Protein AF-A0A7X4CNV4-F1 (afdb_monomer)

Radius of gyration: 40.28 Å; Cα contacts (8 Å, |Δi|>4): 1222; chains: 1; bounding box: 82×84×117 Å

Structure (mmCIF, N/CA/C/O backbone):
data_AF-A0A7X4CNV4-F1
#
_entry.id   AF-A0A7X4CNV4-F1
#
loop_
_atom_site.group_PDB
_atom_site.id
_atom_site.type_symbol
_atom_site.label_atom_id
_atom_site.label_alt_id
_atom_site.label_comp_id
_atom_site.label_asym_id
_atom_site.label_entity_id
_atom_site.label_seq_id
_atom_site.pdbx_PDB_ins_code
_atom_site.Cartn_x
_atom_site.Cartn_y
_atom_site.Cartn_z
_atom_site.occupancy
_atom_site.B_iso_or_equiv
_atom_site.auth_seq_id
_atom_site.auth_comp_id
_atom_site.auth_asym_id
_atom_site.auth_atom_id
_atom_site.pdbx_PDB_model_num
ATOM 1 N N . MET A 1 1 ? 8.641 8.874 68.891 1.00 46.97 1 MET A N 1
ATOM 2 C CA . MET A 1 1 ? 8.667 7.872 67.812 1.00 46.97 1 MET A CA 1
ATOM 3 C C . MET A 1 1 ? 9.990 8.031 67.110 1.00 46.97 1 MET A C 1
ATOM 5 O O . MET A 1 1 ? 10.432 9.168 66.981 1.00 46.97 1 MET A O 1
ATOM 9 N N . ASP A 1 2 ? 10.640 6.917 66.794 1.00 72.81 2 ASP A N 1
ATOM 10 C CA . ASP A 1 2 ? 11.884 6.928 66.032 1.00 72.81 2 ASP A CA 1
ATOM 11 C C . ASP A 1 2 ? 11.616 7.586 64.668 1.00 72.81 2 ASP A C 1
ATOM 13 O O . ASP A 1 2 ? 10.588 7.314 64.047 1.00 72.81 2 ASP A O 1
ATOM 17 N N . VAL A 1 3 ? 12.468 8.518 64.246 1.00 72.62 3 VAL A N 1
ATOM 18 C CA . VAL A 1 3 ? 12.246 9.316 63.027 1.00 72.62 3 VAL A CA 1
ATOM 19 C C . VAL A 1 3 ? 12.195 8.405 61.796 1.00 72.62 3 VAL A C 1
ATOM 21 O O . VAL A 1 3 ? 11.432 8.671 60.870 1.00 72.62 3 VAL A O 1
ATOM 24 N N . LEU A 1 4 ? 12.939 7.296 61.810 1.00 75.75 4 LEU A N 1
ATOM 25 C CA . LEU A 1 4 ? 12.917 6.299 60.738 1.00 75.75 4 LEU A CA 1
ATOM 26 C C . LEU A 1 4 ? 11.639 5.455 60.720 1.00 75.75 4 LEU A C 1
ATOM 28 O O . LEU A 1 4 ? 11.135 5.146 59.642 1.00 75.75 4 LEU A O 1
ATOM 32 N N . GLU A 1 5 ? 11.062 5.167 61.885 1.00 75.56 5 GLU A N 1
ATOM 33 C CA . GLU A 1 5 ? 9.794 4.436 61.997 1.00 75.56 5 GLU A CA 1
ATOM 34 C C . GLU A 1 5 ? 8.635 5.236 61.369 1.00 75.56 5 GLU A C 1
ATOM 36 O O . GLU A 1 5 ? 7.823 4.688 60.625 1.00 75.56 5 GLU A O 1
ATOM 41 N N . ASP A 1 6 ? 8.596 6.560 61.580 1.00 79.94 6 ASP A N 1
ATOM 42 C CA . ASP A 1 6 ? 7.628 7.451 60.912 1.00 79.94 6 ASP A CA 1
ATOM 43 C C . ASP A 1 6 ? 7.857 7.511 59.387 1.00 79.94 6 ASP A C 1
ATOM 45 O O . ASP A 1 6 ? 6.905 7.493 58.599 1.00 79.94 6 ASP A O 1
ATOM 49 N N . ILE A 1 7 ? 9.121 7.513 58.948 1.00 79.19 7 ILE A N 1
ATOM 50 C CA . ILE A 1 7 ? 9.487 7.510 57.525 1.00 79.19 7 ILE A CA 1
ATOM 51 C C . ILE A 1 7 ? 9.047 6.211 56.837 1.00 79.19 7 ILE A C 1
ATOM 53 O O . ILE A 1 7 ? 8.480 6.269 55.744 1.00 79.19 7 ILE A O 1
ATOM 57 N N . PHE A 1 8 ? 9.237 5.047 57.458 1.00 80.44 8 PHE A N 1
ATOM 58 C CA . PHE A 1 8 ? 8.810 3.764 56.886 1.00 80.44 8 PHE A CA 1
ATOM 59 C C . PHE A 1 8 ? 7.283 3.626 56.870 1.00 80.44 8 PHE A C 1
ATOM 61 O O . PHE A 1 8 ? 6.711 3.189 55.868 1.00 80.44 8 PHE A O 1
ATOM 68 N N . GLN A 1 9 ? 6.583 4.117 57.897 1.00 79.31 9 GLN A N 1
ATOM 69 C CA . GLN A 1 9 ? 5.118 4.199 57.871 1.00 79.31 9 GLN A CA 1
ATOM 70 C C . GLN A 1 9 ? 4.610 5.092 56.727 1.00 79.31 9 GLN A C 1
ATOM 72 O O . GLN A 1 9 ? 3.628 4.756 56.055 1.00 79.31 9 GLN A O 1
ATOM 77 N N . ARG A 1 10 ? 5.306 6.199 56.437 1.00 74.44 10 ARG A N 1
ATOM 78 C CA . ARG A 1 10 ? 5.037 7.048 55.264 1.00 74.44 10 ARG A CA 1
ATOM 79 C C . ARG A 1 10 ? 5.334 6.334 53.940 1.00 74.44 10 ARG A C 1
ATOM 81 O O . ARG A 1 10 ? 4.564 6.522 52.998 1.00 74.44 10 ARG A O 1
ATOM 88 N N . CYS A 1 11 ? 6.368 5.491 53.873 1.00 73.12 11 CYS A N 1
ATOM 89 C CA . CYS A 1 11 ? 6.662 4.639 52.712 1.00 73.12 11 CYS A CA 1
ATOM 90 C C . CYS A 1 11 ? 5.501 3.687 52.406 1.00 73.12 11 CYS A C 1
ATOM 92 O O . CYS A 1 11 ? 4.956 3.715 51.301 1.00 73.12 11 CYS A O 1
ATOM 94 N N . HIS A 1 12 ? 5.045 2.928 53.407 1.00 78.12 12 HIS A N 1
ATOM 95 C CA . HIS A 1 12 ? 3.908 2.013 53.272 1.00 78.12 12 HIS A CA 1
ATOM 96 C C . HIS A 1 12 ? 2.615 2.738 52.886 1.00 78.12 12 HIS A C 1
ATOM 98 O O . HIS A 1 12 ? 1.899 2.306 51.980 1.00 78.12 12 HIS A O 1
ATOM 104 N N . LYS A 1 13 ? 2.330 3.881 53.524 1.00 77.25 13 LYS A N 1
ATOM 105 C CA . LYS A 1 13 ? 1.162 4.708 53.196 1.00 77.25 13 LYS A CA 1
ATOM 106 C C . LYS A 1 13 ? 1.212 5.207 51.749 1.00 77.25 13 LYS A C 1
ATOM 108 O O . LYS A 1 13 ? 0.214 5.120 51.040 1.00 77.25 13 LYS A O 1
ATOM 113 N N . ARG A 1 14 ? 2.368 5.698 51.293 1.00 70.44 14 ARG A N 1
ATOM 114 C CA . ARG A 1 14 ? 2.550 6.203 49.925 1.00 70.44 14 ARG A CA 1
ATOM 115 C C . ARG A 1 14 ? 2.414 5.095 48.885 1.00 70.44 14 ARG A C 1
ATOM 117 O O . ARG A 1 14 ? 1.790 5.329 47.854 1.00 70.44 14 ARG A O 1
ATOM 124 N N . HIS A 1 15 ? 2.947 3.909 49.166 1.00 69.62 15 HIS A N 1
ATOM 125 C CA . HIS A 1 15 ? 2.783 2.739 48.308 1.00 69.62 15 HIS A CA 1
ATOM 126 C C . HIS A 1 15 ? 1.308 2.317 48.202 1.00 69.62 15 HIS A C 1
ATOM 128 O O . HIS A 1 15 ? 0.801 2.122 47.101 1.00 69.62 15 HIS A O 1
ATOM 134 N N . ALA A 1 16 ? 0.578 2.285 49.322 1.00 67.81 16 ALA A N 1
ATOM 135 C CA . ALA A 1 16 ? -0.860 2.001 49.328 1.00 67.81 16 ALA A CA 1
ATOM 136 C C . ALA A 1 16 ? -1.689 3.057 48.563 1.00 67.81 16 ALA A C 1
ATOM 138 O O . ALA A 1 16 ? -2.720 2.742 47.973 1.00 67.81 16 ALA A O 1
ATOM 139 N N . GLU A 1 17 ? -1.235 4.313 48.531 1.00 62.91 17 GLU A N 1
ATOM 140 C CA . GLU A 1 17 ? -1.856 5.407 47.770 1.00 62.91 17 GLU A CA 1
ATOM 141 C C . GLU A 1 17 ? -1.430 5.450 46.283 1.00 62.91 17 GLU A C 1
ATOM 143 O O . GLU A 1 17 ? -2.013 6.203 45.492 1.00 62.91 17 GLU A O 1
ATOM 148 N N . ALA A 1 18 ? -0.436 4.655 45.867 1.00 55.50 18 ALA A N 1
ATOM 149 C CA . ALA A 1 18 ? 0.134 4.696 44.518 1.00 55.50 18 ALA A CA 1
ATOM 150 C C . ALA A 1 18 ? -0.866 4.277 43.418 1.00 55.50 18 ALA A C 1
ATOM 152 O O . ALA A 1 18 ? -0.770 4.771 42.294 1.00 55.50 18 ALA A O 1
ATOM 153 N N . GLU A 1 19 ? -1.889 3.470 43.736 1.00 46.91 19 GLU A N 1
ATOM 154 C CA . GLU A 1 19 ? -2.999 3.167 42.810 1.00 46.91 19 GLU A CA 1
ATOM 155 C C . GLU A 1 19 ? -3.830 4.411 42.437 1.00 46.91 19 GLU A C 1
ATOM 157 O O . GLU A 1 19 ? -4.376 4.503 41.332 1.00 46.91 19 GLU A O 1
ATOM 162 N N . ILE A 1 20 ? -3.903 5.402 43.332 1.00 45.22 20 ILE A N 1
ATOM 163 C CA . ILE A 1 20 ? -4.640 6.659 43.126 1.00 45.22 20 ILE A CA 1
ATOM 164 C C . ILE A 1 20 ? -3.757 7.676 42.388 1.00 45.22 20 ILE A C 1
ATOM 166 O O . ILE A 1 20 ? -4.228 8.433 41.532 1.00 45.22 20 ILE A O 1
ATOM 170 N N . LEU A 1 21 ? -2.451 7.663 42.658 1.00 41.69 21 LEU A N 1
ATOM 171 C CA . LEU A 1 21 ? -1.452 8.487 41.983 1.00 41.69 21 LEU A CA 1
ATOM 172 C C . LEU A 1 21 ? -0.943 7.780 40.723 1.00 41.69 21 LEU A C 1
ATOM 174 O O . LEU A 1 21 ? 0.218 7.394 40.643 1.00 41.69 21 LEU A O 1
ATOM 178 N N . ARG A 1 22 ? -1.821 7.646 39.717 1.00 35.62 22 ARG A N 1
ATOM 179 C CA . ARG A 1 22 ? -1.502 7.020 38.423 1.00 35.62 22 ARG A CA 1
ATOM 180 C C . ARG A 1 22 ? -0.177 7.543 37.860 1.00 35.62 22 ARG A C 1
ATOM 182 O O . ARG A 1 22 ? -0.116 8.627 37.274 1.00 35.62 22 ARG A O 1
ATOM 189 N N . GLN A 1 23 ? 0.868 6.728 37.952 1.00 34.16 23 GLN A N 1
ATOM 190 C CA . GLN A 1 23 ? 1.936 6.742 36.966 1.00 34.16 23 GLN A CA 1
ATOM 191 C C . GLN A 1 23 ? 1.256 6.538 35.604 1.00 34.16 23 GLN A C 1
ATOM 193 O O . GLN A 1 23 ? 0.388 5.670 35.457 1.00 34.16 23 GLN A O 1
ATOM 198 N N . ARG A 1 24 ? 1.630 7.306 34.574 1.00 30.02 24 ARG A N 1
ATOM 199 C CA . ARG A 1 24 ? 1.507 6.737 33.229 1.00 30.02 24 ARG A CA 1
ATOM 200 C C . ARG A 1 24 ? 2.321 5.450 33.298 1.00 30.02 24 ARG A C 1
ATOM 202 O O . ARG A 1 24 ? 3.520 5.540 33.539 1.00 30.02 24 ARG A O 1
ATOM 209 N N . LYS A 1 25 ? 1.681 4.285 33.141 1.00 30.94 25 LYS A N 1
ATOM 210 C CA . LYS A 1 25 ? 2.404 3.069 32.762 1.00 30.94 25 LYS A CA 1
ATOM 211 C C . LYS A 1 25 ? 3.299 3.482 31.602 1.00 30.94 25 LYS A C 1
ATOM 213 O O . LYS A 1 25 ? 2.783 3.904 30.564 1.00 30.94 25 LYS A O 1
ATOM 218 N N . THR A 1 26 ? 4.609 3.460 31.807 1.00 31.44 26 THR A N 1
ATOM 219 C CA . THR A 1 26 ? 5.546 3.595 30.704 1.00 31.44 26 THR A CA 1
ATOM 220 C C . THR A 1 26 ? 5.279 2.384 29.830 1.00 31.44 26 THR A C 1
ATOM 222 O O . THR A 1 26 ? 5.539 1.253 30.229 1.00 31.44 26 THR A O 1
ATOM 225 N N . VAL A 1 27 ? 4.646 2.600 28.683 1.00 29.22 27 VAL A N 1
ATOM 226 C CA . VAL A 1 27 ? 4.625 1.586 27.637 1.00 29.22 27 VAL A CA 1
ATOM 227 C C . VAL A 1 27 ? 6.066 1.524 27.153 1.00 29.22 27 VAL A C 1
ATOM 229 O O . VAL A 1 27 ? 6.555 2.490 26.565 1.00 29.22 27 VAL A O 1
ATOM 232 N N . ILE A 1 28 ? 6.770 0.447 27.500 1.00 32.97 28 ILE A N 1
ATOM 233 C CA . ILE A 1 28 ? 8.129 0.205 27.022 1.00 32.97 28 ILE A CA 1
ATOM 234 C C . ILE 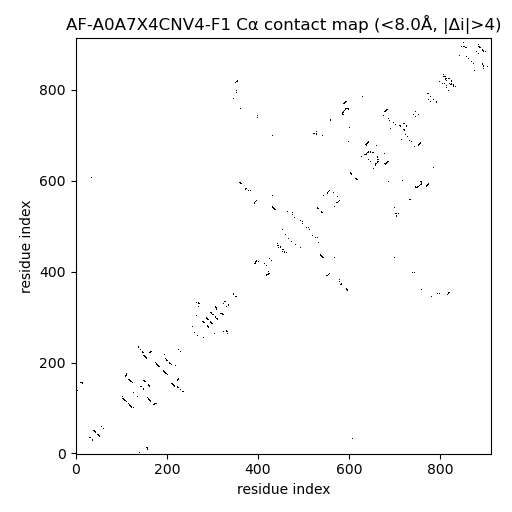A 1 28 ? 8.019 0.116 25.505 1.00 32.97 28 ILE A C 1
ATOM 236 O O . ILE A 1 28 ? 7.381 -0.781 24.962 1.00 32.97 28 ILE A O 1
ATOM 240 N N . THR A 1 29 ? 8.561 1.122 24.834 1.00 33.44 29 THR A N 1
ATOM 241 C CA . THR A 1 29 ? 8.685 1.142 23.381 1.00 33.44 29 THR A CA 1
ATOM 242 C C . THR A 1 29 ? 10.188 1.163 23.123 1.00 33.44 29 THR A C 1
ATOM 244 O O . THR A 1 29 ? 10.845 2.047 23.684 1.00 33.44 29 THR A O 1
ATOM 247 N N . PRO A 1 30 ? 10.757 0.209 22.364 1.00 37.19 30 PRO A N 1
ATOM 248 C CA . PRO A 1 30 ? 12.193 0.172 22.111 1.00 37.19 30 PRO A CA 1
ATOM 249 C C . PRO A 1 30 ? 12.681 1.524 21.582 1.00 37.19 30 PRO A C 1
ATOM 251 O O . PRO A 1 30 ? 11.978 2.189 20.819 1.00 37.19 30 PRO A O 1
ATOM 254 N N . ALA A 1 31 ? 13.873 1.959 21.997 1.00 37.12 31 ALA A N 1
ATOM 255 C CA . ALA A 1 31 ? 14.451 3.196 21.487 1.00 37.12 31 ALA A CA 1
ATOM 256 C C . ALA A 1 31 ? 14.744 3.027 19.989 1.00 37.12 31 ALA A C 1
ATOM 258 O O . ALA A 1 31 ? 15.625 2.266 19.593 1.00 37.12 31 ALA A O 1
ATOM 259 N N . LEU A 1 32 ? 13.971 3.724 19.158 1.00 37.56 32 LEU A N 1
ATOM 260 C CA . LEU A 1 32 ? 14.079 3.635 17.709 1.00 37.56 32 LEU A CA 1
ATOM 261 C C . LEU A 1 32 ? 15.132 4.624 17.190 1.00 37.56 32 LEU A C 1
ATOM 263 O O . LEU A 1 32 ? 14.979 5.835 17.365 1.00 37.56 32 LEU A O 1
ATOM 267 N N . TYR A 1 33 ? 16.162 4.147 16.486 1.00 35.44 33 TYR A N 1
ATOM 268 C CA . TYR A 1 33 ? 17.023 5.017 15.674 1.00 35.44 33 TYR A CA 1
ATOM 269 C C . TYR A 1 33 ? 16.541 4.959 14.226 1.00 35.44 33 TYR A C 1
ATOM 271 O O . TYR A 1 33 ? 16.538 3.899 13.614 1.00 35.44 33 TYR A O 1
ATOM 279 N N . LYS A 1 34 ? 16.063 6.096 13.700 1.00 33.31 34 LYS A N 1
ATOM 280 C CA . LYS A 1 34 ? 15.382 6.179 12.392 1.00 33.31 34 LYS A CA 1
ATOM 281 C C . LYS A 1 34 ? 14.270 5.126 12.199 1.00 33.31 34 LYS A C 1
ATOM 283 O O . LYS A 1 34 ? 14.081 4.649 11.096 1.00 33.31 34 LYS A O 1
ATOM 288 N N . ARG A 1 35 ? 13.499 4.846 13.261 1.00 33.66 35 ARG A N 1
ATOM 289 C CA . ARG A 1 35 ? 12.321 3.945 13.280 1.00 33.66 35 ARG A CA 1
ATOM 290 C C . ARG A 1 35 ? 12.594 2.430 13.312 1.00 33.66 35 ARG A C 1
ATOM 292 O O . ARG A 1 35 ? 11.638 1.678 13.418 1.00 33.66 35 ARG A O 1
ATOM 299 N N . VAL A 1 36 ? 13.852 2.001 13.427 1.00 32.69 36 VAL A N 1
ATOM 300 C CA . VAL A 1 36 ? 14.226 0.589 13.652 1.00 32.69 36 VAL A CA 1
ATOM 301 C C . VAL A 1 36 ? 14.385 0.279 15.154 1.00 32.69 36 VAL A C 1
ATOM 303 O O . VAL A 1 36 ? 15.037 1.074 15.844 1.00 32.69 36 VAL A O 1
ATOM 306 N N . PRO A 1 37 ? 13.873 -0.853 15.690 1.00 37.09 37 PRO A N 1
ATOM 307 C CA . PRO A 1 37 ? 14.219 -1.337 17.028 1.00 37.09 37 PRO A CA 1
ATOM 308 C C . PRO A 1 37 ? 15.701 -1.715 17.082 1.00 37.09 37 PRO A C 1
ATOM 310 O O . PRO A 1 37 ? 16.159 -2.617 16.385 1.00 37.09 37 PRO A O 1
ATOM 313 N N . TYR A 1 38 ? 16.474 -1.015 17.905 1.00 38.97 38 TYR A N 1
ATOM 314 C CA . TYR A 1 38 ? 17.892 -1.309 18.076 1.00 38.97 38 TYR A CA 1
ATOM 315 C C . TYR A 1 38 ? 18.081 -2.272 19.259 1.00 38.97 38 TYR A C 1
ATOM 317 O O . TYR A 1 38 ? 17.900 -1.877 20.410 1.00 38.97 38 TYR A O 1
ATOM 325 N N . HIS A 1 39 ? 18.445 -3.534 19.000 1.00 41.62 39 HIS A N 1
ATOM 326 C CA . HIS A 1 39 ? 18.741 -4.503 20.062 1.00 41.62 39 HIS A CA 1
ATOM 327 C C . HIS A 1 39 ? 20.196 -4.382 20.510 1.00 41.62 39 HIS A C 1
ATOM 329 O O . HIS A 1 39 ? 21.124 -4.810 19.825 1.00 41.62 39 HIS A O 1
ATOM 335 N N . ILE A 1 40 ? 20.395 -3.825 21.701 1.00 40.84 40 ILE A N 1
ATOM 336 C CA . ILE A 1 40 ? 21.716 -3.748 22.318 1.00 40.84 40 ILE A CA 1
ATOM 337 C C . ILE A 1 40 ? 22.048 -5.130 22.894 1.00 40.84 40 ILE A C 1
ATOM 339 O O . ILE A 1 40 ? 21.422 -5.585 23.855 1.00 40.84 40 ILE A O 1
ATOM 343 N N . LYS A 1 41 ? 23.044 -5.806 22.309 1.00 40.09 41 LYS A N 1
ATOM 344 C CA . LYS A 1 41 ? 23.679 -6.972 22.933 1.00 40.09 41 LYS A CA 1
ATOM 345 C C . LYS A 1 41 ? 24.716 -6.475 23.925 1.00 40.09 41 LYS A C 1
ATOM 347 O O . LYS A 1 41 ? 25.719 -5.867 23.559 1.00 40.09 41 LYS A O 1
ATOM 352 N N . VAL A 1 42 ? 24.462 -6.731 25.199 1.00 40.66 42 VAL A N 1
ATOM 353 C CA . VAL A 1 42 ? 25.370 -6.351 26.273 1.00 40.66 42 VAL A CA 1
ATOM 354 C C . VAL A 1 42 ? 26.304 -7.532 26.518 1.00 40.66 42 VAL A C 1
ATOM 356 O O . VAL A 1 42 ? 25.903 -8.597 26.993 1.00 40.66 42 VAL A O 1
ATOM 359 N N . HIS A 1 43 ? 27.574 -7.365 26.150 1.00 38.75 43 HIS A N 1
ATOM 360 C CA . HIS A 1 43 ? 28.599 -8.385 26.355 1.00 38.75 43 HIS A CA 1
ATOM 361 C C . HIS A 1 43 ? 29.148 -8.305 27.783 1.00 38.75 43 HIS A C 1
ATOM 363 O O . HIS A 1 43 ? 30.210 -7.737 28.046 1.00 38.75 43 HIS A O 1
ATOM 369 N N . CYS A 1 44 ? 28.427 -8.907 28.724 1.00 36.34 44 CYS A N 1
ATOM 370 C CA . CYS A 1 44 ? 28.908 -9.114 30.084 1.00 36.34 44 CYS A CA 1
ATOM 371 C C . CYS A 1 44 ? 29.860 -10.326 30.113 1.00 36.34 44 CYS A C 1
ATOM 373 O O . CYS A 1 44 ? 29.469 -11.430 30.471 1.00 36.34 44 CYS A O 1
ATOM 375 N N . VAL A 1 45 ? 31.131 -10.104 29.750 1.00 33.38 45 VAL A N 1
ATOM 376 C CA . VAL A 1 45 ? 32.220 -11.108 29.674 1.00 33.38 45 VAL A CA 1
ATOM 377 C C . VAL A 1 45 ? 32.150 -12.029 28.440 1.00 33.38 45 VAL A C 1
ATOM 379 O O . VAL A 1 45 ? 31.098 -12.337 27.891 1.00 33.38 45 VAL A O 1
ATOM 382 N N . ARG A 1 46 ? 33.339 -12.440 27.981 1.00 32.72 46 ARG A N 1
ATOM 383 C CA . ARG A 1 46 ? 33.699 -12.988 26.659 1.00 32.72 46 ARG A CA 1
ATOM 384 C C . ARG A 1 46 ? 33.013 -14.297 26.211 1.00 32.72 46 ARG A C 1
ATOM 386 O O . ARG A 1 46 ? 33.487 -14.878 25.243 1.00 32.72 46 ARG A O 1
ATOM 393 N N . ALA A 1 47 ? 31.961 -14.782 26.875 1.00 33.06 47 ALA A N 1
ATOM 394 C CA . ALA A 1 47 ? 31.378 -16.091 26.555 1.00 33.06 47 ALA A CA 1
ATOM 395 C C . ALA A 1 47 ? 29.848 -16.163 26.416 1.00 33.06 47 ALA A C 1
ATOM 397 O O . ALA A 1 47 ? 29.401 -17.152 25.855 1.00 33.06 47 ALA A O 1
ATOM 398 N N . ASN A 1 48 ? 29.046 -15.174 26.841 1.00 34.66 48 ASN A N 1
ATOM 399 C CA . ASN A 1 48 ? 27.584 -15.212 26.642 1.00 34.66 48 ASN A CA 1
ATOM 400 C C . ASN A 1 48 ? 26.987 -13.793 26.530 1.00 34.66 48 ASN A C 1
ATOM 402 O O . ASN A 1 48 ? 26.856 -13.119 27.551 1.00 34.66 48 ASN A O 1
ATOM 406 N N . PRO A 1 49 ? 26.632 -13.305 25.326 1.00 42.84 49 PRO A N 1
ATOM 407 C CA . PRO A 1 49 ? 25.910 -12.041 25.188 1.00 42.84 49 PRO A CA 1
ATOM 408 C C . PRO A 1 49 ? 24.477 -12.165 25.719 1.00 42.84 49 PRO A C 1
ATOM 410 O O . PRO A 1 49 ? 23.774 -13.116 25.380 1.00 42.84 49 PRO A O 1
ATOM 413 N N . LEU A 1 50 ? 24.037 -11.179 26.505 1.00 41.22 50 LEU A N 1
ATOM 414 C CA . LEU A 1 50 ? 22.643 -11.034 26.932 1.00 41.22 50 LEU A CA 1
ATOM 415 C C . LEU A 1 50 ? 22.001 -9.857 26.193 1.00 41.22 50 LEU A C 1
ATOM 417 O O . LEU A 1 50 ? 22.652 -8.850 25.907 1.00 41.22 50 LEU A O 1
ATOM 421 N N . THR A 1 51 ? 20.725 -9.991 25.853 1.00 45.81 51 THR A N 1
ATOM 422 C CA . THR A 1 51 ? 19.947 -8.915 25.232 1.00 45.81 51 THR A CA 1
ATOM 423 C C . THR A 1 51 ? 19.459 -7.943 26.304 1.00 45.81 51 THR A C 1
ATOM 425 O O . THR A 1 51 ? 19.088 -8.365 27.399 1.00 45.81 51 THR A O 1
ATOM 428 N N . LEU A 1 52 ? 19.456 -6.639 26.002 1.00 44.88 52 LEU A N 1
ATOM 429 C CA . LEU A 1 52 ? 18.962 -5.601 26.918 1.00 44.88 52 LEU A CA 1
ATOM 430 C C . LEU A 1 52 ? 17.538 -5.901 27.427 1.00 44.88 52 LEU A C 1
ATOM 432 O O . LEU A 1 52 ? 17.285 -5.787 28.622 1.00 44.88 52 LEU A O 1
ATOM 436 N N . ASP A 1 53 ? 16.663 -6.423 26.564 1.00 45.94 53 ASP A N 1
ATOM 437 C CA . ASP A 1 53 ? 15.294 -6.817 26.928 1.00 45.94 53 ASP A CA 1
ATOM 438 C C . ASP A 1 53 ? 15.245 -7.929 27.997 1.00 45.94 53 ASP A C 1
ATOM 440 O O . ASP A 1 53 ? 14.352 -7.951 28.841 1.00 45.94 53 ASP A O 1
ATOM 444 N N . ALA A 1 54 ? 16.215 -8.852 28.017 1.00 44.56 54 ALA A N 1
ATOM 445 C CA . ALA A 1 54 ? 16.290 -9.892 29.049 1.00 44.56 54 ALA A CA 1
ATOM 446 C C . ALA A 1 54 ? 16.703 -9.326 30.421 1.00 44.56 54 ALA A C 1
ATOM 448 O O . ALA A 1 54 ? 16.316 -9.874 31.451 1.00 44.56 54 ALA A O 1
ATOM 449 N N . LEU A 1 55 ? 17.458 -8.223 30.438 1.00 41.62 55 LEU A N 1
ATOM 450 C CA . LEU A 1 55 ? 17.847 -7.516 31.661 1.00 41.62 55 LEU A CA 1
ATOM 451 C C . LEU A 1 55 ? 16.679 -6.683 32.208 1.00 41.62 55 LEU A C 1
ATOM 453 O O . LEU A 1 55 ? 16.414 -6.702 33.409 1.00 41.62 55 LEU A O 1
ATOM 457 N N . GLU A 1 56 ? 15.925 -6.029 31.326 1.00 43.22 56 GLU A N 1
ATOM 458 C CA . GLU A 1 56 ? 14.746 -5.242 31.701 1.00 43.22 56 GLU A CA 1
ATOM 459 C C . GLU A 1 56 ? 13.595 -6.127 32.213 1.00 43.22 56 GLU A C 1
ATOM 461 O O . GLU A 1 56 ? 12.950 -5.784 33.205 1.00 43.22 56 GLU A O 1
ATOM 466 N N . ASN A 1 57 ? 13.404 -7.317 31.629 1.00 42.28 57 ASN A N 1
ATOM 467 C CA . ASN A 1 57 ? 12.443 -8.318 32.116 1.00 42.28 57 ASN A CA 1
ATOM 468 C C . ASN A 1 57 ? 12.822 -8.921 33.480 1.00 42.28 57 ASN A C 1
ATOM 470 O O . ASN A 1 57 ? 11.954 -9.419 34.193 1.00 42.28 57 ASN A O 1
ATOM 474 N N . ALA A 1 58 ? 14.098 -8.846 33.865 1.00 36.44 58 ALA A N 1
ATOM 475 C CA . ALA A 1 58 ? 14.575 -9.188 35.204 1.00 36.44 58 ALA A CA 1
ATOM 476 C C . ALA A 1 58 ? 14.525 -7.990 36.178 1.00 36.44 58 ALA A C 1
ATOM 478 O O . ALA A 1 58 ? 15.083 -8.063 37.269 1.00 36.44 58 ALA A O 1
ATOM 479 N N . SER A 1 59 ? 13.882 -6.882 35.781 1.00 34.25 59 SER A N 1
ATOM 480 C CA . SER A 1 59 ? 13.789 -5.623 36.536 1.00 34.25 59 SER A CA 1
ATOM 481 C C . SER A 1 59 ? 15.137 -4.941 36.814 1.00 34.25 59 SER A C 1
ATOM 483 O O . SER A 1 59 ? 15.267 -4.154 37.751 1.00 34.25 59 SER A O 1
ATOM 485 N N . ILE A 1 60 ? 16.140 -5.179 35.963 1.00 33.88 60 ILE A N 1
ATOM 486 C CA . ILE A 1 60 ? 17.460 -4.548 36.043 1.00 33.88 60 ILE A CA 1
ATOM 487 C C . ILE A 1 60 ? 17.494 -3.360 35.069 1.00 33.88 60 ILE A C 1
ATOM 489 O O . ILE A 1 60 ? 17.483 -3.541 33.855 1.00 33.88 60 ILE A O 1
ATOM 493 N N . SER A 1 61 ? 17.542 -2.126 35.587 1.00 34.19 61 SER A N 1
ATOM 494 C CA . SER A 1 61 ? 17.651 -0.914 34.754 1.00 34.19 61 SER A CA 1
ATOM 495 C C . SER A 1 61 ? 19.094 -0.645 34.314 1.00 34.19 61 SER A C 1
ATOM 497 O O . SER A 1 61 ? 20.006 -0.615 35.138 1.00 34.19 61 SER A O 1
ATOM 499 N N . PHE A 1 62 ? 19.295 -0.377 33.020 1.00 34.78 62 PHE A N 1
ATOM 500 C CA . PHE A 1 62 ? 20.586 -0.014 32.423 1.00 34.78 62 PHE A CA 1
ATOM 501 C C . PHE A 1 62 ? 20.496 1.358 31.726 1.00 34.78 62 PHE A C 1
ATOM 503 O O . PHE A 1 62 ? 19.462 1.712 31.157 1.00 34.78 62 PHE A O 1
ATOM 510 N N . MET A 1 63 ? 21.572 2.152 31.749 1.00 28.98 63 MET A N 1
ATOM 511 C CA . MET A 1 63 ? 21.665 3.419 31.008 1.00 28.98 63 MET A CA 1
ATOM 512 C C . MET A 1 63 ? 22.846 3.339 30.031 1.00 28.98 63 MET A C 1
ATOM 514 O O . MET A 1 63 ? 23.983 3.238 30.489 1.00 28.98 63 MET A O 1
ATOM 518 N N . PRO A 1 64 ? 22.640 3.378 28.700 1.00 30.72 64 PRO A N 1
ATOM 519 C CA . PRO A 1 64 ? 23.757 3.451 27.775 1.00 30.72 64 PRO A CA 1
ATOM 520 C C . PRO A 1 64 ? 24.199 4.916 27.650 1.00 30.72 64 PRO A C 1
ATOM 522 O O . PRO A 1 64 ? 23.513 5.725 27.030 1.00 30.72 64 PRO A O 1
ATOM 525 N N . ILE A 1 65 ? 25.357 5.263 28.216 1.00 28.47 65 ILE A N 1
ATOM 526 C CA . ILE A 1 65 ? 26.169 6.374 27.698 1.00 28.47 65 ILE A CA 1
ATOM 527 C C . ILE A 1 65 ? 27.190 5.725 26.757 1.00 28.47 65 ILE A C 1
ATOM 529 O O . ILE A 1 65 ? 27.922 4.819 27.149 1.00 28.47 65 ILE A O 1
ATOM 533 N N . GLY A 1 66 ? 27.132 6.091 25.478 1.00 27.95 66 GLY A N 1
ATOM 534 C CA . GLY A 1 66 ? 27.689 5.305 24.379 1.00 27.95 66 GLY A CA 1
ATOM 535 C C . GLY A 1 66 ? 29.218 5.261 24.291 1.00 27.95 66 GLY A C 1
ATOM 536 O O . GLY A 1 66 ? 29.876 6.292 24.285 1.00 27.95 66 GLY A O 1
ATOM 537 N N . HIS A 1 67 ? 29.746 4.048 24.119 1.00 29.50 67 HIS A N 1
ATOM 538 C CA . HIS A 1 67 ? 30.513 3.596 22.947 1.00 29.50 67 HIS A CA 1
ATOM 539 C C . HIS A 1 67 ? 30.412 2.056 22.892 1.00 29.50 67 HIS A C 1
ATOM 541 O O . HIS A 1 67 ? 30.565 1.394 23.917 1.00 29.50 67 HIS A O 1
ATOM 547 N N . ALA A 1 68 ? 30.121 1.481 21.721 1.00 35.12 68 ALA A N 1
ATOM 548 C CA . ALA A 1 68 ? 30.112 0.029 21.514 1.00 35.12 68 ALA A CA 1
ATOM 549 C C . ALA A 1 68 ? 31.549 -0.512 21.292 1.00 35.12 68 ALA A C 1
ATOM 551 O O . ALA A 1 68 ? 32.408 0.243 20.825 1.00 35.12 68 ALA A O 1
ATOM 552 N N . PRO A 1 69 ? 31.835 -1.788 21.625 1.00 33.34 69 PRO A N 1
ATOM 553 C CA . PRO A 1 69 ? 33.125 -2.431 21.373 1.00 33.34 69 PRO A CA 1
ATOM 554 C C . PRO A 1 69 ? 33.406 -2.635 19.874 1.00 33.34 69 PRO A C 1
ATOM 556 O O . PRO A 1 69 ? 32.492 -2.753 19.066 1.00 33.34 69 PRO A O 1
ATOM 559 N N . GLU A 1 70 ? 34.689 -2.739 19.520 1.00 35.56 70 GLU A N 1
ATOM 560 C CA . GLU A 1 70 ? 35.246 -2.832 18.155 1.00 35.56 70 GLU A CA 1
ATOM 561 C C . GLU A 1 70 ? 34.851 -4.086 17.332 1.00 35.56 70 GLU A C 1
ATOM 563 O O . GLU A 1 70 ? 35.444 -4.325 16.284 1.00 35.56 70 GLU A O 1
ATOM 568 N N . ASP A 1 71 ? 33.843 -4.862 17.743 1.00 36.56 71 ASP A N 1
ATOM 569 C CA . ASP A 1 71 ? 33.423 -6.092 17.049 1.00 36.56 71 ASP A CA 1
ATOM 570 C C . ASP A 1 71 ? 32.029 -6.010 16.389 1.00 36.56 71 ASP A C 1
ATOM 572 O O . ASP A 1 71 ? 31.628 -6.951 15.698 1.00 36.56 71 ASP A O 1
ATOM 576 N N . ASP A 1 72 ? 31.317 -4.881 16.500 1.00 35.19 72 ASP A N 1
ATOM 577 C CA . ASP A 1 72 ? 30.105 -4.646 15.703 1.00 35.19 72 ASP A CA 1
ATOM 578 C C . ASP A 1 72 ? 30.492 -4.234 14.274 1.00 35.19 72 ASP A C 1
ATOM 580 O O . ASP A 1 72 ? 30.653 -3.059 13.934 1.00 35.19 72 ASP A O 1
ATOM 584 N N . LYS A 1 73 ? 30.660 -5.237 13.408 1.00 35.94 73 LYS A N 1
ATOM 585 C CA . LYS A 1 73 ? 30.763 -5.041 11.958 1.00 35.94 73 LYS A CA 1
ATOM 586 C C . LYS A 1 73 ? 29.427 -4.528 11.418 1.00 35.94 73 LYS A C 1
ATOM 588 O O . LYS A 1 73 ? 28.533 -5.315 11.118 1.00 35.94 73 LYS A O 1
ATOM 593 N N . GLY A 1 74 ? 29.303 -3.214 11.264 1.00 35.97 74 GLY A N 1
ATOM 594 C CA . GLY A 1 74 ? 28.307 -2.637 10.361 1.00 35.97 74 GLY A CA 1
ATOM 595 C C . GLY A 1 74 ? 28.603 -3.003 8.891 1.00 35.97 74 GLY A C 1
ATOM 596 O O . GLY A 1 74 ? 29.753 -3.321 8.568 1.00 35.97 74 GLY A O 1
ATOM 597 N N . PRO A 1 75 ? 27.600 -2.964 7.990 1.00 33.84 75 PRO A N 1
ATOM 598 C CA . PRO A 1 75 ? 27.803 -3.128 6.548 1.00 33.84 75 PRO A CA 1
ATOM 599 C C . PRO A 1 75 ? 28.802 -2.096 6.000 1.00 33.84 75 PRO A C 1
ATOM 601 O O . PRO A 1 75 ? 28.841 -0.959 6.468 1.00 33.84 75 PRO A O 1
ATOM 604 N N . GLN A 1 76 ? 29.600 -2.490 5.005 1.00 34.62 76 GLN A N 1
ATOM 605 C CA . GLN A 1 76 ? 30.793 -1.770 4.529 1.00 34.62 76 GLN A CA 1
ATOM 606 C C . GLN A 1 76 ? 30.558 -0.378 3.895 1.00 34.62 76 GLN A C 1
ATOM 608 O O . GLN A 1 76 ? 31.538 0.329 3.677 1.00 34.62 76 GLN A O 1
ATOM 613 N N . ASP A 1 77 ? 29.317 0.070 3.677 1.00 39.09 77 ASP A N 1
ATOM 614 C CA . ASP A 1 77 ? 29.018 1.225 2.806 1.00 39.09 77 ASP A CA 1
ATOM 615 C C . ASP A 1 77 ? 28.598 2.532 3.501 1.00 39.09 77 ASP A C 1
ATOM 617 O O . ASP A 1 77 ? 28.069 3.442 2.862 1.00 39.09 77 ASP A O 1
ATOM 621 N N . LEU A 1 78 ? 28.842 2.704 4.802 1.00 38.16 78 LEU A N 1
ATOM 622 C CA . LEU A 1 78 ? 28.447 3.937 5.499 1.00 38.16 78 LEU A CA 1
ATOM 623 C C . LEU A 1 78 ? 29.664 4.740 5.969 1.00 38.16 78 LEU A C 1
ATOM 625 O O . LEU A 1 78 ? 30.221 4.516 7.043 1.00 38.16 78 LEU A O 1
ATOM 629 N N . GLY A 1 79 ? 30.053 5.695 5.116 1.00 33.38 79 GLY A N 1
ATOM 630 C CA . GLY A 1 79 ? 31.191 6.606 5.252 1.00 33.38 79 GLY A CA 1
ATOM 631 C C . GLY A 1 79 ? 31.404 7.165 6.663 1.00 33.38 79 GLY A C 1
ATOM 632 O O . GLY A 1 79 ? 30.542 7.813 7.262 1.00 33.38 79 GLY A O 1
ATOM 633 N N . GLY A 1 80 ? 32.606 6.922 7.182 1.00 36.81 80 GLY A N 1
ATOM 634 C CA . GLY A 1 80 ? 33.038 7.335 8.507 1.00 36.81 80 GLY A CA 1
ATOM 635 C C . GLY A 1 80 ? 33.305 8.834 8.611 1.00 36.81 80 GLY A C 1
ATOM 636 O O . GLY A 1 80 ? 34.378 9.293 8.248 1.00 36.81 80 GLY A O 1
ATOM 637 N N . HIS A 1 81 ? 32.381 9.584 9.215 1.00 34.12 81 HIS A N 1
ATOM 638 C CA . HIS A 1 81 ? 32.651 10.930 9.737 1.00 34.12 81 HIS A CA 1
ATOM 639 C C . HIS A 1 81 ? 31.868 11.223 11.019 1.00 34.12 81 HIS A C 1
ATOM 641 O O . HIS A 1 81 ? 31.157 12.223 11.106 1.00 34.12 81 HIS A O 1
ATOM 647 N N . ARG A 1 82 ? 31.991 10.374 12.049 1.00 35.28 82 ARG A N 1
ATOM 648 C CA . ARG A 1 82 ? 31.424 10.752 13.353 1.00 35.28 82 ARG A CA 1
ATOM 649 C C . ARG A 1 82 ? 32.298 10.607 14.590 1.00 35.28 82 ARG A C 1
ATOM 651 O O . ARG A 1 82 ? 31.989 11.289 15.554 1.00 35.28 82 ARG A O 1
ATOM 658 N N . PHE A 1 83 ? 33.407 9.865 14.600 1.00 35.72 83 PHE A N 1
ATOM 659 C CA . PHE A 1 83 ? 34.172 9.717 15.851 1.00 35.72 83 PHE A CA 1
ATOM 660 C C . PHE A 1 83 ? 35.680 9.578 15.607 1.00 35.72 83 PHE A C 1
ATOM 662 O O . PHE A 1 83 ? 36.148 8.539 15.153 1.00 35.72 83 PHE A O 1
ATOM 669 N N . LEU A 1 84 ? 36.454 10.622 15.925 1.00 27.77 84 LEU A N 1
ATOM 670 C CA . LEU A 1 84 ? 37.919 10.580 15.941 1.00 27.77 84 LEU A CA 1
ATOM 671 C C . LEU A 1 84 ? 38.452 10.851 17.363 1.00 27.77 84 LEU A C 1
ATOM 673 O O . LEU A 1 84 ? 38.503 11.994 17.804 1.00 27.77 84 LEU A O 1
ATOM 677 N N . ARG A 1 85 ? 38.961 9.768 17.977 1.00 33.25 85 ARG A N 1
ATOM 678 C CA . ARG A 1 85 ? 40.000 9.650 19.035 1.00 33.25 85 ARG A CA 1
ATOM 679 C C . ARG A 1 85 ? 39.579 9.366 20.501 1.00 33.25 85 ARG A C 1
ATOM 681 O O . ARG A 1 85 ? 38.574 9.842 21.000 1.00 33.25 85 ARG A O 1
ATOM 688 N N . ARG A 1 86 ? 40.424 8.524 21.126 1.00 28.16 86 ARG A N 1
ATOM 689 C CA . ARG A 1 86 ? 40.250 7.529 22.215 1.00 28.16 86 ARG A CA 1
ATOM 690 C C . ARG A 1 86 ? 40.572 8.033 23.635 1.00 28.16 86 ARG A C 1
ATOM 692 O O . ARG A 1 86 ? 41.550 8.756 23.803 1.00 28.16 86 ARG A O 1
ATOM 699 N N . GLN A 1 87 ? 39.899 7.452 24.632 1.00 30.97 87 GLN A N 1
ATOM 700 C CA . GLN A 1 87 ? 40.477 7.115 25.949 1.00 30.97 87 GLN A CA 1
ATOM 701 C C . GLN A 1 87 ? 40.753 5.596 26.011 1.00 30.97 87 GLN A C 1
ATOM 703 O O . GLN A 1 87 ? 40.138 4.834 25.260 1.00 30.97 87 GLN A O 1
ATOM 708 N N . THR A 1 88 ? 41.753 5.151 26.779 1.00 26.88 88 THR A N 1
ATOM 709 C CA . THR A 1 88 ? 42.369 3.812 26.653 1.00 26.88 88 THR A CA 1
ATOM 710 C C . THR A 1 88 ? 41.937 2.843 27.758 1.00 26.88 88 THR A C 1
ATOM 712 O O . THR A 1 88 ? 41.364 3.202 28.778 1.00 26.88 88 THR A O 1
ATOM 715 N N . THR A 1 89 ? 42.255 1.560 27.558 1.00 28.92 89 THR A N 1
ATOM 716 C CA . THR A 1 89 ? 42.003 0.412 28.455 1.00 28.92 89 THR A CA 1
ATOM 717 C C . THR A 1 89 ? 42.558 0.518 29.885 1.00 28.92 89 THR A C 1
ATOM 719 O O . THR A 1 89 ? 42.395 -0.427 30.661 1.00 28.92 89 THR A O 1
ATOM 722 N N . GLU A 1 90 ? 43.236 1.607 30.235 1.00 32.75 90 GLU A N 1
ATOM 723 C CA . GLU A 1 90 ? 43.729 1.888 31.588 1.00 32.75 90 GLU A CA 1
ATOM 724 C C . GLU A 1 90 ? 42.685 2.639 32.432 1.00 32.75 90 GLU A C 1
ATOM 726 O O . GLU A 1 90 ? 42.678 2.477 33.650 1.00 32.75 90 GLU A O 1
ATOM 731 N N . ASP A 1 91 ? 41.721 3.319 31.802 1.00 35.75 91 ASP A N 1
ATOM 732 C CA . ASP A 1 91 ? 40.769 4.204 32.487 1.00 35.75 91 ASP A CA 1
ATOM 733 C C . ASP A 1 91 ? 39.610 3.464 33.196 1.00 35.75 91 ASP A C 1
ATOM 735 O O . ASP A 1 91 ? 38.862 4.067 33.960 1.00 35.75 91 ASP A O 1
ATOM 739 N N . TRP A 1 92 ? 39.465 2.143 32.996 1.00 35.09 92 TRP A N 1
ATOM 740 C CA . TRP A 1 92 ? 38.307 1.364 33.488 1.00 35.09 92 TRP A CA 1
ATOM 741 C C . TRP A 1 92 ? 38.645 -0.005 34.087 1.00 35.09 92 TRP A C 1
ATOM 743 O O . TRP A 1 92 ? 37.796 -0.898 34.172 1.00 35.09 92 TRP A O 1
ATOM 753 N N . ARG A 1 93 ? 39.886 -0.228 34.528 1.00 29.52 93 ARG A N 1
ATOM 754 C CA . ARG A 1 93 ? 40.224 -1.480 35.220 1.00 29.52 93 ARG A CA 1
ATOM 755 C C . ARG A 1 93 ? 39.811 -1.439 36.692 1.00 29.52 93 ARG A C 1
ATOM 757 O O . ARG A 1 93 ? 40.654 -1.249 37.557 1.00 29.52 93 ARG A O 1
ATOM 764 N N . LEU A 1 94 ? 38.536 -1.728 36.964 1.00 29.06 94 LEU A N 1
ATOM 765 C CA . LEU A 1 94 ? 38.068 -2.407 38.183 1.00 29.06 94 LEU A CA 1
ATOM 766 C C . LEU A 1 94 ? 36.692 -3.043 37.921 1.00 29.06 94 LEU A C 1
ATOM 768 O O . LEU A 1 94 ? 35.710 -2.376 37.616 1.00 29.06 94 LEU A O 1
ATOM 772 N N . ARG A 1 95 ? 36.669 -4.376 37.971 1.00 32.66 95 ARG A N 1
ATOM 773 C CA . ARG A 1 95 ? 35.525 -5.250 37.693 1.00 32.66 95 ARG A CA 1
ATOM 774 C C . ARG A 1 95 ? 34.461 -5.157 38.802 1.00 32.66 95 ARG A C 1
ATOM 776 O O . ARG A 1 95 ? 34.819 -5.231 39.969 1.00 32.66 95 ARG A O 1
ATOM 783 N N . GLN A 1 96 ? 33.190 -5.124 38.382 1.00 49.22 96 GLN A N 1
ATOM 784 C CA . GLN A 1 96 ? 32.005 -5.723 39.032 1.00 49.22 96 GLN A CA 1
ATOM 785 C C . GLN A 1 96 ? 31.730 -5.365 40.512 1.00 49.22 96 GLN A C 1
ATOM 787 O O . GLN A 1 96 ? 32.029 -6.163 41.392 1.00 49.22 96 GLN A O 1
ATOM 792 N N . TRP A 1 97 ? 31.059 -4.235 40.772 1.00 36.75 97 TRP A N 1
ATOM 793 C CA . TRP A 1 97 ? 30.430 -3.930 42.071 1.00 36.75 97 TRP A CA 1
ATOM 794 C C . TRP A 1 97 ? 28.914 -4.223 42.006 1.00 36.75 97 TRP A C 1
ATOM 796 O O . TRP A 1 97 ? 28.092 -3.331 41.834 1.00 36.75 97 TRP A O 1
ATOM 806 N N . ASP A 1 98 ? 28.616 -5.523 42.077 1.00 35.53 98 ASP A N 1
ATOM 807 C CA . ASP A 1 98 ? 27.479 -6.139 42.781 1.00 35.53 98 ASP A CA 1
ATOM 808 C C . ASP A 1 98 ? 26.041 -5.942 42.260 1.00 35.53 98 ASP A C 1
ATOM 810 O O . ASP A 1 98 ? 25.395 -4.930 42.499 1.00 35.53 98 ASP A O 1
ATOM 814 N N . THR A 1 99 ? 25.506 -6.990 41.623 1.00 45.12 99 THR A N 1
ATOM 815 C CA . THR A 1 99 ? 24.224 -7.650 41.979 1.00 45.12 99 THR A CA 1
ATOM 816 C C . THR A 1 99 ? 23.315 -6.908 42.984 1.00 45.12 99 THR A C 1
ATOM 818 O O . THR A 1 99 ? 23.167 -7.355 44.122 1.00 45.12 99 THR A O 1
ATOM 821 N N . SER A 1 100 ? 22.731 -5.767 42.602 1.00 45.53 100 SER A N 1
ATOM 822 C CA . SER A 1 100 ? 22.038 -4.885 43.550 1.00 45.53 100 SER A CA 1
ATOM 823 C C . SER A 1 100 ? 20.678 -5.453 43.981 1.00 45.53 100 SER A C 1
ATOM 825 O O . SER A 1 100 ? 19.867 -5.876 43.161 1.00 45.53 100 SER A O 1
ATOM 827 N N . TRP A 1 101 ? 20.434 -5.460 45.291 1.00 48.78 101 TRP A N 1
ATOM 828 C CA . TRP A 1 101 ? 19.252 -6.026 45.957 1.00 48.78 101 TRP A CA 1
ATOM 829 C C . TRP A 1 101 ? 18.092 -5.007 46.044 1.00 48.78 101 TRP A C 1
ATOM 831 O O . TRP A 1 101 ? 17.371 -4.954 47.031 1.00 48.78 101 TRP A O 1
ATOM 841 N N . GLY A 1 102 ? 17.973 -4.115 45.048 1.00 51.22 102 GLY A N 1
ATOM 842 C CA . GLY A 1 102 ? 17.028 -2.985 45.060 1.00 51.22 102 GLY A CA 1
ATOM 843 C C . GLY A 1 102 ? 17.623 -1.626 45.468 1.00 51.22 102 GLY A C 1
ATOM 844 O O . GLY A 1 102 ? 16.871 -0.713 45.803 1.00 51.22 102 GLY A O 1
ATOM 845 N N . ILE A 1 103 ? 18.954 -1.458 45.420 1.00 56.12 103 ILE A N 1
ATOM 846 C CA . ILE A 1 103 ? 19.627 -0.154 45.604 1.00 56.12 103 ILE A CA 1
ATOM 847 C C . ILE A 1 103 ? 20.145 0.352 44.257 1.00 56.12 103 ILE A C 1
ATOM 849 O O . ILE A 1 103 ? 20.864 -0.364 43.554 1.00 56.12 103 ILE A O 1
ATOM 853 N N . GLN A 1 104 ? 19.795 1.583 43.898 1.00 56.06 104 GLN A N 1
ATOM 854 C CA . GLN A 1 104 ? 20.166 2.226 42.639 1.00 56.06 104 GLN A CA 1
ATOM 855 C C . GLN A 1 104 ? 20.965 3.500 42.919 1.00 56.06 104 GLN A C 1
ATOM 857 O O . GLN A 1 104 ? 20.581 4.310 43.757 1.00 56.06 104 GLN A O 1
ATOM 862 N N . ILE A 1 105 ? 22.085 3.686 42.221 1.00 53.44 105 ILE A N 1
ATOM 863 C CA . ILE A 1 105 ? 22.927 4.880 42.357 1.00 53.44 105 ILE A CA 1
ATOM 864 C C . ILE A 1 105 ? 22.816 5.686 41.070 1.00 53.44 105 ILE A C 1
ATOM 866 O O . ILE A 1 105 ? 23.233 5.217 40.011 1.00 53.44 105 ILE A O 1
ATOM 870 N N . TYR A 1 106 ? 22.281 6.899 41.165 1.00 53.56 106 TYR A N 1
ATOM 871 C CA . TYR A 1 106 ? 22.205 7.832 40.048 1.00 53.56 106 TYR A CA 1
ATOM 872 C C . TYR A 1 106 ? 23.227 8.950 40.223 1.00 53.56 106 TYR A C 1
ATOM 874 O O . TYR A 1 106 ? 23.351 9.561 41.284 1.00 53.56 106 TYR A O 1
ATOM 882 N N . THR A 1 107 ? 23.948 9.252 39.153 1.00 48.09 107 THR A N 1
ATOM 883 C CA . THR A 1 107 ? 24.909 10.353 39.085 1.00 48.09 107 THR A CA 1
ATOM 884 C C . THR A 1 107 ? 24.370 11.352 38.063 1.00 48.09 107 THR A C 1
ATOM 886 O O . THR A 1 107 ? 24.180 11.026 36.895 1.00 48.09 107 THR A O 1
ATOM 889 N N . GLY A 1 108 ? 23.977 12.544 38.518 1.00 42.88 108 GLY A N 1
ATOM 890 C CA . GLY A 1 108 ? 23.298 13.531 37.670 1.00 42.88 108 GLY A CA 1
ATOM 891 C C . GLY A 1 108 ? 24.260 14.473 36.937 1.00 42.88 108 GLY A C 1
ATOM 892 O O . GLY A 1 108 ? 25.357 14.750 37.419 1.00 42.88 108 GLY A O 1
ATOM 893 N N . ILE A 1 109 ? 23.810 15.039 35.808 1.00 40.91 109 ILE A N 1
ATOM 894 C CA . ILE A 1 109 ? 24.462 16.170 35.117 1.00 40.91 109 ILE A CA 1
ATOM 895 C C . ILE A 1 109 ? 24.251 17.477 35.926 1.00 40.91 109 ILE A C 1
ATOM 897 O O . ILE A 1 109 ? 23.103 17.745 36.323 1.00 40.91 109 ILE A O 1
ATOM 901 N N . PRO A 1 110 ? 25.308 18.286 36.176 1.00 40.88 110 PRO A N 1
ATOM 902 C CA . PRO A 1 110 ? 25.283 19.481 37.039 1.00 40.88 110 PRO A CA 1
ATOM 903 C C . PRO A 1 110 ? 24.276 20.568 36.611 1.00 40.88 110 PRO A C 1
ATOM 905 O O . PRO A 1 110 ? 23.777 20.576 35.490 1.00 40.88 110 PRO A O 1
ATOM 908 N N . SER A 1 111 ? 23.951 21.496 37.522 1.00 36.38 111 SER A N 1
ATOM 909 C CA . SER A 1 111 ? 23.332 22.789 37.181 1.00 36.38 111 SER A CA 1
ATOM 910 C C . SER A 1 111 ? 24.416 23.857 37.010 1.00 36.38 111 SER A C 1
ATOM 912 O O . SER A 1 111 ? 25.305 23.948 37.856 1.00 36.38 111 SER A O 1
ATOM 914 N N . GLU A 1 112 ? 24.313 24.718 35.995 1.00 36.12 112 GLU A N 1
ATOM 915 C CA . GLU A 1 112 ? 25.277 25.811 35.755 1.00 36.12 112 GLU A CA 1
ATOM 916 C C . GLU A 1 112 ? 25.307 26.892 36.849 1.00 36.12 112 GLU A C 1
ATOM 918 O O . GLU A 1 112 ? 26.272 27.650 36.951 1.00 36.12 112 GLU A O 1
ATOM 923 N N . ARG A 1 113 ? 24.307 26.955 37.738 1.00 35.38 113 ARG A N 1
ATOM 924 C CA . ARG A 1 113 ? 24.428 27.759 38.959 1.00 35.38 113 ARG A CA 1
ATOM 925 C C . ARG A 1 113 ? 25.186 26.976 40.036 1.00 35.38 113 ARG A C 1
ATOM 927 O O . ARG A 1 113 ? 24.687 25.993 40.569 1.00 35.38 113 ARG A O 1
ATOM 934 N N . GLU A 1 114 ? 26.392 27.459 40.337 1.00 39.12 114 GLU A N 1
ATOM 935 C CA . GLU A 1 114 ? 27.267 27.093 41.471 1.00 39.12 114 GLU A CA 1
ATOM 936 C C . GLU A 1 114 ? 28.083 25.785 41.380 1.00 39.12 114 GLU A C 1
ATOM 938 O O . GLU A 1 114 ? 28.748 25.415 42.345 1.00 39.12 114 GLU A O 1
ATOM 943 N N . GLY A 1 115 ? 28.127 25.102 40.229 1.00 46.34 115 GLY A N 1
ATOM 944 C CA . GLY A 1 115 ? 29.137 24.059 39.960 1.00 46.34 115 GLY A CA 1
ATOM 945 C C . GLY A 1 115 ? 29.036 22.770 40.797 1.00 46.34 115 GLY A C 1
ATOM 946 O O . GLY A 1 115 ? 29.990 21.995 40.859 1.00 46.34 115 GLY A O 1
ATOM 947 N N . ALA A 1 116 ? 27.900 22.510 41.446 1.00 42.94 116 ALA A N 1
ATOM 948 C CA . ALA A 1 116 ? 27.721 21.343 42.307 1.00 42.94 116 ALA A CA 1
ATOM 949 C C . ALA A 1 116 ? 27.417 20.048 41.521 1.00 42.94 116 ALA A C 1
ATOM 951 O O . ALA A 1 116 ? 26.501 20.018 40.699 1.00 42.94 116 ALA A O 1
ATOM 952 N N . ARG A 1 117 ? 28.132 18.952 41.828 1.00 54.66 117 ARG A N 1
ATOM 953 C CA . ARG A 1 117 ? 27.898 17.590 41.297 1.00 54.66 117 ARG A CA 1
ATOM 954 C C . ARG A 1 117 ? 27.040 16.774 42.271 1.00 54.66 117 ARG A C 1
ATOM 956 O O . ARG A 1 117 ? 27.441 16.580 43.417 1.00 54.66 117 ARG A O 1
ATOM 963 N N . TRP A 1 118 ? 25.869 16.315 41.836 1.00 60.28 118 TRP A N 1
ATOM 964 C CA . TRP A 1 118 ? 24.865 15.653 42.683 1.00 60.28 118 TRP A CA 1
ATOM 965 C C . TRP A 1 118 ? 24.863 14.134 42.479 1.00 60.28 118 TRP A C 1
ATOM 967 O O . TRP A 1 118 ? 25.112 13.654 41.373 1.00 60.28 118 TRP A O 1
ATOM 977 N N . HIS A 1 119 ? 24.564 13.399 43.547 1.00 65.19 119 HIS A N 1
ATOM 978 C CA . HIS A 1 119 ? 24.554 11.941 43.611 1.00 65.19 119 HIS A CA 1
ATOM 979 C C . HIS A 1 119 ? 23.319 11.494 44.389 1.00 65.19 119 HIS A C 1
ATOM 981 O O . HIS A 1 119 ? 23.114 11.953 45.511 1.00 65.19 119 HIS A O 1
ATOM 987 N N . ASP A 1 120 ? 22.531 10.594 43.811 1.00 67.00 120 ASP A N 1
ATOM 988 C CA . ASP A 1 120 ? 21.344 10.024 44.442 1.00 67.00 120 ASP A CA 1
ATOM 989 C C . ASP A 1 120 ? 21.565 8.532 44.712 1.00 67.00 120 ASP A C 1
ATOM 991 O O . ASP A 1 120 ? 22.007 7.785 43.839 1.00 67.00 120 ASP A O 1
ATOM 995 N N . LEU A 1 121 ? 21.222 8.096 45.920 1.00 73.88 121 LEU A N 1
ATOM 996 C CA . LEU A 1 121 ? 21.172 6.704 46.356 1.00 73.88 121 LEU A CA 1
ATOM 997 C C . LEU A 1 121 ? 19.706 6.358 46.617 1.00 73.88 121 LEU A C 1
ATOM 999 O O . LEU A 1 121 ? 19.120 6.843 47.584 1.00 73.88 121 LEU A O 1
ATOM 1003 N N . GLU A 1 122 ? 19.097 5.563 45.749 1.00 75.56 122 GLU A N 1
ATOM 1004 C CA . GLU A 1 122 ? 17.703 5.139 45.855 1.00 75.56 122 GLU A CA 1
ATOM 1005 C C . GLU A 1 122 ? 17.604 3.714 46.407 1.00 75.56 122 GLU A C 1
ATOM 1007 O O . GLU A 1 122 ? 18.199 2.785 45.872 1.00 75.56 122 GLU A O 1
ATOM 1012 N N . PHE A 1 123 ? 16.826 3.558 47.472 1.00 77.44 123 PHE A N 1
ATOM 1013 C CA . PHE A 1 123 ? 16.408 2.309 48.091 1.00 77.44 123 PHE A CA 1
ATOM 1014 C C . PHE A 1 123 ? 14.972 2.023 47.639 1.00 77.44 123 PHE A C 1
ATOM 1016 O O . PHE A 1 123 ? 14.050 2.777 47.968 1.00 77.44 123 PHE A O 1
ATOM 1023 N N . CYS A 1 124 ? 14.779 0.965 46.852 1.00 74.44 124 CYS A N 1
ATOM 1024 C CA . CYS A 1 124 ? 13.463 0.584 46.342 1.00 74.44 124 CYS A CA 1
ATOM 1025 C C . CYS A 1 124 ? 12.537 0.142 47.485 1.00 74.44 124 CYS A C 1
ATOM 1027 O O . CYS A 1 124 ? 12.995 -0.291 48.543 1.00 74.44 124 CYS A O 1
ATOM 1029 N N . TYR A 1 125 ? 11.226 0.237 47.270 1.00 71.50 125 TYR A N 1
ATOM 1030 C CA . TYR A 1 125 ? 10.247 -0.140 48.291 1.00 71.50 125 TYR A CA 1
ATOM 1031 C C . TYR A 1 125 ? 10.317 -1.635 48.632 1.00 71.50 125 TYR A C 1
ATOM 1033 O O . TYR A 1 125 ? 10.163 -2.013 49.789 1.00 71.50 125 TYR A O 1
ATOM 1041 N N . GLU A 1 126 ? 10.615 -2.470 47.640 1.00 66.50 126 GLU A N 1
ATOM 1042 C CA . GLU A 1 126 ? 10.832 -3.907 47.783 1.00 66.50 126 GLU A CA 1
ATOM 1043 C C . GLU A 1 126 ? 11.984 -4.187 48.758 1.00 66.50 126 GLU A C 1
ATOM 1045 O O . GLU A 1 126 ? 11.798 -4.917 49.722 1.00 66.50 126 GLU A O 1
ATOM 1050 N N . ALA A 1 127 ? 13.121 -3.498 48.607 1.00 69.06 127 ALA A N 1
ATOM 1051 C CA . ALA A 1 127 ? 14.260 -3.638 49.517 1.00 69.06 127 ALA A CA 1
ATOM 1052 C C . ALA A 1 127 ? 13.922 -3.204 50.955 1.00 69.06 127 ALA A C 1
ATOM 1054 O O . ALA A 1 127 ? 14.379 -3.823 51.913 1.00 69.06 127 ALA A O 1
ATOM 1055 N N . ILE A 1 128 ? 13.103 -2.155 51.110 1.00 73.62 128 ILE A N 1
ATOM 1056 C CA . ILE A 1 128 ? 12.607 -1.701 52.419 1.00 73.62 128 ILE A CA 1
ATOM 1057 C C . ILE A 1 128 ? 11.685 -2.757 53.048 1.00 73.62 128 ILE A C 1
ATOM 1059 O O . ILE A 1 128 ? 11.703 -2.925 54.262 1.00 73.62 128 ILE A O 1
ATOM 1063 N N . CYS A 1 129 ? 10.880 -3.466 52.252 1.00 71.19 129 CYS A N 1
ATOM 1064 C CA . CYS A 1 129 ? 9.975 -4.504 52.752 1.00 71.19 129 CYS A CA 1
ATOM 1065 C C . CYS A 1 129 ? 10.698 -5.808 53.093 1.00 71.19 129 CYS A C 1
ATOM 1067 O O . CYS A 1 129 ? 10.343 -6.453 54.078 1.00 71.19 129 CYS A O 1
ATOM 1069 N N . ASP A 1 130 ? 11.674 -6.190 52.274 1.00 67.62 130 ASP A N 1
ATOM 1070 C CA . ASP A 1 130 ? 12.348 -7.476 52.390 1.00 67.62 130 ASP A CA 1
ATOM 1071 C C . ASP A 1 130 ? 13.353 -7.477 53.554 1.00 67.62 130 ASP A C 1
ATOM 1073 O O . ASP A 1 130 ? 13.408 -8.450 54.302 1.00 67.62 130 ASP A O 1
ATOM 1077 N N . GLU A 1 131 ? 14.098 -6.380 53.762 1.00 76.69 131 GLU A N 1
ATOM 1078 C CA . GLU A 1 131 ? 15.117 -6.260 54.825 1.00 76.69 131 GLU A CA 1
ATOM 1079 C C . GLU A 1 131 ? 15.064 -4.889 55.542 1.00 76.69 131 GLU A C 1
ATOM 1081 O O . GLU A 1 131 ? 16.027 -4.110 55.505 1.00 76.69 131 GLU A O 1
ATOM 1086 N N . PRO A 1 132 ? 13.944 -4.557 56.217 1.00 79.50 132 PRO A N 1
ATOM 1087 C CA . PRO A 1 132 ? 13.692 -3.229 56.784 1.00 79.50 132 PRO A CA 1
ATOM 1088 C C . PRO A 1 132 ? 14.740 -2.801 57.812 1.00 79.50 132 PRO A C 1
ATOM 1090 O O . PRO A 1 132 ? 15.158 -1.645 57.813 1.00 79.50 132 PRO A O 1
ATOM 1093 N N . GLU A 1 133 ? 15.193 -3.711 58.678 1.00 83.19 133 GLU A N 1
ATOM 1094 C CA . GLU A 1 133 ? 16.154 -3.393 59.742 1.00 83.19 133 GLU A CA 1
ATOM 1095 C C . GLU A 1 133 ? 17.529 -3.028 59.162 1.00 83.19 133 GLU A C 1
ATOM 1097 O O . GLU A 1 133 ? 18.101 -1.997 59.513 1.00 83.19 133 GLU A O 1
ATOM 1102 N N . LEU A 1 134 ? 18.022 -3.807 58.194 1.00 80.00 134 LEU A N 1
ATOM 1103 C CA . LEU A 1 134 ? 19.315 -3.560 57.554 1.00 80.00 134 LEU A CA 1
ATOM 1104 C C . LEU A 1 134 ? 19.297 -2.284 56.700 1.00 80.00 134 LEU A C 1
ATOM 1106 O O . LEU A 1 134 ? 20.250 -1.497 56.720 1.00 80.00 134 LEU A O 1
ATOM 1110 N N . VAL A 1 135 ? 18.206 -2.050 55.963 1.00 80.25 135 VAL A N 1
ATOM 1111 C CA . VAL A 1 135 ? 18.023 -0.816 55.187 1.00 80.25 135 VAL A CA 1
ATOM 1112 C C . VAL A 1 135 ? 17.902 0.395 56.115 1.00 80.25 135 VAL A C 1
ATOM 1114 O O . VAL A 1 135 ? 18.523 1.424 55.843 1.00 80.25 135 VAL A O 1
ATOM 1117 N N . SER A 1 136 ? 17.178 0.271 57.231 1.00 84.44 136 SER A N 1
ATOM 1118 C CA . SER A 1 136 ? 17.071 1.304 58.270 1.00 84.44 136 SER A CA 1
ATOM 1119 C C . SER A 1 136 ? 18.442 1.673 58.837 1.00 84.44 136 SER A C 1
ATOM 1121 O O . SER A 1 136 ? 18.810 2.848 58.818 1.00 84.44 136 SER A O 1
ATOM 1123 N N . ASP A 1 137 ? 19.252 0.686 59.230 1.00 86.06 137 ASP A N 1
ATOM 1124 C CA . ASP A 1 137 ? 20.605 0.905 59.754 1.00 86.06 137 ASP A CA 1
ATOM 1125 C C . ASP A 1 137 ? 21.508 1.619 58.737 1.00 86.06 137 ASP A C 1
ATOM 1127 O O . ASP A 1 137 ? 22.260 2.539 59.081 1.00 86.06 137 ASP A O 1
ATOM 1131 N N . CYS A 1 138 ? 21.411 1.241 57.459 1.00 84.00 138 CYS A N 1
ATOM 1132 C CA . CYS A 1 138 ? 22.164 1.882 56.386 1.00 84.00 138 CYS A CA 1
ATOM 1133 C C . CYS A 1 138 ? 21.735 3.336 56.162 1.00 84.00 138 CYS A C 1
ATOM 1135 O O . CYS A 1 138 ? 22.588 4.218 56.032 1.00 84.00 138 CYS A O 1
ATOM 1137 N N . ILE A 1 139 ? 20.427 3.605 56.116 1.00 85.19 139 ILE A N 1
ATOM 1138 C CA . ILE A 1 139 ? 19.895 4.962 55.967 1.00 85.19 139 ILE A CA 1
ATOM 1139 C C . ILE A 1 139 ? 20.277 5.797 57.187 1.00 85.19 139 ILE A C 1
ATOM 1141 O O . ILE A 1 139 ? 20.779 6.903 57.018 1.00 85.19 139 ILE A O 1
ATOM 1145 N N . GLN A 1 140 ? 20.142 5.269 58.404 1.00 89.25 140 GLN A N 1
ATOM 1146 C CA . GLN A 1 140 ? 20.543 5.959 59.629 1.00 89.25 140 GLN A CA 1
ATOM 1147 C C . GLN A 1 140 ? 22.028 6.327 59.607 1.00 89.25 140 GLN A C 1
ATOM 1149 O O . GLN A 1 140 ? 22.397 7.451 59.953 1.00 89.25 140 GLN A O 1
ATOM 1154 N N . ALA A 1 141 ? 22.884 5.403 59.167 1.00 85.50 141 ALA A N 1
ATOM 1155 C CA . ALA A 1 141 ? 24.307 5.658 59.020 1.00 85.50 141 ALA A CA 1
ATOM 1156 C C . ALA A 1 141 ? 24.581 6.758 57.982 1.00 85.50 141 ALA A C 1
ATOM 1158 O O . ALA A 1 141 ? 25.352 7.669 58.277 1.00 85.50 141 ALA A O 1
ATOM 1159 N N . LEU A 1 142 ? 23.906 6.739 56.823 1.00 83.50 142 LEU A N 1
ATOM 1160 C CA . LEU A 1 142 ? 23.996 7.796 55.803 1.00 83.50 142 LEU A CA 1
ATOM 1161 C C . LEU A 1 142 ? 23.517 9.154 56.330 1.00 83.50 142 LEU A C 1
ATOM 1163 O O . LEU A 1 142 ? 24.213 10.154 56.154 1.00 83.50 142 LEU A O 1
ATOM 1167 N N . LEU A 1 143 ? 22.382 9.201 57.030 1.00 84.94 143 LEU A N 1
ATOM 1168 C CA . LEU A 1 143 ? 21.865 10.421 57.655 1.00 84.94 143 LEU A CA 1
ATOM 1169 C C . LEU A 1 143 ? 22.871 11.001 58.660 1.00 84.94 143 LEU A C 1
ATOM 1171 O O . LEU A 1 143 ? 23.071 12.211 58.697 1.00 84.94 143 LEU A O 1
ATOM 1175 N N . ASN A 1 144 ? 23.562 10.142 59.413 1.00 88.62 144 ASN A N 1
ATOM 1176 C CA . ASN A 1 144 ? 24.562 10.544 60.404 1.00 88.62 144 ASN A CA 1
ATOM 1177 C C . ASN A 1 144 ? 25.899 10.997 59.792 1.00 88.62 144 ASN A C 1
ATOM 1179 O O . ASN A 1 144 ? 26.713 11.602 60.489 1.00 88.62 144 ASN A O 1
ATOM 1183 N N . THR A 1 145 ? 26.147 10.728 58.505 1.00 82.25 145 THR A N 1
ATOM 1184 C CA . THR A 1 145 ? 27.394 11.137 57.832 1.00 82.25 145 THR A CA 1
ATOM 1185 C C . THR A 1 145 ? 27.450 12.626 57.476 1.00 82.25 145 THR A C 1
ATOM 1187 O O . THR A 1 145 ? 28.489 13.114 57.031 1.00 82.25 145 THR A O 1
ATOM 1190 N N . SER A 1 146 ? 26.357 13.366 57.681 1.00 79.00 146 SER A N 1
ATOM 1191 C CA . SER A 1 146 ? 26.247 14.780 57.335 1.00 79.00 146 SER A CA 1
ATOM 1192 C C . SER A 1 146 ? 25.408 15.569 58.341 1.00 79.00 146 SER A C 1
ATOM 1194 O O . SER A 1 146 ? 24.426 15.072 58.877 1.00 79.00 146 SER A O 1
ATOM 1196 N N . ALA A 1 147 ? 25.747 16.848 58.532 1.00 70.50 147 ALA A N 1
ATOM 1197 C CA . ALA A 1 147 ? 24.957 17.785 59.333 1.00 70.50 147 ALA A CA 1
ATOM 1198 C C . ALA A 1 147 ? 23.650 18.255 58.653 1.00 70.50 147 ALA A C 1
ATOM 1200 O O . ALA A 1 147 ? 22.788 18.813 59.326 1.00 70.50 147 ALA A O 1
ATOM 1201 N N . ASN A 1 148 ? 23.496 18.057 57.338 1.00 75.56 148 ASN A N 1
ATOM 1202 C CA . ASN A 1 148 ? 22.289 18.416 56.578 1.00 75.56 148 ASN A CA 1
ATOM 1203 C C . ASN A 1 148 ? 21.908 17.295 55.594 1.00 75.56 148 ASN A C 1
ATOM 1205 O O . ASN A 1 148 ? 22.094 17.453 54.385 1.00 75.56 148 ASN A O 1
ATOM 1209 N N . PRO A 1 149 ? 21.476 16.122 56.081 1.00 81.06 149 PRO A N 1
ATOM 1210 C CA . PRO A 1 149 ? 21.158 15.001 55.212 1.00 81.06 149 PRO A CA 1
ATOM 1211 C C . PRO A 1 149 ? 19.916 15.300 54.367 1.00 81.06 149 PRO A C 1
ATOM 1213 O O . PRO A 1 149 ? 18.949 15.864 54.873 1.00 81.06 149 PRO A O 1
ATOM 1216 N N . LEU A 1 150 ? 19.935 14.916 53.089 1.00 78.56 150 LEU A N 1
ATOM 1217 C CA . LEU A 1 150 ? 18.806 15.106 52.180 1.00 78.56 150 LEU A CA 1
ATOM 1218 C C . LEU A 1 150 ? 18.179 13.752 51.854 1.00 78.56 150 LEU A C 1
ATOM 1220 O O . LEU A 1 150 ? 18.786 12.942 51.155 1.00 78.56 150 LEU A O 1
ATOM 1224 N N . LEU A 1 151 ? 16.971 13.520 52.367 1.00 80.06 151 LEU A N 1
ATOM 1225 C CA . LEU A 1 151 ? 16.206 12.293 52.157 1.00 80.06 151 LEU A CA 1
ATOM 1226 C C . LEU A 1 151 ? 14.836 12.626 51.564 1.00 80.06 151 LEU A C 1
ATOM 1228 O O . LEU A 1 151 ? 14.119 13.496 52.063 1.00 80.06 151 LEU A O 1
ATOM 1232 N N . THR A 1 152 ? 14.463 11.919 50.504 1.00 77.12 152 THR A N 1
ATOM 1233 C CA . THR A 1 152 ? 13.222 12.136 49.755 1.00 77.12 152 THR A CA 1
ATOM 1234 C C . THR A 1 152 ? 12.436 10.837 49.607 1.00 77.12 152 THR A C 1
ATOM 1236 O O . THR A 1 152 ? 13.019 9.762 49.461 1.00 77.12 152 THR A O 1
ATOM 1239 N N . LEU A 1 153 ? 11.106 10.935 49.655 1.00 70.12 153 LEU A N 1
ATOM 1240 C CA . LEU A 1 153 ? 10.199 9.812 49.417 1.00 70.12 153 LEU A CA 1
ATOM 1241 C C . LEU A 1 153 ? 9.856 9.726 47.929 1.00 70.12 153 LEU A C 1
ATOM 1243 O O . LEU A 1 153 ? 9.387 10.704 47.332 1.00 70.12 153 LEU A O 1
ATOM 1247 N N . THR A 1 154 ? 10.064 8.557 47.326 1.00 69.88 154 THR A N 1
ATOM 1248 C CA . THR A 1 154 ? 9.740 8.323 45.917 1.00 69.88 154 THR A CA 1
ATOM 1249 C C . THR A 1 154 ? 8.262 7.955 45.746 1.00 69.88 154 THR A C 1
ATOM 1251 O O . THR A 1 154 ? 7.559 7.588 46.689 1.00 69.88 154 THR A O 1
ATOM 1254 N N . LYS A 1 155 ? 7.743 8.060 44.515 1.00 62.19 155 LYS A N 1
ATOM 1255 C CA . LYS A 1 155 ? 6.327 7.765 44.222 1.00 62.19 155 LYS A CA 1
ATOM 1256 C C . LYS A 1 155 ? 5.953 6.295 44.442 1.00 62.19 155 LYS A C 1
ATOM 1258 O O . LYS A 1 155 ? 4.795 6.028 44.738 1.00 62.19 155 LYS A O 1
ATOM 1263 N N . SER A 1 156 ? 6.900 5.371 44.283 1.00 60.00 156 SER A N 1
ATOM 1264 C CA . SER A 1 156 ? 6.698 3.931 44.499 1.00 60.00 156 SER A CA 1
ATOM 1265 C C . SER A 1 156 ? 6.712 3.536 45.980 1.00 60.00 156 SER A C 1
ATOM 1267 O O . SER A 1 156 ? 6.434 2.382 46.293 1.00 60.00 156 SER A O 1
ATOM 1269 N N . GLY A 1 157 ? 7.006 4.481 46.881 1.00 70.00 157 GLY A N 1
ATOM 1270 C CA . GLY A 1 157 ? 7.197 4.221 48.307 1.00 70.00 157 GLY A CA 1
ATOM 1271 C C . GLY A 1 157 ? 8.649 3.929 48.695 1.00 70.00 157 GLY A C 1
ATOM 1272 O O . GLY A 1 157 ? 8.890 3.592 49.844 1.00 70.00 157 GLY A O 1
ATOM 1273 N N . GLY A 1 158 ? 9.614 4.057 47.777 1.00 77.31 158 GLY A N 1
ATOM 1274 C CA . GLY A 1 158 ? 11.045 3.938 48.080 1.00 77.31 158 GLY A CA 1
ATOM 1275 C C . GLY A 1 158 ? 11.634 5.205 48.712 1.00 77.31 158 GLY A C 1
ATOM 1276 O O . GLY A 1 158 ? 10.988 6.255 48.764 1.00 77.31 158 GLY A O 1
ATOM 1277 N N . LEU A 1 159 ? 12.890 5.132 49.150 1.00 77.25 159 LEU A N 1
ATOM 1278 C CA . LEU A 1 159 ? 13.618 6.244 49.768 1.00 77.25 159 LEU A CA 1
ATOM 1279 C C . LEU A 1 159 ? 14.834 6.630 48.943 1.00 77.25 159 LEU A C 1
ATOM 1281 O O . LEU A 1 159 ? 15.567 5.772 48.472 1.00 77.25 159 LEU A O 1
ATOM 1285 N N . ARG A 1 160 ? 15.091 7.928 48.800 1.00 81.00 160 ARG A N 1
ATOM 1286 C CA . ARG A 1 160 ? 16.258 8.436 48.079 1.00 81.00 160 ARG A CA 1
ATOM 1287 C C . ARG A 1 160 ? 17.063 9.388 48.944 1.00 81.00 160 ARG A C 1
ATOM 1289 O O . ARG A 1 160 ? 16.543 10.414 49.378 1.00 81.00 160 ARG A O 1
ATOM 1296 N N . PHE A 1 161 ? 18.335 9.061 49.139 1.00 82.38 161 PHE A N 1
ATOM 1297 C CA . PHE A 1 161 ? 19.323 9.912 49.790 1.00 82.38 161 PHE A CA 1
ATOM 1298 C C . PHE A 1 161 ? 20.155 10.650 48.741 1.00 82.38 161 PHE A C 1
ATOM 1300 O O . PHE A 1 161 ? 20.759 10.020 47.877 1.00 82.38 161 PHE A O 1
ATOM 1307 N N . THR A 1 162 ? 20.214 11.975 48.828 1.00 79.50 162 THR A N 1
ATOM 1308 C CA . THR A 1 162 ? 20.903 12.825 47.850 1.00 79.50 162 THR A CA 1
ATOM 1309 C C . THR A 1 162 ? 22.089 13.531 48.500 1.00 79.50 162 THR A C 1
ATOM 1311 O O . THR A 1 162 ? 21.967 14.114 49.576 1.00 79.50 162 THR A O 1
ATOM 1314 N N . CYS A 1 163 ? 23.249 13.523 47.848 1.00 77.06 163 CYS A N 1
ATOM 1315 C CA . CYS A 1 163 ? 24.463 14.174 48.336 1.00 77.06 163 CYS A CA 1
ATOM 1316 C C . CYS A 1 163 ? 25.357 14.699 47.200 1.00 77.06 163 CYS A C 1
ATOM 1318 O O . CYS A 1 163 ? 25.088 14.525 46.013 1.00 77.06 163 CYS A O 1
ATOM 1320 N N . ARG A 1 164 ? 26.441 15.380 47.566 1.00 69.44 164 ARG A N 1
ATOM 1321 C CA . ARG A 1 164 ? 27.535 15.791 46.684 1.00 69.44 164 ARG A CA 1
ATOM 1322 C C . ARG A 1 164 ? 28.775 14.996 47.073 1.00 69.44 164 ARG A C 1
ATOM 1324 O O . ARG A 1 164 ? 29.241 15.121 48.203 1.00 69.44 164 ARG A O 1
ATOM 1331 N N . ILE A 1 165 ? 29.307 14.204 46.147 1.00 64.12 165 ILE A N 1
ATOM 1332 C CA . ILE A 1 165 ? 30.543 13.447 46.350 1.00 64.12 165 ILE A CA 1
ATOM 1333 C C . ILE A 1 165 ? 31.696 14.210 45.702 1.00 64.12 165 ILE A C 1
ATOM 1335 O O . ILE A 1 165 ? 31.663 14.510 44.507 1.00 64.12 165 ILE A O 1
ATOM 1339 N N . GLN A 1 166 ? 32.704 14.541 46.507 1.00 57.31 166 GLN A N 1
ATOM 1340 C CA . GLN A 1 166 ? 33.908 15.232 46.051 1.00 57.31 166 GLN A CA 1
ATOM 1341 C C . GLN A 1 166 ? 34.640 14.433 44.964 1.00 57.31 166 GLN A C 1
ATOM 1343 O O . GLN A 1 166 ? 34.815 13.225 45.100 1.00 57.31 166 GLN A O 1
ATOM 1348 N N . ASP A 1 167 ? 35.078 15.116 43.900 1.00 47.00 167 ASP A N 1
ATOM 1349 C CA . ASP A 1 167 ? 35.945 14.583 42.835 1.00 47.00 167 ASP A CA 1
ATOM 1350 C C . ASP A 1 167 ? 35.403 13.368 42.055 1.00 47.00 167 ASP A C 1
ATOM 1352 O O . ASP A 1 167 ? 36.112 12.756 41.257 1.00 47.00 167 ASP A O 1
ATOM 1356 N N . TYR A 1 168 ? 34.111 13.063 42.192 1.00 46.28 168 TYR A N 1
ATOM 1357 C CA . TYR A 1 168 ? 33.422 12.072 41.369 1.00 46.28 168 TYR A CA 1
ATOM 1358 C C . TYR A 1 168 ? 33.000 12.729 40.033 1.00 46.28 168 TYR A C 1
ATOM 1360 O O . TYR A 1 168 ? 32.354 13.780 40.029 1.00 46.28 168 TYR A O 1
ATOM 1368 N N . LEU A 1 169 ? 33.462 12.209 38.887 1.00 35.94 169 LEU A N 1
ATOM 1369 C CA . LEU A 1 169 ? 33.283 12.801 37.543 1.00 35.94 169 LEU A CA 1
ATOM 1370 C C . LEU A 1 169 ? 32.096 12.164 36.794 1.00 35.94 169 LEU A C 1
ATOM 1372 O O . LEU A 1 169 ? 32.049 10.947 36.650 1.00 35.94 169 LEU A O 1
ATOM 1376 N N . HIS A 1 170 ? 31.192 12.993 36.259 1.00 35.03 170 HIS A N 1
ATOM 1377 C CA . HIS A 1 170 ? 30.175 12.622 35.260 1.00 35.03 170 HIS A CA 1
ATOM 1378 C C . HIS A 1 170 ? 30.354 13.506 34.003 1.00 35.03 170 HIS A C 1
ATOM 1380 O O . HIS A 1 170 ? 30.682 14.685 34.174 1.00 35.03 170 HIS A O 1
ATOM 1386 N N . PRO A 1 171 ? 30.178 12.991 32.767 1.00 33.66 171 PRO A N 1
ATOM 1387 C CA . PRO A 1 171 ? 30.319 13.773 31.534 1.00 33.66 171 PRO A CA 1
ATOM 1388 C C . PRO A 1 171 ? 29.056 14.593 31.185 1.00 33.66 171 PRO A C 1
ATOM 1390 O O . PRO A 1 171 ? 27.941 14.173 31.491 1.00 33.66 171 PRO A O 1
ATOM 1393 N N . ASP A 1 172 ? 29.286 15.717 30.497 1.00 35.88 172 ASP A N 1
ATOM 1394 C CA . ASP A 1 172 ? 28.356 16.701 29.899 1.00 35.88 172 ASP A CA 1
ATOM 1395 C C . ASP A 1 172 ? 27.568 17.642 30.827 1.00 35.88 172 ASP A C 1
ATOM 1397 O O . ASP A 1 172 ? 26.967 17.208 31.802 1.00 35.88 172 ASP A O 1
ATOM 1401 N N . SER A 1 173 ? 27.577 18.948 30.508 1.00 43.03 173 SER A N 1
ATOM 1402 C CA . SER A 1 173 ? 27.100 20.069 31.345 1.00 43.03 173 SER A CA 1
ATOM 1403 C C . SER A 1 173 ? 26.029 20.981 30.723 1.00 43.03 173 SER A C 1
ATOM 1405 O O . SER A 1 173 ? 25.579 21.897 31.403 1.00 43.03 173 SER A O 1
ATOM 1407 N N . ASP A 1 174 ? 25.560 20.749 29.496 1.00 41.72 174 ASP A N 1
ATOM 1408 C CA . ASP A 1 174 ? 24.965 21.850 28.710 1.00 41.72 174 ASP A CA 1
ATOM 1409 C C . ASP A 1 174 ? 23.430 21.774 28.549 1.00 41.72 174 ASP A C 1
ATOM 1411 O O . ASP A 1 174 ? 22.896 21.946 27.454 1.00 41.72 174 ASP A O 1
ATOM 1415 N N . ALA A 1 175 ? 22.683 21.514 29.630 1.00 43.59 175 ALA A N 1
ATOM 1416 C CA . ALA A 1 175 ? 21.214 21.577 29.606 1.00 43.59 175 ALA A CA 1
ATOM 1417 C C . ALA A 1 175 ? 20.667 22.616 30.599 1.00 43.59 175 ALA A C 1
ATOM 1419 O O . ALA A 1 175 ? 20.867 22.492 31.811 1.00 43.59 175 ALA A O 1
ATOM 1420 N N . GLU A 1 176 ? 19.925 23.608 30.096 1.00 36.03 176 GLU A N 1
ATOM 1421 C CA . GLU A 1 176 ? 19.220 24.589 30.929 1.00 36.03 176 GLU A CA 1
ATOM 1422 C C . GLU A 1 176 ? 18.092 23.921 31.742 1.00 36.03 176 GLU A C 1
ATOM 1424 O O . GLU A 1 176 ? 17.329 23.093 31.239 1.00 36.03 176 GLU A O 1
ATOM 1429 N N . LYS A 1 177 ? 17.976 24.283 33.027 1.00 43.03 177 LYS A N 1
ATOM 1430 C CA . LYS A 1 177 ? 16.938 23.788 33.952 1.00 43.03 177 LYS A CA 1
ATOM 1431 C C . LYS A 1 177 ? 16.196 24.961 34.593 1.00 43.03 177 LYS A C 1
ATOM 1433 O O . LYS A 1 177 ? 16.823 25.963 34.940 1.00 43.03 177 LYS A O 1
ATOM 1438 N N . TYR A 1 178 ? 14.891 24.802 34.829 1.00 36.53 178 TYR A N 1
ATOM 1439 C CA . TYR A 1 178 ? 14.051 25.799 35.498 1.00 36.53 178 TYR A CA 1
ATOM 1440 C C . TYR A 1 178 ? 13.479 25.251 36.816 1.00 36.53 178 TYR A C 1
ATOM 1442 O O . TYR A 1 178 ? 13.123 24.078 36.931 1.00 36.53 178 TYR A O 1
ATOM 1450 N N . TYR A 1 179 ? 13.396 26.113 37.830 1.00 40.78 179 TYR A N 1
ATOM 1451 C CA . TYR A 1 179 ? 12.804 25.795 39.132 1.00 40.78 179 TYR A CA 1
ATOM 1452 C C . TYR A 1 179 ? 11.414 26.421 39.229 1.00 40.78 179 TYR A C 1
ATOM 1454 O O . TYR A 1 179 ? 11.245 27.602 38.917 1.00 40.78 179 TYR A O 1
ATOM 1462 N N . VAL A 1 180 ? 10.431 25.649 39.693 1.00 35.97 180 VAL A N 1
ATOM 1463 C CA . VAL A 1 180 ? 9.062 26.128 39.916 1.00 35.97 180 VAL A CA 1
ATOM 1464 C C . VAL A 1 180 ? 8.795 26.178 41.419 1.00 35.97 180 VAL A C 1
ATOM 1466 O O . VAL A 1 180 ? 8.904 25.170 42.119 1.00 35.97 180 VAL A O 1
ATOM 1469 N N . TYR A 1 181 ? 8.433 27.363 41.912 1.00 42.47 181 TYR A N 1
ATOM 1470 C CA . TYR A 1 181 ? 8.122 27.614 43.321 1.00 42.47 181 TYR A CA 1
ATOM 1471 C C . TYR A 1 181 ? 6.610 27.675 43.505 1.00 42.47 181 TYR A C 1
ATOM 1473 O O . TYR A 1 181 ? 5.926 28.427 42.810 1.00 42.47 181 TYR A O 1
ATOM 1481 N N . LYS A 1 182 ? 6.068 26.891 44.439 1.00 36.84 182 LYS A N 1
ATOM 1482 C CA . LYS A 1 182 ? 4.614 26.843 44.666 1.00 36.84 182 LYS A CA 1
ATOM 1483 C C . LYS A 1 182 ? 4.125 27.868 45.695 1.00 36.84 182 LYS A C 1
ATOM 1485 O O . LYS A 1 182 ? 2.971 28.288 45.622 1.00 36.84 182 LYS A O 1
ATOM 1490 N N . HIS A 1 183 ? 5.000 28.314 46.597 1.00 46.22 183 HIS A N 1
ATOM 1491 C CA . HIS A 1 183 ? 4.711 29.338 47.602 1.00 46.22 183 HIS A CA 1
ATOM 1492 C C . HIS A 1 183 ? 5.879 30.330 47.696 1.00 46.22 183 HIS A C 1
ATOM 1494 O O . HIS A 1 183 ? 7.037 29.920 47.655 1.00 46.22 183 HIS A O 1
ATOM 1500 N N . ALA A 1 184 ? 5.575 31.629 47.775 1.00 42.09 184 ALA A N 1
ATOM 1501 C CA . ALA A 1 184 ? 6.573 32.654 48.079 1.00 42.09 184 ALA A CA 1
ATOM 1502 C C . ALA A 1 184 ? 6.839 32.658 49.597 1.00 42.09 184 ALA A C 1
ATOM 1504 O O . ALA A 1 184 ? 5.871 32.491 50.347 1.00 42.09 184 ALA A O 1
ATOM 1505 N N . PRO A 1 185 ? 8.092 32.851 50.054 1.00 49.41 185 PRO A N 1
ATOM 1506 C CA . PRO A 1 185 ? 8.399 32.888 51.479 1.00 49.41 185 PRO A CA 1
ATOM 1507 C C . PRO A 1 185 ? 7.554 33.951 52.185 1.00 49.41 185 PRO A C 1
ATOM 1509 O O . PRO A 1 185 ? 7.418 35.075 51.694 1.00 49.41 185 PRO A O 1
ATOM 1512 N N . THR A 1 186 ? 6.988 33.601 53.335 1.00 48.31 186 THR A N 1
ATOM 1513 C CA . THR A 1 186 ? 6.299 34.546 54.221 1.00 48.31 186 THR A CA 1
ATOM 1514 C C . THR A 1 186 ? 7.283 35.115 55.241 1.00 48.31 186 THR A C 1
ATOM 1516 O O . THR A 1 186 ? 8.247 34.442 55.597 1.00 48.31 186 THR A O 1
ATOM 1519 N N . GLU A 1 187 ? 7.038 36.321 55.767 1.00 54.16 187 GLU A N 1
ATOM 1520 C CA . GLU A 1 187 ? 7.904 36.940 56.797 1.00 54.16 187 GLU A CA 1
ATOM 1521 C C . GLU A 1 187 ? 8.078 36.061 58.051 1.00 54.16 187 GLU A C 1
ATOM 1523 O O . GLU A 1 187 ? 9.099 36.144 58.730 1.00 54.16 187 GLU A O 1
ATOM 1528 N N . GLU A 1 188 ? 7.106 35.189 58.330 1.00 41.97 188 GLU A N 1
ATOM 1529 C CA . GLU A 1 188 ? 7.090 34.274 59.478 1.00 41.97 188 GLU A CA 1
ATOM 1530 C C . GLU A 1 188 ? 7.888 32.977 59.248 1.00 41.97 188 GLU A C 1
ATOM 1532 O O . GLU A 1 188 ? 8.267 32.319 60.214 1.00 41.97 188 GLU A O 1
ATOM 1537 N N . ASP A 1 189 ? 8.185 32.625 57.992 1.00 47.38 189 ASP A N 1
ATOM 1538 C CA . ASP A 1 189 ? 9.004 31.459 57.637 1.00 47.38 189 ASP A CA 1
ATOM 1539 C C . ASP A 1 189 ? 9.782 31.731 56.334 1.00 47.38 189 ASP A C 1
ATOM 1541 O O . ASP A 1 189 ? 9.431 31.242 55.253 1.00 47.38 189 ASP A O 1
ATOM 1545 N N . PRO A 1 190 ? 10.837 32.565 56.409 1.00 51.34 190 PRO A N 1
ATOM 1546 C CA . PRO A 1 190 ? 11.560 33.039 55.231 1.00 51.34 190 PRO A CA 1
ATOM 1547 C C . PRO A 1 190 ? 12.334 31.931 54.499 1.00 51.34 190 PRO A C 1
ATOM 1549 O O . PRO A 1 190 ? 12.860 32.176 53.415 1.00 51.34 190 PRO A O 1
ATOM 1552 N N . ASN A 1 191 ? 12.406 30.722 55.069 1.00 44.78 191 ASN A N 1
ATOM 1553 C CA . ASN A 1 191 ? 13.196 29.611 54.545 1.00 44.78 191 ASN A CA 1
ATOM 1554 C C . ASN A 1 191 ? 12.344 28.461 53.981 1.00 44.78 191 ASN A C 1
ATOM 1556 O O . ASN A 1 191 ? 12.907 27.528 53.404 1.00 44.78 191 ASN A O 1
ATOM 1560 N N . HIS A 1 192 ? 11.014 28.501 54.113 1.00 45.00 192 HIS A N 1
ATOM 1561 C CA . HIS A 1 192 ? 10.144 27.445 53.602 1.00 45.00 192 HIS A CA 1
ATOM 1562 C C . HIS A 1 192 ? 9.784 27.682 52.132 1.00 45.00 192 HIS A C 1
ATOM 1564 O O . HIS A 1 192 ? 8.975 28.543 51.791 1.00 45.00 192 HIS A O 1
ATOM 1570 N N . CYS A 1 193 ? 10.403 26.906 51.242 1.00 45.06 193 CYS A N 1
ATOM 1571 C CA . CYS A 1 193 ? 10.060 26.852 49.824 1.00 45.06 193 CYS A CA 1
ATOM 1572 C C . CYS A 1 193 ? 9.796 25.397 49.426 1.00 45.06 193 CYS A C 1
ATOM 1574 O O . CYS A 1 193 ? 10.708 24.572 49.463 1.00 45.06 193 CYS A O 1
ATOM 1576 N N . ASP A 1 194 ? 8.581 25.094 48.969 1.00 43.44 194 ASP A N 1
ATOM 1577 C CA . ASP A 1 194 ? 8.329 23.880 48.190 1.00 43.44 194 ASP A CA 1
ATOM 1578 C C . ASP A 1 194 ? 8.952 24.072 46.799 1.00 43.44 194 ASP A C 1
ATOM 1580 O O . ASP A 1 194 ? 8.405 24.795 45.955 1.00 43.44 194 ASP A O 1
ATOM 1584 N N . ILE A 1 195 ? 10.117 23.462 46.577 1.00 41.84 195 ILE A N 1
ATOM 1585 C CA . ILE A 1 195 ? 10.877 23.575 45.327 1.00 41.84 195 ILE A CA 1
ATOM 1586 C C . ILE A 1 195 ? 10.585 22.361 44.451 1.00 41.84 195 ILE A C 1
ATOM 1588 O O . ILE A 1 195 ? 10.857 21.224 44.836 1.00 41.84 195 ILE A O 1
ATOM 1592 N N . TYR A 1 196 ? 10.086 22.613 43.243 1.00 46.81 196 TYR A N 1
ATOM 1593 C CA . TYR A 1 196 ? 9.914 21.601 42.207 1.00 46.81 196 TYR A CA 1
ATOM 1594 C C . TYR A 1 196 ? 10.958 21.833 41.109 1.00 46.81 196 TYR A C 1
ATOM 1596 O O . TYR A 1 196 ? 11.159 22.965 40.662 1.00 46.81 196 TYR A O 1
ATOM 1604 N N . LEU A 1 197 ? 11.636 20.765 40.686 1.00 36.59 197 LEU A N 1
ATOM 1605 C CA . LEU A 1 197 ? 12.564 20.791 39.557 1.00 36.59 197 LEU A CA 1
ATOM 1606 C C . LEU A 1 197 ? 11.825 20.304 38.305 1.00 36.59 197 LEU A C 1
ATOM 1608 O O . LEU A 1 197 ? 11.367 19.164 38.284 1.00 36.59 197 LEU A O 1
ATOM 1612 N N . GLU A 1 198 ? 11.734 21.144 37.274 1.00 38.34 198 GLU A N 1
ATOM 1613 C CA . GLU A 1 198 ? 11.191 20.767 35.964 1.00 38.34 198 GLU A CA 1
ATOM 1614 C C . GLU A 1 198 ? 12.311 20.879 34.915 1.00 38.34 198 GLU A C 1
ATOM 1616 O O . GLU A 1 198 ? 12.938 21.928 34.749 1.00 38.34 198 GLU A O 1
ATOM 1621 N N . VAL A 1 199 ? 12.621 19.768 34.237 1.00 37.47 199 VAL A N 1
ATOM 1622 C CA . VAL A 1 199 ? 13.690 19.701 33.225 1.00 37.47 199 VAL A CA 1
ATOM 1623 C C . VAL A 1 199 ? 13.058 19.581 31.843 1.00 37.47 199 VAL A C 1
ATOM 1625 O O . VAL A 1 199 ? 12.584 18.504 31.464 1.00 37.47 199 VAL A O 1
ATOM 1628 N N . HIS A 1 200 ? 13.079 20.668 31.072 1.00 34.41 200 HIS A N 1
ATOM 1629 C CA . HIS A 1 200 ? 12.648 20.657 29.676 1.00 34.41 200 HIS A CA 1
ATOM 1630 C C . HIS A 1 200 ? 13.784 20.161 28.775 1.00 34.41 200 HIS A C 1
ATOM 1632 O O . HIS A 1 200 ? 14.878 20.710 28.777 1.00 34.41 200 HIS A O 1
ATOM 1638 N N . GLY A 1 201 ? 13.516 19.123 27.983 1.00 37.41 201 GLY A N 1
ATOM 1639 C CA . GLY A 1 201 ? 14.298 18.826 26.784 1.00 37.41 201 GLY A CA 1
ATOM 1640 C C . GLY A 1 201 ? 13.477 19.200 25.553 1.00 37.41 201 GLY A C 1
ATOM 1641 O O . GLY A 1 201 ? 12.271 18.940 25.538 1.00 37.41 201 GLY A O 1
ATOM 1642 N N . ASP A 1 202 ? 14.117 19.733 24.508 1.00 32.12 202 ASP A N 1
ATOM 1643 C CA . ASP A 1 202 ? 13.477 20.190 23.254 1.00 32.12 202 ASP A CA 1
ATOM 1644 C C . ASP A 1 202 ? 12.624 19.125 22.541 1.00 32.12 202 ASP A C 1
ATOM 1646 O O . ASP A 1 202 ? 11.847 19.416 21.631 1.00 32.12 202 ASP A O 1
ATOM 1650 N N . LYS A 1 203 ? 12.728 17.864 22.970 1.00 34.81 203 LYS A N 1
ATOM 1651 C CA . LYS A 1 203 ? 11.880 16.750 22.543 1.00 34.81 203 LYS A CA 1
ATOM 1652 C C . LYS A 1 203 ? 11.459 15.917 23.751 1.00 34.81 203 LYS A C 1
ATOM 1654 O O . LYS A 1 203 ? 11.953 14.817 23.940 1.00 34.81 203 LYS A O 1
ATOM 1659 N N . SER A 1 204 ? 10.599 16.494 24.591 1.00 33.47 204 SER A N 1
ATOM 1660 C CA . SER A 1 204 ? 9.765 15.867 25.639 1.00 33.47 204 SER A CA 1
ATOM 1661 C C . SER A 1 204 ? 9.917 14.347 25.887 1.00 33.47 204 SER A C 1
ATOM 1663 O O . SER A 1 204 ? 8.973 13.599 25.683 1.00 33.47 204 SER A O 1
ATOM 1665 N N . TYR A 1 205 ? 11.070 13.910 26.409 1.00 35.28 205 TYR A N 1
ATOM 1666 C CA . TYR A 1 205 ? 11.269 12.669 27.172 1.00 35.28 205 TYR A CA 1
ATOM 1667 C C . TYR A 1 205 ? 12.522 12.817 28.048 1.00 35.28 205 TYR A C 1
ATOM 1669 O O . TYR A 1 205 ? 13.588 12.295 27.734 1.00 35.28 205 TYR A O 1
ATOM 1677 N N . SER A 1 206 ? 12.408 13.530 29.169 1.00 34.09 206 SER A N 1
ATOM 1678 C CA . SER A 1 206 ? 13.339 13.348 30.286 1.00 34.09 206 SER A CA 1
ATOM 1679 C C . SER A 1 206 ? 12.580 12.657 31.420 1.00 34.09 206 SER A C 1
ATOM 1681 O O . SER A 1 206 ? 11.413 12.951 31.677 1.00 34.09 206 SER A O 1
ATOM 1683 N N . ARG A 1 207 ? 13.219 11.684 32.074 1.00 34.41 207 ARG A N 1
ATOM 1684 C CA . ARG A 1 207 ? 12.631 10.869 33.156 1.00 34.41 207 ARG A CA 1
ATOM 1685 C C . ARG A 1 207 ? 12.453 11.665 34.461 1.00 34.41 207 ARG A C 1
ATOM 1687 O O . ARG A 1 207 ? 12.024 11.109 35.464 1.00 34.41 207 ARG A O 1
ATOM 1694 N N . TRP A 1 208 ? 12.809 12.949 34.456 1.00 37.31 208 TRP A N 1
ATOM 1695 C CA . TRP A 1 208 ? 12.986 13.781 35.647 1.00 37.31 208 TRP A CA 1
ATOM 1696 C C . TRP A 1 208 ? 11.730 14.538 36.072 1.00 37.31 208 TRP A C 1
ATOM 1698 O O . TRP A 1 208 ? 11.799 15.436 36.904 1.00 37.31 208 TRP A O 1
ATOM 1708 N N . ASP A 1 209 ? 10.571 14.140 35.558 1.00 35.97 209 ASP A N 1
ATOM 1709 C CA . ASP A 1 209 ? 9.288 14.727 35.923 1.00 35.97 209 ASP A CA 1
ATOM 1710 C C . ASP A 1 209 ? 8.722 14.040 37.185 1.00 35.97 209 ASP A C 1
ATOM 1712 O O . ASP A 1 209 ? 7.808 13.200 37.160 1.00 35.97 209 ASP A O 1
ATOM 1716 N N . MET A 1 210 ? 9.333 14.323 38.338 1.00 43.34 210 MET A N 1
ATOM 1717 C CA . MET A 1 210 ? 8.935 13.717 39.608 1.00 43.34 210 MET A CA 1
ATOM 1718 C C . MET A 1 210 ? 8.694 14.758 40.697 1.00 43.34 210 MET A C 1
ATOM 1720 O O . MET A 1 210 ? 9.573 15.479 41.147 1.00 43.34 210 MET A O 1
ATOM 1724 N N . ARG A 1 211 ? 7.442 14.771 41.159 1.00 44.66 211 ARG A N 1
ATOM 1725 C CA . ARG A 1 211 ? 7.026 15.352 42.434 1.00 44.66 211 ARG A CA 1
ATOM 1726 C C . ARG A 1 211 ? 7.575 14.443 43.537 1.00 44.66 211 ARG A C 1
ATOM 1728 O O . ARG A 1 211 ? 7.065 13.330 43.679 1.00 44.66 211 ARG A O 1
ATOM 1735 N N . TYR A 1 212 ? 8.604 14.888 44.246 1.00 54.19 212 TYR A N 1
ATOM 1736 C CA . TYR A 1 212 ? 9.138 14.219 45.434 1.00 54.19 212 TYR A CA 1
ATOM 1737 C C . TYR A 1 212 ? 8.610 14.917 46.687 1.00 54.19 212 TYR A C 1
ATOM 1739 O O . TYR A 1 212 ? 8.390 16.128 46.672 1.00 54.19 212 TYR A O 1
ATOM 1747 N N . GLU A 1 213 ? 8.404 14.165 47.765 1.00 58.31 213 GLU A N 1
ATOM 1748 C CA . GLU A 1 213 ? 8.219 14.751 49.094 1.00 58.31 213 GLU A CA 1
ATOM 1749 C C . GLU A 1 213 ? 9.581 14.760 49.792 1.00 58.31 213 GLU A C 1
ATOM 1751 O O . GLU A 1 213 ? 10.205 13.707 49.951 1.00 58.31 213 GLU A O 1
ATOM 1756 N N . ILE A 1 214 ? 10.065 15.945 50.165 1.00 63.44 214 ILE A N 1
ATOM 1757 C CA . ILE A 1 214 ? 11.294 16.081 50.948 1.00 63.44 214 ILE A CA 1
ATOM 1758 C C . ILE A 1 214 ? 10.956 15.702 52.386 1.00 63.44 214 ILE A C 1
ATOM 1760 O O . ILE A 1 214 ? 10.103 16.328 53.010 1.00 63.44 214 ILE A O 1
ATOM 1764 N N . LEU A 1 215 ? 11.607 14.658 52.892 1.00 70.81 215 LEU A N 1
ATOM 1765 C CA . LEU A 1 215 ? 11.403 14.182 54.256 1.00 70.81 215 LEU A CA 1
ATOM 1766 C C . LEU A 1 215 ? 12.360 14.883 55.224 1.00 70.81 215 LEU A C 1
ATOM 1768 O O . LEU A 1 215 ? 11.957 15.259 56.320 1.00 70.81 215 LEU A O 1
ATOM 1772 N N . ILE A 1 216 ? 13.622 15.061 54.815 1.00 74.31 216 ILE A N 1
ATOM 1773 C CA . ILE A 1 216 ? 14.684 15.698 55.607 1.00 74.31 216 ILE A CA 1
ATOM 1774 C C . ILE A 1 216 ? 15.617 16.466 54.659 1.00 74.31 216 ILE A C 1
ATOM 1776 O O . ILE A 1 216 ? 15.910 15.972 53.572 1.00 74.31 216 ILE A O 1
ATOM 1780 N N . GLY A 1 217 ? 16.105 17.640 55.078 1.00 71.88 217 GLY A N 1
ATOM 1781 C CA . GLY A 1 217 ? 17.160 18.402 54.395 1.00 71.88 217 GLY A CA 1
ATOM 1782 C C . GLY A 1 217 ? 16.674 19.515 53.464 1.00 71.88 217 GLY A C 1
ATOM 1783 O O . GLY A 1 217 ? 15.479 19.737 53.286 1.00 71.88 217 GLY A O 1
ATOM 1784 N N . ASN A 1 218 ? 17.627 20.236 52.864 1.00 65.00 218 ASN A N 1
ATOM 1785 C CA . ASN A 1 218 ? 17.365 21.310 51.901 1.00 65.00 218 ASN A CA 1
ATOM 1786 C C . ASN A 1 218 ? 17.937 20.944 50.529 1.00 65.00 218 ASN A C 1
ATOM 1788 O O . ASN A 1 218 ? 19.150 20.792 50.377 1.00 65.00 218 ASN A O 1
ATOM 1792 N N . LEU A 1 219 ? 17.063 20.873 49.524 1.00 59.03 219 LEU A N 1
ATOM 1793 C CA . LEU A 1 219 ? 17.440 20.523 48.160 1.00 59.03 219 LEU A CA 1
ATOM 1794 C C . LEU A 1 219 ? 18.409 21.538 47.535 1.00 59.03 219 LEU A C 1
ATOM 1796 O O . LEU A 1 219 ? 19.232 21.153 46.728 1.00 59.03 219 LEU A O 1
ATOM 1800 N N . LEU A 1 220 ? 18.395 22.814 47.926 1.00 57.34 220 LEU A N 1
ATOM 1801 C CA . LEU A 1 220 ? 19.358 23.804 47.419 1.00 57.34 220 LEU A CA 1
ATOM 1802 C C . LEU A 1 220 ? 20.759 23.660 48.033 1.00 57.34 220 LEU A C 1
ATOM 1804 O O . LEU A 1 220 ? 21.729 24.176 47.481 1.00 57.34 220 LEU A O 1
ATOM 1808 N N . ASN A 1 221 ? 20.885 22.942 49.152 1.00 64.50 221 ASN A N 1
ATOM 1809 C CA . ASN A 1 221 ? 22.147 22.760 49.864 1.00 64.50 221 ASN A CA 1
ATOM 1810 C C . ASN A 1 221 ? 22.361 21.291 50.283 1.00 64.50 221 ASN A C 1
ATOM 1812 O O . ASN A 1 221 ? 22.430 21.002 51.483 1.00 64.50 221 ASN A O 1
ATOM 1816 N N . PRO A 1 222 ? 22.430 20.347 49.323 1.00 68.88 222 PRO A N 1
ATOM 1817 C CA . PRO A 1 222 ? 22.631 18.942 49.628 1.00 68.88 222 PRO A CA 1
ATOM 1818 C C . PRO A 1 222 ? 24.004 18.717 50.277 1.00 68.88 222 PRO A C 1
ATOM 1820 O O . PRO A 1 222 ? 24.961 19.456 50.018 1.00 68.88 222 PRO A O 1
ATOM 1823 N N . PRO A 1 223 ? 24.115 17.676 51.109 1.00 78.19 223 PRO A N 1
ATOM 1824 C CA . PRO A 1 223 ? 25.290 17.436 51.926 1.00 78.19 223 PRO A CA 1
ATOM 1825 C C . PRO A 1 223 ? 26.515 17.070 51.099 1.00 78.19 223 PRO A C 1
ATOM 1827 O O . PRO A 1 223 ? 26.415 16.303 50.147 1.00 78.19 223 PRO A O 1
ATOM 1830 N N . TYR A 1 224 ? 27.679 17.580 51.491 1.00 79.00 224 TYR A N 1
ATOM 1831 C CA . TYR A 1 224 ? 28.953 17.248 50.863 1.00 79.00 224 TYR A CA 1
ATOM 1832 C C . TYR A 1 224 ? 29.637 16.127 51.644 1.00 79.00 224 TYR A C 1
ATOM 1834 O O . TYR A 1 224 ? 29.937 16.298 52.825 1.00 79.00 224 TYR A O 1
ATOM 1842 N N . ILE A 1 225 ? 29.841 14.974 51.010 1.00 77.81 225 ILE A N 1
ATOM 1843 C CA . ILE A 1 225 ? 30.318 13.757 51.674 1.00 77.81 225 ILE A CA 1
ATOM 1844 C C . ILE A 1 225 ? 31.432 13.145 50.823 1.00 77.81 225 ILE A C 1
ATOM 1846 O O . ILE A 1 225 ? 31.328 13.087 49.599 1.00 77.81 225 ILE A O 1
ATOM 1850 N N . THR A 1 226 ? 32.525 12.695 51.441 1.00 75.56 226 THR A N 1
ATOM 1851 C CA . THR A 1 226 ? 33.583 12.015 50.683 1.00 75.56 226 THR A CA 1
ATOM 1852 C C . THR A 1 226 ? 33.122 10.626 50.253 1.00 75.56 226 THR A C 1
ATOM 1854 O O . THR A 1 226 ? 32.259 10.008 50.884 1.00 75.56 226 THR A O 1
ATOM 1857 N N . LYS A 1 227 ? 33.719 10.109 49.177 1.00 66.25 227 LYS A N 1
ATOM 1858 C CA . LYS A 1 227 ? 33.405 8.782 48.640 1.00 66.25 227 LYS A CA 1
ATOM 1859 C C . LYS A 1 227 ? 33.499 7.708 49.731 1.00 66.25 227 LYS A C 1
ATOM 1861 O O . LYS A 1 227 ? 32.595 6.899 49.894 1.00 66.25 227 LYS A O 1
ATOM 1866 N N . GLU A 1 228 ? 34.569 7.729 50.513 1.00 74.44 228 GLU A N 1
ATOM 1867 C CA . GLU A 1 228 ? 34.866 6.726 51.539 1.00 74.44 228 GLU A CA 1
ATOM 1868 C C . GLU A 1 228 ? 33.773 6.676 52.610 1.00 74.44 228 GLU A C 1
ATOM 1870 O O . GLU A 1 228 ? 33.381 5.599 53.053 1.00 74.44 228 GLU A O 1
ATOM 1875 N N . VAL A 1 229 ? 33.250 7.844 52.985 1.00 77.00 229 VAL A N 1
ATOM 1876 C CA . VAL A 1 229 ? 32.219 7.988 54.013 1.00 77.00 229 VAL A CA 1
ATOM 1877 C C . VAL A 1 229 ? 30.852 7.527 53.500 1.00 77.00 229 VAL A C 1
ATOM 1879 O O . VAL A 1 229 ? 30.133 6.860 54.237 1.00 77.00 229 VAL A O 1
ATOM 1882 N N . VAL A 1 230 ? 30.510 7.811 52.236 1.00 75.25 230 VAL A N 1
ATOM 1883 C CA . VAL A 1 230 ? 29.251 7.347 51.619 1.00 75.25 230 VAL A CA 1
ATOM 1884 C C . VAL A 1 230 ? 29.242 5.832 51.414 1.00 75.25 230 VAL A C 1
ATOM 1886 O O . VAL A 1 230 ? 28.237 5.173 51.674 1.00 75.25 230 VAL A O 1
ATOM 1889 N N . PHE A 1 231 ? 30.348 5.258 50.937 1.00 74.12 231 PHE A N 1
ATOM 1890 C CA . PHE A 1 231 ? 30.389 3.839 50.579 1.00 74.12 231 PHE A CA 1
ATOM 1891 C C . PHE A 1 231 ? 30.562 2.904 51.786 1.00 74.12 231 PHE A C 1
ATOM 1893 O O . PHE A 1 231 ? 30.159 1.746 51.701 1.00 74.12 231 PHE A O 1
ATOM 1900 N N . ALA A 1 232 ? 31.079 3.386 52.922 1.00 78.19 232 ALA A N 1
ATOM 1901 C CA . ALA A 1 232 ? 31.205 2.592 54.147 1.00 78.19 232 ALA A CA 1
ATOM 1902 C C . ALA A 1 232 ? 29.879 1.943 54.622 1.00 78.19 232 ALA A C 1
ATOM 1904 O O . ALA A 1 232 ? 29.849 0.717 54.745 1.00 78.19 232 ALA A O 1
ATOM 1905 N N . PRO A 1 233 ? 28.771 2.683 54.845 1.00 78.69 233 PRO A N 1
ATOM 1906 C CA . PRO A 1 233 ? 27.494 2.079 55.241 1.00 78.69 233 PRO A CA 1
ATOM 1907 C C . PRO A 1 233 ? 26.901 1.166 54.159 1.00 78.69 233 PRO A C 1
ATOM 1909 O O . PRO A 1 233 ? 26.372 0.105 54.485 1.00 78.69 233 PRO A O 1
ATOM 1912 N N . LEU A 1 234 ? 27.070 1.504 52.875 1.00 73.38 234 LEU A N 1
ATOM 1913 C CA . LEU A 1 234 ? 26.621 0.663 51.757 1.00 73.38 234 LEU A CA 1
ATOM 1914 C C . LEU A 1 234 ? 27.354 -0.688 51.725 1.00 73.38 234 LEU A C 1
ATOM 1916 O O . LEU A 1 234 ? 26.762 -1.722 51.418 1.00 73.38 234 LEU A O 1
ATOM 1920 N N . HIS A 1 235 ? 28.646 -0.704 52.057 1.00 74.25 235 HIS A N 1
ATOM 1921 C CA . HIS A 1 235 ? 29.428 -1.936 52.149 1.00 74.25 235 HIS A CA 1
ATOM 1922 C C . HIS A 1 235 ? 29.019 -2.801 53.343 1.00 74.25 235 HIS A C 1
ATOM 1924 O O . HIS A 1 235 ? 28.995 -4.025 53.205 1.00 74.25 235 HIS A O 1
ATOM 1930 N N . THR A 1 236 ? 28.672 -2.187 54.478 1.00 77.19 236 THR A N 1
ATOM 1931 C CA . THR A 1 236 ? 28.135 -2.889 55.654 1.00 77.19 236 THR A CA 1
ATOM 1932 C C . THR A 1 236 ? 26.790 -3.537 55.344 1.00 77.19 236 THR A C 1
ATOM 1934 O O . THR A 1 236 ? 26.633 -4.733 55.586 1.00 77.19 236 THR A O 1
ATOM 1937 N N . LEU A 1 237 ? 25.861 -2.789 54.737 1.00 75.44 237 LEU A N 1
ATOM 1938 C CA . LEU A 1 237 ? 24.569 -3.314 54.289 1.00 75.44 237 LEU A CA 1
ATOM 1939 C C . LEU A 1 237 ? 24.758 -4.511 53.352 1.00 75.44 237 LEU A C 1
ATOM 1941 O O . LEU A 1 237 ? 24.194 -5.578 53.572 1.00 75.44 237 LEU A O 1
ATOM 1945 N N . ARG A 1 238 ? 25.636 -4.371 52.352 1.00 66.56 238 ARG A N 1
ATOM 1946 C CA . ARG A 1 238 ? 25.972 -5.455 51.423 1.00 66.56 238 ARG A CA 1
ATOM 1947 C C . ARG A 1 238 ? 26.498 -6.696 52.148 1.00 66.56 238 ARG A C 1
ATOM 1949 O O . ARG A 1 238 ? 26.091 -7.809 51.837 1.00 66.56 238 ARG A O 1
ATOM 1956 N N . ALA A 1 239 ? 27.424 -6.523 53.090 1.00 72.12 239 ALA A N 1
ATOM 1957 C CA . ALA A 1 239 ? 27.997 -7.643 53.830 1.00 72.12 239 ALA A CA 1
ATOM 1958 C C . ALA A 1 239 ? 26.943 -8.388 54.665 1.00 72.12 239 ALA A C 1
ATOM 1960 O O . ALA A 1 239 ? 27.021 -9.610 54.772 1.00 72.12 239 ALA A O 1
ATOM 1961 N N . ALA A 1 240 ? 25.958 -7.668 55.210 1.00 73.31 240 ALA A N 1
ATOM 1962 C CA . ALA A 1 240 ? 24.844 -8.255 55.945 1.00 73.31 240 ALA A CA 1
ATOM 1963 C C . ALA A 1 240 ? 23.884 -9.025 55.022 1.00 73.31 240 ALA A C 1
ATOM 1965 O O . ALA A 1 240 ? 23.592 -10.185 55.297 1.00 73.31 240 ALA A O 1
ATOM 1966 N N . LEU A 1 241 ? 23.485 -8.434 53.889 1.00 63.97 241 LEU A N 1
ATOM 1967 C CA . LEU A 1 241 ? 22.579 -9.061 52.911 1.00 63.97 241 LEU A CA 1
ATOM 1968 C C . LEU A 1 241 ? 23.161 -10.323 52.257 1.00 63.97 241 LEU A C 1
ATOM 1970 O O . LEU A 1 241 ? 22.429 -11.220 51.853 1.00 63.97 241 LEU A O 1
ATOM 1974 N N . HIS A 1 242 ? 24.487 -10.404 52.136 1.00 61.75 242 HIS A N 1
ATOM 1975 C CA . HIS A 1 242 ? 25.176 -11.558 51.554 1.00 61.75 242 HIS A CA 1
ATOM 1976 C C . HIS A 1 242 ? 25.746 -12.531 52.595 1.00 61.75 242 HIS A C 1
ATOM 1978 O O . HIS A 1 242 ? 26.496 -13.444 52.233 1.00 61.75 242 HIS A O 1
ATOM 1984 N N . ALA A 1 243 ? 25.410 -12.370 53.879 1.00 67.19 243 ALA A N 1
ATOM 1985 C CA . ALA A 1 243 ? 25.744 -13.369 54.882 1.00 67.19 243 ALA A CA 1
ATOM 1986 C C . ALA A 1 243 ? 24.940 -14.656 54.592 1.00 67.19 243 ALA A C 1
ATOM 1988 O O . ALA A 1 243 ? 23.720 -14.593 54.460 1.00 67.19 243 ALA A O 1
ATOM 1989 N N . PRO A 1 244 ? 25.580 -15.834 54.461 1.00 47.00 244 PRO A N 1
ATOM 1990 C CA . PRO A 1 244 ? 24.865 -17.073 54.176 1.00 47.00 244 PRO A CA 1
ATOM 1991 C C . PRO A 1 244 ? 23.871 -17.372 55.302 1.00 47.00 244 PRO A C 1
ATOM 1993 O O . PRO A 1 244 ? 24.273 -17.490 56.463 1.00 47.00 244 PRO A O 1
ATOM 1996 N N . GLU A 1 245 ? 22.586 -17.498 54.957 1.00 45.38 245 GLU A N 1
ATOM 1997 C CA . GLU A 1 245 ? 21.526 -17.811 55.915 1.00 45.38 245 GLU A CA 1
ATOM 1998 C C . GLU A 1 245 ? 21.911 -19.034 56.756 1.00 45.38 245 GLU A C 1
ATOM 2000 O O . GLU A 1 245 ? 22.265 -20.103 56.241 1.00 45.38 245 GLU A O 1
ATOM 2005 N N . SER A 1 246 ? 21.826 -18.888 58.080 1.00 41.34 246 SER A N 1
ATOM 2006 C CA . SER A 1 246 ? 21.944 -20.028 58.981 1.00 41.34 246 SER A CA 1
ATOM 2007 C C . SER A 1 246 ? 20.776 -20.981 58.712 1.00 41.34 246 SER A C 1
ATOM 2009 O O . SER A 1 246 ? 19.619 -20.737 59.043 1.00 41.34 246 SER A O 1
ATOM 2011 N N . SER A 1 247 ? 21.106 -22.058 58.010 1.00 42.72 247 SER A N 1
ATOM 2012 C CA . SER A 1 247 ? 20.217 -23.120 57.554 1.00 42.72 247 SER A CA 1
ATOM 2013 C C . SER A 1 247 ? 19.464 -23.794 58.704 1.00 42.72 247 SER A C 1
ATOM 2015 O O . SER A 1 247 ? 19.866 -24.846 59.191 1.00 42.72 247 SER A O 1
ATOM 2017 N N . GLN A 1 248 ? 18.336 -23.217 59.132 1.00 39.78 248 GLN A N 1
ATOM 2018 C CA . GLN A 1 248 ? 17.336 -23.914 59.945 1.00 39.78 248 GLN A CA 1
ATOM 2019 C C . GLN A 1 248 ? 15.965 -23.212 59.966 1.00 39.78 248 GLN A C 1
ATOM 2021 O O . GLN A 1 248 ? 15.448 -22.830 61.011 1.00 39.78 248 GLN A O 1
ATOM 2026 N N . LYS A 1 249 ? 15.289 -23.149 58.814 1.00 32.88 249 LYS A N 1
ATOM 2027 C CA . LYS A 1 249 ? 13.815 -23.155 58.781 1.00 32.88 249 LYS A CA 1
ATOM 2028 C C . LYS A 1 249 ? 13.324 -24.199 57.785 1.00 32.88 249 LYS A C 1
ATOM 2030 O O . LYS A 1 249 ? 13.213 -23.961 56.589 1.00 32.88 249 LYS A O 1
ATOM 2035 N N . LYS A 1 250 ? 13.028 -25.394 58.309 1.00 32.75 250 LYS A N 1
ATOM 2036 C CA . LYS A 1 250 ? 12.179 -26.380 57.632 1.00 32.75 250 LYS A CA 1
ATOM 2037 C C . LYS A 1 250 ? 10.788 -25.764 57.482 1.00 32.75 250 LYS A C 1
ATOM 2039 O O . LYS A 1 250 ? 10.035 -25.734 58.452 1.00 32.75 250 LYS A O 1
ATOM 2044 N N . PHE A 1 251 ? 10.450 -25.301 56.285 1.00 31.12 251 PHE A N 1
ATOM 2045 C CA . PHE A 1 251 ? 9.056 -25.094 55.922 1.00 31.12 251 PHE A CA 1
ATOM 2046 C C . PHE A 1 251 ? 8.458 -26.436 55.518 1.00 31.12 251 PHE A C 1
ATOM 2048 O O . PHE A 1 251 ? 8.835 -27.045 54.518 1.00 31.12 251 PHE A O 1
ATOM 2055 N N . THR A 1 252 ? 7.525 -26.911 56.332 1.00 33.97 252 THR A N 1
ATOM 2056 C CA . THR A 1 252 ? 6.552 -27.915 55.920 1.00 33.97 252 THR A CA 1
ATOM 2057 C C . THR A 1 252 ? 5.720 -27.278 54.809 1.00 33.97 252 THR A C 1
ATOM 2059 O O . THR A 1 252 ? 5.004 -26.310 55.058 1.00 33.97 252 THR A O 1
ATOM 2062 N N . GLN A 1 253 ? 5.873 -27.765 53.577 1.00 36.31 253 GLN A N 1
ATOM 2063 C CA . GLN A 1 253 ? 5.146 -27.279 52.407 1.00 36.31 253 GLN A CA 1
ATOM 2064 C C . GLN A 1 253 ? 3.659 -27.632 52.571 1.00 36.31 253 GLN A C 1
ATOM 2066 O O . GLN A 1 253 ? 3.213 -28.729 52.248 1.00 36.31 253 GLN A O 1
ATOM 2071 N N . VAL A 1 254 ? 2.889 -26.706 53.133 1.00 39.53 254 VAL A N 1
ATOM 2072 C CA . VAL A 1 254 ? 1.458 -26.615 52.849 1.00 39.53 254 VAL A CA 1
ATOM 2073 C C . VAL A 1 254 ? 1.385 -26.013 51.451 1.00 39.53 254 VAL A C 1
ATOM 2075 O O . VAL A 1 254 ? 2.012 -24.980 51.226 1.00 39.53 254 VAL A O 1
ATOM 2078 N N . ALA A 1 255 ? 0.707 -26.669 50.506 1.00 46.09 255 ALA A N 1
ATOM 2079 C CA . ALA A 1 255 ? 0.508 -26.128 49.165 1.00 46.09 255 ALA A CA 1
ATOM 2080 C C . ALA A 1 255 ? -0.193 -24.768 49.287 1.00 46.09 255 ALA A C 1
ATOM 2082 O O . ALA A 1 255 ? -1.397 -24.682 49.531 1.00 46.09 255 ALA A O 1
ATOM 2083 N N . THR A 1 256 ? 0.581 -23.690 49.212 1.00 67.12 256 THR A N 1
ATOM 2084 C CA . THR A 1 256 ? 0.054 -22.336 49.187 1.00 67.12 256 THR A CA 1
ATOM 2085 C C . THR A 1 256 ? -0.633 -22.150 47.847 1.00 67.12 256 THR A C 1
ATOM 2087 O O . THR A 1 256 ? -0.035 -22.337 46.789 1.00 67.12 256 THR A O 1
ATOM 2090 N N . VAL A 1 257 ? -1.920 -21.811 47.899 1.00 80.75 257 VAL A N 1
ATOM 2091 C CA . VAL A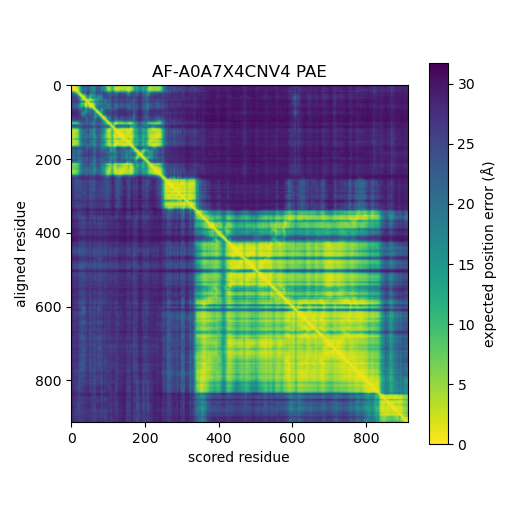 1 257 ? -2.701 -21.441 46.718 1.00 80.75 257 VAL A CA 1
ATOM 2092 C C . VAL A 1 257 ? -1.934 -20.329 45.984 1.00 80.75 257 VAL A C 1
ATOM 2094 O O . VAL A 1 257 ? -1.635 -19.314 46.623 1.00 80.75 257 VAL A O 1
ATOM 2097 N N . PRO A 1 258 ? -1.609 -20.477 44.683 1.00 80.94 258 PRO A N 1
ATOM 2098 C CA . PRO A 1 258 ? -0.900 -19.451 43.924 1.00 80.94 258 PRO A CA 1
ATOM 2099 C C . PRO A 1 258 ? -1.605 -18.106 44.066 1.00 80.94 258 PRO A C 1
ATOM 2101 O O . PRO A 1 258 ? -2.835 -18.056 44.009 1.00 80.94 258 PRO A O 1
ATOM 2104 N N . SER A 1 259 ? -0.870 -17.009 44.254 1.00 80.00 259 SER A N 1
ATOM 2105 C CA . SER A 1 259 ? -1.457 -15.668 44.412 1.00 80.00 259 SER A CA 1
ATOM 2106 C C . SER A 1 259 ? -2.289 -15.251 43.190 1.00 80.00 259 SER A C 1
ATOM 2108 O O . SER A 1 259 ? -3.332 -14.619 43.360 1.00 80.00 259 SER A O 1
ATOM 2110 N N . SER A 1 260 ? -1.923 -15.725 41.997 1.00 84.81 260 SER A N 1
ATOM 2111 C CA . SER A 1 260 ? -2.647 -15.555 40.733 1.00 84.81 260 SER A CA 1
ATOM 2112 C C . SER A 1 260 ? -2.580 -16.834 39.887 1.00 84.81 260 SER A C 1
ATOM 2114 O O . SER A 1 260 ? -1.587 -17.553 39.954 1.00 84.81 260 SER A O 1
ATOM 2116 N N . LEU A 1 261 ? -3.614 -17.098 39.081 1.00 85.06 261 LEU A N 1
ATOM 2117 C CA . LEU A 1 261 ? -3.655 -18.158 38.058 1.00 85.06 261 LEU A CA 1
ATOM 2118 C C . LEU A 1 261 ? -3.399 -17.618 36.637 1.00 85.06 261 LEU A C 1
ATOM 2120 O O . LEU A 1 261 ? -3.906 -18.158 35.662 1.00 85.06 261 LEU A O 1
ATOM 2124 N N . ASN A 1 262 ? -2.674 -16.501 36.513 1.00 84.44 262 ASN A N 1
ATOM 2125 C CA . ASN A 1 262 ? -2.318 -15.855 35.238 1.00 84.44 262 ASN A CA 1
ATOM 2126 C C . ASN A 1 262 ? -3.498 -15.412 34.344 1.00 84.44 262 ASN A C 1
ATOM 2128 O O . ASN A 1 262 ? -3.280 -14.984 33.216 1.00 84.44 262 ASN A O 1
ATOM 2132 N N . SER A 1 263 ? -4.730 -15.424 34.862 1.00 86.00 263 SER A N 1
ATOM 2133 C CA . SER A 1 263 ? -5.924 -14.902 34.193 1.00 86.00 263 SER A CA 1
ATOM 2134 C C . SER A 1 263 ? -6.897 -14.283 35.187 1.00 86.00 263 SER A C 1
ATOM 2136 O O . SER A 1 263 ? -7.092 -14.786 36.295 1.00 86.00 263 SER A O 1
ATOM 2138 N N . THR A 1 264 ? -7.544 -13.191 34.782 1.00 81.19 264 THR A N 1
ATOM 2139 C CA . THR A 1 264 ? -8.598 -12.539 35.564 1.00 81.19 264 THR A CA 1
ATOM 2140 C C . THR A 1 264 ? -9.795 -13.470 35.780 1.00 81.19 264 THR A C 1
ATOM 2142 O O . THR A 1 264 ? -10.279 -13.566 36.907 1.00 81.19 264 THR A O 1
ATOM 2145 N N . ASN A 1 265 ? -10.218 -14.220 34.757 1.00 85.44 265 ASN A N 1
ATOM 2146 C CA . ASN A 1 265 ? -11.336 -15.157 34.875 1.00 85.44 265 ASN A CA 1
ATOM 2147 C C . ASN A 1 265 ? -10.963 -16.369 35.736 1.00 85.44 265 ASN A C 1
ATOM 2149 O O . ASN A 1 265 ? -11.745 -16.773 36.598 1.00 85.44 265 ASN A O 1
ATOM 2153 N N . LEU A 1 266 ? -9.748 -16.910 35.579 1.00 91.75 266 LEU A N 1
ATOM 2154 C CA . LEU A 1 266 ? -9.260 -17.976 36.460 1.00 91.75 266 LEU A CA 1
ATOM 2155 C C . LEU A 1 266 ? -9.119 -17.493 37.906 1.00 91.75 266 LEU A C 1
ATOM 2157 O O . LEU A 1 266 ? -9.403 -18.251 38.827 1.00 91.75 266 LEU A O 1
ATOM 2161 N N . ASN A 1 267 ? -8.754 -16.230 38.133 1.00 88.88 267 ASN A N 1
ATOM 2162 C CA . ASN A 1 267 ? -8.701 -15.643 39.473 1.00 88.88 267 ASN A CA 1
ATOM 2163 C C . ASN A 1 267 ? -10.094 -15.459 40.099 1.00 88.88 267 ASN A C 1
ATOM 2165 O O . ASN A 1 267 ? -10.253 -15.680 41.302 1.00 88.88 267 ASN A O 1
ATOM 2169 N N . PHE A 1 268 ? -11.114 -15.128 39.303 1.00 87.31 268 PHE A N 1
ATOM 2170 C CA . PHE A 1 268 ? -12.507 -15.129 39.759 1.00 87.31 268 PHE A CA 1
ATOM 2171 C C . PHE A 1 268 ? -12.993 -16.540 40.102 1.00 87.31 268 PHE A C 1
ATOM 2173 O O . PHE A 1 268 ? -13.525 -16.767 41.191 1.00 87.31 268 PHE A O 1
ATOM 2180 N N . ALA A 1 269 ? -12.719 -17.517 39.236 1.00 89.94 269 ALA A N 1
ATOM 2181 C CA . ALA A 1 269 ? -13.019 -18.917 39.512 1.00 89.94 269 ALA A CA 1
ATOM 2182 C C . ALA A 1 269 ? -12.275 -19.427 40.755 1.00 89.94 269 ALA A C 1
ATOM 2184 O O . ALA A 1 269 ? -12.884 -20.067 41.607 1.00 89.94 269 ALA A O 1
ATOM 2185 N N . LYS A 1 270 ? -10.997 -19.076 40.929 1.00 93.00 270 LYS A N 1
ATOM 2186 C CA . LYS A 1 270 ? -10.212 -19.345 42.141 1.00 93.00 270 LYS A CA 1
ATOM 2187 C C . LYS A 1 270 ? -10.926 -18.824 43.388 1.00 93.00 270 LYS A C 1
ATOM 2189 O O . LYS A 1 270 ? -11.072 -19.567 44.354 1.00 93.00 270 LYS A O 1
ATOM 2194 N N . ALA A 1 271 ? -11.374 -17.567 43.385 1.00 87.00 271 ALA A N 1
ATOM 2195 C CA . ALA A 1 271 ? -12.099 -16.995 44.519 1.00 87.00 271 ALA A CA 1
ATOM 2196 C C . ALA A 1 271 ? -13.400 -17.768 44.800 1.00 87.00 271 ALA A C 1
ATOM 2198 O O . ALA A 1 271 ? -13.691 -18.092 45.952 1.00 87.00 271 ALA A O 1
ATOM 2199 N N . ALA A 1 272 ? -14.140 -18.142 43.752 1.00 88.25 272 ALA A N 1
ATOM 2200 C CA . ALA A 1 272 ? -15.354 -18.943 43.873 1.00 88.25 272 ALA A CA 1
ATOM 2201 C C . ALA A 1 272 ? -15.095 -20.352 44.444 1.00 88.25 272 ALA A C 1
ATOM 2203 O O . ALA A 1 272 ? -15.872 -20.811 45.283 1.00 88.25 272 ALA A O 1
ATOM 2204 N N . PHE A 1 273 ? -14.004 -21.008 44.034 1.00 92.00 273 PHE A N 1
ATOM 2205 C CA . PHE A 1 273 ? -13.557 -22.310 44.544 1.00 92.00 273 PHE A CA 1
ATOM 2206 C C . PHE A 1 273 ? -13.178 -22.237 46.027 1.00 92.00 273 PHE A C 1
ATOM 2208 O O . PHE A 1 273 ? -13.668 -23.035 46.830 1.00 92.00 273 PHE A O 1
ATOM 2215 N N . LEU A 1 274 ? -12.371 -21.243 46.408 1.00 90.50 274 LEU A N 1
ATOM 2216 C CA . LEU A 1 274 ? -11.965 -21.023 47.799 1.00 90.50 274 LEU A CA 1
ATOM 2217 C C . LEU A 1 274 ? -13.177 -20.772 48.704 1.00 90.50 274 LEU A C 1
ATOM 2219 O O . LEU A 1 274 ? -13.312 -21.409 49.747 1.00 90.50 274 LEU A O 1
ATOM 2223 N N . ASN A 1 275 ? -14.113 -19.924 48.264 1.00 88.44 275 ASN A N 1
ATOM 2224 C CA . ASN A 1 275 ? -15.349 -19.634 48.999 1.00 88.44 275 ASN A CA 1
ATOM 2225 C C . ASN A 1 275 ? -16.233 -20.875 49.214 1.00 88.44 275 ASN A C 1
ATOM 2227 O O . ASN A 1 275 ? -17.056 -20.901 50.126 1.00 88.44 275 ASN A O 1
ATOM 2231 N N . ARG A 1 276 ? -16.064 -21.912 48.387 1.00 89.50 276 ARG A N 1
ATOM 2232 C CA . ARG A 1 276 ? -16.820 -23.172 48.445 1.00 89.50 276 ARG A CA 1
ATOM 2233 C C . ARG A 1 276 ? -16.070 -24.305 49.140 1.00 89.50 276 ARG A C 1
ATOM 2235 O O . ARG A 1 276 ? -16.557 -25.438 49.129 1.00 89.50 276 ARG A O 1
ATOM 2242 N N . GLY A 1 277 ? -14.921 -24.001 49.744 1.00 91.38 277 GLY A N 1
ATOM 2243 C CA . GLY A 1 277 ? -14.121 -24.938 50.528 1.00 91.38 277 GLY A CA 1
ATOM 2244 C C . GLY A 1 277 ? -13.208 -25.844 49.703 1.00 91.38 277 GLY A C 1
ATOM 2245 O O . GLY A 1 277 ? -12.792 -26.882 50.210 1.00 91.38 277 GLY A O 1
ATOM 2246 N N . PHE A 1 278 ? -12.912 -25.496 48.447 1.00 92.38 278 PHE A N 1
ATOM 2247 C CA . PHE A 1 278 ? -11.890 -26.202 47.678 1.00 92.38 278 PHE A CA 1
ATOM 2248 C C . PHE A 1 278 ? -10.486 -25.741 48.074 1.00 92.38 278 PHE A C 1
ATOM 2250 O O . PHE A 1 278 ? -10.211 -24.546 48.173 1.00 92.38 278 PHE A O 1
ATOM 2257 N N . SER A 1 279 ? -9.585 -26.705 48.227 1.00 92.19 279 SER A N 1
ATOM 2258 C CA . SER A 1 279 ? -8.151 -26.505 48.413 1.00 92.19 279 SER A CA 1
ATOM 2259 C C . SER A 1 279 ? -7.429 -26.722 47.089 1.00 92.19 279 SER A C 1
ATOM 2261 O O . SER A 1 279 ? -7.735 -27.663 46.357 1.00 92.19 279 SER A O 1
ATOM 2263 N N . TYR A 1 280 ? -6.472 -25.855 46.771 1.00 93.56 280 TYR A N 1
ATOM 2264 C CA . TYR A 1 280 ? -5.641 -26.011 45.580 1.00 93.56 280 TYR A CA 1
ATOM 2265 C C . TYR A 1 280 ? -4.678 -27.190 45.748 1.00 93.56 280 TYR A C 1
ATOM 2267 O O . TYR A 1 280 ? -4.014 -27.294 46.778 1.00 93.56 280 TYR A O 1
ATOM 2275 N N . GLU A 1 281 ? -4.584 -28.054 44.740 1.00 92.12 281 GLU A N 1
ATOM 2276 C CA . GLU A 1 281 ? -3.698 -29.219 44.762 1.00 92.12 281 GLU A CA 1
ATOM 2277 C C . GLU A 1 281 ? -2.423 -28.955 43.953 1.00 92.12 281 GLU A C 1
ATOM 2279 O O . GLU A 1 281 ? -1.317 -29.035 44.488 1.00 92.12 281 GLU A O 1
ATOM 2284 N N . ARG A 1 282 ? -2.567 -28.649 42.655 1.00 92.88 282 ARG A N 1
ATOM 2285 C CA . ARG A 1 282 ? -1.443 -28.504 41.712 1.00 92.88 282 ARG A CA 1
ATOM 2286 C C . ARG A 1 282 ? -1.871 -27.924 40.364 1.00 92.88 282 ARG A C 1
ATOM 2288 O O . ARG A 1 282 ? -3.052 -27.927 40.029 1.00 92.88 282 ARG A O 1
ATOM 2295 N N . GLU A 1 283 ? -0.892 -27.532 39.555 1.00 92.31 283 GLU A N 1
ATOM 2296 C CA . GLU A 1 283 ? -1.058 -27.231 38.128 1.00 92.31 283 GLU A CA 1
ATOM 2297 C C . GLU A 1 283 ? -0.395 -28.320 37.280 1.00 92.31 283 GLU A C 1
ATOM 2299 O O . GLU A 1 283 ? 0.691 -28.792 37.616 1.00 92.31 283 GLU A O 1
ATOM 2304 N N . MET A 1 284 ? -1.024 -28.715 36.173 1.00 90.50 284 MET A N 1
ATOM 2305 C CA . MET A 1 284 ? -0.408 -29.591 35.176 1.00 90.50 284 MET A CA 1
ATOM 2306 C C . MET A 1 284 ? -0.941 -29.254 33.780 1.00 90.50 284 MET A C 1
ATOM 2308 O O . MET A 1 284 ? -2.137 -29.382 33.534 1.00 90.50 284 MET A O 1
ATOM 2312 N N . ASN A 1 285 ? -0.055 -28.862 32.859 1.00 87.19 285 ASN A N 1
ATOM 2313 C CA . ASN A 1 285 ? -0.374 -28.533 31.460 1.00 87.19 285 ASN A CA 1
ATOM 2314 C C . ASN A 1 285 ? -1.448 -27.436 31.293 1.00 87.19 285 ASN A C 1
ATOM 2316 O O . ASN A 1 285 ? -2.320 -27.563 30.438 1.00 87.19 285 ASN A O 1
ATOM 2320 N N . GLY A 1 286 ? -1.423 -26.394 32.132 1.00 86.88 286 GLY A N 1
ATOM 2321 C CA . GLY A 1 286 ? -2.432 -25.324 32.120 1.00 86.88 286 GLY A CA 1
ATOM 2322 C C . GLY A 1 286 ? -3.769 -25.693 32.778 1.00 86.88 286 GLY A C 1
ATOM 2323 O O . GLY A 1 286 ? -4.699 -24.893 32.765 1.00 86.88 286 GLY A O 1
ATOM 2324 N N . PHE A 1 287 ? -3.877 -26.886 33.376 1.00 93.00 287 PHE A N 1
ATOM 2325 C CA . PHE A 1 287 ? -5.016 -27.288 34.202 1.00 93.00 287 PHE A CA 1
ATOM 2326 C C . PHE A 1 287 ? -4.679 -27.118 35.683 1.00 93.00 287 PHE A C 1
ATOM 2328 O O . PHE A 1 287 ? -3.686 -27.662 36.170 1.00 93.00 287 PHE A O 1
ATOM 2335 N N . HIS A 1 288 ? -5.544 -26.423 36.409 1.00 94.44 288 HIS A N 1
ATOM 2336 C CA . HIS A 1 288 ? -5.466 -26.199 37.847 1.00 94.44 288 HIS A CA 1
ATOM 2337 C C . HIS A 1 288 ? -6.376 -27.186 38.577 1.00 94.44 288 HIS A C 1
ATOM 2339 O O . HIS A 1 288 ? -7.591 -27.173 38.391 1.00 94.44 288 HIS A O 1
ATOM 2345 N N . TYR A 1 289 ? -5.796 -28.046 39.408 1.00 93.12 289 TYR A N 1
ATOM 2346 C CA . TYR A 1 289 ? -6.510 -29.089 40.137 1.00 93.12 289 TYR A CA 1
ATOM 2347 C C . TYR A 1 289 ? -6.849 -28.621 41.550 1.00 93.12 289 TYR A C 1
ATOM 2349 O O . TYR A 1 289 ? -6.013 -28.055 42.258 1.00 93.12 289 TYR A O 1
ATOM 2357 N N . TRP A 1 290 ? -8.087 -28.881 41.947 1.00 94.31 290 TRP A N 1
ATOM 2358 C CA . TRP A 1 290 ? -8.690 -28.450 43.199 1.00 94.31 290 TRP A CA 1
ATOM 2359 C C . TRP A 1 290 ? -9.381 -29.628 43.877 1.00 94.31 290 TRP A C 1
ATOM 2361 O O . TRP A 1 290 ? -9.978 -30.461 43.197 1.00 94.31 290 TRP A O 1
ATOM 2371 N N . GLN A 1 291 ? -9.363 -29.667 45.208 1.00 91.88 291 GLN A N 1
ATOM 2372 C CA . GLN A 1 291 ? -9.951 -30.752 45.991 1.00 91.88 291 GLN A CA 1
ATOM 2373 C C . GLN A 1 291 ? -10.842 -30.230 47.122 1.00 91.88 291 GLN A C 1
ATOM 2375 O O . GLN A 1 291 ? -10.456 -29.334 47.871 1.00 91.88 291 GLN A O 1
ATOM 2380 N N . ARG A 1 292 ? -12.025 -30.828 47.287 1.00 91.38 292 ARG A N 1
ATOM 2381 C CA . ARG A 1 292 ? -12.919 -30.627 48.435 1.00 91.38 292 ARG A CA 1
ATOM 2382 C C . ARG A 1 292 ? -13.457 -31.983 48.881 1.00 91.38 292 ARG A C 1
ATOM 2384 O O . ARG A 1 292 ? -14.269 -32.581 48.179 1.00 91.38 292 ARG A O 1
ATOM 2391 N N . ASN A 1 293 ? -13.045 -32.450 50.060 1.00 87.38 293 ASN A N 1
ATOM 2392 C CA . ASN A 1 293 ? -13.314 -33.819 50.523 1.00 87.38 293 ASN A CA 1
ATOM 2393 C C . ASN A 1 293 ? -12.827 -34.851 49.475 1.00 87.38 293 ASN A C 1
ATOM 2395 O O . ASN A 1 293 ? -11.680 -34.771 49.032 1.00 87.38 293 ASN A O 1
ATOM 2399 N N . ASP A 1 294 ? -13.695 -35.771 49.043 1.00 84.31 294 ASP A N 1
ATOM 2400 C CA . ASP A 1 294 ? -13.398 -36.803 48.036 1.00 84.31 294 ASP A CA 1
ATOM 2401 C C . ASP A 1 294 ? -13.626 -36.335 46.579 1.00 84.31 294 ASP A C 1
ATOM 2403 O O . ASP A 1 294 ? -13.517 -37.128 45.643 1.00 84.31 294 ASP A O 1
ATOM 2407 N N . VAL A 1 295 ? -13.959 -35.055 46.366 1.00 85.50 295 VAL A N 1
ATOM 2408 C CA . VAL A 1 295 ? -14.213 -34.480 45.035 1.00 85.50 295 VAL A CA 1
ATOM 2409 C C . VAL A 1 295 ? -12.980 -33.726 44.549 1.00 85.50 295 VAL A C 1
ATOM 2411 O O . VAL A 1 295 ? -12.549 -32.763 45.190 1.00 85.50 295 VAL A O 1
ATOM 2414 N N . SER A 1 296 ? -12.457 -34.125 43.389 1.00 89.50 296 SER A N 1
ATOM 2415 C CA . SER A 1 296 ? -11.390 -33.415 42.681 1.00 89.50 296 SER A CA 1
ATOM 2416 C C . SER A 1 296 ? -11.938 -32.804 41.393 1.00 89.50 296 SER A C 1
ATOM 2418 O O . SER A 1 296 ? -12.629 -33.474 40.628 1.00 89.50 296 SER A O 1
ATOM 2420 N N . ALA A 1 297 ? -11.608 -31.544 41.121 1.00 92.12 297 ALA A N 1
ATOM 2421 C CA . ALA A 1 297 ? -12.020 -30.826 39.919 1.00 92.12 297 ALA A CA 1
ATOM 2422 C C . ALA A 1 297 ? -10.814 -30.162 39.248 1.00 92.12 297 ALA A C 1
ATOM 2424 O O . ALA A 1 297 ? -9.907 -29.670 39.918 1.00 92.12 297 ALA A O 1
ATOM 2425 N N . ALA A 1 298 ? -10.810 -30.150 37.919 1.00 93.88 298 ALA A N 1
ATOM 2426 C CA . ALA A 1 298 ? -9.833 -29.436 37.113 1.00 93.88 298 ALA A CA 1
ATOM 2427 C C . ALA A 1 298 ? -10.473 -28.174 36.532 1.00 93.88 298 ALA A C 1
ATOM 2429 O O . ALA A 1 298 ? -11.581 -28.226 35.997 1.00 93.88 298 ALA A O 1
ATOM 2430 N N . LEU A 1 299 ? -9.747 -27.066 36.627 1.00 94.62 299 LEU A N 1
ATOM 2431 C CA . LEU A 1 299 ? -10.110 -25.745 36.141 1.00 94.62 299 LEU A CA 1
ATOM 2432 C C . LEU A 1 299 ? -9.076 -25.294 35.107 1.00 94.62 299 LEU A C 1
ATOM 2434 O O . LEU A 1 299 ? -7.880 -25.356 35.378 1.00 94.62 299 LEU A O 1
ATOM 2438 N N . TRP A 1 300 ? -9.507 -24.825 33.946 1.00 95.75 300 TRP A N 1
ATOM 2439 C CA . TRP A 1 300 ? -8.617 -24.230 32.945 1.00 95.75 300 TRP A CA 1
ATOM 2440 C C . TRP A 1 300 ? -9.375 -23.180 32.145 1.00 95.75 300 TRP A C 1
ATOM 2442 O O . TRP A 1 300 ? -10.603 -23.120 32.196 1.00 95.75 300 TRP A O 1
ATOM 2452 N N . GLU A 1 301 ? -8.653 -22.339 31.419 1.00 93.12 301 GLU A N 1
ATOM 2453 C CA . GLU A 1 301 ? -9.256 -21.360 30.522 1.00 93.12 301 GLU A CA 1
ATOM 2454 C C . GLU A 1 301 ? -8.914 -21.692 29.076 1.00 93.12 301 GLU A C 1
ATOM 2456 O O . GLU A 1 301 ? -7.769 -21.998 28.750 1.00 93.12 301 GLU A O 1
ATOM 2461 N N . ASP A 1 302 ? -9.927 -21.638 28.216 1.00 86.31 302 ASP A N 1
ATOM 2462 C CA . ASP A 1 302 ? -9.779 -21.731 26.768 1.00 86.31 302 ASP A CA 1
ATOM 2463 C C . ASP A 1 302 ? -10.723 -20.716 26.118 1.00 86.31 302 ASP A C 1
ATOM 2465 O O . ASP A 1 302 ? -11.911 -20.676 26.448 1.00 86.31 302 ASP A O 1
ATOM 2469 N N . ARG A 1 303 ? -10.187 -19.880 25.218 1.00 79.75 303 ARG A N 1
ATOM 2470 C CA . ARG A 1 303 ? -10.917 -18.799 24.521 1.00 79.75 303 ARG A CA 1
ATOM 2471 C C . ARG A 1 303 ? -11.752 -17.922 25.470 1.00 79.75 303 ARG A C 1
ATOM 2473 O O . ARG A 1 303 ? -12.958 -17.771 25.280 1.00 79.75 303 ARG A O 1
ATOM 2480 N N . ASP A 1 304 ? -11.117 -17.398 26.521 1.00 79.69 304 ASP A N 1
ATOM 2481 C CA . ASP A 1 304 ? -11.733 -16.554 27.564 1.00 79.69 304 ASP A CA 1
ATOM 2482 C C . ASP A 1 304 ? -12.893 -17.215 28.339 1.00 79.69 304 ASP A C 1
ATOM 2484 O O . ASP A 1 304 ? -13.639 -16.552 29.062 1.00 79.69 304 ASP A O 1
ATOM 2488 N N . THR A 1 305 ? -13.069 -18.532 28.197 1.00 81.81 305 THR A N 1
ATOM 2489 C CA . THR A 1 305 ? -14.071 -19.312 28.924 1.00 81.81 305 THR A CA 1
ATOM 2490 C C . THR A 1 305 ? -13.370 -20.181 29.951 1.00 81.81 305 THR A C 1
ATOM 2492 O O . THR A 1 305 ? -12.494 -20.978 29.613 1.00 81.81 305 THR A O 1
ATOM 2495 N N . VAL A 1 306 ? -13.772 -20.056 31.216 1.00 91.62 306 VAL A N 1
ATOM 2496 C CA . VAL A 1 306 ? -13.261 -20.924 32.278 1.00 91.62 306 VAL A CA 1
ATOM 2497 C C . VAL A 1 306 ? -14.066 -22.210 32.298 1.00 91.62 306 VAL A C 1
ATOM 2499 O O . VAL A 1 306 ? -15.257 -22.224 32.620 1.00 91.62 306 VAL A O 1
ATOM 2502 N N . TRP A 1 307 ? -13.389 -23.292 31.956 1.00 93.25 307 TRP A N 1
ATOM 2503 C CA . TRP A 1 307 ? -13.929 -24.633 31.938 1.00 93.25 307 TRP A CA 1
ATOM 2504 C C . TRP A 1 307 ? -13.635 -25.335 33.252 1.00 93.25 307 TRP A C 1
ATOM 2506 O O . TRP A 1 307 ? -12.577 -25.168 33.864 1.00 93.25 307 TRP A O 1
ATOM 2516 N N . ILE A 1 308 ? -14.588 -26.155 33.665 1.00 93.56 308 ILE A N 1
ATOM 2517 C CA . ILE A 1 308 ? -14.473 -27.039 34.809 1.00 93.56 308 ILE A CA 1
ATOM 2518 C C . ILE A 1 308 ? -14.862 -28.449 34.376 1.00 93.56 308 ILE A C 1
ATOM 2520 O O . ILE A 1 308 ? -15.837 -28.650 33.648 1.00 93.56 308 ILE A O 1
ATOM 2524 N N . ARG A 1 309 ? -14.095 -29.439 34.827 1.00 91.19 309 ARG A N 1
ATOM 2525 C CA . ARG A 1 309 ? -14.503 -30.845 34.768 1.00 91.19 309 ARG A CA 1
ATOM 2526 C C . ARG A 1 309 ? -14.122 -31.555 36.050 1.00 91.19 309 ARG A C 1
ATOM 2528 O O . ARG A 1 309 ? -13.124 -31.214 36.686 1.00 91.19 309 ARG A O 1
ATOM 2535 N N . GLU A 1 310 ? -14.865 -32.593 36.377 1.00 86.19 310 GLU A N 1
ATOM 2536 C CA . GLU A 1 310 ? -14.516 -33.476 37.478 1.00 86.19 310 GLU A CA 1
ATOM 2537 C C . GLU A 1 310 ? -13.311 -34.369 37.124 1.00 86.19 310 GLU A C 1
ATOM 2539 O O . GLU A 1 310 ? -13.197 -34.903 36.017 1.00 86.19 310 GLU A O 1
ATOM 2544 N N . ALA A 1 311 ? -12.375 -34.517 38.060 1.00 74.31 311 ALA A N 1
ATOM 2545 C CA . ALA A 1 311 ? -11.231 -35.419 37.936 1.00 74.31 311 ALA A CA 1
ATOM 2546 C C . ALA A 1 311 ? -11.529 -36.823 38.504 1.00 74.31 311 ALA A C 1
ATOM 2548 O O . ALA A 1 311 ? -10.887 -37.786 38.084 1.00 74.31 311 ALA A O 1
ATOM 2549 N N . THR A 1 312 ? -12.515 -36.954 39.401 1.00 73.75 312 THR A N 1
ATOM 2550 C CA . THR A 1 312 ? -12.978 -38.217 40.007 1.00 73.75 312 THR A CA 1
ATOM 2551 C C . THR A 1 312 ? -14.510 -38.297 39.997 1.00 73.75 312 THR A C 1
ATOM 2553 O O . THR A 1 312 ? -15.120 -37.410 40.566 1.00 73.75 312 THR A O 1
ATOM 2556 N N . PRO A 1 313 ? -15.155 -39.332 39.420 1.00 60.97 313 PRO A N 1
ATOM 2557 C CA . PRO A 1 313 ? -16.611 -39.348 39.228 1.00 60.97 313 PRO A CA 1
ATOM 2558 C C . PRO A 1 313 ? -17.413 -39.262 40.541 1.00 60.97 313 PRO A C 1
ATOM 2560 O O . PRO A 1 313 ? -17.314 -40.165 41.376 1.00 60.97 313 PRO A O 1
ATOM 2563 N N . ASN A 1 314 ? -18.253 -38.237 40.696 1.00 61.47 314 ASN A N 1
ATOM 2564 C CA . ASN A 1 314 ? -19.252 -38.097 41.760 1.00 61.47 314 ASN A CA 1
ATOM 2565 C C . ASN A 1 314 ? -20.498 -37.325 41.255 1.00 61.47 314 ASN A C 1
ATOM 2567 O O . ASN A 1 314 ? -20.561 -36.876 40.116 1.00 61.47 314 ASN A O 1
ATOM 2571 N N . THR A 1 315 ? -21.555 -37.213 42.068 1.00 59.59 315 THR A N 1
ATOM 2572 C CA . THR A 1 315 ? -22.876 -36.718 41.626 1.00 59.59 315 THR A CA 1
ATOM 2573 C C . THR A 1 315 ? -23.031 -35.192 41.569 1.00 59.59 315 THR A C 1
ATOM 2575 O O . THR A 1 315 ? -24.078 -34.725 41.128 1.00 59.59 315 THR A O 1
ATOM 2578 N N . GLU A 1 316 ? -22.048 -34.404 42.023 1.00 65.19 316 GLU A N 1
ATOM 2579 C CA . GLU A 1 316 ? -22.175 -32.935 42.120 1.00 65.19 316 GLU A CA 1
ATOM 2580 C C . GLU A 1 316 ? -21.501 -32.150 40.980 1.00 65.19 316 GLU A C 1
ATOM 2582 O O . GLU A 1 316 ? -21.865 -30.990 40.779 1.00 65.19 316 GLU A O 1
ATOM 2587 N N . PHE A 1 317 ? -20.564 -32.739 40.221 1.00 76.81 317 PHE A N 1
ATOM 2588 C CA . PHE A 1 317 ? -19.862 -32.048 39.131 1.00 76.81 317 PHE A CA 1
ATOM 2589 C C . PHE A 1 317 ? -19.991 -32.758 37.775 1.00 76.81 317 PHE A C 1
ATOM 2591 O O . PHE A 1 317 ? -20.183 -33.969 37.706 1.00 76.81 317 PHE A O 1
ATOM 2598 N N . PRO A 1 318 ? -19.880 -32.019 36.659 1.00 78.50 318 PRO A N 1
ATOM 2599 C CA . PRO A 1 318 ? -19.930 -32.604 35.326 1.00 78.50 318 PRO A CA 1
ATOM 2600 C C . PRO A 1 318 ? -18.674 -33.416 35.006 1.00 78.50 318 PRO A C 1
ATOM 2602 O O . PRO A 1 318 ? -17.544 -32.933 35.108 1.00 78.50 318 PRO A O 1
ATOM 2605 N N . ILE A 1 319 ? -18.892 -34.647 34.541 1.00 82.06 319 ILE A N 1
ATOM 2606 C CA . ILE A 1 319 ? -17.839 -35.545 34.038 1.00 82.06 319 ILE A CA 1
ATOM 2607 C C . ILE A 1 319 ? -17.234 -34.994 32.730 1.00 82.06 319 ILE A C 1
ATOM 2609 O O . ILE A 1 319 ? -16.058 -35.204 32.429 1.00 82.06 319 ILE A O 1
ATOM 2613 N N . HIS A 1 320 ? -18.031 -34.263 31.947 1.00 84.75 320 HIS A N 1
ATOM 2614 C CA . HIS A 1 320 ? -17.581 -33.547 30.755 1.00 84.75 320 HIS A CA 1
ATOM 2615 C C . HIS A 1 320 ? -17.217 -32.103 31.098 1.00 84.75 320 HIS A C 1
ATOM 2617 O O . HIS A 1 320 ? -17.797 -31.516 32.005 1.00 84.75 320 HIS A O 1
ATOM 2623 N N . ALA A 1 321 ? -16.274 -31.530 30.350 1.00 89.12 321 ALA A N 1
ATOM 2624 C CA . ALA A 1 321 ? -15.939 -30.118 30.468 1.00 89.12 321 ALA A CA 1
ATOM 2625 C C . ALA A 1 321 ? -17.190 -29.258 30.247 1.00 89.12 321 ALA A C 1
ATOM 2627 O O . ALA A 1 321 ? -17.825 -29.354 29.196 1.00 89.12 321 ALA A O 1
ATOM 2628 N N . VAL A 1 322 ? -17.525 -28.411 31.216 1.00 89.12 322 VAL A N 1
ATOM 2629 C CA . VAL A 1 322 ? -18.564 -27.387 31.066 1.00 89.12 322 VAL A CA 1
ATOM 2630 C C . VAL A 1 322 ? -18.016 -26.019 31.465 1.00 89.12 322 VAL A C 1
ATOM 2632 O O . VAL A 1 322 ? -17.078 -25.956 32.263 1.00 89.12 322 VAL A O 1
ATOM 2635 N N . PRO A 1 323 ? -18.584 -24.912 30.964 1.00 89.62 323 PRO A N 1
ATOM 2636 C CA . PRO A 1 323 ? -18.262 -23.591 31.484 1.00 89.62 323 PRO A CA 1
ATOM 2637 C C . PRO A 1 323 ? -18.647 -23.493 32.963 1.00 89.62 323 PRO A C 1
ATOM 2639 O O . PRO A 1 323 ? -19.743 -23.896 33.357 1.00 89.62 323 PRO A O 1
ATOM 2642 N N . ILE A 1 324 ? -17.769 -22.929 33.792 1.00 88.94 324 ILE A N 1
ATOM 2643 C CA . ILE A 1 324 ? -18.003 -22.796 35.238 1.00 88.94 324 ILE A CA 1
ATOM 2644 C C . ILE A 1 324 ? -19.261 -21.974 35.557 1.00 88.94 324 ILE A C 1
ATOM 2646 O O . ILE A 1 324 ? -19.931 -22.235 36.552 1.00 88.94 324 ILE A O 1
ATOM 2650 N N . THR A 1 325 ? -19.623 -21.037 34.679 1.00 82.94 325 THR A N 1
ATOM 2651 C CA . THR A 1 325 ? -20.826 -20.198 34.776 1.00 82.94 325 THR A CA 1
ATOM 2652 C C . THR A 1 325 ? -22.131 -20.983 34.640 1.00 82.94 325 THR A C 1
ATOM 2654 O O . THR A 1 325 ? -23.150 -20.543 35.153 1.00 82.94 325 THR A O 1
ATOM 2657 N N . VAL A 1 326 ? -22.106 -22.171 34.025 1.00 83.88 326 VAL A N 1
ATOM 2658 C CA . VAL A 1 326 ? -23.264 -23.084 33.958 1.00 83.88 326 VAL A CA 1
ATOM 2659 C C . VAL A 1 326 ? -23.508 -23.776 35.303 1.00 83.88 326 VAL A C 1
ATOM 2661 O O . VAL A 1 326 ? -24.628 -24.185 35.597 1.00 83.88 326 VAL A O 1
ATOM 2664 N N . ILE A 1 327 ? -22.461 -23.919 36.122 1.00 83.00 327 ILE A N 1
ATOM 2665 C CA . ILE A 1 327 ? -22.552 -24.518 37.458 1.00 83.00 327 ILE A CA 1
ATOM 2666 C C . ILE A 1 327 ? -22.819 -23.438 38.511 1.00 83.00 327 ILE A C 1
ATOM 2668 O O . ILE A 1 327 ? -23.633 -23.641 39.412 1.00 83.00 327 ILE A O 1
ATOM 2672 N N . TRP A 1 328 ? -22.118 -22.304 38.415 1.00 85.31 328 TRP A N 1
ATOM 2673 C CA . TRP A 1 328 ? -22.142 -21.228 39.402 1.00 85.31 328 TRP A CA 1
ATOM 2674 C C . TRP A 1 328 ? -22.261 -19.848 38.751 1.00 85.31 328 TRP A C 1
ATOM 2676 O O . TRP A 1 328 ? -21.307 -19.305 38.186 1.00 85.31 328 TRP A O 1
ATOM 2686 N N . ASN A 1 329 ? -23.425 -19.239 38.938 1.00 74.56 329 ASN A N 1
ATOM 2687 C CA . ASN A 1 329 ? -23.769 -17.936 38.374 1.00 74.56 329 ASN A CA 1
ATOM 2688 C C . ASN A 1 329 ? -23.185 -16.763 39.199 1.00 74.56 329 ASN A C 1
ATOM 2690 O O . ASN A 1 329 ? -23.178 -15.620 38.759 1.00 74.56 329 ASN A O 1
ATOM 2694 N N . ASP A 1 330 ? -22.671 -17.027 40.403 1.00 72.62 330 ASP A N 1
ATOM 2695 C CA . ASP A 1 330 ? -22.083 -16.063 41.349 1.00 72.62 330 ASP A CA 1
ATOM 2696 C C . ASP A 1 330 ? -20.544 -16.020 41.298 1.00 72.62 330 ASP A C 1
ATOM 2698 O O . ASP A 1 330 ? -19.898 -15.478 42.194 1.00 72.62 330 ASP A O 1
ATOM 2702 N N . THR A 1 331 ? -19.930 -16.586 40.257 1.00 76.19 331 THR A N 1
ATOM 2703 C CA . THR A 1 331 ? -18.463 -16.605 40.094 1.00 76.19 331 THR A CA 1
ATOM 2704 C C . THR A 1 331 ? -17.863 -15.228 39.816 1.00 76.19 331 THR A C 1
ATOM 2706 O O . THR A 1 331 ? -16.651 -15.069 39.916 1.00 76.19 331 THR A O 1
ATOM 2709 N N . GLY A 1 332 ? -18.680 -14.234 39.451 1.00 68.62 332 GLY A N 1
ATOM 2710 C CA . GLY A 1 332 ? -18.205 -12.951 38.924 1.00 68.62 332 GLY A CA 1
ATOM 2711 C C . GLY A 1 332 ? -17.669 -13.048 37.490 1.00 68.62 332 GLY A C 1
ATOM 2712 O O . GLY A 1 332 ? -17.229 -12.042 36.939 1.00 68.62 332 GLY A O 1
ATOM 2713 N N . ILE A 1 333 ? -17.732 -14.239 36.883 1.00 70.94 333 ILE A N 1
ATOM 2714 C CA . ILE A 1 333 ? -17.410 -14.493 35.479 1.00 70.94 333 ILE A CA 1
ATOM 2715 C C . ILE A 1 333 ? -18.702 -14.276 34.680 1.00 70.94 333 ILE A C 1
ATOM 2717 O O . ILE A 1 333 ? -19.717 -14.893 35.007 1.00 70.94 333 ILE A O 1
ATOM 2721 N N . PRO A 1 334 ? -18.717 -13.387 33.676 1.00 62.22 334 PRO A N 1
ATOM 2722 C CA . PRO A 1 334 ? -19.934 -13.092 32.923 1.00 62.22 334 PRO A CA 1
ATOM 2723 C C . PRO A 1 334 ? -20.459 -14.338 32.177 1.00 62.22 334 PRO A C 1
ATOM 2725 O O . PRO A 1 334 ? -19.701 -15.015 31.483 1.00 62.22 334 PRO A O 1
ATOM 2728 N N . GLU A 1 335 ? -21.757 -14.645 32.314 1.00 47.75 335 GLU A N 1
ATOM 2729 C CA . GLU A 1 335 ? -22.453 -15.684 31.531 1.00 47.75 335 GLU A CA 1
ATOM 2730 C C . GLU A 1 335 ? -22.442 -15.325 30.029 1.00 47.75 335 GLU A C 1
ATOM 2732 O O . GLU A 1 335 ? -22.675 -14.173 29.665 1.00 47.75 335 GLU A O 1
ATOM 2737 N N . GLN A 1 336 ? -22.206 -16.298 29.138 1.00 51.28 336 GLN A N 1
ATOM 2738 C CA . GLN A 1 336 ? -22.319 -16.106 27.683 1.00 51.28 336 GLN A CA 1
ATOM 2739 C C . GLN A 1 336 ? -23.433 -16.975 27.076 1.00 51.28 336 GLN A C 1
ATOM 2741 O O . GLN A 1 336 ? -23.430 -18.189 27.259 1.00 51.28 336 GLN A O 1
ATOM 2746 N N . THR A 1 337 ? -24.355 -16.354 26.324 1.00 43.00 337 THR A N 1
ATOM 2747 C CA . THR A 1 337 ? -25.135 -16.842 25.140 1.00 43.00 337 THR A CA 1
ATOM 2748 C C . THR A 1 337 ? -26.100 -15.708 24.686 1.00 43.00 337 THR A C 1
ATOM 2750 O O . THR A 1 337 ? -26.435 -14.908 25.557 1.00 43.00 337 THR A O 1
ATOM 2753 N N . PRO A 1 338 ? -26.668 -15.583 23.447 1.00 47.66 338 PRO A N 1
ATOM 2754 C CA . PRO A 1 338 ? -26.337 -15.953 22.053 1.00 47.66 338 PRO A CA 1
ATOM 2755 C C . PRO A 1 338 ? -26.227 -14.703 21.091 1.00 47.66 338 PRO A C 1
ATOM 2757 O O . PRO A 1 338 ? -26.026 -13.578 21.527 1.00 47.66 338 PRO A O 1
ATOM 2760 N N . PHE A 1 339 ? -26.293 -14.889 19.760 1.00 54.44 339 PHE A N 1
ATOM 2761 C CA . PHE A 1 339 ? -25.945 -13.943 18.665 1.00 54.44 339 PHE A CA 1
ATOM 2762 C C . PHE A 1 339 ? -26.877 -12.698 18.449 1.00 54.44 339 PHE A C 1
ATOM 2764 O O . PHE A 1 339 ? -28.066 -12.864 18.205 1.00 54.44 339 PHE A O 1
ATOM 2771 N N . ASN A 1 340 ? -26.249 -11.499 18.366 1.00 52.66 340 ASN A N 1
ATOM 2772 C CA . ASN A 1 340 ? -26.626 -10.149 17.835 1.00 52.66 340 ASN A CA 1
ATOM 2773 C C . ASN A 1 340 ? -27.810 -9.320 18.422 1.00 52.66 340 ASN A C 1
ATOM 2775 O O . ASN A 1 340 ? -28.921 -9.400 17.911 1.00 52.66 340 ASN A O 1
ATOM 2779 N N . GLU A 1 341 ? -27.511 -8.335 19.290 1.00 53.19 341 GLU A N 1
ATOM 2780 C CA . GLU A 1 341 ? -28.400 -7.206 19.662 1.00 53.19 341 GLU A CA 1
ATOM 2781 C C . GLU A 1 341 ? -27.749 -5.820 19.327 1.00 53.19 341 GLU A C 1
ATOM 2783 O O . GLU A 1 341 ? -27.496 -4.955 20.162 1.00 53.19 341 GLU A O 1
ATOM 2788 N N . THR A 1 342 ? -27.510 -5.576 18.027 1.00 48.84 342 THR A N 1
ATOM 2789 C CA . THR A 1 342 ? -26.920 -4.382 17.337 1.00 48.84 342 THR A CA 1
ATOM 2790 C C . THR A 1 342 ? -25.397 -4.438 17.047 1.00 48.84 342 THR A C 1
ATOM 2792 O O . THR A 1 342 ? -24.687 -3.446 17.133 1.00 48.84 342 THR A O 1
ATOM 2795 N N . VAL A 1 343 ? -24.857 -5.625 16.762 1.00 53.09 343 VAL A N 1
ATOM 2796 C CA . VAL A 1 343 ? -23.438 -6.014 16.560 1.00 53.09 343 VAL A CA 1
ATOM 2797 C C . VAL A 1 343 ? -22.435 -5.462 17.599 1.00 53.09 343 VAL A C 1
ATOM 2799 O O . VAL A 1 343 ? -21.388 -4.923 17.278 1.00 53.09 343 VAL A O 1
ATOM 2802 N N . HIS A 1 344 ? -22.606 -5.551 18.912 1.00 48.00 344 HIS A N 1
ATOM 2803 C CA . HIS A 1 344 ? -23.772 -5.780 19.747 1.00 48.00 344 HIS A CA 1
ATOM 2804 C C . HIS A 1 344 ? -23.827 -4.554 20.664 1.00 48.00 344 HIS A C 1
ATOM 2806 O O . HIS A 1 344 ? -23.165 -4.523 21.687 1.00 48.00 344 HIS A O 1
ATOM 2812 N N . ALA A 1 345 ? -24.503 -3.498 20.202 1.00 49.44 345 ALA A N 1
ATOM 2813 C CA . ALA A 1 345 ? -24.228 -2.092 20.515 1.00 49.44 345 ALA A CA 1
ATOM 2814 C C . ALA A 1 345 ? -22.846 -1.618 20.003 1.00 49.44 345 ALA A C 1
ATOM 2816 O O . ALA A 1 345 ? -22.120 -0.908 20.696 1.00 49.44 345 ALA A O 1
ATOM 2817 N N . ILE A 1 346 ? -22.482 -2.054 18.783 1.00 57.25 346 ILE A N 1
ATOM 2818 C CA . ILE A 1 346 ? -21.205 -1.802 18.079 1.00 57.25 346 ILE A CA 1
ATOM 2819 C C . ILE A 1 346 ? -20.010 -1.983 19.033 1.00 57.25 346 ILE A C 1
ATOM 2821 O O . ILE A 1 346 ? -19.310 -1.048 19.425 1.00 57.25 346 ILE A O 1
ATOM 2825 N N . ARG A 1 347 ? -19.930 -3.233 19.502 1.00 50.00 347 ARG A N 1
ATOM 2826 C CA . ARG A 1 347 ? -19.014 -3.865 20.472 1.00 50.00 347 ARG A CA 1
ATOM 2827 C C . ARG A 1 347 ? -18.067 -2.942 21.278 1.00 50.00 347 ARG A C 1
ATOM 2829 O O . ARG A 1 347 ? -16.880 -2.877 20.990 1.00 50.00 347 ARG A O 1
ATOM 2836 N N . GLU A 1 348 ? -18.417 -2.273 22.373 1.00 59.72 348 GLU A N 1
ATOM 2837 C CA . GLU A 1 348 ? -19.642 -1.590 22.779 1.00 59.72 348 GLU A CA 1
ATOM 2838 C C . GLU A 1 348 ? -19.292 -0.095 22.973 1.00 59.72 348 GLU A C 1
ATOM 2840 O O . GLU A 1 348 ? -19.097 0.376 24.096 1.00 59.72 348 GLU A O 1
ATOM 2845 N N . ARG A 1 349 ? -19.201 0.692 21.892 1.00 54.94 349 ARG A N 1
ATOM 2846 C CA . ARG A 1 349 ? -19.279 2.170 21.995 1.00 54.94 349 ARG A CA 1
ATOM 2847 C C . ARG A 1 349 ? -20.677 2.685 21.632 1.00 54.94 349 ARG A C 1
ATOM 2849 O O . ARG A 1 349 ? -20.795 3.715 20.976 1.00 54.94 349 ARG A O 1
ATOM 2856 N N . ARG A 1 350 ? -21.699 1.938 22.092 1.00 59.09 350 ARG A N 1
ATOM 2857 C CA . ARG A 1 350 ? -23.167 2.154 22.081 1.00 59.09 350 ARG A CA 1
ATOM 2858 C C . ARG A 1 350 ? -23.594 3.573 21.644 1.00 59.09 350 ARG A C 1
ATOM 2860 O O . ARG A 1 350 ? -23.995 4.387 22.463 1.00 59.09 350 ARG A O 1
ATOM 2867 N N . LEU A 1 351 ? -23.516 3.981 20.388 1.00 60.03 351 LEU A N 1
ATOM 2868 C CA . LEU A 1 351 ? -24.333 3.473 19.295 1.00 60.03 351 LEU A CA 1
ATOM 2869 C C . LEU A 1 351 ? -23.713 3.801 17.926 1.00 60.03 351 LEU A C 1
ATOM 2871 O O . LEU A 1 351 ? -24.376 3.564 16.928 1.00 60.03 351 LEU A O 1
ATOM 2875 N N . SER A 1 352 ? -22.472 4.307 17.860 1.00 78.69 352 SER A N 1
ATOM 2876 C CA . SER A 1 352 ? -21.842 4.703 16.590 1.00 78.69 352 SER A CA 1
ATOM 2877 C C . SER A 1 352 ? -20.581 3.899 16.251 1.00 78.69 352 SER A C 1
ATOM 2879 O O . SER A 1 352 ? -19.648 3.849 17.060 1.00 78.69 352 SER A O 1
ATOM 2881 N N . PRO A 1 353 ? -20.470 3.364 15.019 1.00 80.00 353 PRO A N 1
ATOM 2882 C CA . PRO A 1 353 ? -19.244 2.752 14.506 1.00 80.00 353 PRO A CA 1
ATOM 2883 C C . PRO A 1 353 ? -18.139 3.780 14.224 1.00 80.00 353 PRO A C 1
ATOM 2885 O O . PRO A 1 353 ? -16.982 3.393 14.042 1.00 80.00 353 PRO A O 1
ATOM 2888 N N . LEU A 1 354 ? -18.464 5.078 14.226 1.00 82.75 354 LEU A N 1
ATOM 2889 C CA . LEU A 1 354 ? -17.515 6.182 14.049 1.00 82.75 354 LEU A CA 1
ATOM 2890 C C . LEU A 1 354 ? -16.746 6.518 15.330 1.00 82.75 354 LEU A C 1
ATOM 2892 O O . LEU A 1 354 ? -15.737 7.218 15.283 1.00 82.75 354 LEU A O 1
ATOM 2896 N N . ALA A 1 355 ? -17.177 5.989 16.478 1.00 81.12 355 ALA A N 1
ATOM 2897 C CA . ALA A 1 355 ? -16.477 6.160 17.748 1.00 81.12 355 ALA A CA 1
ATOM 2898 C C . ALA A 1 355 ? -15.125 5.430 17.793 1.00 81.12 355 ALA A C 1
ATOM 2900 O O . ALA A 1 355 ? -14.316 5.656 18.701 1.00 81.12 355 ALA A O 1
ATOM 2901 N N . ILE A 1 356 ? -14.895 4.507 16.859 1.00 82.69 356 ILE A N 1
ATOM 2902 C CA . ILE A 1 356 ? -13.664 3.734 16.739 1.00 82.69 356 ILE A CA 1
ATOM 2903 C C . ILE A 1 356 ? -12.636 4.577 15.990 1.00 82.69 356 ILE A C 1
ATOM 2905 O O . ILE A 1 356 ? -12.943 5.223 14.990 1.00 82.69 356 ILE A O 1
ATOM 2909 N N . LYS A 1 357 ? -11.398 4.588 16.491 1.00 82.31 357 LYS A N 1
ATOM 2910 C CA . LYS A 1 357 ? -10.307 5.297 15.826 1.00 82.31 357 LYS A CA 1
ATOM 2911 C C . LYS A 1 357 ? -9.970 4.552 14.535 1.00 82.31 357 LYS A C 1
ATOM 2913 O O . LYS A 1 357 ? -9.350 3.498 14.593 1.00 82.31 357 LYS A O 1
ATOM 2918 N N . ARG A 1 358 ? -10.378 5.126 13.409 1.00 85.62 358 ARG A N 1
ATOM 2919 C CA . ARG A 1 358 ? -10.129 4.612 12.061 1.00 85.62 358 ARG A CA 1
ATOM 2920 C C . ARG A 1 358 ? -8.988 5.380 11.411 1.00 85.62 358 ARG A C 1
ATOM 2922 O O . ARG A 1 358 ? -8.713 6.530 11.773 1.00 85.62 358 ARG A O 1
ATOM 2929 N N . MET A 1 359 ? -8.323 4.737 10.462 1.00 84.62 359 MET A N 1
ATOM 2930 C CA . MET A 1 359 ? -7.438 5.451 9.551 1.00 84.62 359 MET A CA 1
ATOM 2931 C C . MET A 1 359 ? -8.281 6.349 8.632 1.00 84.62 359 MET A C 1
ATOM 2933 O O . MET A 1 359 ? -9.427 6.004 8.338 1.00 84.62 359 MET A O 1
ATOM 2937 N N . PRO A 1 360 ? -7.768 7.519 8.215 1.00 84.62 360 PRO A N 1
ATOM 2938 C CA . PRO A 1 360 ? -8.466 8.347 7.243 1.00 84.62 360 PRO A CA 1
ATOM 2939 C C . PRO A 1 360 ? -8.750 7.534 5.971 1.00 84.62 360 PRO A C 1
ATOM 2941 O O . PRO A 1 360 ? -7.824 6.900 5.458 1.00 84.62 360 PRO A O 1
ATOM 2944 N N . PRO A 1 361 ? -9.994 7.532 5.462 1.00 89.00 361 PRO A N 1
ATOM 2945 C CA . PRO A 1 361 ? -10.298 6.841 4.220 1.00 89.00 361 PRO A CA 1
ATOM 2946 C C . PRO A 1 361 ? -9.551 7.523 3.073 1.00 89.00 361 PRO A C 1
ATOM 2948 O O . PRO A 1 361 ? -9.594 8.749 2.941 1.00 89.00 361 PRO A O 1
ATOM 2951 N N . LYS A 1 362 ? -8.876 6.724 2.250 1.00 89.12 362 LYS A N 1
ATOM 2952 C CA . LYS A 1 362 ? -8.253 7.173 0.999 1.00 89.12 362 LYS A CA 1
ATOM 2953 C C . LYS A 1 362 ? -9.147 6.884 -0.195 1.00 89.12 362 LYS A C 1
ATOM 2955 O O . LYS A 1 362 ? -9.231 7.702 -1.104 1.00 89.12 362 LYS A O 1
ATOM 2960 N N . LEU A 1 363 ? -9.857 5.757 -0.155 1.00 90.06 363 LEU A N 1
ATOM 2961 C CA . LEU A 1 363 ? -10.854 5.425 -1.159 1.00 90.06 363 LEU A CA 1
ATOM 2962 C C . LEU A 1 363 ? -12.216 5.978 -0.777 1.00 90.06 363 LEU A C 1
ATOM 2964 O O . LEU A 1 363 ? -12.706 5.806 0.343 1.00 90.06 363 LEU A O 1
ATOM 2968 N N . GLN A 1 364 ? -12.856 6.592 -1.761 1.00 88.00 364 GLN A N 1
ATOM 2969 C CA . GLN A 1 364 ? -14.258 6.964 -1.717 1.00 88.00 364 GLN A CA 1
ATOM 2970 C C . GLN A 1 364 ? -14.910 6.438 -2.986 1.00 88.00 364 GLN A C 1
ATOM 2972 O O . GLN A 1 364 ? -14.328 6.524 -4.067 1.00 88.00 364 GLN A O 1
ATOM 2977 N N . LYS A 1 365 ? -16.129 5.903 -2.873 1.00 84.88 365 LYS A N 1
ATOM 2978 C CA . LYS A 1 365 ? -16.900 5.593 -4.074 1.00 84.88 365 LYS A CA 1
ATOM 2979 C C . LYS A 1 365 ? -17.179 6.895 -4.807 1.00 84.88 365 LYS A C 1
ATOM 2981 O O . LYS A 1 365 ? -17.804 7.798 -4.248 1.00 84.88 365 LYS A O 1
ATOM 2986 N N . GLN A 1 366 ? -16.734 6.982 -6.055 1.00 75.81 366 GLN A N 1
ATOM 2987 C CA . GLN A 1 366 ? -17.114 8.093 -6.910 1.00 75.81 366 GLN A CA 1
ATOM 2988 C C . GLN A 1 366 ? -18.640 8.088 -7.072 1.00 75.81 366 GLN A C 1
ATOM 2990 O O . GLN A 1 366 ? -19.248 7.043 -7.308 1.00 75.81 366 GLN A O 1
ATOM 2995 N N . GLN A 1 367 ? -19.272 9.256 -6.940 1.00 65.69 367 GLN A N 1
ATOM 2996 C CA . GLN A 1 367 ? -20.684 9.437 -7.286 1.00 65.69 367 GLN A CA 1
ATOM 2997 C C . GLN A 1 367 ? -20.824 9.506 -8.812 1.00 65.69 367 GLN A C 1
ATOM 2999 O O . GLN A 1 367 ? -21.199 10.527 -9.383 1.00 65.69 367 GLN A O 1
ATOM 3004 N N . THR A 1 368 ? -20.445 8.438 -9.503 1.00 63.38 368 THR A N 1
ATOM 3005 C CA . THR A 1 368 ? -20.615 8.322 -10.948 1.00 63.38 368 THR A CA 1
ATOM 3006 C C . THR A 1 368 ? -22.060 7.915 -11.244 1.00 63.38 368 THR A C 1
ATOM 3008 O O . THR A 1 368 ? -22.630 7.096 -10.515 1.00 63.38 368 THR A O 1
ATOM 3011 N N . PRO A 1 369 ? -22.699 8.467 -12.298 1.00 65.69 369 PRO A N 1
ATOM 3012 C CA . PRO A 1 369 ? -23.986 7.961 -12.758 1.00 65.69 369 PRO A CA 1
ATOM 3013 C C . PRO A 1 369 ? -23.860 6.457 -12.982 1.00 65.69 369 PRO A C 1
ATOM 3015 O O . PRO A 1 369 ? -22.869 6.003 -13.554 1.00 65.69 369 PRO A O 1
ATOM 3018 N N . GLN A 1 370 ? -24.841 5.708 -12.477 1.00 66.69 370 GLN A N 1
ATOM 3019 C CA . GLN A 1 370 ? -24.837 4.249 -12.438 1.00 66.69 370 GLN A CA 1
ATOM 3020 C C . GLN A 1 370 ? -24.434 3.695 -13.812 1.00 66.69 370 GLN A C 1
ATOM 3022 O O . GLN A 1 370 ? -25.214 3.752 -14.766 1.00 66.69 370 GLN A O 1
ATOM 3027 N N . LYS A 1 371 ? -23.184 3.222 -13.928 1.00 74.19 371 LYS A N 1
ATOM 3028 C CA . LYS A 1 371 ? -22.681 2.626 -15.166 1.00 74.19 371 LYS A CA 1
ATOM 3029 C C . LYS A 1 371 ? -23.558 1.421 -15.483 1.00 74.19 371 LYS A C 1
ATOM 3031 O O . LYS A 1 371 ? -23.801 0.572 -14.624 1.00 74.19 371 LYS A O 1
ATOM 3036 N N . VAL A 1 372 ? -24.062 1.361 -16.710 1.00 76.81 372 VAL A N 1
ATOM 3037 C CA . VAL A 1 372 ? -24.840 0.215 -17.177 1.00 76.81 372 VAL A CA 1
ATOM 3038 C C . VAL A 1 372 ? -23.849 -0.865 -17.587 1.00 76.81 372 VAL A C 1
ATOM 3040 O O . VAL A 1 372 ? -23.129 -0.707 -18.566 1.00 76.81 372 VAL A O 1
ATOM 3043 N N . TYR A 1 373 ? -23.792 -1.948 -16.817 1.00 82.56 373 TYR A N 1
ATOM 3044 C CA . TYR A 1 373 ? -22.949 -3.097 -17.132 1.00 82.56 373 TYR A CA 1
ATOM 3045 C C . TYR A 1 373 ? -23.670 -4.015 -18.117 1.00 82.56 373 TYR A C 1
ATOM 3047 O O . TYR A 1 373 ? -24.793 -4.454 -17.861 1.00 82.56 373 TYR A O 1
ATOM 3055 N N . LYS A 1 374 ? -23.018 -4.332 -19.237 1.00 81.44 374 LYS A N 1
ATOM 3056 C CA . LYS A 1 374 ? -23.564 -5.246 -20.248 1.00 81.44 374 LYS A CA 1
ATOM 3057 C C . LYS A 1 374 ? -23.442 -6.698 -19.803 1.00 81.44 374 LYS A C 1
ATOM 3059 O O . LYS A 1 374 ? -22.478 -7.101 -19.146 1.00 81.44 374 LYS A O 1
ATOM 3064 N N . THR A 1 375 ? -24.398 -7.521 -20.213 1.00 82.25 375 THR A N 1
ATOM 3065 C CA . THR A 1 375 ? -24.280 -8.980 -20.114 1.00 82.25 375 THR A CA 1
ATOM 3066 C C . THR A 1 375 ? -23.156 -9.493 -21.019 1.00 82.25 375 THR A C 1
ATOM 3068 O O . THR A 1 375 ? -22.778 -8.846 -22.000 1.00 82.25 375 THR A O 1
ATOM 3071 N N . LEU A 1 376 ? -22.634 -10.695 -20.742 1.00 75.06 376 LEU A N 1
ATOM 3072 C CA . LEU A 1 376 ? -21.597 -11.318 -21.578 1.00 75.06 376 LEU A CA 1
ATOM 3073 C C . LEU A 1 376 ? -22.038 -11.431 -23.051 1.00 75.06 376 LEU A C 1
ATOM 3075 O O . LEU A 1 376 ? -21.246 -11.197 -23.964 1.00 75.06 376 LEU A O 1
ATOM 3079 N N . LYS A 1 377 ? -23.325 -11.717 -23.287 1.00 78.44 377 LYS A N 1
ATOM 3080 C CA . LYS A 1 377 ? -23.924 -11.817 -24.624 1.00 78.44 377 LYS A CA 1
ATOM 3081 C C . LYS A 1 377 ? -23.966 -10.470 -25.352 1.00 78.44 377 LYS A C 1
ATOM 3083 O O . LYS A 1 377 ? -23.641 -10.411 -26.535 1.00 78.44 377 LYS A O 1
ATOM 3088 N N . GLU A 1 378 ? -24.344 -9.396 -24.663 1.00 81.88 378 GLU A N 1
ATOM 3089 C CA . GLU A 1 378 ? -24.355 -8.039 -25.230 1.00 81.88 378 GLU A CA 1
ATOM 3090 C C . GLU A 1 378 ? -22.940 -7.542 -25.524 1.00 81.88 378 GLU A C 1
ATOM 3092 O O . GLU A 1 378 ? -22.699 -6.985 -26.594 1.00 81.88 378 GLU A O 1
ATOM 3097 N N . ARG A 1 379 ? -21.989 -7.809 -24.621 1.00 76.50 379 ARG A N 1
ATOM 3098 C CA . ARG A 1 379 ? -20.565 -7.520 -24.838 1.00 76.50 379 ARG A CA 1
ATOM 3099 C C . ARG A 1 379 ? -20.027 -8.270 -26.058 1.00 76.50 379 ARG A C 1
ATOM 3101 O O . ARG A 1 379 ? -19.388 -7.670 -26.917 1.00 76.50 379 ARG A O 1
ATOM 3108 N N . SER A 1 380 ? -20.355 -9.555 -26.178 1.00 74.31 380 SER A N 1
ATOM 3109 C CA . SER A 1 380 ? -19.985 -10.382 -27.332 1.00 74.31 380 SER A CA 1
ATOM 3110 C C . SER A 1 380 ? -20.570 -9.844 -28.643 1.00 74.31 380 SER A C 1
ATOM 3112 O O . SER A 1 380 ? -19.889 -9.801 -29.667 1.00 74.31 380 SER A O 1
ATOM 3114 N N . ALA A 1 381 ? -21.826 -9.388 -28.626 1.00 80.56 381 ALA A N 1
ATOM 3115 C CA . ALA A 1 381 ? -22.466 -8.768 -29.785 1.00 80.56 381 ALA A CA 1
ATOM 3116 C C . ALA A 1 381 ? -21.814 -7.425 -30.164 1.00 80.56 381 ALA A C 1
ATOM 3118 O O . ALA A 1 381 ? -21.595 -7.166 -31.348 1.00 80.56 381 ALA A O 1
ATOM 3119 N N . GLN A 1 382 ? -21.454 -6.603 -29.172 1.00 78.31 382 GLN A N 1
ATOM 3120 C CA . GLN A 1 382 ? -20.724 -5.352 -29.379 1.00 78.31 382 GLN A CA 1
ATOM 3121 C C . GLN A 1 382 ? -19.357 -5.608 -30.027 1.00 78.31 382 GLN A C 1
ATOM 3123 O O . GLN A 1 382 ? -19.028 -4.957 -31.017 1.00 78.31 382 GLN A O 1
ATOM 3128 N N . LEU A 1 383 ? -18.594 -6.584 -29.522 1.00 74.00 383 LEU A N 1
ATOM 3129 C CA . LEU A 1 383 ? -17.309 -6.988 -30.098 1.00 74.00 383 LEU A CA 1
ATOM 3130 C C . LEU A 1 383 ? -17.463 -7.443 -31.553 1.00 74.00 383 LEU A C 1
ATOM 3132 O O . LEU A 1 383 ? -16.768 -6.927 -32.422 1.00 74.00 383 LEU A O 1
ATOM 3136 N N . LYS A 1 384 ? -18.437 -8.312 -31.860 1.00 76.44 384 LYS A N 1
ATOM 3137 C CA . LYS A 1 384 ? -18.726 -8.734 -33.245 1.00 76.44 384 LYS A CA 1
ATOM 3138 C C . LYS A 1 384 ? -19.036 -7.555 -34.171 1.00 76.44 384 LYS A C 1
ATOM 3140 O O . LYS A 1 384 ? -18.553 -7.514 -35.298 1.00 76.44 384 LYS A O 1
ATOM 3145 N N . GLN A 1 385 ? -19.819 -6.581 -33.706 1.00 78.19 385 GLN A N 1
ATOM 3146 C CA . GLN A 1 385 ? -20.147 -5.388 -34.492 1.00 78.19 385 GLN A CA 1
ATOM 3147 C C . GLN A 1 385 ? -18.924 -4.492 -34.734 1.00 78.19 385 GLN A C 1
ATOM 3149 O O . GLN A 1 385 ? -18.827 -3.854 -35.782 1.00 78.19 385 GLN A O 1
ATOM 3154 N N . ILE A 1 386 ? -18.012 -4.419 -33.764 1.00 73.38 386 ILE A N 1
ATOM 3155 C CA . ILE A 1 386 ? -16.755 -3.683 -33.892 1.00 73.38 386 ILE A CA 1
ATOM 3156 C C . ILE A 1 386 ? -15.840 -4.387 -34.903 1.00 73.38 386 ILE A C 1
ATOM 3158 O O . ILE A 1 386 ? -15.356 -3.726 -35.817 1.00 73.38 386 ILE A O 1
ATOM 3162 N N . LEU A 1 387 ? -15.671 -5.709 -34.792 1.00 69.81 387 LEU A N 1
ATOM 3163 C CA . LEU A 1 387 ? -14.833 -6.522 -35.686 1.00 69.81 387 LEU A CA 1
ATOM 3164 C C . LEU A 1 387 ? -15.325 -6.536 -37.139 1.00 69.81 387 LEU A C 1
ATOM 3166 O O . LEU A 1 387 ? -14.529 -6.691 -38.053 1.00 69.81 387 LEU A O 1
ATOM 3170 N N . ALA A 1 388 ? -16.625 -6.339 -37.368 1.00 70.94 388 ALA A N 1
ATOM 3171 C CA . ALA A 1 388 ? -17.197 -6.240 -38.711 1.00 70.94 388 ALA A CA 1
ATOM 3172 C C . ALA A 1 388 ? -16.880 -4.911 -39.437 1.00 70.94 388 ALA A C 1
ATOM 3174 O O . ALA A 1 388 ? -17.320 -4.710 -40.569 1.00 70.94 388 ALA A O 1
ATOM 3175 N N . ARG A 1 389 ? -16.177 -3.969 -38.793 1.00 68.75 389 ARG A N 1
ATOM 3176 C CA . ARG A 1 389 ? -15.744 -2.701 -39.402 1.00 68.75 389 ARG A CA 1
ATOM 3177 C C . ARG A 1 389 ? -14.370 -2.875 -40.059 1.00 68.75 389 ARG A C 1
ATOM 3179 O O . ARG A 1 389 ? -13.584 -3.706 -39.628 1.00 68.75 389 ARG A O 1
ATOM 3186 N N . ASP A 1 390 ? -14.064 -2.043 -41.056 1.00 65.12 390 ASP A N 1
ATOM 3187 C CA . ASP A 1 390 ? -12.752 -1.984 -41.730 1.00 65.12 390 ASP A CA 1
ATOM 3188 C C . ASP A 1 390 ? -11.674 -1.423 -40.773 1.00 65.12 390 ASP A C 1
ATOM 3190 O O . ASP A 1 390 ? -11.353 -0.232 -40.779 1.00 65.12 390 ASP A O 1
ATOM 3194 N N . ILE A 1 391 ? -11.218 -2.267 -39.846 1.00 64.06 391 ILE A N 1
ATOM 3195 C CA . ILE A 1 391 ? -10.299 -1.957 -38.747 1.00 64.06 391 ILE A CA 1
ATOM 3196 C C . ILE A 1 391 ? -9.044 -2.805 -38.929 1.00 64.06 391 ILE A C 1
ATOM 3198 O O . ILE A 1 391 ? -9.132 -4.015 -39.129 1.00 64.06 391 ILE A O 1
ATOM 3202 N N . ARG A 1 392 ? -7.869 -2.170 -38.870 1.00 63.59 392 ARG A N 1
ATOM 3203 C CA . ARG A 1 392 ? -6.629 -2.793 -39.355 1.00 63.59 392 ARG A CA 1
ATOM 3204 C C . ARG A 1 392 ? -5.671 -3.278 -38.276 1.00 63.59 392 ARG A C 1
ATOM 3206 O O . ARG A 1 392 ? -4.782 -4.059 -38.590 1.00 63.59 392 ARG A O 1
ATOM 3213 N N . ILE A 1 393 ? -5.883 -2.918 -37.013 1.00 58.59 393 ILE A N 1
ATOM 3214 C CA . ILE A 1 393 ? -5.135 -3.493 -35.889 1.00 58.59 393 ILE A CA 1
ATOM 3215 C C . ILE A 1 393 ? -6.072 -3.609 -34.694 1.00 58.59 393 ILE A C 1
ATOM 3217 O O . ILE A 1 393 ? -6.716 -2.624 -34.332 1.00 58.59 393 ILE A O 1
ATOM 3221 N N . LEU A 1 394 ? -6.137 -4.812 -34.120 1.00 61.62 394 LEU A N 1
ATOM 3222 C CA . LEU A 1 394 ? -6.869 -5.128 -32.900 1.00 61.62 394 LEU A CA 1
ATOM 3223 C C . LEU A 1 394 ? -5.869 -5.625 -31.853 1.00 61.62 394 LEU A C 1
ATOM 3225 O O . LEU A 1 394 ? -5.225 -6.656 -32.052 1.00 61.62 394 LEU A O 1
ATOM 3229 N N . ALA A 1 395 ? -5.773 -4.899 -30.744 1.00 62.38 395 ALA A N 1
ATOM 3230 C CA . ALA A 1 395 ? -5.148 -5.392 -29.523 1.00 62.38 395 ALA A CA 1
ATOM 3231 C C . ALA A 1 395 ? -6.224 -5.855 -28.553 1.00 62.38 395 ALA A C 1
ATOM 3233 O O . ALA A 1 395 ? -7.205 -5.136 -28.347 1.00 62.38 395 ALA A O 1
ATOM 3234 N N . LEU A 1 396 ? -6.012 -7.022 -27.956 1.00 61.59 396 LEU A N 1
ATOM 3235 C CA . LEU A 1 396 ? -6.871 -7.581 -26.922 1.00 61.59 396 LEU A CA 1
ATOM 3236 C C . LEU A 1 396 ? -6.037 -7.865 -25.683 1.00 61.59 396 LEU A C 1
ATOM 3238 O O . LEU A 1 396 ? -4.894 -8.331 -25.769 1.00 61.59 396 LEU A O 1
ATOM 3242 N N . THR A 1 397 ? -6.632 -7.621 -24.522 1.00 60.50 397 THR A N 1
ATOM 3243 C CA . THR A 1 397 ? -6.068 -8.130 -23.271 1.00 60.50 397 THR A CA 1
ATOM 3244 C C . THR A 1 397 ? -6.427 -9.604 -23.071 1.00 60.50 397 THR A C 1
ATOM 3246 O O . THR A 1 397 ? -7.459 -10.052 -23.574 1.00 60.50 397 THR A O 1
ATOM 3249 N N . PRO A 1 398 ? -5.620 -10.388 -22.325 1.00 58.31 398 PRO A N 1
ATOM 3250 C CA . PRO A 1 398 ? -5.885 -11.814 -22.115 1.00 58.31 398 PRO A CA 1
ATOM 3251 C C . PRO A 1 398 ? -7.303 -12.131 -21.614 1.00 58.31 398 PRO A C 1
ATOM 3253 O O . PRO A 1 398 ? -7.939 -13.052 -22.114 1.00 58.31 398 PRO A O 1
ATOM 3256 N N . SER A 1 399 ? -7.845 -11.311 -20.709 1.00 56.44 399 SER A N 1
ATOM 3257 C CA . SER A 1 399 ? -9.206 -11.472 -20.174 1.00 56.44 399 SER A CA 1
ATOM 3258 C C . SER A 1 399 ? -10.316 -11.243 -21.209 1.00 56.44 399 SER A C 1
ATOM 3260 O O . SER A 1 399 ? -11.458 -11.654 -21.005 1.00 56.44 399 SER A O 1
ATOM 3262 N N . GLU A 1 400 ? -10.008 -10.581 -22.322 1.00 61.22 400 GLU A N 1
ATOM 3263 C CA . GLU A 1 400 ? -10.937 -10.325 -23.423 1.00 61.22 400 GLU A CA 1
ATOM 3264 C C . GLU A 1 400 ? -10.848 -11.394 -24.504 1.00 61.22 400 GLU A C 1
ATOM 3266 O O . GLU A 1 400 ? -11.859 -11.691 -25.142 1.00 61.22 400 GLU A O 1
ATOM 3271 N N . ILE A 1 401 ? -9.683 -12.031 -24.648 1.00 60.03 401 ILE A N 1
ATOM 3272 C CA . ILE A 1 401 ? -9.530 -13.240 -25.462 1.00 60.03 401 ILE A CA 1
ATOM 3273 C C . ILE A 1 401 ? -10.451 -14.333 -24.928 1.00 60.03 401 ILE A C 1
ATOM 3275 O O . ILE A 1 401 ? -11.132 -14.969 -25.719 1.00 60.03 401 ILE A O 1
ATOM 3279 N N . ASP A 1 402 ? -10.566 -14.490 -23.608 1.00 58.47 402 ASP A N 1
ATOM 3280 C CA . ASP A 1 402 ? -11.465 -15.486 -23.012 1.00 58.47 402 ASP A CA 1
ATOM 3281 C C . ASP A 1 402 ? -12.947 -15.226 -23.306 1.00 58.47 402 ASP A C 1
ATOM 3283 O O . ASP A 1 402 ? -13.766 -16.134 -23.206 1.00 58.47 402 ASP A O 1
ATOM 3287 N N . VAL A 1 403 ? -13.330 -13.984 -23.617 1.00 60.22 403 VAL A N 1
ATOM 3288 C CA . VAL A 1 403 ? -14.687 -13.652 -24.089 1.00 60.22 403 VAL A CA 1
ATOM 3289 C C . VAL A 1 403 ? -14.823 -13.963 -25.582 1.00 60.22 403 VAL A C 1
ATOM 3291 O O . VAL A 1 403 ? -15.911 -14.280 -26.059 1.00 60.22 403 VAL A O 1
ATOM 3294 N N . LEU A 1 404 ? -13.722 -13.865 -26.325 1.00 58.28 404 LEU A N 1
ATOM 3295 C CA . LEU A 1 404 ? -13.658 -14.143 -27.753 1.00 58.28 404 LEU A CA 1
ATOM 3296 C C . LEU A 1 404 ? -13.489 -15.627 -28.076 1.00 58.28 404 LEU A C 1
ATOM 3298 O O . LEU A 1 404 ? -13.901 -16.018 -29.155 1.00 58.28 404 LEU A O 1
ATOM 3302 N N . THR A 1 405 ? -12.962 -16.468 -27.187 1.00 59.25 405 THR A N 1
ATOM 3303 C CA . THR A 1 405 ? -12.907 -17.927 -27.395 1.00 59.25 405 THR A CA 1
ATOM 3304 C C . THR A 1 405 ? -14.304 -18.550 -27.484 1.00 59.25 405 THR A C 1
ATOM 3306 O O . THR A 1 405 ? -14.484 -19.531 -28.203 1.00 59.25 405 THR A O 1
ATOM 3309 N N . ASP A 1 406 ? -15.307 -17.931 -26.850 1.00 52.53 406 ASP A N 1
ATOM 3310 C CA . ASP A 1 406 ? -16.733 -18.276 -26.985 1.00 52.53 406 ASP A CA 1
ATOM 3311 C C . ASP A 1 406 ? -17.374 -17.717 -28.273 1.00 52.53 406 ASP A C 1
ATOM 3313 O O . ASP A 1 406 ? -18.493 -18.076 -28.657 1.00 52.53 406 ASP A O 1
ATOM 3317 N N . ILE A 1 407 ? -16.686 -16.802 -28.954 1.00 53.91 407 ILE A N 1
ATOM 3318 C CA . ILE A 1 407 ? -17.079 -16.274 -30.252 1.00 53.91 407 ILE A CA 1
ATOM 3319 C C . ILE A 1 407 ? -16.330 -17.093 -31.300 1.00 53.91 407 ILE A C 1
ATOM 3321 O O . ILE A 1 407 ? -15.124 -16.966 -31.440 1.00 53.91 407 ILE A O 1
ATOM 3325 N N . GLU A 1 408 ? -17.033 -17.915 -32.083 1.00 46.16 408 GLU A N 1
ATOM 3326 C CA . GLU A 1 408 ? -16.451 -18.503 -33.296 1.00 46.16 408 GLU A CA 1
ATOM 3327 C C . GLU A 1 408 ? -16.000 -17.369 -34.235 1.00 46.16 408 GLU A C 1
ATOM 3329 O O . GLU A 1 408 ? -16.779 -16.857 -35.043 1.00 46.16 408 GLU A O 1
ATOM 3334 N N . ILE A 1 409 ? -14.755 -16.915 -34.088 1.00 50.38 409 ILE A N 1
ATOM 3335 C CA . ILE A 1 409 ? -14.097 -16.065 -35.069 1.00 50.38 409 ILE A CA 1
ATOM 3336 C C . ILE A 1 409 ? -13.840 -16.987 -36.267 1.00 50.38 409 ILE A C 1
ATOM 3338 O O . ILE A 1 409 ? -13.230 -18.048 -36.089 1.00 50.38 409 ILE A O 1
ATOM 3342 N N . PRO A 1 410 ? -14.337 -16.655 -37.472 1.00 41.38 410 PRO A N 1
ATOM 3343 C CA . PRO A 1 410 ? -14.126 -17.486 -38.647 1.00 41.38 410 PRO A CA 1
ATOM 3344 C C . PRO A 1 410 ? -12.626 -17.724 -38.846 1.00 41.38 410 PRO A C 1
ATOM 3346 O O . PRO A 1 410 ? -11.869 -16.774 -39.012 1.00 41.38 410 PRO A O 1
ATOM 3349 N N . LYS A 1 411 ? -12.195 -18.990 -38.852 1.00 41.50 411 LYS A N 1
ATOM 3350 C CA . LYS A 1 411 ? -10.806 -19.397 -39.143 1.00 41.50 411 LYS A CA 1
ATOM 3351 C C . LYS A 1 411 ? -10.442 -19.272 -40.632 1.00 41.50 411 LYS A C 1
ATOM 3353 O O . LYS A 1 411 ? -9.524 -19.951 -41.088 1.00 41.50 411 LYS A O 1
ATOM 3358 N N . GLU A 1 412 ? -11.194 -18.499 -41.417 1.00 38.72 412 GLU A N 1
ATOM 3359 C CA . GLU A 1 412 ? -10.805 -18.253 -42.807 1.00 38.72 412 GLU A CA 1
ATOM 3360 C C . GLU A 1 412 ? -9.435 -17.558 -42.824 1.00 38.72 412 GLU A C 1
ATOM 3362 O O . GLU A 1 412 ? -9.146 -16.775 -41.914 1.00 38.72 412 GLU A O 1
ATOM 3367 N N . PRO A 1 413 ? -8.565 -17.864 -43.804 1.00 36.66 413 PRO A N 1
ATOM 3368 C CA . PRO A 1 413 ? -7.238 -17.282 -43.841 1.00 36.66 413 PRO A CA 1
ATOM 3369 C C . PRO A 1 413 ? -7.382 -15.765 -43.922 1.00 36.66 413 PRO A C 1
ATOM 3371 O O . PRO A 1 413 ? -7.917 -15.235 -44.896 1.00 36.66 413 PRO A O 1
ATOM 3374 N N . LEU A 1 414 ? -6.859 -15.068 -42.915 1.00 43.47 414 LEU A N 1
ATOM 3375 C CA . LEU A 1 414 ? -6.685 -13.613 -42.881 1.00 43.47 414 LEU A CA 1
ATOM 3376 C C . LEU A 1 414 ? -5.726 -13.094 -43.982 1.00 43.47 414 LEU A C 1
ATOM 3378 O O . LEU A 1 414 ? -5.239 -11.973 -43.917 1.00 43.47 414 LEU A O 1
ATOM 3382 N N . ASP A 1 415 ? -5.466 -13.880 -45.025 1.00 37.09 415 ASP A N 1
ATOM 3383 C CA . ASP A 1 415 ? -4.515 -13.586 -46.093 1.00 37.09 415 ASP A CA 1
ATOM 3384 C C . ASP A 1 415 ? -5.060 -12.580 -47.120 1.00 37.09 415 ASP A C 1
ATOM 3386 O O . ASP A 1 415 ? -4.298 -12.055 -47.931 1.00 37.09 415 ASP A O 1
ATOM 3390 N N . SER A 1 416 ? -6.367 -12.278 -47.120 1.00 38.72 416 SER A N 1
ATOM 3391 C CA . SER A 1 416 ? -6.942 -11.325 -48.081 1.00 38.72 416 SER A CA 1
ATOM 3392 C C . SER A 1 416 ? -6.989 -9.874 -47.594 1.00 38.72 416 SER A C 1
ATOM 3394 O O . SER A 1 416 ? -7.086 -8.981 -48.437 1.00 38.72 416 SER A O 1
ATOM 3396 N N . HIS A 1 417 ? -6.898 -9.606 -46.283 1.00 42.06 417 HIS A N 1
ATOM 3397 C CA . HIS A 1 417 ? -6.882 -8.254 -45.700 1.00 42.06 417 HIS A CA 1
ATOM 3398 C C . HIS A 1 417 ? -5.859 -8.176 -44.551 1.00 42.06 417 HIS A C 1
ATOM 3400 O O . HIS A 1 417 ? -5.928 -9.008 -43.650 1.00 42.06 417 HIS A O 1
ATOM 3406 N N . PRO A 1 418 ? -4.934 -7.192 -44.537 1.00 40.56 418 PRO A N 1
ATOM 3407 C CA . PRO A 1 418 ? -3.879 -7.098 -43.533 1.00 40.56 418 PRO A CA 1
ATOM 3408 C C . PRO A 1 418 ? -4.460 -6.549 -42.223 1.00 40.56 418 PRO A C 1
ATOM 3410 O O . PRO A 1 418 ? -4.308 -5.374 -41.891 1.00 40.56 418 PRO A O 1
ATOM 3413 N N . THR A 1 419 ? -5.188 -7.387 -41.494 1.00 45.62 419 THR A N 1
ATOM 3414 C CA . THR A 1 419 ? -5.565 -7.119 -40.108 1.00 45.62 419 THR A CA 1
ATOM 3415 C C . THR A 1 419 ? -4.473 -7.722 -39.235 1.00 45.62 419 THR A C 1
ATOM 3417 O O . THR A 1 419 ? -4.401 -8.938 -39.074 1.00 45.62 419 THR A O 1
ATOM 3420 N N . CYS A 1 420 ? -3.584 -6.886 -38.698 1.00 48.06 420 CYS A N 1
ATOM 3421 C CA . CYS A 1 420 ? -2.564 -7.359 -37.766 1.00 48.06 420 CYS A CA 1
ATOM 3422 C C . CYS A 1 420 ? -3.235 -7.550 -36.398 1.00 48.06 420 CYS A C 1
ATOM 3424 O O . CYS A 1 420 ? -3.518 -6.584 -35.684 1.00 48.06 420 CYS A O 1
ATOM 3426 N N . LEU A 1 421 ? -3.590 -8.791 -36.074 1.00 48.62 421 LEU A N 1
ATOM 3427 C CA . LEU A 1 421 ? -4.156 -9.160 -34.782 1.00 48.62 421 LEU A CA 1
ATOM 3428 C C . LEU A 1 421 ? -3.001 -9.366 -33.794 1.00 48.62 421 LEU A C 1
ATOM 3430 O O . LEU A 1 421 ? -2.329 -10.394 -33.826 1.00 48.62 421 LEU A O 1
ATOM 3434 N N . HIS A 1 422 ? -2.762 -8.400 -32.905 1.00 53.31 422 HIS A N 1
ATOM 3435 C CA . HIS A 1 422 ? -1.889 -8.636 -31.756 1.00 53.31 422 HIS A CA 1
ATOM 3436 C C . HIS A 1 422 ? -2.728 -9.313 -30.676 1.00 53.31 422 HIS A C 1
ATOM 3438 O O . HIS A 1 422 ? -3.344 -8.659 -29.835 1.00 53.31 422 HIS A O 1
ATOM 3444 N N . GLU A 1 423 ? -2.782 -10.646 -30.739 1.00 52.00 423 GLU A N 1
ATOM 3445 C CA . GLU A 1 423 ? -3.685 -11.448 -29.909 1.00 52.00 423 GLU A CA 1
ATOM 3446 C C . GLU A 1 423 ? -3.444 -11.279 -28.407 1.00 52.00 423 GLU A C 1
ATOM 3448 O O . GLU A 1 423 ? -4.366 -11.524 -27.646 1.00 52.00 423 GLU A O 1
ATOM 3453 N N . ARG A 1 424 ? -2.266 -10.833 -27.944 1.00 57.31 424 ARG A N 1
ATOM 3454 C CA . ARG A 1 424 ? -1.958 -10.695 -26.509 1.00 57.31 424 ARG A CA 1
ATOM 3455 C C . ARG A 1 424 ? -1.125 -9.454 -26.205 1.00 57.31 424 ARG A C 1
ATOM 3457 O O . ARG A 1 424 ? 0.104 -9.514 -26.178 1.00 57.31 424 ARG A O 1
ATOM 3464 N N . ILE A 1 425 ? -1.784 -8.337 -25.901 1.00 63.25 425 ILE A N 1
ATOM 3465 C CA . ILE A 1 425 ? -1.092 -7.167 -25.343 1.00 63.25 425 ILE A CA 1
ATOM 3466 C C . ILE A 1 425 ? -1.254 -7.187 -23.826 1.00 63.25 425 ILE A C 1
ATOM 3468 O O . ILE A 1 425 ? -2.266 -6.754 -23.284 1.00 63.25 425 ILE A O 1
ATOM 3472 N N . ALA A 1 426 ? -0.252 -7.742 -23.144 1.00 62.44 426 ALA A N 1
ATOM 3473 C CA . ALA A 1 426 ? -0.186 -7.754 -21.682 1.00 62.44 426 ALA A CA 1
ATOM 3474 C C . ALA A 1 426 ? 0.490 -6.493 -21.105 1.00 62.44 426 ALA A C 1
ATOM 3476 O O . ALA A 1 426 ? 0.299 -6.183 -19.932 1.00 62.44 426 ALA A O 1
ATOM 3477 N N . SER A 1 427 ? 1.273 -5.777 -21.921 1.00 73.00 427 SER A N 1
ATOM 3478 C CA . SER A 1 427 ? 2.099 -4.618 -21.550 1.00 73.00 427 SER A CA 1
ATOM 3479 C C . SER A 1 427 ? 2.152 -3.630 -22.717 1.00 73.00 427 SER A C 1
ATOM 3481 O O . SER A 1 427 ? 2.093 -4.062 -23.872 1.00 73.00 427 SER A O 1
ATOM 3483 N N . ILE A 1 428 ? 2.280 -2.326 -22.441 1.00 77.44 428 ILE A N 1
ATOM 3484 C CA . ILE A 1 428 ? 2.459 -1.314 -23.495 1.00 77.44 428 ILE A CA 1
ATOM 3485 C C . ILE A 1 428 ? 3.775 -1.535 -24.243 1.00 77.44 428 ILE A C 1
ATOM 3487 O O . ILE A 1 428 ? 3.882 -1.168 -25.407 1.00 77.44 428 ILE A O 1
ATOM 3491 N N . GLU A 1 429 ? 4.752 -2.183 -23.599 1.00 81.06 429 GLU A N 1
ATOM 3492 C CA . GLU A 1 429 ? 6.036 -2.528 -24.204 1.00 81.06 429 GLU A CA 1
ATOM 3493 C C . GLU A 1 429 ? 5.845 -3.357 -25.480 1.00 81.06 429 GLU A C 1
ATOM 3495 O O . GLU A 1 429 ? 6.543 -3.133 -26.463 1.00 81.06 429 GLU A O 1
ATOM 3500 N N . ASN A 1 430 ? 4.822 -4.222 -25.512 1.00 79.81 430 ASN A N 1
ATOM 3501 C CA . ASN A 1 430 ? 4.496 -5.060 -26.668 1.00 79.81 430 ASN A CA 1
ATOM 3502 C C . ASN A 1 430 ? 3.945 -4.261 -27.864 1.00 79.81 430 ASN A C 1
ATOM 3504 O O . ASN A 1 430 ? 3.782 -4.830 -28.942 1.00 79.81 430 ASN A O 1
ATOM 3508 N N . LEU A 1 431 ? 3.603 -2.978 -27.682 1.00 80.25 431 LEU A N 1
ATOM 3509 C CA . LEU A 1 431 ? 3.242 -2.081 -28.784 1.00 80.25 431 LEU A CA 1
ATOM 3510 C C . LEU A 1 431 ? 4.469 -1.448 -29.446 1.00 80.25 431 LEU A C 1
ATOM 3512 O O . LEU A 1 431 ? 4.350 -0.950 -30.562 1.00 80.25 431 LEU A O 1
ATOM 3516 N N . PHE A 1 432 ? 5.622 -1.433 -28.780 1.00 86.38 432 PHE A N 1
ATOM 3517 C CA . PHE A 1 432 ? 6.855 -0.894 -29.340 1.00 86.38 432 PHE A CA 1
ATOM 3518 C C . PHE A 1 432 ? 7.611 -1.984 -30.095 1.00 86.38 432 PHE A C 1
ATOM 3520 O O . PHE A 1 432 ? 7.576 -3.161 -29.740 1.00 86.38 432 PHE A O 1
ATOM 3527 N N . LEU A 1 433 ? 8.324 -1.579 -31.145 1.00 86.62 433 LEU A N 1
ATOM 3528 C CA . LEU A 1 433 ? 9.240 -2.468 -31.841 1.00 86.62 433 LEU A CA 1
ATOM 3529 C C . LEU A 1 433 ? 10.477 -2.665 -30.965 1.00 86.62 433 LEU A C 1
ATOM 3531 O O . LEU A 1 433 ? 11.265 -1.740 -30.765 1.00 86.62 433 LEU A O 1
ATOM 3535 N N . GLU A 1 434 ? 10.625 -3.875 -30.447 1.00 90.69 434 GLU A N 1
ATOM 3536 C CA . GLU A 1 434 ? 11.813 -4.314 -29.734 1.00 90.69 434 GLU A CA 1
ATOM 3537 C C . GLU A 1 434 ? 12.908 -4.699 -30.736 1.00 90.69 434 GLU A C 1
ATOM 3539 O O . GLU A 1 434 ? 12.735 -5.614 -31.541 1.00 90.69 434 GLU A O 1
ATOM 3544 N N . CYS A 1 435 ? 14.029 -3.981 -30.698 1.00 91.50 435 CYS A N 1
ATOM 3545 C CA . CYS A 1 435 ? 15.193 -4.240 -31.534 1.00 91.50 435 CYS A CA 1
ATOM 3546 C C . CYS A 1 435 ? 16.311 -4.836 -30.673 1.00 91.50 435 CYS A C 1
ATOM 3548 O O . CYS A 1 435 ? 16.705 -4.246 -29.664 1.00 91.50 435 CYS A O 1
ATOM 3550 N N . GLU A 1 436 ? 16.851 -5.978 -31.096 1.00 93.38 436 GLU A N 1
ATOM 3551 C CA . GLU A 1 436 ? 17.963 -6.656 -30.430 1.00 93.38 436 GLU A CA 1
ATOM 3552 C C . GLU A 1 436 ? 19.135 -6.799 -31.402 1.00 93.38 436 GLU A C 1
ATOM 3554 O O . GLU A 1 436 ? 19.045 -7.508 -32.400 1.00 93.38 436 GLU A O 1
ATOM 3559 N N . LEU A 1 437 ? 20.245 -6.119 -31.118 1.00 93.25 437 LEU A N 1
ATOM 3560 C CA . LEU A 1 437 ? 21.494 -6.271 -31.859 1.00 93.25 437 LEU A CA 1
ATOM 3561 C C . LEU A 1 437 ? 22.448 -7.131 -31.030 1.00 93.25 437 LEU A C 1
ATOM 3563 O O . LEU A 1 437 ? 23.005 -6.664 -30.034 1.00 93.25 437 LEU A O 1
ATOM 3567 N N . SER A 1 438 ? 22.613 -8.394 -31.426 1.00 93.38 438 SER A N 1
ATOM 3568 C CA . SER A 1 438 ? 23.465 -9.335 -30.698 1.00 93.38 438 SER A CA 1
ATOM 3569 C C . SER A 1 438 ? 24.946 -8.973 -30.830 1.00 93.38 438 SER A C 1
ATOM 3571 O O . SER A 1 438 ? 25.402 -8.452 -31.851 1.00 93.38 438 SER A O 1
ATOM 3573 N N . LYS A 1 439 ? 25.719 -9.268 -29.787 1.00 93.38 439 LYS A N 1
ATOM 3574 C CA . LYS A 1 439 ? 27.164 -9.054 -29.760 1.00 93.38 439 LYS A CA 1
ATOM 3575 C C . LYS A 1 439 ? 27.863 -9.874 -30.841 1.00 93.38 439 LYS A C 1
ATOM 3577 O O . LYS A 1 439 ? 28.770 -9.362 -31.486 1.00 93.38 439 LYS A O 1
ATOM 3582 N N . GLU A 1 440 ? 27.405 -11.099 -31.084 1.00 93.38 440 GLU A N 1
ATOM 3583 C CA . GLU A 1 440 ? 27.927 -11.978 -32.133 1.00 93.38 440 GLU A CA 1
ATOM 3584 C C . GLU A 1 440 ? 27.763 -11.348 -33.519 1.00 93.38 440 GLU A C 1
ATOM 3586 O O . GLU A 1 440 ? 28.688 -11.400 -34.326 1.00 93.38 440 GLU A O 1
ATOM 3591 N N . VAL A 1 441 ? 26.625 -10.694 -33.788 1.00 92.69 441 VAL A N 1
ATOM 3592 C CA . VAL A 1 441 ? 26.407 -9.963 -35.047 1.00 92.69 441 VAL A CA 1
ATOM 3593 C C . VAL A 1 441 ? 27.418 -8.823 -35.191 1.00 92.69 441 VAL A C 1
ATOM 3595 O O . VAL A 1 441 ? 28.005 -8.650 -36.260 1.00 92.69 441 VAL A O 1
ATOM 3598 N N . VAL A 1 442 ? 27.674 -8.070 -34.118 1.00 94.38 442 VAL A N 1
ATOM 3599 C CA . VAL A 1 442 ? 28.654 -6.973 -34.143 1.00 94.38 442 VAL A CA 1
ATOM 3600 C C . VAL A 1 442 ? 30.086 -7.502 -34.307 1.00 94.38 442 VAL A C 1
ATOM 3602 O O . VAL A 1 442 ? 30.858 -6.948 -35.086 1.00 94.38 442 VAL A O 1
ATOM 3605 N N . GLU A 1 443 ? 30.454 -8.596 -33.638 1.00 94.69 443 GLU A N 1
ATOM 3606 C CA . GLU A 1 443 ? 31.758 -9.256 -33.798 1.00 94.69 443 GLU A CA 1
ATOM 3607 C C . GLU A 1 443 ? 31.951 -9.803 -35.218 1.00 94.69 443 GLU A C 1
ATOM 3609 O O . GLU A 1 443 ? 33.021 -9.629 -35.810 1.00 94.69 443 GLU A O 1
ATOM 3614 N N . GLN A 1 444 ? 30.901 -10.383 -35.803 1.00 94.06 444 GLN A N 1
ATOM 3615 C CA . GLN A 1 444 ? 30.903 -10.831 -37.190 1.00 94.06 444 GLN A CA 1
ATOM 3616 C C . GLN A 1 444 ? 31.115 -9.653 -38.148 1.00 94.06 444 GLN A C 1
ATOM 3618 O O . GLN A 1 444 ? 31.916 -9.753 -39.076 1.00 94.06 444 GLN A O 1
ATOM 3623 N N . TRP A 1 445 ? 30.485 -8.498 -37.897 1.00 95.38 445 TRP A N 1
ATOM 3624 C CA . TRP A 1 445 ? 30.735 -7.287 -38.683 1.00 95.38 445 TRP A CA 1
ATOM 3625 C C . TRP A 1 445 ? 32.186 -6.808 -38.590 1.00 95.38 445 TRP A C 1
ATOM 3627 O O . TRP A 1 445 ? 32.747 -6.380 -39.598 1.00 95.38 445 TRP A O 1
ATOM 3637 N N . ILE A 1 446 ? 32.820 -6.903 -37.419 1.00 96.25 446 ILE A N 1
ATOM 3638 C CA . ILE A 1 446 ? 34.245 -6.572 -37.259 1.00 96.25 446 ILE A CA 1
ATOM 3639 C C . ILE A 1 446 ? 35.120 -7.515 -38.092 1.00 96.25 446 ILE A C 1
ATOM 3641 O O . ILE A 1 446 ? 36.056 -7.051 -38.747 1.00 96.25 446 ILE A O 1
ATOM 3645 N N . ALA A 1 447 ? 34.823 -8.817 -38.066 1.00 95.75 447 ALA A N 1
ATOM 3646 C CA . ALA A 1 447 ? 35.595 -9.836 -38.772 1.00 95.75 447 ALA A CA 1
ATOM 3647 C C . ALA A 1 447 ? 35.446 -9.729 -40.299 1.00 95.75 447 ALA A C 1
ATOM 3649 O O . ALA A 1 447 ? 36.448 -9.699 -41.015 1.00 95.75 447 ALA A O 1
ATOM 3650 N N . ASP A 1 448 ? 34.212 -9.622 -40.792 1.00 94.94 448 ASP A N 1
ATOM 3651 C CA . ASP A 1 448 ? 33.913 -9.639 -42.228 1.00 94.94 448 ASP A CA 1
ATOM 3652 C C . ASP A 1 448 ? 34.236 -8.315 -42.927 1.00 94.94 448 ASP A C 1
ATOM 3654 O O . ASP A 1 448 ? 34.542 -8.296 -44.122 1.00 94.94 448 ASP A O 1
ATOM 3658 N N . TRP A 1 449 ? 34.187 -7.200 -42.191 1.00 94.88 449 TRP A N 1
ATOM 3659 C CA . TRP A 1 449 ? 34.309 -5.849 -42.744 1.00 94.88 449 TRP A CA 1
ATOM 3660 C C . TRP A 1 449 ? 35.493 -5.070 -42.167 1.00 94.88 449 TRP A C 1
ATOM 3662 O O . TRP A 1 449 ? 35.463 -3.838 -42.109 1.00 94.88 449 TRP A O 1
ATOM 3672 N N . GLN A 1 450 ? 36.556 -5.766 -41.754 1.00 95.50 450 GLN A N 1
ATOM 3673 C CA . GLN A 1 450 ? 37.741 -5.147 -41.161 1.00 95.50 450 GLN A CA 1
ATOM 3674 C C . GLN A 1 450 ? 38.304 -4.015 -42.046 1.00 95.50 450 GLN A C 1
ATOM 3676 O O . GLN A 1 450 ? 38.650 -4.213 -43.211 1.00 95.50 450 GLN A O 1
ATOM 3681 N N . GLY A 1 451 ? 38.410 -2.811 -41.475 1.00 93.38 451 GLY A N 1
ATOM 3682 C CA . GLY A 1 451 ? 38.913 -1.614 -42.159 1.00 93.38 451 GLY A CA 1
ATOM 3683 C C . GLY A 1 451 ? 37.902 -0.905 -43.070 1.00 93.38 451 GLY A C 1
ATOM 3684 O O . GLY A 1 451 ? 38.218 0.172 -43.576 1.00 93.38 451 GLY A O 1
ATOM 3685 N N . GLN A 1 452 ? 36.699 -1.455 -43.255 1.00 97.00 452 GLN A N 1
ATOM 3686 C CA . GLN A 1 452 ? 35.595 -0.806 -43.970 1.00 97.00 452 GLN A CA 1
ATOM 3687 C C . GLN A 1 452 ? 34.666 -0.044 -43.010 1.00 97.00 452 GLN A C 1
ATOM 3689 O O . GLN A 1 452 ? 34.791 -0.151 -41.789 1.00 97.00 452 GLN A O 1
ATOM 3694 N N . ALA A 1 453 ? 33.729 0.737 -43.560 1.00 97.00 453 ALA A N 1
ATOM 3695 C CA . ALA A 1 453 ? 32.800 1.565 -42.790 1.00 97.00 453 ALA A CA 1
ATOM 3696 C C . ALA A 1 453 ? 32.007 0.768 -41.734 1.00 97.00 453 ALA A C 1
ATOM 3698 O O . ALA A 1 453 ? 32.018 1.156 -40.566 1.00 97.00 453 ALA A O 1
ATOM 3699 N N . LEU A 1 454 ? 31.396 -0.366 -42.105 1.00 96.00 454 LEU A N 1
ATOM 3700 C CA . LEU A 1 454 ? 30.633 -1.223 -41.189 1.00 96.00 454 LEU A CA 1
ATOM 3701 C C . LEU A 1 454 ? 31.517 -1.848 -40.105 1.00 96.00 454 LEU A C 1
ATOM 3703 O O . LEU A 1 454 ? 31.135 -1.832 -38.940 1.00 96.00 454 LEU A O 1
ATOM 3707 N N . GLY A 1 455 ? 32.713 -2.338 -40.446 1.00 97.00 455 GLY A N 1
ATOM 3708 C CA . GLY A 1 455 ? 33.634 -2.902 -39.453 1.00 97.00 455 GLY A CA 1
ATOM 3709 C C . GLY A 1 455 ? 34.141 -1.849 -38.467 1.00 97.00 455 GLY A C 1
ATOM 3710 O O . GLY A 1 455 ? 34.179 -2.093 -37.265 1.00 97.00 455 GLY A O 1
ATOM 3711 N N . ASN A 1 456 ? 34.459 -0.640 -38.942 1.00 97.62 456 ASN A N 1
ATOM 3712 C CA . ASN A 1 456 ? 34.859 0.475 -38.079 1.00 97.62 456 ASN A CA 1
ATOM 3713 C C . ASN A 1 456 ? 33.704 0.944 -37.177 1.00 97.62 456 ASN A C 1
ATOM 3715 O O . ASN A 1 456 ? 33.926 1.239 -36.002 1.00 97.62 456 ASN A O 1
ATOM 3719 N N . PHE A 1 457 ? 32.475 0.980 -37.705 1.00 97.31 457 PHE A N 1
ATOM 3720 C CA . PHE A 1 457 ? 31.272 1.262 -36.923 1.00 97.31 457 PHE A CA 1
ATOM 3721 C C . PHE A 1 457 ? 31.038 0.185 -35.856 1.00 97.31 457 PHE A C 1
ATOM 3723 O O . PHE A 1 457 ? 30.807 0.513 -34.696 1.00 97.31 457 PHE A O 1
ATOM 3730 N N . ALA A 1 458 ? 31.187 -1.092 -36.213 1.00 96.50 458 ALA A N 1
ATOM 3731 C CA . ALA A 1 458 ? 31.057 -2.216 -35.295 1.00 96.50 458 ALA A CA 1
ATOM 3732 C C . ALA A 1 458 ? 32.117 -2.186 -34.180 1.00 96.50 458 ALA A C 1
ATOM 3734 O O . ALA A 1 458 ? 31.783 -2.414 -33.021 1.00 96.50 458 ALA A O 1
ATOM 3735 N N . VAL A 1 459 ? 33.368 -1.809 -34.481 1.00 96.75 459 VAL A N 1
ATOM 3736 C CA . VAL A 1 459 ? 34.402 -1.558 -33.455 1.00 96.75 459 VAL A CA 1
ATOM 3737 C C . VAL A 1 459 ? 33.990 -0.414 -32.526 1.00 96.75 459 VAL A C 1
ATOM 3739 O O . VAL A 1 459 ? 34.144 -0.528 -31.311 1.00 96.75 459 VAL A O 1
ATOM 3742 N N . ALA A 1 460 ? 33.461 0.689 -33.067 1.00 95.88 460 ALA A N 1
ATOM 3743 C CA . ALA A 1 460 ? 33.004 1.818 -32.259 1.00 95.88 460 ALA A CA 1
ATOM 3744 C C . ALA A 1 460 ? 31.832 1.431 -31.343 1.00 95.88 460 ALA A C 1
ATOM 3746 O O . ALA A 1 460 ? 31.842 1.801 -30.169 1.00 95.88 460 ALA A O 1
ATOM 3747 N N . LEU A 1 461 ? 30.881 0.637 -31.849 1.00 94.25 461 LEU A N 1
ATOM 3748 C CA . LEU A 1 461 ? 29.827 0.034 -31.039 1.00 94.25 461 LEU A CA 1
ATOM 3749 C C . LEU A 1 461 ? 30.430 -0.878 -29.967 1.00 94.25 461 LEU A C 1
ATOM 3751 O O . LEU A 1 461 ? 30.218 -0.608 -28.798 1.00 94.25 461 LEU A O 1
ATOM 3755 N N . MET A 1 462 ? 31.265 -1.867 -30.302 1.00 93.62 462 MET A N 1
ATOM 3756 C CA . MET A 1 462 ? 31.898 -2.756 -29.308 1.00 93.62 462 MET A CA 1
ATOM 3757 C C . MET A 1 462 ? 32.654 -2.003 -28.214 1.00 93.62 462 MET A C 1
ATOM 3759 O O . MET A 1 462 ? 32.594 -2.391 -27.050 1.00 93.62 462 MET A O 1
ATOM 3763 N N . ASN A 1 463 ? 33.322 -0.905 -28.559 1.00 91.88 463 ASN A N 1
ATOM 3764 C CA . ASN A 1 463 ? 33.976 -0.053 -27.574 1.00 91.88 46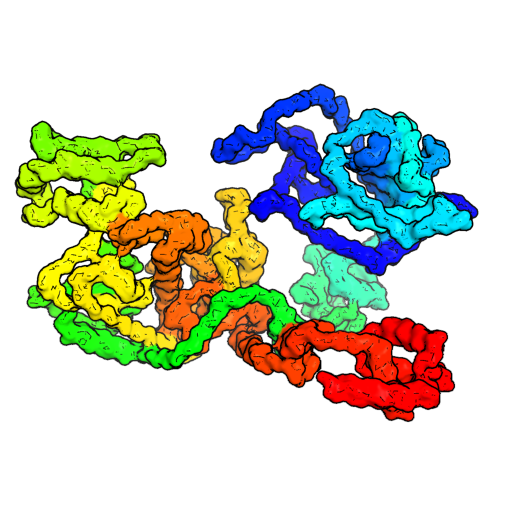3 ASN A CA 1
ATOM 3765 C C . ASN A 1 463 ? 32.960 0.668 -26.680 1.00 91.88 463 ASN A C 1
ATOM 3767 O O . ASN A 1 463 ? 33.130 0.657 -25.466 1.00 91.88 463 ASN A O 1
ATOM 3771 N N . ALA A 1 464 ? 31.894 1.241 -27.251 1.00 89.56 464 ALA A N 1
ATOM 3772 C CA . ALA A 1 464 ? 30.804 1.843 -26.474 1.00 89.56 464 ALA A CA 1
ATOM 3773 C C . ALA A 1 464 ? 30.138 0.829 -25.523 1.00 89.56 464 ALA A C 1
ATOM 3775 O O . ALA A 1 464 ? 29.706 1.161 -24.424 1.00 89.56 464 ALA A O 1
ATOM 3776 N N . MET A 1 465 ? 30.107 -0.426 -25.956 1.00 83.00 465 MET A N 1
ATOM 3777 C CA . MET A 1 465 ? 29.503 -1.571 -25.292 1.00 83.00 465 MET A CA 1
ATOM 3778 C C . MET A 1 465 ? 30.407 -2.185 -24.199 1.00 83.00 465 MET A C 1
ATOM 3780 O O . MET A 1 465 ? 29.917 -2.758 -23.230 1.00 83.00 465 MET A O 1
ATOM 3784 N N . GLY A 1 466 ? 31.732 -2.045 -24.320 1.00 77.56 466 GLY A N 1
ATOM 3785 C CA . GLY A 1 466 ? 32.729 -2.680 -23.448 1.00 77.56 466 GLY A CA 1
ATOM 3786 C C . GLY A 1 466 ? 33.221 -1.861 -22.245 1.00 77.56 466 GLY A C 1
ATOM 3787 O O . GLY A 1 466 ? 33.980 -2.393 -21.440 1.00 77.56 466 GLY A O 1
ATOM 3788 N N . THR A 1 467 ? 32.827 -0.591 -22.082 1.00 63.91 467 THR A N 1
ATOM 3789 C CA . THR A 1 467 ? 33.346 0.303 -21.014 1.00 63.91 467 THR A CA 1
ATOM 3790 C C . THR A 1 467 ? 32.645 0.176 -19.650 1.00 63.91 467 THR A C 1
ATOM 3792 O O . THR A 1 467 ? 32.849 1.008 -18.767 1.00 63.91 467 THR A O 1
ATOM 3795 N N . GLN A 1 468 ? 31.864 -0.886 -19.423 1.00 57.44 468 GLN A N 1
ATOM 3796 C CA . GLN A 1 468 ? 31.021 -1.057 -18.226 1.00 57.44 468 GLN A CA 1
ATOM 3797 C C . GLN A 1 468 ? 31.757 -1.199 -16.882 1.00 57.44 468 GLN A C 1
ATOM 3799 O O . GLN A 1 468 ? 31.105 -1.278 -15.842 1.00 57.44 468 GLN A O 1
ATOM 3804 N N . THR A 1 469 ? 33.091 -1.233 -16.852 1.00 56.12 469 THR A N 1
ATOM 3805 C CA . THR A 1 469 ? 33.830 -1.330 -15.583 1.00 56.12 469 THR A CA 1
ATOM 3806 C C . THR A 1 469 ? 33.692 -0.081 -14.715 1.00 56.12 469 THR A C 1
ATOM 3808 O O . THR A 1 469 ? 33.871 -0.174 -13.502 1.00 56.12 469 THR A O 1
ATOM 3811 N N . ASP A 1 470 ? 33.329 1.060 -15.308 1.00 60.66 470 ASP A N 1
ATOM 3812 C CA . ASP A 1 470 ? 33.132 2.307 -14.579 1.00 60.66 470 ASP A CA 1
ATOM 3813 C C . ASP A 1 470 ? 31.635 2.574 -14.386 1.00 60.66 470 ASP A C 1
ATOM 3815 O O . ASP A 1 470 ? 30.909 2.887 -15.334 1.00 60.66 470 ASP A O 1
ATOM 3819 N N . SER A 1 471 ? 31.187 2.528 -13.129 1.00 54.28 471 SER A N 1
ATOM 3820 C CA . SER A 1 471 ? 29.812 2.821 -12.687 1.00 54.28 471 SER A CA 1
ATOM 3821 C C . SER A 1 471 ? 29.315 4.243 -13.013 1.00 54.28 471 SER A C 1
ATOM 3823 O O . SER A 1 471 ? 28.163 4.564 -12.739 1.00 54.28 471 SER A O 1
ATOM 3825 N N . TYR A 1 472 ? 30.167 5.085 -13.609 1.00 59.38 472 TYR A N 1
ATOM 3826 C CA . TYR A 1 472 ? 29.879 6.458 -14.039 1.00 59.38 472 TYR A CA 1
ATOM 3827 C C . TYR A 1 472 ? 29.853 6.637 -15.566 1.00 59.38 472 TYR A C 1
ATOM 3829 O O . TYR A 1 472 ? 29.747 7.765 -16.052 1.00 59.38 472 TYR A O 1
ATOM 3837 N N . SER A 1 473 ? 29.998 5.564 -16.345 1.00 69.81 473 SER A N 1
ATOM 3838 C CA . SER A 1 473 ? 29.906 5.651 -17.804 1.00 69.81 473 SER A CA 1
ATOM 3839 C C . SER A 1 473 ? 28.454 5.918 -18.244 1.00 69.81 473 SER A C 1
ATOM 3841 O O . SER A 1 473 ? 27.520 5.344 -17.693 1.00 69.81 473 SER A O 1
ATOM 3843 N N . ASN A 1 474 ? 28.254 6.810 -19.228 1.00 86.38 474 ASN A N 1
ATOM 3844 C CA . ASN A 1 474 ? 26.982 6.994 -19.950 1.00 86.38 474 ASN A CA 1
ATOM 3845 C C . ASN A 1 474 ? 27.033 6.143 -21.239 1.00 86.38 474 ASN A C 1
ATOM 3847 O O . ASN A 1 474 ? 27.461 6.651 -22.282 1.00 86.38 474 ASN A O 1
ATOM 3851 N N . PRO A 1 475 ? 26.673 4.845 -21.188 1.00 87.31 475 PRO A N 1
ATOM 3852 C CA . PRO A 1 475 ? 26.806 3.940 -22.330 1.00 87.31 475 PRO A CA 1
ATOM 3853 C C . PRO A 1 475 ? 25.924 4.362 -23.511 1.00 87.31 475 PRO A C 1
ATOM 3855 O O . PRO A 1 475 ? 26.356 4.291 -24.659 1.00 87.31 475 PRO A O 1
ATOM 3858 N N . ILE A 1 476 ? 24.722 4.882 -23.246 1.00 92.94 476 ILE A N 1
ATOM 3859 C CA . ILE A 1 476 ? 23.793 5.343 -24.287 1.00 92.94 476 ILE A CA 1
ATOM 3860 C C . ILE A 1 476 ? 24.405 6.517 -25.057 1.00 92.94 476 ILE A C 1
ATOM 3862 O O . ILE A 1 476 ? 24.406 6.516 -26.289 1.00 92.94 476 ILE A O 1
ATOM 3866 N N . GLY A 1 477 ? 25.008 7.473 -24.348 1.00 94.38 477 GLY A N 1
ATOM 3867 C CA . GLY A 1 477 ? 25.723 8.590 -24.960 1.00 94.38 477 GLY A CA 1
ATOM 3868 C C . GLY A 1 477 ? 26.916 8.151 -25.808 1.00 94.38 477 GLY A C 1
ATOM 3869 O O . GLY A 1 477 ? 27.171 8.741 -26.858 1.00 94.38 477 GLY A O 1
ATOM 3870 N N . GLN A 1 478 ? 27.615 7.077 -25.423 1.00 93.19 478 GLN A N 1
ATOM 3871 C CA . GLN A 1 478 ? 28.695 6.506 -26.235 1.00 93.19 478 GLN A CA 1
ATOM 3872 C C . GLN A 1 478 ? 28.167 5.848 -27.515 1.00 93.19 478 GLN A C 1
ATOM 3874 O O . GLN A 1 478 ? 28.730 6.071 -28.587 1.00 93.19 478 GLN A O 1
ATOM 3879 N N . VAL A 1 479 ? 27.063 5.098 -27.441 1.00 94.81 479 VAL A N 1
ATOM 3880 C CA . VAL A 1 479 ? 26.409 4.527 -28.631 1.00 94.81 479 VAL A CA 1
ATOM 3881 C C . VAL A 1 479 ? 25.891 5.645 -29.541 1.00 94.81 479 VAL A C 1
ATOM 3883 O O . VAL A 1 479 ? 26.110 5.600 -30.752 1.00 94.81 479 VAL A O 1
ATOM 3886 N N . ARG A 1 480 ? 25.286 6.703 -28.983 1.00 96.31 480 ARG A N 1
ATOM 3887 C CA . ARG A 1 480 ? 24.865 7.886 -29.750 1.00 96.31 480 ARG A CA 1
ATOM 3888 C C . ARG A 1 480 ? 26.051 8.562 -30.430 1.00 96.31 480 ARG A C 1
ATOM 3890 O O . ARG A 1 480 ? 25.947 8.946 -31.598 1.00 96.31 480 ARG A O 1
ATOM 3897 N N . ALA A 1 481 ? 27.170 8.711 -29.724 1.00 96.00 481 ALA A N 1
ATOM 3898 C CA . ALA A 1 481 ? 28.395 9.276 -30.279 1.00 96.00 481 ALA A CA 1
ATOM 3899 C C . ALA A 1 481 ? 28.952 8.406 -31.415 1.00 96.00 481 ALA A C 1
ATOM 3901 O O . ALA A 1 481 ? 29.318 8.948 -32.457 1.00 96.00 481 ALA A O 1
ATOM 3902 N N . ALA A 1 482 ? 28.942 7.078 -31.259 1.00 95.81 482 ALA A N 1
ATOM 3903 C CA . ALA A 1 482 ? 29.324 6.139 -32.309 1.00 95.81 482 ALA A CA 1
ATOM 3904 C C . ALA A 1 482 ? 28.411 6.277 -33.537 1.00 95.81 482 ALA A C 1
ATOM 3906 O O . ALA A 1 482 ? 28.899 6.462 -34.643 1.00 95.81 482 ALA A O 1
ATOM 3907 N N . VAL A 1 483 ? 27.089 6.293 -33.362 1.00 96.56 483 VAL A N 1
ATOM 3908 C CA . VAL A 1 483 ? 26.142 6.489 -34.473 1.00 96.56 483 VAL A CA 1
ATOM 3909 C C . VAL A 1 483 ? 26.360 7.842 -35.165 1.00 96.56 483 VAL A C 1
ATOM 3911 O O . VAL A 1 483 ? 26.445 7.908 -36.390 1.00 96.56 483 VAL A O 1
ATOM 3914 N N . SER A 1 484 ? 26.547 8.916 -34.395 1.00 96.56 484 SER A N 1
ATOM 3915 C CA . SER A 1 484 ? 26.748 10.270 -34.931 1.00 96.56 484 SER A CA 1
ATOM 3916 C C . SER A 1 484 ? 28.065 10.418 -35.699 1.00 96.56 484 SER A C 1
ATOM 3918 O O . SER A 1 484 ? 28.102 11.082 -36.735 1.00 96.56 484 SER A O 1
ATOM 3920 N N . ALA A 1 485 ? 29.144 9.785 -35.227 1.00 97.19 485 ALA A N 1
ATOM 3921 C CA . ALA A 1 485 ? 30.459 9.830 -35.869 1.00 97.19 485 ALA A CA 1
ATOM 3922 C C . ALA A 1 485 ? 30.468 9.184 -37.266 1.00 97.19 485 ALA A C 1
ATOM 3924 O O . ALA A 1 485 ? 31.325 9.509 -38.089 1.00 97.19 485 ALA A O 1
ATOM 3925 N N . PHE A 1 486 ? 29.506 8.301 -37.546 1.00 97.69 486 PHE A N 1
ATOM 3926 C CA . PHE A 1 486 ? 29.422 7.554 -38.797 1.00 97.69 486 PHE A CA 1
ATOM 3927 C C . PHE A 1 486 ? 28.320 8.045 -39.750 1.00 97.69 486 PHE A C 1
ATOM 3929 O O . PHE A 1 486 ? 28.144 7.457 -40.812 1.00 97.69 486 PHE A O 1
ATOM 3936 N N . TYR A 1 487 ? 27.623 9.151 -39.451 1.00 96.06 487 TYR A N 1
ATOM 3937 C CA . TYR A 1 487 ? 26.553 9.689 -40.314 1.00 96.06 487 TYR A CA 1
ATOM 3938 C C . TYR A 1 487 ? 26.977 9.960 -41.762 1.00 96.06 487 TYR A C 1
ATOM 3940 O O . TYR A 1 487 ? 26.182 9.769 -42.675 1.00 96.06 487 TYR A O 1
ATOM 3948 N N . GLN A 1 488 ? 28.225 10.369 -41.993 1.00 96.38 488 GLN A N 1
ATOM 3949 C CA . GLN A 1 488 ? 28.734 10.604 -43.350 1.00 96.38 488 GLN A CA 1
ATOM 3950 C C . GLN A 1 488 ? 28.986 9.316 -44.158 1.00 96.38 488 GLN A C 1
ATOM 3952 O O . GLN A 1 488 ? 29.210 9.404 -45.359 1.00 96.38 488 GLN A O 1
ATOM 3957 N N . TYR A 1 489 ? 28.960 8.145 -43.512 1.00 97.12 489 TYR A N 1
ATOM 3958 C CA . TYR A 1 489 ? 29.183 6.829 -44.125 1.00 97.12 489 TYR A CA 1
ATOM 3959 C C . TYR A 1 489 ? 27.893 5.996 -44.211 1.00 97.12 489 TYR A C 1
ATOM 3961 O O . TYR A 1 489 ? 27.958 4.783 -44.392 1.00 97.12 489 TYR A O 1
ATOM 3969 N N . GLU A 1 490 ? 26.723 6.626 -44.060 1.00 94.88 490 GLU A N 1
ATOM 3970 C CA . GLU A 1 490 ? 25.418 5.954 -44.038 1.00 94.88 490 GLU A CA 1
ATOM 3971 C C . GLU A 1 490 ? 25.204 5.030 -45.248 1.00 94.88 490 GLU A C 1
ATOM 3973 O O . GLU A 1 490 ? 24.940 3.844 -45.057 1.00 94.88 490 GLU A O 1
ATOM 3978 N N . ASP A 1 491 ? 25.387 5.536 -46.471 1.00 94.75 491 ASP A N 1
ATOM 3979 C CA . ASP A 1 491 ? 25.158 4.756 -47.696 1.00 94.75 491 ASP A CA 1
ATOM 3980 C C . ASP A 1 491 ? 26.061 3.510 -47.764 1.00 94.75 491 ASP A C 1
ATOM 3982 O O . ASP A 1 491 ? 25.606 2.421 -48.117 1.00 94.75 491 ASP A O 1
ATOM 3986 N N . GLU A 1 492 ? 27.332 3.646 -47.367 1.00 95.94 492 GLU A N 1
ATOM 3987 C CA . GLU A 1 492 ? 28.298 2.542 -47.340 1.00 95.94 492 GLU A CA 1
ATOM 3988 C C . GLU A 1 492 ? 27.940 1.503 -46.269 1.00 95.94 492 GLU A C 1
ATOM 3990 O O . GLU A 1 492 ? 27.954 0.305 -46.548 1.00 95.94 492 GLU A O 1
ATOM 3995 N N . ILE A 1 493 ? 27.577 1.941 -45.057 1.00 95.00 493 ILE A N 1
ATOM 3996 C CA . ILE A 1 493 ? 27.173 1.051 -43.957 1.00 95.00 493 ILE A CA 1
ATOM 3997 C C . ILE A 1 493 ? 25.915 0.269 -44.337 1.00 95.00 493 ILE A C 1
ATOM 3999 O O . ILE A 1 493 ? 25.875 -0.950 -44.164 1.00 95.00 493 ILE A O 1
ATOM 4003 N N . VAL A 1 494 ? 24.899 0.945 -44.881 1.00 93.56 494 VAL A N 1
ATOM 4004 C CA . VAL A 1 494 ? 23.646 0.314 -45.317 1.00 93.56 494 VAL A CA 1
ATOM 4005 C C . VAL A 1 494 ? 23.917 -0.701 -46.422 1.00 93.56 494 VAL A C 1
ATOM 4007 O O . VAL A 1 494 ? 23.451 -1.838 -46.328 1.00 93.56 494 VAL A O 1
ATOM 4010 N N . GLN A 1 495 ? 24.716 -0.339 -47.430 1.00 91.50 495 GLN A N 1
ATOM 4011 C CA . GLN A 1 495 ? 25.086 -1.254 -48.509 1.00 91.50 495 GLN A CA 1
ATOM 4012 C C . GLN A 1 495 ? 25.801 -2.508 -47.977 1.00 91.50 495 GLN A C 1
ATOM 4014 O O . GLN A 1 495 ? 25.513 -3.615 -48.433 1.00 91.50 495 GLN A O 1
ATOM 4019 N N . GLN A 1 496 ? 26.705 -2.353 -47.004 1.00 93.25 496 GLN A N 1
ATOM 4020 C CA . GLN A 1 496 ? 27.453 -3.462 -46.399 1.00 93.25 496 GLN A CA 1
ATOM 4021 C C . GLN A 1 496 ? 26.559 -4.359 -45.528 1.00 93.25 496 GLN A C 1
ATOM 4023 O O . GLN A 1 496 ? 26.664 -5.582 -45.620 1.00 93.25 496 GLN A O 1
ATOM 4028 N N . MET A 1 497 ? 25.622 -3.784 -44.762 1.00 91.19 497 MET A N 1
ATOM 4029 C CA . MET A 1 497 ? 24.626 -4.542 -43.985 1.00 91.19 497 MET A CA 1
ATOM 4030 C C . MET A 1 497 ? 23.668 -5.355 -44.870 1.00 91.19 497 MET A C 1
ATOM 4032 O O . MET A 1 497 ? 23.175 -6.387 -44.432 1.00 91.19 497 MET A O 1
ATOM 4036 N N . CYS A 1 498 ? 23.416 -4.918 -46.109 1.00 86.88 498 CYS A N 1
ATOM 4037 C CA . CYS A 1 498 ? 22.548 -5.619 -47.068 1.00 86.88 498 CYS A CA 1
ATOM 4038 C C . CYS A 1 498 ? 23.287 -6.660 -47.926 1.00 86.88 498 CYS A C 1
ATOM 4040 O O . CYS A 1 498 ? 22.695 -7.268 -48.820 1.00 86.88 498 CYS A O 1
ATOM 4042 N N . SER A 1 499 ? 24.594 -6.832 -47.717 1.00 84.44 499 SER A N 1
ATOM 4043 C CA . SER A 1 499 ? 25.392 -7.817 -48.442 1.00 84.44 499 SER A CA 1
ATOM 4044 C C . SER A 1 499 ? 24.949 -9.240 -48.071 1.00 84.44 499 SER A C 1
ATOM 4046 O O . SER A 1 499 ? 24.676 -9.493 -46.899 1.00 84.44 499 SER A O 1
ATOM 4048 N N . PRO A 1 500 ? 24.939 -10.207 -49.011 1.00 73.81 500 PRO A N 1
ATOM 4049 C CA . PRO A 1 500 ? 24.474 -11.580 -48.766 1.00 73.81 500 PRO A CA 1
ATOM 4050 C C . PRO A 1 500 ? 25.218 -12.339 -47.651 1.00 73.81 500 PRO A C 1
ATOM 4052 O O . PRO A 1 500 ? 24.763 -13.403 -47.240 1.00 73.81 500 PRO A O 1
ATOM 4055 N N . ASN A 1 501 ? 26.341 -11.806 -47.160 1.00 67.06 501 ASN A N 1
ATOM 4056 C CA . ASN A 1 501 ? 27.084 -12.356 -46.025 1.00 67.06 501 ASN A CA 1
ATOM 4057 C C . ASN A 1 501 ? 26.477 -11.992 -44.652 1.00 67.06 501 ASN A C 1
ATOM 4059 O O . ASN A 1 501 ? 26.890 -12.566 -43.652 1.00 67.06 501 ASN A O 1
ATOM 4063 N N . VAL A 1 502 ? 25.507 -11.072 -44.581 1.00 67.56 502 VAL A N 1
ATOM 4064 C CA . VAL A 1 502 ? 24.808 -10.680 -43.345 1.00 67.56 502 VAL A CA 1
ATOM 4065 C C . VAL A 1 502 ? 23.388 -11.254 -43.404 1.00 67.56 502 VAL A C 1
ATOM 4067 O O . VAL A 1 502 ? 22.546 -10.781 -44.160 1.00 67.56 502 VAL A O 1
ATOM 4070 N N . GLN A 1 503 ? 23.134 -12.332 -42.661 1.00 54.44 503 GLN A N 1
ATOM 4071 C CA . GLN A 1 503 ? 21.993 -13.232 -42.897 1.00 54.44 503 GLN A CA 1
ATOM 4072 C C . GLN A 1 503 ? 20.601 -12.708 -42.478 1.00 54.44 503 GLN A C 1
ATOM 4074 O O . GLN A 1 503 ? 19.612 -13.337 -42.848 1.00 54.44 503 GLN A O 1
ATOM 4079 N N . ASP A 1 504 ? 20.487 -11.557 -41.800 1.00 54.56 504 ASP A N 1
ATOM 4080 C CA . ASP A 1 504 ? 19.266 -11.235 -41.034 1.00 54.56 504 ASP A CA 1
ATOM 4081 C C . ASP A 1 504 ? 18.448 -10.002 -41.476 1.00 54.56 504 ASP A C 1
ATOM 4083 O O . ASP A 1 504 ? 17.349 -9.804 -40.959 1.00 54.56 504 ASP A O 1
ATOM 4087 N N . SER A 1 505 ? 18.875 -9.183 -42.453 1.00 51.88 505 SER A N 1
ATOM 4088 C CA . SER A 1 505 ? 18.039 -8.058 -42.934 1.00 51.88 505 SER A CA 1
ATOM 4089 C C . SER A 1 505 ? 17.823 -8.069 -44.448 1.00 51.88 505 SER A C 1
ATOM 4091 O O . SER A 1 505 ? 18.623 -7.542 -45.215 1.00 51.88 505 SER A O 1
ATOM 4093 N N . VAL A 1 506 ? 16.696 -8.640 -44.883 1.00 56.94 506 VAL A N 1
ATOM 4094 C CA . VAL A 1 506 ? 16.297 -8.712 -46.305 1.00 56.94 506 VAL A CA 1
ATOM 4095 C C . VAL A 1 506 ? 15.802 -7.354 -46.842 1.00 56.94 506 VAL A C 1
ATOM 4097 O O . VAL A 1 506 ? 15.736 -7.161 -48.054 1.00 56.94 506 VAL A O 1
ATOM 4100 N N . ASN A 1 507 ? 15.476 -6.391 -45.967 1.00 73.06 507 ASN A N 1
ATOM 4101 C CA . ASN A 1 507 ? 14.978 -5.076 -46.373 1.00 73.06 507 ASN A CA 1
ATOM 4102 C C . ASN A 1 507 ? 16.069 -3.983 -46.286 1.00 73.06 507 ASN A C 1
ATOM 4104 O O . ASN A 1 507 ? 16.400 -3.556 -45.175 1.00 73.06 507 ASN A O 1
ATOM 4108 N N . PRO A 1 508 ? 16.575 -3.465 -47.424 1.00 72.94 508 PRO A N 1
ATOM 4109 C CA . PRO A 1 508 ? 17.582 -2.405 -47.434 1.00 72.94 508 PRO A CA 1
ATOM 4110 C C . PRO A 1 508 ? 17.088 -1.070 -46.866 1.00 72.94 508 PRO A C 1
ATOM 4112 O O . PRO A 1 508 ? 17.897 -0.252 -46.436 1.00 72.94 508 PRO A O 1
ATOM 4115 N N . GLU A 1 509 ? 15.773 -0.861 -46.800 1.00 76.94 509 GLU A N 1
ATOM 4116 C CA . GLU A 1 509 ? 15.172 0.340 -46.213 1.00 76.94 509 GLU A CA 1
ATOM 4117 C C . GLU A 1 509 ? 15.034 0.248 -44.681 1.00 76.94 509 GLU A C 1
ATOM 4119 O O . GLU A 1 509 ? 14.590 1.205 -44.043 1.00 76.94 509 GLU A O 1
ATOM 4124 N N . TRP A 1 510 ? 15.392 -0.891 -44.067 1.00 84.12 510 TRP A N 1
ATOM 4125 C CA . TRP A 1 510 ? 15.174 -1.135 -42.636 1.00 84.12 510 TRP A CA 1
ATOM 4126 C C . TRP A 1 510 ? 16.262 -1.988 -41.962 1.00 84.12 510 TRP A C 1
ATOM 4128 O O . TRP A 1 510 ? 15.989 -2.997 -41.314 1.00 84.12 510 TRP A O 1
ATOM 4138 N N . THR A 1 511 ? 17.518 -1.563 -42.100 1.00 90.06 511 THR A N 1
ATOM 4139 C CA . THR A 1 511 ? 18.681 -2.171 -41.419 1.00 90.06 511 THR A CA 1
ATOM 4140 C C . THR A 1 511 ? 18.827 -1.707 -39.956 1.00 90.06 511 THR A C 1
ATOM 4142 O O . THR A 1 511 ? 18.216 -0.717 -39.546 1.00 90.06 511 THR A O 1
ATOM 4145 N N . TYR A 1 512 ? 19.702 -2.350 -39.167 1.00 91.19 512 TYR A N 1
ATOM 4146 C CA . TYR A 1 512 ? 20.033 -1.907 -37.796 1.00 91.19 512 TYR A CA 1
ATOM 4147 C C . TYR A 1 512 ? 20.548 -0.461 -37.730 1.00 91.19 512 TYR A C 1
ATOM 4149 O O . TYR A 1 512 ? 20.282 0.246 -36.758 1.00 91.19 512 TYR A O 1
ATOM 4157 N N . TRP A 1 513 ? 21.231 0.014 -38.777 1.00 93.88 513 TRP A N 1
ATOM 4158 C CA . TRP A 1 513 ? 21.619 1.420 -38.899 1.00 93.88 513 TRP A CA 1
ATOM 4159 C C . TRP A 1 513 ? 20.396 2.350 -38.906 1.00 93.88 513 TRP A C 1
ATOM 4161 O O . TRP A 1 513 ? 20.323 3.299 -38.123 1.00 93.88 513 TRP A O 1
ATOM 4171 N N . HIS A 1 514 ? 19.398 2.045 -39.743 1.00 91.50 514 HIS A N 1
ATOM 4172 C CA . HIS A 1 514 ? 18.159 2.820 -39.822 1.00 91.50 514 HIS A CA 1
ATOM 4173 C C . HIS A 1 514 ? 17.379 2.788 -38.505 1.00 91.50 514 HIS A C 1
ATOM 4175 O O . HIS A 1 514 ? 16.829 3.812 -38.092 1.00 91.50 514 HIS A O 1
ATOM 4181 N N . GLN A 1 515 ? 17.364 1.637 -37.829 1.00 91.62 515 GLN A N 1
ATOM 4182 C CA . GLN A 1 515 ? 16.732 1.473 -36.522 1.00 91.62 515 GLN A CA 1
ATOM 4183 C C . GLN A 1 515 ? 17.407 2.359 -35.465 1.00 91.62 515 GLN A C 1
ATOM 4185 O O . GLN A 1 515 ? 16.738 3.205 -34.875 1.00 91.62 515 GLN A O 1
ATOM 4190 N N . LEU A 1 516 ? 18.732 2.268 -35.293 1.00 94.56 516 LEU A N 1
ATOM 4191 C CA . LEU A 1 516 ? 19.488 3.090 -34.335 1.00 94.56 516 LEU A CA 1
ATOM 4192 C C . LEU A 1 516 ? 19.367 4.591 -34.626 1.00 94.56 516 LEU A C 1
ATOM 4194 O O . LEU A 1 516 ? 19.175 5.400 -33.715 1.00 94.56 516 LEU A O 1
ATOM 4198 N N . ARG A 1 517 ? 19.427 4.985 -35.902 1.00 94.75 517 ARG A N 1
ATOM 4199 C CA . ARG A 1 517 ? 19.251 6.384 -36.307 1.00 94.75 517 ARG A CA 1
ATOM 4200 C C . ARG A 1 517 ? 17.848 6.888 -35.976 1.00 94.75 517 ARG A C 1
ATOM 4202 O O . ARG A 1 517 ? 17.692 7.981 -35.432 1.00 94.75 517 ARG A O 1
ATOM 4209 N N . SER A 1 518 ? 16.823 6.103 -36.302 1.00 92.44 518 SER A N 1
ATOM 4210 C CA . SER A 1 518 ? 15.433 6.447 -36.002 1.00 92.44 518 SER A CA 1
ATOM 4211 C C . SER A 1 518 ? 15.181 6.489 -34.492 1.00 92.44 518 SER A C 1
ATOM 4213 O O . SER A 1 518 ? 14.465 7.378 -34.036 1.00 92.44 518 SER A O 1
ATOM 4215 N N . PHE A 1 519 ? 15.802 5.591 -33.723 1.00 95.19 519 PHE A N 1
ATOM 4216 C CA . PHE A 1 519 ? 15.765 5.571 -32.263 1.00 95.19 519 PHE A CA 1
ATOM 4217 C C . PHE A 1 519 ? 16.338 6.863 -31.666 1.00 95.19 519 PHE A C 1
ATOM 4219 O O . PHE A 1 519 ? 15.626 7.580 -30.970 1.00 95.19 519 PHE A O 1
ATOM 4226 N N . PHE A 1 520 ? 17.579 7.235 -31.999 1.00 95.94 520 PHE A N 1
ATOM 4227 C CA . PHE A 1 520 ? 18.208 8.440 -31.441 1.00 95.94 520 PHE A CA 1
ATOM 4228 C C . PHE A 1 520 ? 17.603 9.750 -31.945 1.00 95.94 520 PHE A C 1
ATOM 4230 O O . PHE A 1 520 ? 17.694 10.771 -31.261 1.00 95.94 520 PHE A O 1
ATOM 4237 N N . LYS A 1 521 ? 16.974 9.734 -33.125 1.00 94.44 521 LYS A N 1
ATOM 4238 C CA . LYS A 1 521 ? 16.157 10.854 -33.597 1.00 94.44 521 LYS A CA 1
ATOM 4239 C C . LYS A 1 521 ? 14.901 11.027 -32.742 1.00 94.44 521 LYS A C 1
ATOM 4241 O O . LYS A 1 521 ? 14.496 12.161 -32.507 1.00 94.44 521 LYS A O 1
ATOM 4246 N N . HIS A 1 522 ? 14.280 9.926 -32.321 1.00 93.19 522 HIS A N 1
ATOM 4247 C CA . HIS A 1 522 ? 13.072 9.956 -31.505 1.00 93.19 522 HIS A CA 1
ATOM 4248 C C . HIS A 1 522 ? 13.372 10.271 -30.033 1.00 93.19 522 HIS A C 1
ATOM 4250 O O . HIS A 1 522 ? 12.675 11.092 -29.449 1.00 93.19 522 HIS A O 1
ATOM 4256 N N . TYR A 1 523 ? 14.426 9.683 -29.459 1.00 95.69 523 TYR A N 1
ATOM 4257 C CA . TYR A 1 523 ? 14.867 9.904 -28.078 1.00 95.69 523 TYR A CA 1
ATOM 4258 C C . TYR A 1 523 ? 16.113 10.810 -28.050 1.00 95.69 523 TYR A C 1
ATOM 4260 O O . TYR A 1 523 ? 17.243 10.323 -28.190 1.00 95.69 523 TYR A O 1
ATOM 4268 N N . PRO A 1 524 ? 15.955 12.141 -27.906 1.00 94.31 524 PRO A N 1
ATOM 4269 C CA . PRO A 1 524 ? 17.064 13.088 -28.027 1.00 94.31 524 PRO A CA 1
ATOM 4270 C C . PRO A 1 524 ? 18.005 13.100 -26.814 1.00 94.31 524 PRO A C 1
ATOM 4272 O O . PRO A 1 524 ? 19.132 13.574 -26.939 1.00 94.31 524 PRO A O 1
ATOM 4275 N N . ARG A 1 525 ? 17.560 12.601 -25.654 1.00 95.00 525 ARG A N 1
ATOM 4276 C CA . ARG A 1 525 ? 18.337 12.544 -24.405 1.00 95.00 525 ARG A CA 1
ATOM 4277 C C . ARG A 1 525 ? 18.802 11.122 -24.123 1.00 95.00 525 ARG A C 1
ATOM 4279 O O . ARG A 1 525 ? 18.097 10.180 -24.459 1.00 95.00 525 ARG A O 1
ATOM 4286 N N . ASP A 1 526 ? 19.977 10.982 -23.517 1.00 94.25 526 ASP A N 1
ATOM 4287 C CA . ASP A 1 526 ? 20.558 9.671 -23.201 1.00 94.25 526 ASP A CA 1
ATOM 4288 C C . ASP A 1 526 ? 19.882 9.020 -21.994 1.00 94.25 526 ASP A C 1
ATOM 4290 O O . ASP A 1 526 ? 19.457 7.876 -22.091 1.00 94.25 526 ASP A O 1
ATOM 4294 N N . ASP A 1 527 ? 19.700 9.776 -20.907 1.00 91.56 527 ASP A N 1
ATOM 4295 C CA . ASP A 1 527 ? 19.129 9.282 -19.641 1.00 91.56 527 ASP A CA 1
ATOM 4296 C C . ASP A 1 527 ? 17.671 8.796 -19.773 1.00 91.56 527 ASP A C 1
ATOM 4298 O O . ASP A 1 527 ? 17.180 8.006 -18.965 1.00 91.56 527 ASP A O 1
ATOM 4302 N N . ASP A 1 528 ? 16.981 9.255 -20.819 1.00 94.81 528 ASP A N 1
ATOM 4303 C CA . ASP A 1 528 ? 15.575 8.952 -21.084 1.00 94.81 528 ASP A CA 1
ATOM 4304 C C . ASP A 1 528 ? 15.373 7.997 -22.269 1.00 94.81 528 ASP A C 1
ATOM 4306 O O . ASP A 1 528 ? 14.236 7.717 -22.650 1.00 94.81 528 ASP A O 1
ATOM 4310 N N . ALA A 1 529 ? 16.450 7.517 -22.893 1.00 95.25 529 ALA A N 1
ATOM 4311 C CA . ALA A 1 529 ? 16.337 6.613 -24.026 1.00 95.25 529 ALA A CA 1
ATOM 4312 C C . ALA A 1 529 ? 16.115 5.174 -23.522 1.00 95.25 529 ALA A C 1
ATOM 4314 O O . ALA A 1 529 ? 16.944 4.671 -22.759 1.00 95.25 529 ALA A O 1
ATOM 4315 N N . PRO A 1 530 ? 15.051 4.471 -23.959 1.00 95.56 530 PRO A N 1
ATOM 4316 C CA . PRO A 1 530 ? 14.802 3.092 -23.561 1.00 95.56 530 PRO A CA 1
ATOM 4317 C C . PRO A 1 530 ? 15.783 2.178 -24.302 1.00 95.56 530 PRO A C 1
ATOM 4319 O O . PRO A 1 530 ? 15.500 1.656 -25.382 1.00 95.56 530 PRO A O 1
ATOM 4322 N N . MET A 1 531 ? 16.979 2.038 -23.740 1.00 94.56 531 MET A N 1
ATOM 4323 C CA . MET A 1 531 ? 18.063 1.213 -24.255 1.00 94.56 531 MET A CA 1
ATOM 4324 C C . MET A 1 531 ? 18.679 0.442 -23.092 1.00 94.56 531 MET A C 1
ATOM 4326 O O . MET A 1 531 ? 19.119 1.022 -22.102 1.00 94.56 531 MET A O 1
ATOM 4330 N N . GLN A 1 532 ? 18.698 -0.880 -23.212 1.00 91.19 532 GLN A N 1
ATOM 4331 C CA . GLN A 1 532 ? 19.273 -1.783 -22.234 1.00 91.19 532 GLN A CA 1
ATOM 4332 C C . GLN A 1 532 ? 20.473 -2.511 -22.826 1.00 91.19 532 GLN A C 1
ATOM 4334 O O . GLN A 1 532 ? 20.456 -2.996 -23.956 1.00 91.19 532 GLN A O 1
ATOM 4339 N N . TRP A 1 533 ? 21.502 -2.627 -21.999 1.00 84.62 533 TRP A N 1
ATOM 4340 C CA . TRP A 1 533 ? 22.689 -3.406 -22.283 1.00 84.62 533 TRP A CA 1
ATOM 4341 C C . TRP A 1 533 ? 22.629 -4.764 -21.578 1.00 84.62 533 TRP A C 1
ATOM 4343 O O . TRP A 1 533 ? 22.290 -4.824 -20.393 1.00 84.62 533 TRP A O 1
ATOM 4353 N N . SER A 1 534 ? 22.986 -5.839 -22.277 1.00 85.06 534 SER A N 1
ATOM 4354 C CA . SER A 1 534 ? 23.299 -7.140 -21.678 1.00 85.06 534 SER A CA 1
ATOM 4355 C C . SER A 1 534 ? 24.695 -7.595 -22.115 1.00 85.06 534 SER A C 1
ATOM 4357 O O . SER A 1 534 ? 25.304 -7.005 -23.003 1.00 85.06 534 SER A O 1
ATOM 4359 N N . GLU A 1 535 ? 25.220 -8.669 -21.524 1.00 84.19 535 GLU A N 1
ATOM 4360 C CA . GLU A 1 535 ? 26.504 -9.242 -21.960 1.00 84.19 535 GLU A CA 1
ATOM 4361 C C . GLU A 1 535 ? 26.486 -9.732 -23.421 1.00 84.19 535 GLU A C 1
ATOM 4363 O O . GLU A 1 535 ? 27.549 -9.886 -24.030 1.00 84.19 535 GLU A O 1
ATOM 4368 N N . THR A 1 536 ? 25.295 -9.972 -23.978 1.00 90.88 536 THR A N 1
ATOM 4369 C CA . THR A 1 536 ? 25.089 -10.641 -25.268 1.00 90.88 536 THR A CA 1
ATOM 4370 C C . THR A 1 536 ? 24.348 -9.798 -26.302 1.00 90.88 536 THR A C 1
ATOM 4372 O O . THR A 1 536 ? 24.406 -10.129 -27.482 1.00 90.88 536 THR A O 1
ATOM 4375 N N . TYR A 1 537 ? 23.673 -8.711 -25.928 1.00 91.62 537 TYR A N 1
ATOM 4376 C CA . TYR A 1 537 ? 22.910 -7.892 -26.872 1.00 91.62 537 TYR A CA 1
ATOM 4377 C C . TYR A 1 537 ? 22.762 -6.429 -26.437 1.00 91.62 537 TYR A C 1
ATOM 4379 O O . TYR A 1 537 ? 22.672 -6.100 -25.251 1.00 91.62 537 TYR A O 1
ATOM 4387 N N . LEU A 1 538 ? 22.649 -5.554 -27.438 1.00 93.50 538 LEU A N 1
ATOM 4388 C CA . LEU A 1 538 ? 22.096 -4.210 -27.314 1.00 93.50 538 LEU A CA 1
ATOM 4389 C C . LEU A 1 538 ? 20.591 -4.274 -27.573 1.00 93.50 538 LEU A C 1
ATOM 4391 O O . LEU A 1 538 ? 20.174 -4.568 -28.693 1.00 93.50 538 LEU A O 1
ATOM 4395 N N . LYS A 1 539 ? 19.778 -3.960 -26.566 1.00 94.75 539 LYS A N 1
ATOM 4396 C CA . LYS A 1 539 ? 18.319 -3.934 -26.683 1.00 94.75 539 LYS A CA 1
ATOM 4397 C C . LYS A 1 539 ? 17.806 -2.506 -26.651 1.00 94.75 539 LYS A C 1
ATOM 4399 O O . LYS A 1 539 ? 18.220 -1.728 -25.797 1.00 94.75 539 LYS A O 1
ATOM 4404 N N . PHE A 1 540 ? 16.910 -2.143 -27.556 1.00 95.12 540 PHE A N 1
ATOM 4405 C CA . PHE A 1 540 ? 16.287 -0.822 -27.560 1.00 95.12 540 PHE A CA 1
ATOM 4406 C C . PHE A 1 540 ? 14.873 -0.887 -28.128 1.00 95.12 540 PHE A C 1
ATOM 4408 O O . PHE A 1 540 ? 14.570 -1.732 -28.969 1.00 95.12 540 PHE A O 1
ATOM 4415 N N . TRP A 1 541 ? 14.003 0.006 -27.661 1.00 93.75 541 TRP A N 1
ATOM 4416 C CA . TRP A 1 541 ? 12.590 0.013 -28.039 1.00 93.75 541 TRP A CA 1
ATOM 4417 C C . TRP A 1 541 ? 12.273 1.238 -28.882 1.00 93.75 541 TRP A C 1
ATOM 4419 O O . TRP A 1 541 ? 12.611 2.364 -28.521 1.00 93.75 541 TRP A O 1
ATOM 4429 N N . MET A 1 542 ? 11.628 1.020 -30.022 1.00 90.31 542 MET A N 1
ATOM 4430 C CA . MET A 1 542 ? 11.231 2.075 -30.946 1.00 90.31 542 MET A CA 1
ATOM 4431 C C . MET A 1 542 ? 9.710 2.190 -31.017 1.00 90.31 542 MET A C 1
ATOM 4433 O O . MET A 1 542 ? 9.026 1.166 -30.977 1.00 90.31 542 MET A O 1
ATOM 4437 N N . PRO A 1 543 ? 9.158 3.406 -31.174 1.00 85.50 543 PRO A N 1
ATOM 4438 C CA . PRO A 1 543 ? 7.732 3.554 -31.424 1.00 85.50 543 PRO A CA 1
ATOM 4439 C C . PRO A 1 543 ? 7.338 2.767 -32.685 1.00 85.50 543 PRO A C 1
ATOM 4441 O O . PRO A 1 543 ? 8.110 2.725 -33.655 1.00 85.50 543 PRO A O 1
ATOM 4444 N N . PRO A 1 544 ? 6.159 2.128 -32.686 1.00 80.56 544 PRO A N 1
ATOM 4445 C CA . PRO A 1 544 ? 5.700 1.353 -33.826 1.00 80.56 544 PRO A CA 1
ATOM 4446 C C . PRO A 1 544 ? 5.528 2.249 -35.053 1.00 80.56 544 PRO A C 1
ATOM 4448 O O . PRO A 1 544 ? 4.971 3.343 -34.979 1.00 80.56 544 PRO A O 1
ATOM 4451 N N . LYS A 1 545 ? 5.967 1.757 -36.214 1.00 74.38 545 LYS A N 1
ATOM 4452 C CA . LYS A 1 545 ? 5.605 2.348 -37.504 1.00 74.38 545 LYS A CA 1
ATOM 4453 C C . LYS A 1 545 ? 4.425 1.588 -38.069 1.00 74.38 545 LYS A C 1
ATOM 4455 O O . LYS A 1 545 ? 4.559 0.413 -38.410 1.00 74.38 545 LYS A O 1
ATOM 4460 N N . LEU A 1 546 ? 3.284 2.257 -38.182 1.00 69.62 546 LEU A N 1
ATOM 4461 C CA . LEU A 1 546 ? 2.148 1.667 -38.865 1.00 69.62 546 LEU A CA 1
ATOM 4462 C C . LEU A 1 546 ? 2.407 1.628 -40.375 1.00 69.62 546 LEU A C 1
ATOM 4464 O O . LEU A 1 546 ? 2.912 2.601 -40.945 1.00 69.62 546 LEU A O 1
ATOM 4468 N N . PRO A 1 547 ? 2.064 0.521 -41.049 1.00 66.88 547 PRO A N 1
ATOM 4469 C CA . PRO A 1 547 ? 1.979 0.507 -42.499 1.00 66.88 547 PRO A CA 1
ATOM 4470 C C . PRO A 1 547 ? 1.037 1.614 -42.992 1.00 66.88 547 PRO A C 1
ATOM 4472 O O . PRO A 1 547 ? -0.038 1.818 -42.432 1.00 66.88 547 PRO A O 1
ATOM 4475 N N . SER A 1 548 ? 1.419 2.314 -44.065 1.00 66.19 548 SER A N 1
ATOM 4476 C CA . SER A 1 548 ? 0.672 3.473 -44.600 1.00 66.19 548 SER A CA 1
ATOM 4477 C C . SER A 1 548 ? -0.781 3.183 -45.022 1.00 66.19 548 SER A C 1
ATOM 4479 O O . SER A 1 548 ? -1.562 4.101 -45.268 1.00 66.19 548 SER A O 1
ATOM 4481 N N . ASP A 1 549 ? -1.155 1.910 -45.142 1.00 64.81 549 ASP A N 1
ATOM 4482 C CA . ASP A 1 549 ? -2.501 1.451 -45.462 1.00 64.81 549 ASP A CA 1
ATOM 4483 C C . ASP A 1 549 ? -3.383 1.217 -44.215 1.00 64.81 549 ASP A C 1
ATOM 4485 O O . ASP A 1 549 ? -4.598 1.043 -44.352 1.00 64.81 549 ASP A O 1
ATOM 4489 N N . VAL A 1 550 ? -2.823 1.275 -43.000 1.00 62.75 550 VAL A N 1
ATOM 4490 C CA . VAL A 1 550 ? -3.556 1.257 -41.724 1.00 62.75 550 VAL A CA 1
ATOM 4491 C C . VAL A 1 550 ? -4.168 2.634 -41.463 1.00 62.75 550 VAL A C 1
ATOM 4493 O O . VAL A 1 550 ? -3.478 3.577 -41.116 1.00 62.75 550 VAL A O 1
ATOM 4496 N N . LYS A 1 551 ? -5.493 2.762 -41.628 1.00 59.34 551 LYS A N 1
ATOM 4497 C CA . LYS A 1 551 ? -6.208 4.046 -41.446 1.00 59.34 551 LYS A CA 1
ATOM 4498 C C . LYS A 1 551 ? -6.877 4.225 -40.082 1.00 59.34 551 LYS A C 1
ATOM 4500 O O . LYS A 1 551 ? -7.327 5.325 -39.785 1.00 59.34 551 LYS A O 1
ATOM 4505 N N . ARG A 1 552 ? -7.058 3.140 -39.314 1.00 62.66 552 ARG A N 1
ATOM 4506 C CA . ARG A 1 552 ? -7.735 3.133 -38.005 1.00 62.66 552 ARG A CA 1
ATOM 4507 C C . ARG A 1 552 ? -7.185 2.029 -37.107 1.00 62.66 552 ARG A C 1
ATOM 4509 O O . ARG A 1 552 ? -7.224 0.852 -37.477 1.00 62.66 552 ARG A O 1
ATOM 4516 N N . LEU A 1 553 ? -6.752 2.428 -35.916 1.00 65.25 553 LEU A N 1
ATOM 4517 C CA . LEU A 1 553 ? -6.360 1.559 -34.806 1.00 65.25 553 LEU A CA 1
ATOM 4518 C C . LEU A 1 553 ? -7.559 1.281 -33.900 1.00 65.25 553 LEU A C 1
ATOM 4520 O O . LEU A 1 553 ? -8.268 2.216 -33.527 1.00 65.25 553 LEU A O 1
ATOM 4524 N N . LEU A 1 554 ? -7.750 0.019 -33.516 1.00 65.56 554 LEU A N 1
ATOM 4525 C CA . LEU A 1 554 ? -8.688 -0.391 -32.480 1.00 65.56 554 LEU A CA 1
ATOM 4526 C C . LEU A 1 554 ? -7.914 -1.078 -31.364 1.00 65.56 554 LEU A C 1
ATOM 4528 O O . LEU A 1 554 ? -7.352 -2.157 -31.523 1.00 65.56 554 LEU A O 1
ATOM 4532 N N . LEU A 1 555 ? -7.924 -0.457 -30.200 1.00 65.31 555 LEU A N 1
ATOM 4533 C CA . LEU A 1 555 ? -7.270 -0.995 -29.023 1.00 65.31 555 LEU A CA 1
ATOM 4534 C C . LEU A 1 555 ? -8.358 -1.290 -28.010 1.00 65.31 555 LEU A C 1
ATOM 4536 O O . LEU A 1 555 ? -9.090 -0.386 -27.604 1.00 65.31 555 LEU A O 1
ATOM 4540 N N . ILE A 1 556 ? -8.481 -2.564 -27.656 1.00 63.94 556 ILE A N 1
ATOM 4541 C CA . ILE A 1 556 ? -9.369 -3.013 -26.604 1.00 63.94 556 ILE A CA 1
ATOM 4542 C C . ILE A 1 556 ? -8.473 -3.404 -25.438 1.00 63.94 556 ILE A C 1
ATOM 4544 O O . ILE A 1 556 ? -7.791 -4.426 -25.445 1.00 63.94 556 ILE A O 1
ATOM 4548 N N . SER A 1 557 ? -8.381 -2.496 -24.476 1.00 65.06 557 SER A N 1
ATOM 4549 C CA . SER A 1 557 ? -7.665 -2.747 -23.240 1.00 65.06 557 SER A CA 1
ATOM 4550 C C . SER A 1 557 ? -8.295 -1.932 -22.121 1.00 65.06 557 SER A C 1
ATOM 4552 O O . SER A 1 557 ? -8.444 -0.717 -22.273 1.00 65.06 557 SER A O 1
ATOM 4554 N N . PRO A 1 558 ? -8.647 -2.559 -20.988 1.00 58.84 558 PRO A N 1
ATOM 4555 C CA . PRO A 1 558 ? -9.002 -1.826 -19.780 1.00 58.84 558 PRO A CA 1
ATOM 4556 C C . PRO A 1 558 ? -7.791 -1.126 -19.141 1.00 58.84 558 PRO A C 1
ATOM 4558 O O . PRO A 1 558 ? -7.976 -0.258 -18.295 1.00 58.84 558 PRO A O 1
ATOM 4561 N N . SER A 1 559 ? -6.561 -1.496 -19.516 1.00 64.56 559 SER A N 1
ATOM 4562 C CA . SER A 1 559 ? -5.340 -1.108 -18.797 1.00 64.56 559 SER A CA 1
ATOM 4563 C C . SER A 1 559 ? -4.622 0.118 -19.364 1.00 64.56 559 SER A C 1
ATOM 4565 O O . SER A 1 559 ? -3.776 0.672 -18.670 1.00 64.56 559 SER A O 1
ATOM 4567 N N . PHE A 1 560 ? -4.936 0.554 -20.589 1.00 71.12 560 PHE A N 1
ATOM 4568 C CA . PHE A 1 560 ? -4.265 1.700 -21.219 1.00 71.12 560 PHE A CA 1
ATOM 4569 C C . PHE A 1 560 ? -5.166 2.930 -21.266 1.00 71.12 560 PHE A C 1
ATOM 4571 O O . PHE A 1 560 ? -6.343 2.848 -21.630 1.00 71.12 560 PHE A O 1
ATOM 4578 N N . SER A 1 561 ? -4.606 4.094 -20.933 1.00 74.81 561 SER A N 1
ATOM 4579 C CA . SER A 1 561 ? -5.319 5.361 -21.065 1.00 74.81 561 SER A CA 1
ATOM 4580 C C . SER A 1 561 ? -5.260 5.878 -22.512 1.00 74.81 561 SER A C 1
ATOM 4582 O O . SER A 1 561 ? -4.283 5.665 -23.232 1.00 74.81 561 SER A O 1
ATOM 4584 N N . ASP A 1 562 ? -6.302 6.587 -22.967 1.00 77.69 562 ASP A N 1
ATOM 4585 C CA . ASP A 1 562 ? -6.309 7.199 -24.308 1.00 77.69 562 ASP A CA 1
ATOM 4586 C C . ASP A 1 562 ? -5.104 8.147 -24.515 1.00 77.69 562 ASP A C 1
ATOM 4588 O O . ASP A 1 562 ? -4.524 8.125 -25.604 1.00 77.69 562 ASP A O 1
ATOM 4592 N N . PRO A 1 563 ? -4.680 8.956 -23.514 1.00 82.50 563 PRO A N 1
ATOM 4593 C CA . PRO A 1 563 ? -3.453 9.747 -23.604 1.00 82.50 563 PRO A CA 1
ATOM 4594 C C . PRO A 1 563 ? -2.190 8.926 -23.885 1.00 82.50 563 PRO A C 1
ATOM 4596 O O . PRO A 1 563 ? -1.382 9.342 -24.711 1.00 82.50 563 PRO A O 1
ATOM 4599 N N . GLN A 1 564 ? -2.020 7.760 -23.257 1.00 80.62 564 GLN A N 1
ATOM 4600 C CA . GLN A 1 564 ? -0.849 6.911 -23.498 1.00 80.62 564 GLN A CA 1
ATOM 4601 C C . GLN A 1 564 ? -0.852 6.310 -24.891 1.00 80.62 564 GLN A C 1
ATOM 4603 O O . GLN A 1 564 ? 0.168 6.326 -25.570 1.00 80.62 564 GLN A O 1
ATOM 4608 N N . LEU A 1 565 ? -2.004 5.834 -25.361 1.00 80.75 565 LEU A N 1
ATOM 4609 C CA . LEU A 1 565 ? -2.110 5.309 -26.721 1.00 80.75 565 LEU A CA 1
ATOM 4610 C C . LEU A 1 565 ? -1.763 6.392 -27.752 1.00 80.75 565 LEU A C 1
ATOM 4612 O O . LEU A 1 565 ? -1.081 6.116 -28.735 1.00 80.75 565 LEU A O 1
ATOM 4616 N N . ARG A 1 566 ? -2.135 7.650 -27.476 1.00 82.38 566 ARG A N 1
ATOM 4617 C CA . ARG A 1 566 ? -1.719 8.822 -28.269 1.00 82.38 566 ARG A CA 1
ATOM 4618 C C . ARG A 1 566 ? -0.228 9.123 -28.192 1.00 82.38 566 ARG A C 1
ATOM 4620 O O . ARG A 1 566 ? 0.289 9.737 -29.114 1.00 82.38 566 ARG A O 1
ATOM 4627 N N . LYS A 1 567 ? 0.469 8.700 -27.141 1.00 84.88 567 LYS A N 1
ATOM 4628 C CA . LYS A 1 567 ? 1.934 8.780 -27.062 1.00 84.88 567 LYS A CA 1
ATOM 4629 C C . LYS A 1 567 ? 2.617 7.674 -27.859 1.00 84.88 567 LYS A C 1
ATOM 4631 O O . LYS A 1 567 ? 3.633 7.944 -28.487 1.00 84.88 567 LYS A O 1
ATOM 4636 N N . VAL A 1 568 ? 2.045 6.470 -27.877 1.00 83.12 568 VAL A N 1
ATOM 4637 C CA . VAL A 1 568 ? 2.554 5.350 -28.687 1.00 83.12 568 VAL A CA 1
ATOM 4638 C C . VAL A 1 568 ? 2.405 5.636 -30.184 1.00 83.12 568 VAL A C 1
ATOM 4640 O O . VAL A 1 568 ? 3.328 5.381 -30.953 1.00 83.12 568 VAL A O 1
ATOM 4643 N N . PHE A 1 569 ? 1.266 6.206 -30.591 1.00 81.62 569 PHE A N 1
ATOM 4644 C CA . PHE A 1 569 ? 0.957 6.533 -31.986 1.00 81.62 569 PHE A CA 1
ATOM 4645 C C . PHE A 1 569 ? 0.665 8.038 -32.149 1.00 81.62 569 PHE A C 1
ATOM 4647 O O . PHE A 1 569 ? -0.492 8.430 -32.327 1.00 81.62 569 PHE A O 1
ATOM 4654 N N . PRO A 1 570 ? 1.686 8.910 -32.059 1.00 74.94 570 PRO A N 1
ATOM 4655 C CA . PRO A 1 570 ? 1.486 10.362 -32.046 1.00 74.94 570 PRO A CA 1
ATOM 4656 C C . PRO A 1 570 ? 0.976 10.925 -33.378 1.00 74.94 570 PRO A C 1
ATOM 4658 O O . PRO A 1 570 ? 0.296 11.951 -33.382 1.00 74.94 570 PRO A O 1
ATOM 4661 N N . ASP A 1 571 ? 1.274 10.248 -34.487 1.00 75.25 571 ASP A N 1
ATOM 4662 C CA . ASP A 1 571 ? 1.007 10.724 -35.848 1.00 75.25 571 ASP 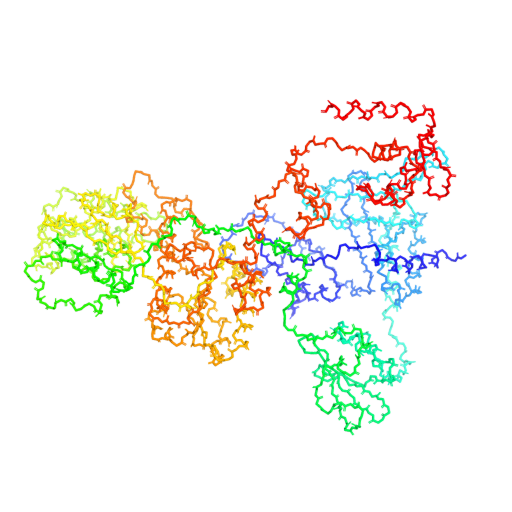A CA 1
ATOM 4663 C C . ASP A 1 571 ? -0.256 10.104 -36.481 1.00 75.25 571 ASP A C 1
ATOM 4665 O O . ASP A 1 571 ? -0.558 10.364 -37.645 1.00 75.25 571 ASP A O 1
ATOM 4669 N N . GLU A 1 572 ? -1.010 9.297 -35.727 1.00 74.12 572 GLU A N 1
ATOM 4670 C CA . GLU A 1 572 ? -2.079 8.446 -36.263 1.00 74.12 572 GLU A CA 1
ATOM 4671 C C . GLU A 1 572 ? -3.477 8.887 -35.804 1.00 74.12 572 GLU A C 1
ATOM 4673 O O . GLU A 1 572 ? -3.705 9.227 -34.638 1.00 74.12 572 GLU A O 1
ATOM 4678 N N . ASP A 1 573 ? -4.457 8.831 -36.713 1.00 70.12 573 ASP A N 1
ATOM 4679 C CA . ASP A 1 573 ? -5.868 9.061 -36.377 1.00 70.12 573 ASP A CA 1
ATOM 4680 C C . ASP A 1 573 ? -6.459 7.810 -35.705 1.00 70.12 573 ASP A C 1
ATOM 4682 O O . ASP A 1 573 ? -6.817 6.817 -36.348 1.00 70.12 573 ASP A O 1
ATOM 4686 N N . MET A 1 574 ? -6.517 7.835 -34.373 1.00 67.56 574 MET A N 1
ATOM 4687 C CA . MET A 1 574 ? -6.945 6.694 -33.567 1.00 67.56 574 MET A CA 1
ATOM 4688 C C . MET A 1 574 ? -8.385 6.804 -33.076 1.00 67.56 574 MET A C 1
ATOM 4690 O O . MET A 1 574 ? -8.794 7.804 -32.483 1.00 67.56 574 MET A O 1
ATOM 4694 N N . ALA A 1 575 ? -9.117 5.695 -33.196 1.00 68.25 575 ALA A N 1
ATOM 4695 C CA . ALA A 1 575 ? -10.406 5.497 -32.550 1.00 68.25 575 ALA A CA 1
ATOM 4696 C C . ALA A 1 575 ? -10.280 4.410 -31.473 1.00 68.25 575 ALA A C 1
ATOM 4698 O O . ALA A 1 575 ? -10.418 3.220 -31.748 1.00 68.25 575 ALA A O 1
ATOM 4699 N N . VAL A 1 576 ? -10.044 4.817 -30.225 1.00 70.06 576 VAL A N 1
ATOM 4700 C CA . VAL A 1 576 ? -10.026 3.887 -29.089 1.00 70.06 576 VAL A CA 1
ATOM 4701 C C . VAL A 1 576 ? -11.466 3.503 -28.749 1.00 70.06 576 VAL A C 1
ATOM 4703 O O . VAL A 1 576 ? -12.297 4.368 -28.470 1.00 70.06 576 VAL A O 1
ATOM 4706 N N . VAL A 1 577 ? -11.782 2.208 -28.782 1.00 68.88 577 VAL A N 1
ATOM 4707 C CA . VAL A 1 577 ? -13.098 1.705 -28.369 1.00 68.88 577 VAL A CA 1
ATOM 4708 C C . VAL A 1 577 ? -12.919 0.897 -27.100 1.00 68.88 577 VAL A C 1
ATOM 4710 O O . VAL A 1 577 ? -12.442 -0.233 -27.125 1.00 68.88 577 VAL A O 1
ATOM 4713 N N . ARG A 1 578 ? -13.345 1.481 -25.983 1.00 69.94 578 ARG A N 1
ATOM 4714 C CA . ARG A 1 578 ? -13.362 0.791 -24.697 1.00 69.94 578 ARG A CA 1
ATOM 4715 C C . ARG A 1 578 ? -14.566 -0.133 -24.642 1.00 69.94 578 ARG A C 1
ATOM 4717 O O . ARG A 1 578 ? -15.694 0.281 -24.921 1.00 69.94 578 ARG A O 1
ATOM 4724 N N . VAL A 1 579 ? -14.322 -1.391 -24.306 1.00 68.69 579 VAL A N 1
ATOM 4725 C CA . VAL A 1 579 ? -15.402 -2.346 -24.100 1.00 68.69 579 VAL A CA 1
ATOM 4726 C C . VAL A 1 579 ? -15.933 -2.170 -22.691 1.00 68.69 579 VAL A C 1
ATOM 4728 O O . VAL A 1 579 ? -15.176 -2.128 -21.726 1.00 68.69 579 VAL A O 1
ATOM 4731 N N . GLU A 1 580 ? -17.253 -2.047 -22.585 1.00 73.31 580 GLU A N 1
ATOM 4732 C CA . GLU A 1 580 ? -17.890 -1.894 -21.288 1.00 73.31 580 GLU A CA 1
ATOM 4733 C C . GLU A 1 580 ? -17.681 -3.157 -20.435 1.00 73.31 580 GLU A C 1
ATOM 4735 O O . GLU A 1 580 ? -17.801 -4.286 -20.939 1.00 73.31 580 GLU A O 1
ATOM 4740 N N . PRO A 1 581 ? -17.391 -2.985 -19.139 1.00 75.50 581 PRO A N 1
ATOM 4741 C CA . PRO A 1 581 ? -17.216 -4.092 -18.215 1.00 75.50 581 PRO A CA 1
ATOM 4742 C C . PRO A 1 581 ? -18.482 -4.958 -18.113 1.00 75.50 581 PRO A C 1
ATOM 4744 O O . PRO A 1 581 ? -19.617 -4.481 -18.181 1.00 75.50 581 PRO A O 1
ATOM 4747 N N . THR A 1 582 ? -18.291 -6.267 -17.930 1.00 82.12 582 THR A N 1
ATOM 4748 C CA . THR A 1 582 ? -19.397 -7.233 -17.839 1.00 82.12 582 THR A CA 1
ATOM 4749 C C . THR A 1 582 ? -20.056 -7.200 -16.461 1.00 82.12 582 THR A C 1
ATOM 4751 O O . THR A 1 582 ? -19.371 -7.056 -15.443 1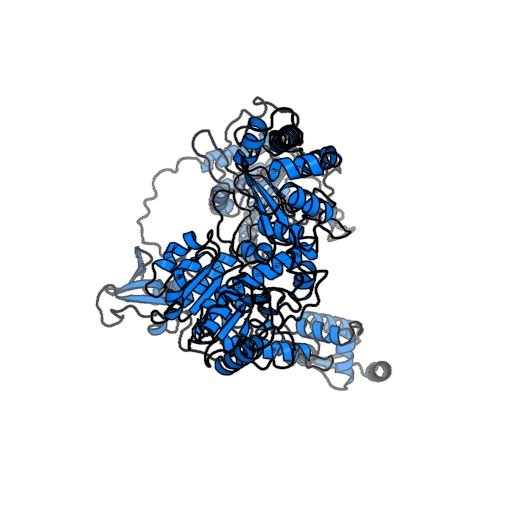.00 82.12 582 THR A O 1
ATOM 4754 N N . ALA A 1 583 ? -21.378 -7.362 -16.409 1.00 87.88 583 ALA A N 1
ATOM 4755 C CA . ALA A 1 583 ? -22.103 -7.539 -15.152 1.00 87.88 583 ALA A CA 1
ATOM 4756 C C . ALA A 1 583 ? -21.602 -8.782 -14.390 1.00 87.88 583 ALA A C 1
ATOM 4758 O O . ALA A 1 583 ? -21.228 -9.787 -15.001 1.00 87.88 583 ALA A O 1
ATOM 4759 N N . TRP A 1 584 ? -21.575 -8.711 -13.059 1.00 92.56 584 TRP A N 1
ATOM 4760 C CA . TRP A 1 584 ? -21.257 -9.871 -12.224 1.00 92.56 584 TRP A CA 1
ATOM 4761 C C . TRP A 1 584 ? -22.483 -10.763 -12.036 1.00 92.56 584 TRP A C 1
ATOM 4763 O O . TRP A 1 584 ? -23.622 -10.302 -12.119 1.00 92.56 584 TRP A O 1
ATOM 4773 N N . VAL A 1 585 ? -22.249 -12.051 -11.785 1.00 92.38 585 VAL A N 1
ATOM 4774 C CA . VAL A 1 585 ? -23.328 -12.985 -11.457 1.00 92.38 585 VAL A CA 1
ATOM 4775 C C . VAL A 1 585 ? -23.949 -12.576 -10.113 1.00 92.38 585 VAL A C 1
ATOM 4777 O O . VAL A 1 585 ? -23.206 -12.313 -9.161 1.00 92.38 585 VAL A O 1
ATOM 4780 N N . PRO A 1 586 ? -25.291 -12.527 -9.997 1.00 92.81 586 PRO A N 1
ATOM 4781 C CA . PRO A 1 586 ? -25.952 -12.180 -8.745 1.00 92.81 586 PRO A CA 1
ATOM 4782 C C . PRO A 1 586 ? -25.474 -13.040 -7.569 1.00 92.81 586 PRO A C 1
ATOM 4784 O O . PRO A 1 586 ? -25.330 -14.256 -7.686 1.00 92.81 586 PRO A O 1
ATOM 4787 N N . GLY A 1 587 ? -25.258 -12.400 -6.419 1.00 90.75 587 GLY A N 1
ATOM 4788 C CA . GLY A 1 587 ? -24.779 -13.049 -5.195 1.00 90.75 587 GLY A CA 1
ATOM 4789 C C . GLY A 1 587 ? -23.269 -12.947 -4.972 1.00 90.75 587 GLY A C 1
ATOM 4790 O O . GLY A 1 587 ? -22.833 -13.130 -3.837 1.00 90.75 587 GLY A O 1
ATOM 4791 N N . ASN A 1 588 ? -22.490 -12.592 -5.997 1.00 96.00 588 ASN A N 1
ATOM 4792 C CA . ASN A 1 588 ? -21.075 -12.273 -5.825 1.00 96.00 588 ASN A CA 1
ATOM 4793 C C . ASN A 1 588 ? -20.887 -10.938 -5.107 1.00 96.00 588 ASN A C 1
ATOM 4795 O O . ASN A 1 588 ? -21.668 -10.005 -5.304 1.00 96.00 588 ASN A O 1
ATOM 4799 N N . LYS A 1 589 ? -19.841 -10.849 -4.285 1.00 95.88 589 LYS A N 1
ATOM 4800 C CA . LYS A 1 589 ? -19.524 -9.645 -3.508 1.00 95.88 589 LYS A CA 1
ATOM 4801 C C . LYS A 1 589 ? -18.032 -9.379 -3.523 1.00 95.88 589 LYS A C 1
ATOM 4803 O O . LYS A 1 589 ? -17.231 -10.312 -3.462 1.00 95.88 589 LYS A O 1
ATOM 4808 N N . VAL A 1 590 ? -17.673 -8.104 -3.534 1.00 97.50 590 VAL A N 1
ATOM 4809 C CA . VAL A 1 590 ? -16.295 -7.661 -3.321 1.00 97.50 590 VAL A CA 1
ATOM 4810 C C . VAL A 1 590 ? -16.276 -6.776 -2.088 1.00 97.50 590 VAL A C 1
ATOM 4812 O O . VAL A 1 590 ? -17.123 -5.907 -1.936 1.00 97.50 590 VAL A O 1
ATOM 4815 N N . PHE A 1 591 ? -15.324 -6.988 -1.196 1.00 97.81 591 PHE A N 1
ATOM 4816 C CA . PHE A 1 591 ? -15.047 -6.098 -0.079 1.00 97.81 591 PHE A CA 1
ATOM 4817 C C . PHE A 1 591 ? -13.663 -5.517 -0.293 1.00 97.81 591 PHE A C 1
ATOM 4819 O O . PHE A 1 591 ? -12.705 -6.271 -0.447 1.00 97.81 591 PHE A O 1
ATOM 4826 N N . GLN A 1 592 ? -13.550 -4.195 -0.312 1.00 96.88 592 GLN A N 1
ATOM 4827 C CA . GLN A 1 592 ? -12.283 -3.517 -0.536 1.00 96.88 592 GLN A CA 1
ATOM 4828 C C . GLN A 1 592 ? -11.933 -2.602 0.628 1.00 96.88 592 GLN A C 1
ATOM 4830 O O . GLN A 1 592 ? -12.750 -1.792 1.069 1.00 96.88 592 GLN A O 1
ATOM 4835 N N . LEU A 1 593 ? -10.709 -2.749 1.125 1.00 94.94 593 LEU A N 1
ATOM 4836 C CA . LEU A 1 593 ? -10.192 -1.940 2.211 1.00 94.94 593 LEU A CA 1
ATOM 4837 C C . LEU A 1 593 ? -10.078 -0.484 1.741 1.00 94.94 593 LEU A C 1
ATOM 4839 O O . LEU A 1 593 ? -9.412 -0.206 0.754 1.00 94.94 593 LEU A O 1
ATOM 4843 N N . ARG A 1 594 ? -10.733 0.459 2.423 1.00 92.44 594 ARG A N 1
ATOM 4844 C CA . ARG A 1 594 ? -10.757 1.875 1.998 1.00 92.44 594 ARG A CA 1
ATOM 4845 C C . ARG A 1 594 ? -9.689 2.750 2.648 1.00 92.44 594 ARG A C 1
ATOM 4847 O O . ARG A 1 594 ? -9.506 3.901 2.244 1.00 92.44 594 ARG A O 1
ATOM 4854 N N . ALA A 1 595 ? -9.047 2.229 3.689 1.00 83.06 595 ALA A N 1
ATOM 4855 C CA . ALA A 1 595 ? -8.052 2.920 4.488 1.00 83.06 595 ALA A CA 1
ATOM 4856 C C . ALA A 1 595 ? -6.870 1.986 4.776 1.00 83.06 595 ALA A C 1
ATOM 4858 O O . ALA A 1 595 ? -7.052 0.865 5.244 1.00 83.06 595 ALA A O 1
ATOM 4859 N N . GLY A 1 596 ? -5.668 2.479 4.512 1.00 68.62 596 GLY A N 1
ATOM 4860 C CA . GLY A 1 596 ? -4.387 1.789 4.652 1.00 68.62 596 GLY A CA 1
ATOM 4861 C C . GLY A 1 596 ? -3.328 2.638 3.955 1.00 68.62 596 GLY A C 1
ATOM 4862 O O . GLY A 1 596 ? -3.670 3.449 3.103 1.00 68.62 596 GLY A O 1
ATOM 4863 N N . GLY A 1 597 ? -2.076 2.590 4.379 1.00 65.31 597 GLY A N 1
ATOM 4864 C CA . GLY A 1 597 ? -0.935 3.129 3.637 1.00 65.31 597 GLY A CA 1
ATOM 4865 C C . GLY A 1 597 ? -0.589 2.243 2.445 1.00 65.31 597 GLY A C 1
ATOM 4866 O O . GLY A 1 597 ? -1.421 1.462 1.992 1.00 65.31 597 GLY A O 1
ATOM 4867 N N . ASP A 1 598 ? 0.649 2.331 1.959 1.00 68.06 598 ASP A N 1
ATOM 4868 C CA . ASP A 1 598 ? 1.161 1.265 1.102 1.00 68.06 598 ASP A CA 1
ATOM 4869 C C . ASP A 1 598 ? 1.161 -0.052 1.892 1.00 68.06 598 ASP A C 1
ATOM 4871 O O . ASP A 1 598 ? 1.984 -0.283 2.781 1.00 68.06 598 ASP A O 1
ATOM 4875 N N . LEU A 1 599 ? 0.175 -0.895 1.593 1.00 70.50 599 LEU A N 1
ATOM 4876 C CA . LEU A 1 599 ? -0.102 -2.109 2.344 1.00 70.50 599 LEU A CA 1
ATOM 4877 C C . LEU A 1 599 ? 1.053 -3.098 2.300 1.00 70.50 599 LEU A C 1
ATOM 4879 O O . LEU A 1 599 ? 1.152 -3.911 3.211 1.00 70.50 599 LEU A O 1
ATOM 4883 N N . LEU A 1 600 ? 1.956 -3.026 1.321 1.00 75.69 600 LEU A N 1
ATOM 4884 C CA . LEU A 1 600 ? 3.144 -3.870 1.346 1.00 75.69 600 LEU A CA 1
ATOM 4885 C C . LEU A 1 600 ? 4.060 -3.507 2.526 1.00 75.69 600 LEU A C 1
ATOM 4887 O O . LEU A 1 600 ? 4.389 -4.382 3.328 1.00 75.69 600 LEU A O 1
ATOM 4891 N N . HIS A 1 601 ? 4.399 -2.225 2.680 1.00 76.38 601 HIS A N 1
ATOM 4892 C CA . HIS A 1 601 ? 5.181 -1.715 3.816 1.00 76.38 601 HIS A CA 1
ATOM 4893 C C . HIS A 1 601 ? 4.438 -1.744 5.137 1.00 76.38 601 HIS A C 1
ATOM 4895 O O . HIS A 1 601 ? 5.044 -1.868 6.197 1.00 76.38 601 HIS A O 1
ATOM 4901 N N . GLU A 1 602 ? 3.119 -1.608 5.109 1.00 83.38 602 GLU A N 1
ATOM 4902 C CA . GLU A 1 602 ? 2.357 -1.707 6.343 1.00 83.38 602 GLU A CA 1
ATOM 4903 C C . GLU A 1 602 ? 2.167 -3.151 6.787 1.00 83.38 602 GLU A C 1
ATOM 4905 O O . GLU A 1 602 ? 2.005 -3.365 7.981 1.00 83.38 602 GLU A O 1
ATOM 4910 N N . ILE A 1 603 ? 2.196 -4.143 5.891 1.00 86.12 603 ILE A N 1
ATOM 4911 C CA . ILE A 1 603 ? 2.091 -5.570 6.238 1.00 86.12 603 ILE A CA 1
ATOM 4912 C C . ILE A 1 603 ? 3.458 -6.165 6.586 1.00 86.12 603 ILE A C 1
ATOM 4914 O O . ILE A 1 603 ? 3.526 -7.043 7.448 1.00 86.12 603 ILE A O 1
ATOM 4918 N N . LEU A 1 604 ? 4.540 -5.695 5.961 1.00 83.25 604 LEU A N 1
ATOM 4919 C CA . LEU A 1 604 ? 5.905 -6.173 6.181 1.00 83.25 604 LEU A CA 1
ATOM 4920 C C . LEU A 1 604 ? 6.745 -5.149 6.944 1.00 83.25 604 LEU A C 1
ATOM 4922 O O . LEU A 1 604 ? 6.800 -3.978 6.601 1.00 83.25 604 LEU A O 1
ATOM 4926 N N . ASN A 1 605 ? 7.478 -5.602 7.953 1.00 80.25 605 ASN A N 1
ATOM 4927 C CA . ASN A 1 605 ? 8.442 -4.787 8.675 1.00 80.25 605 ASN A CA 1
ATOM 4928 C C . ASN A 1 605 ? 9.770 -4.708 7.894 1.00 80.25 605 ASN A C 1
ATOM 4930 O O . ASN A 1 605 ? 10.711 -5.448 8.183 1.00 80.25 605 ASN A O 1
ATOM 4934 N N . TYR A 1 606 ? 9.841 -3.820 6.897 1.00 66.88 606 TYR A N 1
ATOM 4935 C CA . TYR A 1 606 ? 11.055 -3.585 6.093 1.00 66.88 606 TYR A CA 1
ATOM 4936 C C . TYR A 1 606 ? 12.213 -2.947 6.879 1.00 66.88 606 TYR A C 1
ATOM 4938 O O . TYR A 1 606 ? 13.357 -2.984 6.432 1.00 66.88 606 TYR A O 1
ATOM 4946 N N . ASP A 1 607 ? 11.931 -2.409 8.066 1.00 61.66 607 ASP A N 1
ATOM 4947 C CA . ASP A 1 607 ? 12.905 -1.734 8.923 1.00 61.66 607 ASP A CA 1
ATOM 4948 C C . ASP A 1 607 ? 13.777 -2.721 9.737 1.00 61.66 607 ASP A C 1
ATOM 4950 O O . ASP A 1 607 ? 14.770 -2.318 10.342 1.00 61.66 607 ASP A O 1
ATOM 4954 N N . GLY A 1 608 ? 13.446 -4.020 9.755 1.00 51.69 608 GLY A N 1
ATOM 4955 C CA . GLY A 1 608 ? 14.240 -5.077 10.397 1.00 51.69 608 GLY A CA 1
ATOM 4956 C C . GLY A 1 608 ? 15.429 -5.540 9.541 1.00 51.69 608 GLY A C 1
ATOM 4957 O O . GLY A 1 608 ? 15.367 -5.513 8.318 1.00 51.69 608 GLY A O 1
ATOM 4958 N N . ASN A 1 609 ? 16.524 -5.972 10.181 1.00 47.69 609 ASN A N 1
ATOM 4959 C CA . ASN A 1 609 ? 17.742 -6.497 9.536 1.00 47.69 609 ASN A CA 1
ATOM 4960 C C . ASN A 1 609 ? 17.439 -7.305 8.252 1.00 47.69 609 ASN A C 1
ATOM 4962 O O . ASN A 1 609 ? 16.691 -8.281 8.288 1.00 47.69 609 ASN A O 1
ATOM 4966 N N . SER A 1 610 ? 18.073 -6.912 7.143 1.00 47.06 610 SER A N 1
ATOM 4967 C CA . SER A 1 610 ? 17.753 -7.227 5.737 1.00 47.06 610 SER A CA 1
ATOM 4968 C C . SER A 1 610 ? 17.742 -8.705 5.308 1.00 47.06 610 SER A C 1
ATOM 4970 O O . SER A 1 610 ? 17.628 -8.991 4.118 1.00 47.06 610 SER A O 1
ATOM 4972 N N . SER A 1 611 ? 17.851 -9.659 6.232 1.00 49.31 611 SER A N 1
ATOM 4973 C CA . SER A 1 611 ? 17.809 -11.092 5.932 1.00 49.31 611 SER A CA 1
ATOM 4974 C C . SER A 1 611 ? 16.467 -11.765 6.235 1.00 49.31 611 SER A C 1
ATOM 4976 O O . SER A 1 611 ? 16.243 -12.867 5.738 1.00 49.31 611 SER A O 1
ATOM 4978 N N . ILE A 1 612 ? 15.567 -11.147 7.015 1.00 58.28 612 ILE A N 1
ATOM 4979 C CA . ILE A 1 612 ? 14.265 -11.739 7.373 1.00 58.28 612 ILE A CA 1
ATOM 4980 C C . ILE A 1 612 ? 13.184 -10.641 7.389 1.00 58.28 612 ILE A C 1
ATOM 4982 O O . ILE A 1 612 ? 13.033 -9.932 8.377 1.00 58.28 612 ILE A O 1
ATOM 4986 N N . MET A 1 613 ? 12.404 -10.508 6.307 1.00 71.31 613 MET A N 1
ATOM 4987 C CA . MET A 1 613 ? 11.249 -9.592 6.262 1.00 71.31 613 MET A CA 1
ATOM 4988 C C . MET A 1 613 ? 10.124 -10.113 7.162 1.00 71.31 613 MET A C 1
ATOM 4990 O O . MET A 1 613 ? 9.403 -11.015 6.742 1.00 71.31 613 MET A O 1
ATOM 4994 N N . GLU A 1 614 ? 10.006 -9.624 8.399 1.00 81.88 614 GLU A N 1
ATOM 4995 C CA . GLU A 1 614 ? 8.950 -10.008 9.353 1.00 81.88 614 GLU A CA 1
ATOM 4996 C C . GLU A 1 614 ? 7.592 -9.379 9.024 1.00 81.88 614 GLU A C 1
ATOM 4998 O O . GLU A 1 614 ? 7.529 -8.334 8.385 1.00 81.88 614 GLU A O 1
ATOM 5003 N N . LEU A 1 615 ? 6.493 -10.016 9.447 1.00 86.88 615 LEU A N 1
ATOM 5004 C CA . LEU A 1 615 ? 5.180 -9.369 9.400 1.00 86.88 615 LEU A CA 1
ATOM 5005 C C . LEU A 1 615 ? 5.172 -8.225 10.418 1.00 86.88 615 LEU A C 1
ATOM 5007 O O . LEU A 1 615 ? 5.648 -8.375 11.541 1.00 86.88 615 LEU A O 1
ATOM 5011 N N . SER A 1 616 ? 4.627 -7.078 10.036 1.00 89.31 616 SER A N 1
ATOM 5012 C CA . SER A 1 616 ? 4.359 -5.996 10.976 1.00 89.31 616 SER A CA 1
ATOM 5013 C C . SER A 1 616 ? 3.220 -6.390 11.931 1.00 89.31 616 SER A C 1
ATOM 5015 O O . SER A 1 616 ? 2.469 -7.333 11.677 1.00 89.31 616 SER A O 1
ATOM 5017 N N . GLN A 1 617 ? 2.992 -5.598 12.984 1.00 89.00 617 GLN A N 1
ATOM 5018 C CA . GLN A 1 617 ? 1.813 -5.771 13.846 1.00 89.00 617 GLN A CA 1
ATOM 5019 C C . GLN A 1 617 ? 0.488 -5.687 13.070 1.00 89.00 617 GLN A C 1
ATOM 5021 O O . GLN A 1 617 ? -0.478 -6.367 13.420 1.00 89.00 617 GLN A O 1
ATOM 5026 N N . LEU A 1 618 ? 0.424 -4.854 12.024 1.00 88.81 618 LEU A N 1
ATOM 5027 C CA . LEU A 1 618 ? -0.762 -4.752 11.178 1.00 88.81 618 LEU A CA 1
ATOM 5028 C C . LEU A 1 618 ? -0.898 -5.986 10.279 1.00 88.81 618 LEU A C 1
ATOM 5030 O O . LEU A 1 618 ? -1.990 -6.542 10.181 1.00 88.81 618 LEU A O 1
ATOM 5034 N N . GLY A 1 619 ? 0.207 -6.461 9.698 1.00 90.69 619 GLY A N 1
ATOM 5035 C CA . GLY A 1 619 ? 0.241 -7.700 8.923 1.00 90.69 619 GLY A CA 1
ATOM 5036 C C . GLY A 1 619 ? -0.206 -8.905 9.751 1.00 90.69 619 GLY A C 1
ATOM 5037 O O . GLY A 1 619 ? -1.099 -9.644 9.340 1.00 90.69 619 GLY A O 1
ATOM 5038 N N . GLU A 1 620 ? 0.327 -9.062 10.964 1.00 91.50 620 GLU A N 1
ATOM 5039 C CA . GLU A 1 620 ? -0.108 -10.097 11.906 1.00 91.50 620 GLU A CA 1
ATOM 5040 C C . GLU A 1 620 ? -1.596 -9.983 12.251 1.00 91.50 620 GLU A C 1
ATOM 5042 O O . GLU A 1 620 ? -2.296 -10.996 12.301 1.00 91.50 620 GLU A O 1
ATOM 5047 N N . ARG A 1 621 ? -2.099 -8.760 12.478 1.00 91.88 621 ARG A N 1
ATOM 5048 C CA . ARG A 1 621 ? -3.524 -8.505 12.739 1.00 91.88 621 ARG A CA 1
ATOM 5049 C C . ARG A 1 621 ? -4.387 -8.980 11.569 1.00 91.88 621 ARG A C 1
ATOM 5051 O O . ARG A 1 621 ? -5.385 -9.663 11.801 1.00 91.88 621 ARG A O 1
ATOM 5058 N N . TYR A 1 622 ? -3.988 -8.676 10.334 1.00 93.19 622 TYR A N 1
ATOM 5059 C CA . TYR A 1 622 ? -4.709 -9.097 9.132 1.00 93.19 622 TYR A CA 1
ATOM 5060 C C . TYR A 1 622 ? -4.700 -10.612 8.962 1.00 93.19 622 TYR A C 1
ATOM 5062 O O . TYR A 1 622 ? -5.765 -11.222 8.872 1.00 93.19 622 TYR A O 1
ATOM 5070 N N . PHE A 1 623 ? -3.528 -11.247 9.007 1.00 93.31 623 PHE A N 1
ATOM 5071 C CA . PHE A 1 623 ? -3.428 -12.695 8.818 1.00 93.31 623 PHE A CA 1
ATOM 5072 C C . PHE A 1 623 ? -4.085 -13.495 9.940 1.00 93.31 623 PHE A C 1
ATOM 5074 O O . PHE A 1 623 ? -4.691 -14.531 9.672 1.00 93.31 623 PHE A O 1
ATOM 5081 N N . ARG A 1 624 ? -4.071 -12.992 11.179 1.00 93.69 624 ARG A N 1
ATOM 5082 C CA . ARG A 1 624 ? -4.845 -13.587 12.276 1.00 93.69 624 ARG A CA 1
ATOM 5083 C C . ARG A 1 624 ? -6.346 -13.539 11.997 1.00 93.69 624 ARG A C 1
ATOM 5085 O O . ARG A 1 624 ? -7.033 -14.523 12.252 1.00 93.69 624 ARG A O 1
ATOM 5092 N N . GLY A 1 625 ? -6.855 -12.427 11.464 1.00 93.44 625 GLY A N 1
ATOM 5093 C CA . GLY A 1 625 ? -8.262 -12.311 11.079 1.00 93.44 625 GLY A CA 1
ATOM 5094 C C . GLY A 1 625 ? -8.637 -13.205 9.898 1.00 93.44 625 GLY A C 1
ATOM 5095 O O . GLY A 1 625 ? -9.681 -13.849 9.944 1.00 93.44 625 GLY A O 1
ATOM 5096 N N . ILE A 1 626 ? -7.769 -13.303 8.884 1.00 95.44 626 ILE A N 1
ATOM 5097 C CA . ILE A 1 626 ? -7.946 -14.229 7.754 1.00 95.44 626 ILE A CA 1
ATOM 5098 C C . ILE A 1 626 ? -8.010 -15.668 8.269 1.00 95.44 626 ILE A C 1
ATOM 5100 O O . ILE A 1 626 ? -8.964 -16.379 7.970 1.00 95.44 626 ILE A O 1
ATOM 5104 N N . ARG A 1 627 ? -7.051 -16.081 9.105 1.00 95.19 627 ARG A N 1
ATOM 5105 C CA . ARG A 1 627 ? -7.035 -17.414 9.719 1.00 95.19 627 ARG A CA 1
ATOM 5106 C C . ARG A 1 627 ? -8.302 -17.692 10.521 1.00 95.19 627 ARG A C 1
ATOM 5108 O O . ARG A 1 627 ? -8.913 -18.736 10.348 1.00 95.19 627 ARG A O 1
ATOM 5115 N N . ALA A 1 628 ? -8.731 -16.743 11.350 1.00 93.88 628 ALA A N 1
ATOM 5116 C CA . ALA A 1 628 ? -9.953 -16.882 12.136 1.00 93.88 628 ALA A CA 1
ATOM 5117 C C . ALA A 1 628 ? -11.222 -16.991 11.271 1.00 93.88 628 ALA A C 1
ATOM 5119 O O . ALA A 1 628 ? -12.226 -17.531 11.734 1.00 93.88 628 ALA A O 1
ATOM 5120 N N . GLU A 1 629 ? -11.210 -16.463 10.043 1.00 96.31 629 GLU A N 1
ATOM 5121 C CA . GLU A 1 629 ? -12.284 -16.691 9.075 1.00 96.31 629 GLU A CA 1
ATOM 5122 C C . GLU A 1 629 ? -12.203 -18.082 8.453 1.00 96.31 629 GLU A C 1
ATOM 5124 O O . GLU A 1 629 ? -13.215 -18.775 8.424 1.00 96.31 629 GLU A O 1
ATOM 5129 N N . VAL A 1 630 ? -11.011 -18.496 8.014 1.00 95.88 630 VAL A N 1
ATOM 5130 C CA . VAL A 1 630 ? -10.763 -19.832 7.449 1.00 95.88 630 VAL A CA 1
ATOM 5131 C C . VAL A 1 630 ? -11.163 -20.924 8.443 1.00 95.88 630 VAL A C 1
ATOM 5133 O O . VAL A 1 630 ? -11.852 -21.872 8.080 1.00 95.88 630 VAL A O 1
ATOM 5136 N N . ASP A 1 631 ? -10.801 -20.768 9.716 1.00 94.06 631 ASP A N 1
ATOM 5137 C CA . ASP A 1 631 ? -11.115 -21.730 10.776 1.00 94.06 631 ASP A CA 1
ATOM 5138 C C . ASP A 1 631 ? -12.611 -21.753 11.143 1.00 94.06 631 ASP A C 1
ATOM 5140 O O . ASP A 1 631 ? -13.069 -22.676 11.823 1.00 94.06 631 ASP A O 1
ATOM 5144 N N . ARG A 1 632 ? -13.391 -20.736 10.746 1.00 92.94 632 ARG A N 1
ATOM 5145 C CA . ARG A 1 632 ? -14.792 -20.614 11.165 1.00 92.94 632 ARG A CA 1
ATOM 5146 C C . ARG A 1 632 ? -15.705 -21.608 10.468 1.00 92.94 632 ARG A C 1
ATOM 5148 O O . ARG A 1 632 ? -16.581 -22.168 11.125 1.00 92.94 632 ARG A O 1
ATOM 5155 N N . ASP A 1 633 ? -15.549 -21.767 9.159 1.00 91.75 633 ASP A N 1
ATOM 5156 C CA . ASP A 1 633 ? -16.362 -22.687 8.370 1.00 91.75 633 ASP A CA 1
ATOM 5157 C C . ASP A 1 633 ? -15.468 -23.533 7.456 1.00 91.75 633 ASP A C 1
ATOM 5159 O O . ASP A 1 633 ? -15.054 -23.072 6.390 1.00 91.75 633 ASP A O 1
ATOM 5163 N N . PRO A 1 634 ? -15.188 -24.793 7.835 1.00 93.25 634 PRO A N 1
ATOM 5164 C CA . PRO A 1 634 ? -14.336 -25.673 7.045 1.00 93.25 634 PRO A CA 1
ATOM 5165 C C . PRO A 1 634 ? -14.963 -26.076 5.703 1.00 93.25 634 PRO A C 1
ATOM 5167 O O . PRO A 1 634 ? -14.282 -26.681 4.881 1.00 93.25 634 PRO A O 1
ATOM 5170 N N . ASN A 1 635 ? -16.246 -25.774 5.464 1.00 95.06 635 ASN A N 1
ATOM 5171 C CA . ASN A 1 635 ? -16.901 -26.055 4.185 1.00 95.06 635 ASN A CA 1
ATOM 5172 C C . ASN A 1 635 ? -16.730 -24.922 3.171 1.00 95.06 635 ASN A C 1
ATOM 5174 O O . ASN A 1 635 ? -17.082 -25.108 2.007 1.00 95.06 635 ASN A O 1
ATOM 5178 N N . ILE A 1 636 ? -16.235 -23.757 3.602 1.00 95.88 636 ILE A N 1
ATOM 5179 C CA . ILE A 1 636 ? -15.956 -22.638 2.710 1.00 95.88 636 ILE A CA 1
ATOM 5180 C C . ILE A 1 636 ? -14.521 -22.759 2.224 1.00 95.88 636 ILE A C 1
ATOM 5182 O O . ILE A 1 636 ? -13.583 -22.791 3.018 1.00 95.88 636 ILE A O 1
ATOM 5186 N N . THR A 1 637 ? -14.354 -22.814 0.908 1.00 96.81 637 THR A N 1
ATOM 5187 C CA . THR A 1 637 ? -13.037 -22.878 0.281 1.00 96.81 637 THR A CA 1
ATOM 5188 C C . THR A 1 637 ? -12.425 -21.489 0.137 1.00 96.81 637 THR A C 1
ATOM 5190 O O . THR A 1 637 ? -13.028 -20.563 -0.416 1.00 96.81 637 THR A O 1
ATOM 5193 N N . HIS A 1 638 ? -11.189 -21.350 0.601 1.00 97.62 638 HIS A N 1
ATOM 5194 C CA . HIS A 1 638 ? -10.428 -20.111 0.575 1.00 97.62 638 HIS A CA 1
ATOM 5195 C C . HIS A 1 638 ? -9.219 -20.213 -0.357 1.00 97.62 638 HIS A C 1
ATOM 5197 O O . HIS A 1 638 ? -8.634 -21.280 -0.528 1.00 97.62 638 HIS A O 1
ATOM 5203 N N . ALA A 1 639 ? -8.799 -19.080 -0.909 1.00 96.62 639 ALA A N 1
ATOM 5204 C CA . ALA A 1 639 ? -7.461 -18.913 -1.463 1.00 96.62 639 ALA A CA 1
ATOM 5205 C C . ALA A 1 639 ? -6.893 -17.550 -1.077 1.00 96.62 639 ALA A C 1
ATOM 5207 O O . ALA A 1 639 ? -7.642 -16.619 -0.767 1.00 96.62 639 ALA A O 1
ATOM 5208 N N . ILE A 1 640 ? -5.567 -17.437 -1.091 1.00 96.00 640 ILE A N 1
ATOM 5209 C CA . ILE A 1 640 ? -4.860 -16.210 -0.722 1.00 96.00 640 ILE A CA 1
ATOM 5210 C C . ILE A 1 640 ? -3.849 -15.875 -1.820 1.00 96.00 640 ILE A C 1
ATOM 5212 O O . ILE A 1 640 ? -3.010 -16.694 -2.184 1.00 96.00 640 ILE A O 1
ATOM 5216 N N . VAL A 1 641 ? -3.912 -14.655 -2.339 1.00 95.12 641 VAL A N 1
ATOM 5217 C CA . VAL A 1 641 ? -2.938 -14.082 -3.268 1.00 95.12 641 VAL A CA 1
ATOM 5218 C C . VAL A 1 641 ? -2.256 -12.918 -2.569 1.00 95.12 641 VAL A C 1
ATOM 5220 O O . VAL A 1 641 ? -2.915 -11.999 -2.086 1.00 95.12 641 VAL A O 1
ATOM 5223 N N . THR A 1 642 ? -0.934 -12.961 -2.482 1.00 93.12 642 THR A N 1
ATOM 5224 C CA . THR A 1 642 ? -0.142 -11.942 -1.785 1.00 93.12 642 THR A CA 1
ATOM 5225 C C . THR A 1 642 ? 1.246 -11.808 -2.420 1.00 93.12 642 THR A C 1
ATOM 5227 O O . THR A 1 642 ? 1.492 -12.330 -3.509 1.00 93.12 642 THR A O 1
ATOM 5230 N N . THR A 1 643 ? 2.165 -11.064 -1.812 1.00 87.62 643 THR A N 1
ATOM 5231 C CA . THR A 1 643 ? 3.545 -10.970 -2.302 1.00 87.62 643 THR A CA 1
ATOM 5232 C C . THR A 1 643 ? 4.339 -12.229 -1.964 1.00 87.62 643 THR A C 1
ATOM 5234 O O . THR A 1 643 ? 4.106 -12.879 -0.948 1.00 87.62 643 THR A O 1
ATOM 5237 N N . GLY A 1 644 ? 5.296 -12.596 -2.825 1.00 85.88 644 GLY A N 1
ATOM 5238 C CA . GLY A 1 644 ? 6.067 -13.839 -2.661 1.00 85.88 644 GLY A CA 1
ATOM 5239 C C . GLY A 1 644 ? 6.869 -13.912 -1.355 1.00 85.88 644 GLY A C 1
ATOM 5240 O O . GLY A 1 644 ? 7.107 -14.992 -0.839 1.00 85.88 644 GLY A O 1
ATOM 5241 N N . SER A 1 645 ? 7.235 -12.774 -0.761 1.00 83.25 645 SER A N 1
ATOM 5242 C CA . SER A 1 645 ? 7.878 -12.740 0.560 1.00 83.25 645 SER A CA 1
ATOM 5243 C C . SER A 1 645 ? 6.943 -13.153 1.704 1.00 83.25 645 SER A C 1
ATOM 5245 O O . SER A 1 645 ? 7.411 -13.582 2.758 1.00 83.25 645 SER A O 1
ATOM 5247 N N . ILE A 1 646 ? 5.628 -13.020 1.516 1.00 87.81 646 ILE A N 1
ATOM 5248 C CA . ILE A 1 646 ? 4.612 -13.376 2.507 1.00 87.81 646 ILE A CA 1
ATOM 5249 C C . ILE A 1 646 ? 4.163 -14.829 2.334 1.00 87.81 646 ILE A C 1
ATOM 5251 O O . ILE A 1 646 ? 3.866 -15.482 3.332 1.00 87.81 646 ILE A O 1
ATOM 5255 N N . THR A 1 647 ? 4.133 -15.362 1.108 1.00 88.94 647 THR A N 1
ATOM 5256 C CA . THR A 1 647 ? 3.621 -16.720 0.843 1.00 88.94 647 THR A CA 1
ATOM 5257 C C . THR A 1 647 ? 4.309 -17.785 1.690 1.00 88.94 647 THR A C 1
ATOM 5259 O O . THR A 1 647 ? 3.628 -18.627 2.270 1.00 88.94 647 THR A O 1
ATOM 5262 N N . ASP A 1 648 ? 5.630 -17.690 1.854 1.00 84.06 648 ASP A N 1
ATOM 5263 C CA . ASP A 1 648 ? 6.418 -18.642 2.649 1.00 84.06 648 ASP A CA 1
ATOM 5264 C C . ASP A 1 648 ? 6.023 -18.634 4.134 1.00 84.06 648 ASP A C 1
ATOM 5266 O O . ASP A 1 648 ? 6.083 -19.656 4.818 1.00 84.06 648 ASP A O 1
ATOM 5270 N N . ARG A 1 649 ? 5.570 -17.483 4.643 1.00 83.75 649 ARG A N 1
ATOM 5271 C CA . ARG A 1 649 ? 5.128 -17.319 6.035 1.00 83.75 649 ARG A CA 1
ATOM 5272 C C . ARG A 1 649 ? 3.719 -17.836 6.281 1.00 83.75 649 ARG A C 1
ATOM 5274 O O . ARG A 1 649 ? 3.365 -18.067 7.430 1.00 83.75 649 ARG A O 1
ATOM 5281 N N . LEU A 1 650 ? 2.937 -18.007 5.221 1.00 87.94 650 LEU A N 1
ATOM 5282 C CA . LEU A 1 650 ? 1.579 -18.543 5.267 1.00 87.94 650 LEU A CA 1
ATOM 5283 C C . LEU A 1 650 ? 1.543 -20.038 4.927 1.00 87.94 650 LEU A C 1
ATOM 5285 O O . LEU A 1 650 ? 0.477 -20.579 4.633 1.00 87.94 650 LEU A O 1
ATOM 5289 N N . ALA A 1 651 ? 2.692 -20.721 4.958 1.00 85.94 651 ALA A N 1
ATOM 5290 C CA . ALA A 1 651 ? 2.779 -22.156 4.701 1.00 85.94 651 ALA A CA 1
ATOM 5291 C C . ALA A 1 651 ? 1.892 -22.981 5.653 1.00 85.94 651 ALA A C 1
ATOM 5293 O O . ALA A 1 651 ? 1.400 -24.046 5.280 1.00 85.94 651 ALA A O 1
ATOM 5294 N N . ASP A 1 652 ? 1.639 -22.484 6.866 1.00 88.19 652 ASP A N 1
ATOM 5295 C CA . ASP A 1 652 ? 0.712 -23.110 7.804 1.00 88.19 652 ASP A CA 1
ATOM 5296 C C . ASP A 1 652 ? -0.752 -22.990 7.347 1.00 88.19 652 ASP A C 1
ATOM 5298 O O . ASP A 1 652 ? -1.501 -23.956 7.480 1.00 88.19 652 ASP A O 1
ATOM 5302 N N . LEU A 1 653 ? -1.155 -21.871 6.736 1.00 88.62 653 LEU A N 1
ATOM 5303 C CA . LEU A 1 653 ? -2.484 -21.727 6.132 1.00 88.62 653 LEU A CA 1
ATOM 5304 C C . LEU A 1 653 ? -2.674 -22.659 4.936 1.00 88.62 653 LEU A C 1
ATOM 5306 O O . LEU A 1 653 ? -3.749 -23.229 4.801 1.00 88.62 653 LEU A O 1
ATOM 5310 N N . VAL A 1 654 ? -1.640 -22.869 4.112 1.00 88.94 654 VAL A N 1
ATOM 5311 C CA . VAL A 1 654 ? -1.689 -23.827 2.985 1.00 88.94 654 VAL A CA 1
ATOM 5312 C C . VAL A 1 654 ? -1.991 -25.249 3.465 1.00 88.94 654 VAL A C 1
ATOM 5314 O O . VAL A 1 654 ? -2.592 -26.035 2.742 1.00 88.94 654 VAL A O 1
ATOM 5317 N N . SER A 1 655 ? -1.590 -25.594 4.692 1.00 89.56 655 SER A N 1
ATOM 5318 C CA . SER A 1 655 ? -1.844 -26.923 5.254 1.00 89.56 655 SER A CA 1
ATOM 5319 C C . SER A 1 655 ? -3.294 -27.148 5.705 1.00 89.56 655 SER A C 1
ATOM 5321 O O . SER A 1 655 ? -3.665 -28.282 6.018 1.00 89.56 655 SER A O 1
ATOM 5323 N N . LEU A 1 656 ? -4.122 -26.095 5.746 1.00 93.50 656 LEU A N 1
ATOM 5324 C CA . LEU A 1 656 ? -5.524 -26.199 6.137 1.00 93.50 656 LEU A CA 1
ATOM 5325 C C . LEU A 1 656 ? -6.361 -26.791 4.991 1.00 93.50 656 LEU A C 1
ATOM 5327 O O . LEU A 1 656 ? -6.241 -26.354 3.849 1.00 93.50 656 LEU A O 1
ATOM 5331 N N . PRO A 1 657 ? -7.259 -27.754 5.272 1.00 92.81 657 PRO A N 1
ATOM 5332 C CA . PRO A 1 657 ? -7.959 -28.518 4.236 1.00 92.81 657 PRO A CA 1
ATOM 5333 C C . PRO A 1 657 ? -8.921 -27.679 3.387 1.00 92.81 657 PRO A C 1
ATOM 5335 O O . PRO A 1 657 ? -9.285 -28.091 2.290 1.00 92.81 657 PRO A O 1
ATOM 5338 N N . ASN A 1 658 ? -9.352 -26.523 3.892 1.00 96.00 658 ASN A N 1
ATOM 5339 C CA . ASN A 1 658 ? -10.246 -25.600 3.203 1.00 96.00 658 ASN A CA 1
ATOM 5340 C C . ASN A 1 658 ? -9.513 -24.396 2.586 1.00 96.00 658 ASN A C 1
ATOM 5342 O O . ASN A 1 658 ? -10.164 -23.475 2.097 1.00 96.00 658 ASN A O 1
ATOM 5346 N N . VAL A 1 659 ? -8.176 -24.400 2.564 1.00 96.06 659 VAL A N 1
ATOM 5347 C CA . VAL A 1 659 ? -7.359 -23.448 1.802 1.00 96.06 659 VAL A CA 1
ATOM 5348 C C . VAL A 1 659 ? -6.831 -24.160 0.560 1.00 96.06 659 VAL A C 1
ATOM 5350 O O . VAL A 1 659 ? -6.004 -25.058 0.654 1.00 96.06 659 VAL A O 1
ATOM 5353 N N . HIS A 1 660 ? -7.310 -23.765 -0.620 1.00 93.00 660 HIS A N 1
ATOM 5354 C CA . HIS A 1 660 ? -6.907 -24.384 -1.886 1.00 93.00 660 HIS A CA 1
ATOM 5355 C C . HIS A 1 660 ? -5.472 -24.038 -2.270 1.00 93.00 660 HIS A C 1
ATOM 5357 O O . HIS A 1 660 ? -4.707 -24.918 -2.654 1.00 93.00 660 HIS A O 1
ATOM 5363 N N . PHE A 1 661 ? -5.113 -22.756 -2.187 1.00 91.94 661 PHE A N 1
ATOM 5364 C CA . PHE A 1 661 ? -3.760 -22.302 -2.476 1.00 91.94 661 PHE A CA 1
ATOM 5365 C C . PHE A 1 661 ? -3.437 -20.982 -1.777 1.00 91.94 661 PHE A C 1
ATOM 5367 O O . PHE A 1 661 ? -4.313 -20.159 -1.486 1.00 91.94 661 PHE A O 1
ATOM 5374 N N . VAL A 1 662 ? -2.139 -20.770 -1.573 1.00 89.81 662 VAL A N 1
ATOM 5375 C CA . VAL A 1 662 ? -1.547 -19.472 -1.258 1.00 89.81 662 VAL A CA 1
ATOM 5376 C C . VAL A 1 662 ? -0.493 -19.191 -2.322 1.00 89.81 662 VAL A C 1
ATOM 5378 O O . VAL A 1 662 ? 0.432 -19.982 -2.485 1.00 89.81 662 VAL A O 1
ATOM 5381 N N . SER A 1 663 ? -0.644 -18.100 -3.070 1.00 92.19 663 SER A N 1
ATOM 5382 C CA . SER A 1 663 ? 0.215 -17.804 -4.220 1.00 92.19 663 SER A CA 1
ATOM 5383 C C . SER A 1 663 ? 0.730 -16.372 -4.225 1.00 92.19 663 SER A C 1
ATOM 5385 O O . SER A 1 663 ? 0.072 -15.437 -3.767 1.00 92.19 663 SER A O 1
ATOM 5387 N N . GLY A 1 664 ? 1.910 -16.205 -4.819 1.00 89.44 664 GLY A N 1
ATOM 5388 C CA . GLY A 1 664 ? 2.451 -14.907 -5.181 1.00 89.44 664 GLY A CA 1
ATOM 5389 C C . GLY A 1 664 ? 1.721 -14.329 -6.396 1.00 89.44 664 GLY A C 1
ATOM 5390 O O . GLY A 1 664 ? 1.291 -15.084 -7.271 1.00 89.44 664 GLY A O 1
ATOM 5391 N N . PHE A 1 665 ? 1.666 -13.001 -6.521 1.00 86.06 665 PHE A N 1
ATOM 5392 C CA . PHE A 1 665 ? 1.146 -12.337 -7.730 1.00 86.06 665 PHE A CA 1
ATOM 5393 C C . PHE A 1 665 ? 1.841 -12.782 -9.034 1.00 86.06 665 PHE A C 1
ATOM 5395 O O . PHE A 1 665 ? 1.207 -12.810 -10.085 1.00 86.06 665 PHE A O 1
ATOM 5402 N N . LYS A 1 666 ? 3.128 -13.162 -8.978 1.00 81.25 666 LYS A N 1
ATOM 5403 C CA . LYS A 1 666 ? 3.907 -13.602 -10.153 1.00 81.25 666 LYS A CA 1
ATOM 5404 C C . LYS A 1 666 ? 3.536 -15.007 -10.661 1.00 81.25 666 LYS A C 1
ATOM 5406 O O . LYS A 1 666 ? 3.728 -15.272 -11.840 1.00 81.25 666 LYS A O 1
ATOM 5411 N N . MET A 1 667 ? 2.992 -15.884 -9.812 1.00 73.50 667 MET A N 1
ATOM 5412 C CA . MET A 1 667 ? 2.741 -17.302 -10.145 1.00 73.50 667 MET A CA 1
ATOM 5413 C C . MET A 1 667 ? 1.308 -17.586 -10.619 1.00 73.50 667 MET A C 1
ATOM 5415 O O . MET A 1 667 ? 0.919 -18.734 -10.803 1.00 73.50 667 MET A O 1
ATOM 5419 N N . LEU A 1 668 ? 0.492 -16.552 -10.842 1.00 71.12 668 LEU A N 1
ATOM 5420 C CA . LEU A 1 668 ? -0.933 -16.739 -11.134 1.00 71.12 668 LEU A CA 1
ATOM 5421 C C . LEU A 1 668 ? -1.201 -17.472 -12.454 1.00 71.12 668 LEU A C 1
ATOM 5423 O O . LEU A 1 668 ? -2.262 -18.079 -12.594 1.00 71.12 668 LEU A O 1
ATOM 5427 N N . GLY A 1 669 ? -0.265 -17.422 -13.412 1.00 69.00 669 GLY A N 1
ATOM 5428 C CA . GLY A 1 669 ? -0.359 -18.085 -14.720 1.00 69.00 669 GLY A CA 1
ATOM 5429 C C . GLY A 1 669 ? -0.628 -19.590 -14.656 1.00 69.00 669 GLY A C 1
ATOM 5430 O O . GLY A 1 669 ? -1.205 -20.131 -15.590 1.00 69.00 669 GLY A O 1
ATOM 5431 N N . GLU A 1 670 ? -0.260 -20.244 -13.555 1.00 72.69 670 GLU A N 1
ATOM 5432 C CA . GLU A 1 670 ? -0.322 -21.702 -13.406 1.00 72.69 670 GLU A CA 1
ATOM 5433 C C . GLU A 1 670 ? -1.582 -22.188 -12.661 1.00 72.69 670 GLU A C 1
ATOM 5435 O O . GLU A 1 670 ? -1.811 -23.389 -12.578 1.00 72.69 670 GLU A O 1
ATOM 5440 N N . ILE A 1 671 ? -2.410 -21.271 -12.136 1.00 75.94 671 ILE A N 1
ATOM 5441 C CA . ILE A 1 671 ? -3.427 -21.556 -11.096 1.00 75.94 671 ILE A CA 1
ATOM 5442 C C . ILE A 1 671 ? -4.861 -21.248 -11.595 1.00 75.94 671 ILE A C 1
ATOM 5444 O O . ILE A 1 671 ? -5.820 -21.201 -10.830 1.00 75.94 671 ILE A O 1
ATOM 5448 N N . GLU A 1 672 ? -5.059 -21.016 -12.899 1.00 71.50 672 GLU A N 1
ATOM 5449 C CA . GLU A 1 672 ? -6.359 -20.577 -13.449 1.00 71.50 672 GLU A CA 1
ATOM 5450 C C . GLU A 1 672 ? -7.517 -21.542 -13.153 1.00 71.50 672 GLU A C 1
ATOM 5452 O O . GLU A 1 672 ? -8.604 -21.092 -12.791 1.00 71.50 672 GLU A O 1
ATOM 5457 N N . THR A 1 673 ? -7.285 -22.854 -13.220 1.00 77.56 673 THR A N 1
ATOM 5458 C CA . THR A 1 673 ? -8.312 -23.867 -12.922 1.00 77.56 673 THR A CA 1
ATOM 5459 C C . THR A 1 673 ? -8.719 -23.895 -11.451 1.00 77.56 673 THR A C 1
ATOM 5461 O O . THR A 1 673 ? -9.838 -24.286 -11.123 1.00 77.56 673 THR A O 1
ATOM 5464 N N . ASP A 1 674 ? -7.847 -23.445 -10.551 1.00 83.88 674 ASP A N 1
ATOM 5465 C CA . ASP A 1 674 ? -8.074 -23.573 -9.113 1.00 83.88 674 ASP A CA 1
ATOM 5466 C C . ASP A 1 674 ? -9.018 -22.481 -8.589 1.00 83.88 674 ASP A C 1
ATOM 5468 O O . ASP A 1 674 ? -9.714 -22.681 -7.591 1.00 83.88 674 ASP A O 1
ATOM 5472 N N . PHE A 1 675 ? -9.136 -21.348 -9.296 1.00 86.69 675 PHE A N 1
ATOM 5473 C CA . PHE A 1 675 ? -10.085 -20.281 -8.953 1.00 86.69 675 PHE A CA 1
ATOM 5474 C C . PHE A 1 675 ? -11.553 -20.722 -9.052 1.00 86.69 675 PHE A C 1
ATOM 5476 O O . PHE A 1 675 ? -12.418 -20.164 -8.362 1.00 86.69 675 PHE A O 1
ATOM 5483 N N . GLU A 1 676 ? -11.866 -21.735 -9.866 1.00 87.00 676 GLU A N 1
ATOM 5484 C CA . GLU A 1 676 ? -13.229 -22.258 -9.995 1.00 87.00 676 GLU A CA 1
ATOM 5485 C C . GLU A 1 676 ? -13.728 -22.888 -8.688 1.00 87.00 676 GLU A C 1
ATOM 5487 O O . GLU A 1 676 ? -14.885 -22.679 -8.315 1.00 87.00 676 GLU A O 1
ATOM 5492 N N . ALA A 1 677 ? -12.851 -23.558 -7.938 1.00 89.12 677 ALA A N 1
ATOM 5493 C CA . ALA A 1 677 ? -13.197 -24.217 -6.679 1.00 89.12 677 ALA A CA 1
ATOM 5494 C C . ALA A 1 677 ? -13.263 -23.259 -5.474 1.00 89.12 677 ALA A C 1
ATOM 5496 O O . ALA A 1 677 ? -13.898 -23.578 -4.471 1.00 89.12 677 ALA A O 1
ATOM 5497 N N . VAL A 1 678 ? -12.648 -22.075 -5.563 1.00 94.44 678 VAL A N 1
ATOM 5498 C CA . VAL A 1 678 ? -12.507 -21.115 -4.449 1.00 94.44 678 VAL A CA 1
ATOM 5499 C C . VAL A 1 678 ? -13.778 -20.299 -4.224 1.00 94.44 678 VAL A C 1
ATOM 5501 O O . VAL A 1 678 ? -14.213 -19.585 -5.119 1.00 94.44 678 VAL A O 1
ATOM 5504 N N . GLN A 1 679 ? -14.361 -20.315 -3.031 1.00 96.56 679 GLN A N 1
ATOM 5505 C CA . GLN A 1 679 ? -15.520 -19.476 -2.700 1.00 96.56 679 GLN A CA 1
ATOM 5506 C C . GLN A 1 679 ? -15.117 -18.099 -2.170 1.00 96.56 679 GLN A C 1
ATOM 5508 O O . GLN A 1 679 ? -15.801 -17.114 -2.453 1.00 96.56 679 GLN A O 1
ATOM 5513 N N . VAL A 1 680 ? -14.006 -18.013 -1.436 1.00 97.62 680 VAL A N 1
ATOM 5514 C CA . VAL A 1 680 ? -13.487 -16.766 -0.866 1.00 97.62 680 VAL A CA 1
ATOM 5515 C C . VAL A 1 680 ? -12.040 -16.550 -1.298 1.00 97.62 680 VAL A C 1
ATOM 5517 O O . VAL A 1 680 ? -11.155 -17.307 -0.906 1.00 97.62 680 VAL A O 1
ATOM 5520 N N . LEU A 1 681 ? -11.775 -15.491 -2.059 1.00 97.50 681 LEU A N 1
ATOM 5521 C CA . LEU A 1 681 ? -10.412 -15.100 -2.421 1.00 97.50 681 LEU A CA 1
ATOM 5522 C C . LEU A 1 681 ? -9.957 -13.901 -1.591 1.00 97.50 681 LEU A C 1
ATOM 5524 O O . LEU A 1 681 ? -10.627 -12.871 -1.574 1.00 97.50 681 LEU A O 1
ATOM 5528 N N . TRP A 1 682 ? -8.788 -14.010 -0.971 1.00 97.38 682 TRP A N 1
ATOM 5529 C CA . TRP A 1 682 ? -8.101 -12.911 -0.303 1.00 97.38 682 TRP A CA 1
ATOM 5530 C C . TRP A 1 682 ? -6.973 -12.391 -1.187 1.00 97.38 682 TRP A C 1
ATOM 5532 O O . TRP A 1 682 ? -6.050 -13.134 -1.493 1.00 97.38 682 TRP A O 1
ATOM 5542 N N . ILE A 1 683 ? -7.020 -11.122 -1.580 1.00 95.62 683 ILE A N 1
ATOM 5543 C CA . ILE A 1 683 ? -5.908 -10.421 -2.225 1.00 95.62 683 ILE A CA 1
ATOM 5544 C C . ILE A 1 683 ? -5.310 -9.485 -1.181 1.00 95.62 683 ILE A C 1
ATOM 5546 O O . ILE A 1 683 ? -5.966 -8.536 -0.752 1.00 95.62 683 ILE A O 1
ATOM 5550 N N . VAL A 1 684 ? -4.097 -9.791 -0.730 1.00 93.56 684 VAL A N 1
ATOM 5551 C CA . VAL A 1 684 ? -3.472 -9.147 0.428 1.00 93.56 684 VAL A CA 1
ATOM 5552 C C . VAL A 1 684 ? -2.228 -8.373 0.010 1.00 93.56 684 VAL A C 1
ATOM 5554 O O . VAL A 1 684 ? -1.217 -8.979 -0.355 1.00 93.56 684 VAL A O 1
ATOM 5557 N N . GLY A 1 685 ? -2.306 -7.043 0.107 1.00 89.31 685 GLY A N 1
ATOM 5558 C CA . GLY A 1 685 ? -1.253 -6.125 -0.320 1.00 89.31 685 GLY A CA 1
ATOM 5559 C C . GLY A 1 685 ? -1.287 -5.821 -1.819 1.00 89.31 685 GLY A C 1
ATOM 5560 O O . GLY A 1 685 ? -2.241 -6.148 -2.528 1.00 89.31 685 GLY A O 1
ATOM 5561 N N . THR A 1 686 ? -0.227 -5.176 -2.295 1.00 87.81 686 THR A N 1
ATOM 5562 C CA . THR A 1 686 ? -0.026 -4.781 -3.694 1.00 87.81 686 THR A CA 1
ATOM 5563 C C . THR A 1 686 ? 1.055 -5.657 -4.347 1.00 87.81 686 THR A C 1
ATOM 5565 O O . THR A 1 686 ? 2.016 -6.057 -3.683 1.00 87.81 686 THR A O 1
ATOM 5568 N N . PRO A 1 687 ? 0.927 -6.023 -5.637 1.00 88.38 687 PRO A N 1
ATOM 5569 C CA . PRO A 1 687 ? 2.007 -6.678 -6.364 1.00 88.38 687 PRO A CA 1
ATOM 5570 C C . PRO A 1 687 ? 3.250 -5.789 -6.413 1.00 88.38 687 PRO A C 1
ATOM 5572 O O . PRO A 1 687 ? 3.175 -4.622 -6.789 1.00 88.38 687 PRO A O 1
ATOM 5575 N N . HIS A 1 688 ? 4.410 -6.368 -6.100 1.00 86.88 688 HIS A N 1
ATOM 5576 C CA . HIS A 1 688 ? 5.685 -5.694 -6.319 1.00 86.88 688 HIS A CA 1
ATOM 5577 C C . HIS A 1 688 ? 5.967 -5.603 -7.821 1.00 86.88 688 HIS A C 1
ATOM 5579 O O . HIS A 1 688 ? 6.079 -6.632 -8.498 1.00 86.88 688 HIS A O 1
ATOM 5585 N N . ILE A 1 689 ? 6.095 -4.375 -8.323 1.00 88.19 689 ILE A N 1
ATOM 5586 C CA . ILE A 1 689 ? 6.506 -4.099 -9.697 1.00 88.19 689 ILE A CA 1
ATOM 5587 C C . ILE A 1 689 ? 7.950 -3.626 -9.657 1.00 88.19 689 ILE A C 1
ATOM 5589 O O . ILE A 1 689 ? 8.287 -2.680 -8.950 1.00 88.19 689 ILE A O 1
ATOM 5593 N N . GLU A 1 690 ? 8.809 -4.299 -10.413 1.00 89.56 690 GLU A N 1
ATOM 5594 C CA . GLU A 1 690 ? 10.230 -3.978 -10.412 1.00 89.56 690 GLU A CA 1
ATOM 5595 C C . GLU A 1 690 ? 10.448 -2.578 -11.017 1.00 89.56 690 GLU A C 1
ATOM 5597 O O . GLU A 1 690 ? 9.947 -2.315 -12.117 1.00 89.56 690 GLU A O 1
ATOM 5602 N N . PRO A 1 691 ? 11.199 -1.675 -10.349 1.00 90.88 691 PRO A N 1
ATOM 5603 C CA . PRO A 1 691 ? 11.326 -0.280 -10.779 1.00 90.88 691 PRO A CA 1
ATOM 5604 C C . PRO A 1 691 ? 11.799 -0.123 -12.222 1.00 90.88 691 PRO A C 1
ATOM 5606 O O . PRO A 1 691 ? 11.325 0.754 -12.936 1.00 90.88 691 PRO A O 1
ATOM 5609 N N . HIS A 1 692 ? 12.681 -1.013 -12.685 1.00 90.06 692 HIS A N 1
ATOM 5610 C CA . HIS A 1 692 ? 13.195 -0.966 -14.050 1.00 90.06 692 HIS A CA 1
ATOM 5611 C C . HIS A 1 692 ? 12.103 -1.186 -15.112 1.00 90.06 692 HIS A C 1
ATOM 5613 O O . HIS A 1 692 ? 12.236 -0.670 -16.216 1.00 90.06 692 HIS A O 1
ATOM 5619 N N . ILE A 1 693 ? 11.020 -1.909 -14.792 1.00 90.56 693 ILE A N 1
ATOM 5620 C CA . ILE A 1 693 ? 9.868 -2.089 -15.688 1.00 90.56 693 ILE A CA 1
ATOM 5621 C C . ILE A 1 693 ? 9.091 -0.771 -15.795 1.00 90.56 693 ILE A C 1
ATOM 5623 O O . ILE A 1 693 ? 8.698 -0.371 -16.888 1.00 90.56 693 ILE A O 1
ATOM 5627 N N . ILE A 1 694 ? 8.900 -0.069 -14.670 1.00 93.44 694 ILE A N 1
ATOM 5628 C CA . ILE A 1 694 ? 8.251 1.252 -14.647 1.00 93.44 694 ILE A CA 1
ATOM 5629 C C . ILE A 1 694 ? 9.087 2.267 -15.426 1.00 93.44 694 ILE A C 1
ATOM 5631 O O . ILE A 1 694 ? 8.566 2.990 -16.271 1.00 93.44 694 ILE A O 1
ATOM 5635 N N . TRP A 1 695 ? 10.390 2.315 -15.148 1.00 93.88 695 TRP A N 1
ATOM 5636 C CA . TRP A 1 695 ? 11.304 3.271 -15.765 1.00 93.88 695 TRP A CA 1
ATOM 5637 C C . TRP A 1 695 ? 11.435 3.045 -17.261 1.00 93.88 695 TRP A C 1
ATOM 5639 O O . TRP A 1 695 ? 11.359 4.011 -18.013 1.00 93.88 695 TRP A O 1
ATOM 5649 N N . ARG A 1 696 ? 11.560 1.790 -17.706 1.00 93.62 696 ARG A N 1
ATOM 5650 C CA . ARG A 1 696 ? 11.616 1.474 -19.134 1.00 93.62 696 ARG A CA 1
ATOM 5651 C C . ARG A 1 696 ? 10.345 1.924 -19.845 1.00 93.62 696 ARG A C 1
ATOM 5653 O O . ARG A 1 696 ? 10.427 2.598 -20.864 1.00 93.62 696 ARG A O 1
ATOM 5660 N N . GLU A 1 697 ? 9.174 1.625 -19.291 1.00 92.81 697 GLU A N 1
ATOM 5661 C CA . GLU A 1 697 ? 7.908 2.068 -19.878 1.00 92.81 697 GLU A CA 1
ATOM 5662 C C . GLU A 1 697 ? 7.783 3.602 -19.899 1.00 92.81 697 GLU A C 1
ATOM 5664 O O . GLU A 1 697 ? 7.315 4.177 -20.885 1.00 92.81 697 GLU A O 1
ATOM 5669 N N . ALA A 1 698 ? 8.281 4.283 -18.862 1.00 95.00 698 ALA A N 1
ATOM 5670 C CA . ALA A 1 698 ? 8.339 5.741 -18.827 1.00 95.00 698 ALA A CA 1
ATOM 5671 C C . ALA A 1 698 ? 9.254 6.305 -19.917 1.00 95.00 698 ALA A C 1
ATOM 5673 O O . ALA A 1 698 ? 8.856 7.225 -20.629 1.00 95.00 698 ALA A O 1
ATOM 5674 N N . GLN A 1 699 ? 10.438 5.722 -20.103 1.00 95.56 699 GLN A N 1
ATOM 5675 C CA . GLN A 1 699 ? 11.360 6.076 -21.182 1.00 95.56 699 GLN A CA 1
ATOM 5676 C C . GLN A 1 699 ? 10.716 5.860 -22.556 1.00 95.56 699 GLN A C 1
ATOM 5678 O O . GLN A 1 699 ? 10.803 6.723 -23.425 1.00 95.56 699 GLN A O 1
ATOM 5683 N N . MET A 1 700 ? 10.000 4.751 -22.746 1.00 94.06 700 MET A N 1
ATOM 5684 C CA . MET A 1 700 ? 9.314 4.444 -24.003 1.00 94.06 700 MET A CA 1
ATOM 5685 C C . MET A 1 700 ? 8.236 5.474 -24.348 1.00 94.06 700 MET A C 1
ATOM 5687 O O . MET A 1 700 ? 8.198 5.943 -25.486 1.00 94.06 700 MET A O 1
ATOM 5691 N N . LEU A 1 701 ? 7.403 5.856 -23.376 1.00 92.88 701 LEU A N 1
ATOM 5692 C CA . LEU A 1 701 ? 6.263 6.758 -23.584 1.00 92.88 701 LEU A CA 1
ATOM 5693 C C . LEU A 1 701 ? 6.615 8.247 -23.556 1.00 92.88 701 LEU A C 1
ATOM 5695 O O . LEU A 1 701 ? 5.960 9.044 -24.229 1.00 92.88 701 LEU A O 1
ATOM 5699 N N . PHE A 1 702 ? 7.600 8.626 -22.743 1.00 95.00 702 PHE A N 1
ATOM 5700 C CA . PHE A 1 702 ? 7.875 10.020 -22.389 1.00 95.00 702 PHE A CA 1
ATOM 5701 C C . PHE A 1 702 ? 9.332 10.425 -22.611 1.00 95.00 702 PHE A C 1
ATOM 5703 O O . PHE A 1 702 ? 9.679 11.587 -22.399 1.00 95.00 702 PHE A O 1
ATOM 5710 N N . GLY A 1 703 ? 10.200 9.519 -23.067 1.00 94.12 703 GLY A N 1
ATOM 5711 C CA . GLY A 1 703 ? 11.615 9.834 -23.257 1.00 94.12 703 GLY A CA 1
ATOM 5712 C C . GLY A 1 703 ? 11.894 10.855 -24.366 1.00 94.12 703 GLY A C 1
ATOM 5713 O O . GLY A 1 703 ? 12.981 11.430 -24.433 1.00 94.12 703 GLY A O 1
ATOM 5714 N N . ASN A 1 704 ? 10.902 11.124 -25.217 1.00 93.94 704 ASN A N 1
ATOM 5715 C CA . ASN A 1 704 ? 10.929 12.166 -26.240 1.00 93.94 704 ASN A CA 1
ATOM 5716 C C . ASN A 1 704 ? 10.261 13.489 -25.808 1.00 93.94 704 ASN A C 1
ATOM 5718 O O . ASN A 1 704 ? 10.278 14.449 -26.580 1.00 93.94 704 ASN A O 1
ATOM 5722 N N . ASP A 1 705 ? 9.675 13.566 -24.606 1.00 94.31 705 ASP A N 1
ATOM 5723 C CA . ASP A 1 705 ? 9.047 14.793 -24.103 1.00 94.31 705 ASP A CA 1
ATOM 5724 C C . ASP A 1 705 ? 10.079 15.916 -23.953 1.00 94.31 705 ASP A C 1
ATOM 5726 O O . ASP A 1 705 ? 11.262 15.662 -23.772 1.00 94.31 705 ASP A O 1
ATOM 5730 N N . GLU A 1 706 ? 9.657 17.181 -23.945 1.00 92.50 706 GLU A N 1
ATOM 5731 C CA . GLU A 1 706 ? 10.575 18.312 -23.733 1.00 92.50 706 GLU A CA 1
ATOM 5732 C C . GLU A 1 706 ? 11.247 18.269 -22.348 1.00 92.50 706 GLU A C 1
ATOM 5734 O O . GLU A 1 706 ? 12.442 18.540 -22.218 1.00 92.50 706 GLU A O 1
ATOM 5739 N N . LYS A 1 707 ? 10.485 17.892 -21.315 1.00 95.38 707 LYS A N 1
ATOM 5740 C CA . LYS A 1 707 ? 10.974 17.801 -19.937 1.00 95.38 707 LYS A CA 1
ATOM 5741 C C . LYS A 1 707 ? 11.583 16.419 -19.667 1.00 95.38 707 LYS A C 1
ATOM 5743 O O . LYS A 1 707 ? 10.905 15.424 -19.945 1.00 95.38 707 LYS A O 1
ATOM 5748 N N . PRO A 1 708 ? 12.793 16.349 -19.076 1.00 96.00 708 PRO A N 1
ATOM 5749 C CA . PRO A 1 708 ? 13.417 15.080 -18.711 1.00 96.00 708 PRO A CA 1
ATOM 5750 C C . PRO A 1 708 ? 12.590 14.336 -17.662 1.00 96.00 708 PRO A C 1
ATOM 5752 O O . PRO A 1 708 ? 11.823 14.969 -16.927 1.00 96.00 708 PRO A O 1
ATOM 5755 N N . LEU A 1 709 ? 12.718 13.012 -17.607 1.00 95.88 709 LEU A N 1
ATOM 5756 C CA . LEU A 1 709 ? 12.076 12.201 -16.572 1.00 95.88 709 LEU A CA 1
ATOM 5757 C C . LEU A 1 709 ? 12.808 12.352 -15.238 1.00 95.88 709 LEU A C 1
ATOM 5759 O O . LEU A 1 709 ? 14.036 12.407 -15.190 1.00 95.88 709 LEU A O 1
ATOM 5763 N N . ASN A 1 710 ? 12.050 12.430 -14.143 1.00 95.81 710 ASN A N 1
ATOM 5764 C CA . ASN A 1 710 ? 12.613 12.420 -12.796 1.00 95.81 710 ASN A CA 1
ATOM 5765 C C . ASN A 1 710 ? 12.320 11.090 -12.089 1.00 95.81 710 ASN A C 1
ATOM 5767 O O . ASN A 1 710 ? 11.230 10.878 -11.566 1.00 95.81 710 ASN A O 1
ATOM 5771 N N . TYR A 1 711 ? 13.327 10.223 -12.024 1.00 93.19 711 TYR A N 1
ATOM 5772 C CA . TYR A 1 711 ? 13.231 8.901 -11.398 1.00 93.19 711 TYR A CA 1
ATOM 5773 C C . TYR A 1 711 ? 13.319 8.928 -9.860 1.00 93.19 711 TYR A C 1
ATOM 5775 O O . TYR A 1 711 ? 13.282 7.869 -9.234 1.00 93.19 711 TYR A O 1
ATOM 5783 N N . GLU A 1 712 ? 13.440 10.106 -9.231 1.00 93.12 712 GLU A N 1
ATOM 5784 C CA . GLU A 1 712 ? 13.389 10.226 -7.773 1.00 93.12 712 GLU A CA 1
ATOM 5785 C C . GLU A 1 712 ? 12.036 9.744 -7.232 1.00 93.12 712 GLU A C 1
ATOM 5787 O O . GLU A 1 712 ? 10.973 10.274 -7.567 1.00 93.12 712 GLU A O 1
ATOM 5792 N N . GLY A 1 713 ? 12.088 8.776 -6.325 1.00 88.06 713 GLY A N 1
ATOM 5793 C CA . GLY A 1 713 ? 10.922 8.206 -5.668 1.00 88.06 713 GLY A CA 1
ATOM 5794 C C . GLY A 1 713 ? 11.323 7.161 -4.639 1.00 88.06 713 GLY A C 1
ATOM 5795 O O . GLY A 1 713 ? 12.490 6.766 -4.560 1.00 88.06 713 GLY A O 1
ATOM 5796 N N . ASP A 1 714 ? 10.356 6.720 -3.849 1.00 87.69 714 ASP A N 1
ATOM 5797 C CA . ASP A 1 714 ? 10.508 5.532 -3.022 1.00 87.69 714 ASP A CA 1
ATOM 5798 C C . ASP A 1 714 ? 10.136 4.308 -3.868 1.00 87.69 714 ASP A C 1
ATOM 5800 O O . ASP A 1 714 ? 8.970 4.027 -4.136 1.00 87.69 714 ASP A O 1
ATOM 5804 N N . ILE A 1 715 ? 11.163 3.590 -4.330 1.00 82.75 715 ILE A N 1
ATOM 5805 C CA . ILE A 1 715 ? 11.018 2.402 -5.183 1.00 82.75 715 ILE A CA 1
ATOM 5806 C C . ILE A 1 715 ? 10.235 1.267 -4.521 1.00 82.75 715 ILE A C 1
ATOM 5808 O O . ILE A 1 715 ? 9.778 0.361 -5.215 1.00 82.75 715 ILE A O 1
ATOM 5812 N N . TRP A 1 716 ? 10.130 1.279 -3.193 1.00 80.62 716 TRP A N 1
ATOM 5813 C CA . TRP A 1 716 ? 9.445 0.237 -2.454 1.00 80.62 716 TRP A CA 1
ATOM 5814 C C . TRP A 1 716 ? 7.964 0.556 -2.295 1.00 80.62 716 TRP A C 1
ATOM 5816 O O . TRP A 1 716 ? 7.160 -0.357 -2.454 1.00 80.62 716 TRP A O 1
ATOM 5826 N N . THR A 1 717 ? 7.619 1.823 -2.028 1.00 80.69 717 THR A N 1
ATOM 5827 C CA . THR A 1 717 ? 6.210 2.254 -1.977 1.00 80.69 717 THR A CA 1
ATOM 5828 C C . THR A 1 717 ? 5.603 2.464 -3.362 1.00 80.69 717 THR A C 1
ATOM 5830 O O . THR A 1 717 ? 4.385 2.421 -3.525 1.00 80.69 717 THR A O 1
ATOM 5833 N N . GLY A 1 718 ? 6.448 2.701 -4.370 1.00 86.06 718 GLY A N 1
ATOM 5834 C CA . GLY A 1 718 ? 6.009 3.139 -5.690 1.00 86.06 718 GLY A CA 1
ATOM 5835 C C . GLY A 1 718 ? 5.572 4.605 -5.730 1.00 86.06 718 GLY A C 1
ATOM 5836 O O . GLY A 1 718 ? 4.853 4.991 -6.651 1.00 86.06 718 GLY A O 1
ATOM 5837 N N . ASP A 1 719 ? 5.996 5.417 -4.753 1.00 89.81 719 ASP A N 1
ATOM 5838 C CA . ASP A 1 719 ? 5.764 6.863 -4.735 1.00 89.81 719 ASP A CA 1
ATOM 5839 C C . ASP A 1 719 ? 6.875 7.588 -5.509 1.00 89.81 719 ASP A C 1
ATOM 5841 O O . ASP A 1 719 ? 7.971 7.844 -4.997 1.00 89.81 719 ASP A O 1
ATOM 5845 N N . TYR A 1 720 ? 6.589 7.950 -6.755 1.00 93.62 720 TYR A N 1
ATOM 5846 C CA . TYR A 1 720 ? 7.470 8.704 -7.641 1.00 93.62 720 TYR A CA 1
ATOM 5847 C C . TYR A 1 720 ? 7.121 10.195 -7.638 1.00 93.62 720 TYR A C 1
ATOM 5849 O O . TYR A 1 720 ? 5.955 10.587 -7.632 1.00 93.62 720 TYR A O 1
ATOM 5857 N N . LYS A 1 721 ? 8.143 11.061 -7.685 1.00 95.19 721 LYS A N 1
ATOM 5858 C CA . LYS A 1 721 ? 7.935 12.518 -7.761 1.00 95.19 721 LYS A CA 1
ATOM 5859 C C . LYS A 1 721 ? 7.456 12.986 -9.136 1.00 95.19 721 LYS A C 1
ATOM 5861 O O . LYS A 1 721 ? 6.807 14.025 -9.223 1.00 95.19 721 LYS A O 1
ATOM 5866 N N . ASP A 1 722 ? 7.826 12.279 -10.203 1.00 96.31 722 ASP A N 1
ATOM 5867 C CA . ASP A 1 722 ? 7.359 12.575 -11.559 1.00 96.31 722 ASP A CA 1
ATOM 5868 C C . ASP A 1 722 ? 5.968 11.973 -11.775 1.00 96.31 722 ASP A C 1
ATOM 5870 O O . ASP A 1 722 ? 5.799 10.752 -11.752 1.00 96.31 722 ASP A O 1
ATOM 5874 N N . GLU A 1 723 ? 4.978 12.833 -12.015 1.00 95.50 723 GLU A N 1
ATOM 5875 C CA . GLU A 1 723 ? 3.581 12.434 -12.227 1.00 95.50 723 GLU A CA 1
ATOM 5876 C C . GLU A 1 723 ? 3.426 11.429 -13.380 1.00 95.50 723 GLU A C 1
ATOM 5878 O O . GLU A 1 723 ? 2.573 10.547 -13.305 1.00 95.50 723 GLU A O 1
ATOM 5883 N N . ARG A 1 724 ? 4.281 11.500 -14.413 1.00 94.00 724 ARG A N 1
ATOM 5884 C CA . ARG A 1 724 ? 4.249 10.570 -15.556 1.00 94.00 724 ARG A CA 1
ATOM 5885 C C . ARG A 1 724 ? 4.668 9.159 -15.149 1.00 94.00 724 ARG A C 1
ATOM 5887 O O . ARG A 1 724 ? 4.065 8.181 -15.584 1.00 94.00 724 ARG A O 1
ATOM 5894 N N . ILE A 1 725 ? 5.695 9.053 -14.304 1.00 95.06 725 ILE A N 1
ATOM 5895 C CA . ILE A 1 725 ? 6.183 7.771 -13.779 1.00 95.06 725 ILE A CA 1
ATOM 5896 C C . ILE A 1 725 ? 5.168 7.204 -12.780 1.00 95.06 725 ILE A C 1
ATOM 5898 O O . ILE A 1 725 ? 4.848 6.016 -12.839 1.00 95.06 725 ILE A O 1
ATOM 5902 N N . GLN A 1 726 ? 4.603 8.060 -11.921 1.00 94.31 726 GLN A N 1
ATOM 5903 C CA . GLN A 1 726 ? 3.543 7.669 -10.992 1.00 94.31 726 GLN A CA 1
ATOM 5904 C C . GLN A 1 726 ? 2.306 7.133 -11.726 1.00 94.31 726 GLN A C 1
ATOM 5906 O O . GLN A 1 726 ? 1.727 6.134 -11.301 1.00 94.31 726 GLN A O 1
ATOM 5911 N N . GLU A 1 727 ? 1.902 7.765 -12.834 1.00 91.50 727 GLU A N 1
ATOM 5912 C CA . GLU A 1 727 ? 0.773 7.311 -13.653 1.00 91.50 727 GLU A CA 1
ATOM 5913 C C . GLU A 1 727 ? 1.002 5.889 -14.188 1.00 91.50 727 GLU A C 1
ATOM 5915 O O . GLU A 1 727 ? 0.122 5.037 -14.040 1.00 91.50 727 GLU A O 1
ATOM 5920 N N . ILE A 1 728 ? 2.193 5.605 -14.732 1.00 91.12 728 ILE A N 1
ATOM 5921 C CA . ILE A 1 728 ? 2.558 4.268 -15.231 1.00 91.12 728 ILE A CA 1
ATOM 5922 C C . ILE A 1 728 ? 2.535 3.235 -14.104 1.00 91.12 728 ILE A C 1
ATOM 5924 O O . ILE A 1 728 ? 1.971 2.150 -14.272 1.00 91.12 728 ILE A O 1
ATOM 5928 N N . PHE A 1 729 ? 3.130 3.558 -12.951 1.00 91.81 729 PHE A N 1
ATOM 5929 C CA . PHE A 1 729 ? 3.121 2.670 -11.789 1.00 91.81 729 PHE A CA 1
ATOM 5930 C C . PHE A 1 729 ? 1.686 2.326 -11.371 1.00 91.81 729 PHE A C 1
ATOM 5932 O O . PHE A 1 729 ? 1.328 1.148 -11.286 1.00 91.81 729 PHE A O 1
ATOM 5939 N N . ASN A 1 730 ? 0.844 3.348 -11.208 1.00 90.31 730 ASN A N 1
ATOM 5940 C CA . ASN A 1 730 ? -0.554 3.197 -10.820 1.00 90.31 730 ASN A CA 1
ATOM 5941 C C . ASN A 1 730 ? -1.340 2.339 -11.825 1.00 90.31 730 ASN A C 1
ATOM 5943 O O . ASN A 1 730 ? -2.114 1.468 -11.432 1.00 90.31 730 ASN A O 1
ATOM 5947 N N . GLN A 1 731 ? -1.138 2.543 -13.125 1.00 86.06 731 GLN A N 1
ATOM 5948 C CA . GLN A 1 731 ? -1.832 1.772 -14.159 1.00 86.06 731 GLN A CA 1
ATOM 5949 C C . GLN A 1 731 ? -1.384 0.318 -14.212 1.00 86.06 731 GLN A C 1
ATOM 5951 O O . GLN A 1 731 ? -2.235 -0.565 -14.318 1.00 86.06 731 GLN A O 1
ATOM 5956 N N . LYS A 1 732 ? -0.082 0.036 -14.099 1.00 87.19 732 LYS A N 1
ATOM 5957 C CA . LYS A 1 732 ? 0.400 -1.350 -14.029 1.00 87.19 732 LYS A CA 1
ATOM 5958 C C . LYS A 1 732 ? -0.132 -2.059 -12.793 1.00 87.19 732 LYS A C 1
ATOM 5960 O O . LYS A 1 732 ? -0.589 -3.196 -12.899 1.00 87.19 732 LYS A O 1
ATOM 5965 N N . LEU A 1 733 ? -0.125 -1.383 -11.646 1.00 89.00 733 LEU A N 1
ATOM 5966 C CA . LEU A 1 733 ? -0.678 -1.908 -10.402 1.00 89.00 733 LEU A CA 1
ATOM 5967 C C . LEU A 1 733 ? -2.177 -2.214 -10.550 1.00 89.00 733 LEU A C 1
ATOM 5969 O O . LEU A 1 733 ? -2.610 -3.336 -10.276 1.00 89.00 733 LEU A O 1
ATOM 5973 N N . SER A 1 734 ? -2.946 -1.257 -11.080 1.00 87.69 734 SER A N 1
ATOM 5974 C CA . SER A 1 734 ? -4.369 -1.416 -11.398 1.00 87.69 734 SER A CA 1
ATOM 5975 C C . SER A 1 734 ? -4.621 -2.582 -12.357 1.00 87.69 734 SER A C 1
ATOM 5977 O O . SER A 1 734 ? -5.491 -3.420 -12.115 1.00 87.69 734 SER A O 1
ATOM 5979 N N . GLY A 1 735 ? -3.833 -2.668 -13.432 1.00 83.50 735 GLY A N 1
ATOM 5980 C CA . GLY A 1 735 ? -3.936 -3.696 -14.460 1.00 83.50 735 GLY A CA 1
ATOM 5981 C C . GLY A 1 735 ? -3.675 -5.092 -13.906 1.00 83.50 735 GLY A C 1
ATOM 5982 O O . GLY A 1 735 ? -4.478 -5.992 -14.141 1.00 83.50 735 GLY A O 1
ATOM 5983 N N . LEU A 1 736 ? -2.612 -5.266 -13.115 1.00 85.88 736 LEU A N 1
ATOM 5984 C CA . LEU A 1 736 ? -2.291 -6.539 -12.466 1.00 85.88 736 LEU A CA 1
ATOM 5985 C C . LEU A 1 736 ? -3.401 -6.973 -11.506 1.00 85.88 736 LEU A C 1
ATOM 5987 O O . LEU A 1 736 ? -3.890 -8.096 -11.612 1.00 85.88 736 LEU A O 1
ATOM 5991 N N . LEU A 1 737 ? -3.849 -6.086 -10.612 1.00 89.31 737 LEU A N 1
ATOM 5992 C CA . LEU A 1 737 ? -4.928 -6.392 -9.668 1.00 89.31 737 LEU A CA 1
ATOM 5993 C C . LEU A 1 737 ? -6.236 -6.727 -10.398 1.00 89.31 737 LEU A C 1
ATOM 5995 O O . LEU A 1 737 ? -6.876 -7.730 -10.085 1.00 89.31 737 LEU A O 1
ATOM 5999 N N . THR A 1 738 ? -6.594 -5.955 -11.425 1.00 87.06 738 THR A N 1
ATOM 6000 C CA . THR A 1 738 ? -7.779 -6.200 -12.263 1.00 87.06 738 THR A CA 1
ATOM 6001 C C . THR A 1 738 ? -7.694 -7.543 -12.987 1.00 87.06 738 THR A C 1
ATOM 6003 O O . THR A 1 738 ? -8.699 -8.248 -13.079 1.00 87.06 738 THR A O 1
ATOM 6006 N N . GLN A 1 739 ? -6.508 -7.945 -13.455 1.00 82.88 739 GLN A N 1
ATOM 6007 C CA . GLN A 1 739 ? -6.297 -9.274 -14.034 1.00 82.88 739 GLN A CA 1
ATOM 6008 C C . GLN A 1 739 ? -6.533 -10.383 -13.002 1.00 82.88 739 GLN A C 1
ATOM 6010 O O . GLN A 1 739 ? -7.215 -11.356 -13.325 1.00 82.88 739 GLN A O 1
ATOM 6015 N N . VAL A 1 740 ? -6.049 -10.231 -11.761 1.00 86.81 740 VAL A N 1
ATOM 6016 C CA . VAL A 1 740 ? -6.327 -11.205 -10.687 1.00 86.81 740 VAL A CA 1
ATOM 6017 C C . VAL A 1 740 ? -7.830 -11.308 -10.427 1.00 86.81 740 VAL A C 1
ATOM 6019 O O . VAL A 1 740 ? -8.369 -12.411 -10.398 1.00 86.81 740 VAL A O 1
ATOM 6022 N N . VAL A 1 741 ? -8.530 -10.173 -10.307 1.00 89.25 741 VAL A N 1
ATOM 6023 C CA . VAL A 1 741 ? -9.991 -10.148 -10.113 1.00 89.25 741 VAL A CA 1
ATOM 6024 C C . VAL A 1 741 ? -10.728 -10.790 -11.292 1.00 89.25 741 VAL A C 1
ATOM 6026 O O . VAL A 1 741 ? -11.685 -11.538 -11.089 1.00 89.25 741 VAL A O 1
ATOM 6029 N N . GLY A 1 742 ? -10.269 -10.544 -12.521 1.00 85.44 742 GLY A N 1
ATOM 6030 C CA . GLY A 1 742 ? -10.820 -11.149 -13.732 1.00 85.44 742 GLY A CA 1
ATOM 6031 C C . GLY A 1 742 ? -10.765 -12.678 -13.709 1.00 85.44 742 GLY A C 1
ATOM 6032 O O . GLY A 1 742 ? -11.756 -13.323 -14.053 1.00 85.44 742 GLY A O 1
ATOM 6033 N N . ARG A 1 743 ? -9.659 -13.256 -13.221 1.00 85.19 743 ARG A N 1
ATOM 6034 C CA . ARG A 1 743 ? -9.458 -14.716 -13.124 1.00 85.19 743 ARG A CA 1
ATOM 6035 C C . ARG A 1 743 ? -10.376 -15.408 -12.119 1.00 85.19 743 ARG A C 1
ATOM 6037 O O . ARG A 1 743 ? -10.680 -16.581 -12.288 1.00 85.19 743 ARG A O 1
ATOM 6044 N N . VAL A 1 744 ? -10.898 -14.687 -11.124 1.00 88.44 744 VAL A N 1
ATOM 6045 C CA . VAL A 1 744 ? -11.931 -15.218 -10.207 1.00 88.44 744 VAL A CA 1
ATOM 6046 C C . VAL A 1 744 ? -13.218 -15.576 -10.960 1.00 88.44 744 VAL A C 1
ATOM 6048 O O . VAL A 1 744 ? -14.014 -16.408 -10.513 1.00 88.44 744 VAL A O 1
ATOM 6051 N N . GLY A 1 745 ? -13.445 -14.937 -12.113 1.00 88.00 745 GLY A N 1
ATOM 6052 C CA . GLY A 1 745 ? -14.608 -15.191 -12.948 1.00 88.00 745 GLY A CA 1
ATOM 6053 C C . GLY A 1 745 ? -15.906 -14.722 -12.297 1.00 88.00 745 GLY A C 1
ATOM 6054 O O . GLY A 1 745 ? -16.915 -15.412 -12.394 1.00 88.00 745 GLY A O 1
ATOM 6055 N N . LEU A 1 746 ? -15.920 -13.552 -11.640 1.00 91.44 746 LEU A N 1
ATOM 6056 C CA . LEU A 1 746 ? -17.124 -12.993 -10.990 1.00 91.44 746 LEU A CA 1
ATOM 6057 C C . LEU A 1 746 ? -18.302 -12.756 -11.960 1.00 91.44 746 LEU A C 1
ATOM 6059 O O . LEU A 1 746 ? -19.440 -12.571 -11.536 1.00 91.44 746 LEU A O 1
ATOM 6063 N N . ASN A 1 747 ? -18.050 -12.742 -13.266 1.00 87.94 747 ASN A N 1
ATOM 6064 C CA . ASN A 1 747 ? -19.043 -12.657 -14.341 1.00 87.94 747 ASN A CA 1
ATOM 6065 C C . ASN A 1 747 ? -19.534 -14.026 -14.853 1.00 87.94 747 ASN A C 1
ATOM 6067 O O . ASN A 1 747 ? -20.454 -14.063 -15.668 1.00 87.94 747 ASN A O 1
ATOM 6071 N N . ARG A 1 748 ? -18.929 -15.132 -14.405 1.00 87.69 748 ARG A N 1
ATOM 6072 C CA . ARG A 1 748 ? -19.230 -16.509 -14.841 1.00 87.69 748 ARG A CA 1
ATOM 6073 C C . ARG A 1 748 ? -19.684 -17.396 -13.682 1.00 87.69 748 ARG A C 1
ATOM 6075 O O . ARG A 1 748 ? -20.658 -18.130 -13.811 1.00 87.69 748 ARG A O 1
ATOM 6082 N N . ASN A 1 749 ? -19.014 -17.280 -12.542 1.00 89.50 749 ASN A N 1
ATOM 6083 C CA . ASN A 1 749 ? -19.212 -18.110 -11.362 1.00 89.50 749 ASN A CA 1
ATOM 6084 C C . ASN A 1 749 ? -20.074 -17.381 -10.330 1.00 89.50 749 ASN A C 1
ATOM 6086 O O . ASN A 1 749 ? -19.886 -16.188 -10.125 1.00 89.50 749 ASN A O 1
ATOM 6090 N N . SER A 1 750 ? -20.991 -18.077 -9.656 1.00 92.50 750 SER A N 1
ATOM 6091 C CA . SER A 1 750 ? -21.826 -17.517 -8.579 1.00 92.50 750 SER A CA 1
ATOM 6092 C C . SER A 1 750 ? -21.275 -17.822 -7.186 1.00 92.50 750 SER A C 1
ATOM 6094 O O . SER A 1 750 ? -20.562 -18.806 -7.003 1.00 92.50 750 SER A O 1
ATOM 6096 N N . GLY A 1 751 ? -21.701 -17.053 -6.181 1.00 93.00 751 GLY A N 1
ATOM 6097 C CA . GLY A 1 751 ? -21.397 -17.320 -4.770 1.00 93.00 751 GLY A CA 1
ATOM 6098 C C . GLY A 1 751 ? -19.943 -17.048 -4.377 1.00 93.00 751 GLY A C 1
ATOM 6099 O O . GLY A 1 751 ? -19.469 -17.592 -3.384 1.00 93.00 751 GLY A O 1
ATOM 6100 N N . LYS A 1 752 ? -19.233 -16.227 -5.156 1.00 95.88 752 LYS A N 1
ATOM 6101 C CA . LYS A 1 752 ? -17.845 -15.836 -4.909 1.00 95.88 752 LYS A CA 1
ATOM 6102 C C . LYS A 1 752 ? -17.797 -14.583 -4.035 1.00 95.88 752 LYS A C 1
ATOM 6104 O O . LYS A 1 752 ? -18.510 -13.609 -4.285 1.00 95.88 752 LYS A O 1
ATOM 6109 N N . THR A 1 753 ? -16.921 -14.590 -3.039 1.00 97.69 753 THR A N 1
ATOM 6110 C CA . THR A 1 753 ? -16.581 -13.416 -2.232 1.00 97.69 753 THR A CA 1
ATOM 6111 C C . THR A 1 753 ? -15.115 -13.070 -2.439 1.00 97.69 753 THR A C 1
ATOM 6113 O O . THR A 1 753 ? -14.243 -13.920 -2.289 1.00 97.69 753 THR A O 1
ATOM 6116 N N . LEU A 1 754 ? -14.834 -11.819 -2.773 1.00 97.75 754 LEU A N 1
ATOM 6117 C CA . LEU A 1 754 ? -13.475 -11.320 -2.945 1.00 97.75 754 LEU A CA 1
ATOM 6118 C C . LEU A 1 754 ? -13.153 -10.304 -1.854 1.00 97.75 754 LEU A C 1
ATOM 6120 O O . LEU A 1 754 ? -13.900 -9.350 -1.656 1.00 97.75 754 LEU A O 1
ATOM 6124 N N . MET A 1 755 ? -12.027 -10.492 -1.183 1.00 97.75 755 MET A N 1
ATOM 6125 C CA . MET A 1 755 ? -11.483 -9.586 -0.180 1.00 97.75 755 MET A CA 1
ATOM 6126 C C . MET A 1 755 ? -10.248 -8.899 -0.759 1.00 97.75 755 MET A C 1
ATOM 6128 O O . MET A 1 755 ? -9.210 -9.530 -0.925 1.00 97.75 755 MET A O 1
ATOM 6132 N N . LEU A 1 756 ? -10.361 -7.613 -1.075 1.00 96.25 756 LEU A N 1
ATOM 6133 C CA . LEU A 1 756 ? -9.277 -6.765 -1.562 1.00 96.25 756 LEU A CA 1
ATOM 6134 C C . LEU A 1 756 ? -8.693 -5.972 -0.390 1.00 96.25 756 LEU A C 1
ATOM 6136 O O . LEU A 1 756 ? -9.210 -4.915 -0.027 1.00 96.25 756 LEU A O 1
ATOM 6140 N N . LEU A 1 757 ? -7.611 -6.463 0.212 1.00 94.94 757 LEU A N 1
ATOM 6141 C CA . LEU A 1 757 ? -6.859 -5.723 1.230 1.00 94.94 757 LEU A CA 1
ATOM 6142 C C . LEU A 1 757 ? -5.837 -4.813 0.539 1.00 94.94 757 LEU A C 1
ATOM 6144 O O . LEU A 1 757 ? -4.627 -5.001 0.657 1.00 94.94 757 LEU A O 1
ATOM 6148 N N . THR A 1 758 ? -6.372 -3.866 -0.234 1.00 91.06 758 THR A N 1
ATOM 6149 C CA . THR A 1 758 ? -5.665 -2.793 -0.940 1.00 91.06 758 THR A CA 1
ATOM 6150 C C . THR A 1 758 ? -6.530 -1.531 -0.953 1.00 91.06 758 THR A C 1
ATOM 6152 O O . THR A 1 758 ? -7.706 -1.589 -1.318 1.00 91.06 758 THR A O 1
ATOM 6155 N N . ASP A 1 759 ? -5.942 -0.400 -0.564 1.00 89.00 759 ASP A N 1
ATOM 6156 C CA . ASP A 1 759 ? -6.520 0.948 -0.644 1.00 89.00 759 ASP A CA 1
ATOM 6157 C C . ASP A 1 759 ? -6.382 1.561 -2.050 1.00 89.00 759 ASP A C 1
ATOM 6159 O O . ASP A 1 759 ? -6.627 2.750 -2.242 1.00 89.00 759 ASP A O 1
ATOM 6163 N N . PHE A 1 760 ? -5.990 0.759 -3.040 1.00 90.19 760 PHE A N 1
ATOM 6164 C CA . PHE A 1 760 ? -5.745 1.206 -4.400 1.00 90.19 760 PHE A CA 1
ATOM 6165 C C . PHE A 1 760 ? -7.029 1.200 -5.242 1.00 90.19 760 PHE A C 1
ATOM 6167 O O . PHE A 1 760 ? -7.735 0.193 -5.305 1.00 90.19 760 PHE A O 1
ATOM 6174 N N . GLU A 1 761 ? -7.350 2.308 -5.912 1.00 90.12 761 GLU A N 1
ATOM 6175 C CA . GLU A 1 761 ? -8.572 2.408 -6.719 1.00 90.12 761 GLU A CA 1
ATOM 6176 C C . GLU A 1 761 ? -8.472 1.502 -7.955 1.00 90.12 761 GLU A C 1
ATOM 6178 O O . GLU A 1 761 ? -7.541 1.602 -8.756 1.00 90.12 761 GLU A O 1
ATOM 6183 N N . LEU A 1 762 ? -9.451 0.611 -8.120 1.00 90.31 762 LEU A N 1
ATOM 6184 C CA . LEU A 1 762 ? -9.563 -0.287 -9.264 1.00 90.31 762 LEU A CA 1
ATOM 6185 C C . LEU A 1 762 ? -10.773 0.131 -10.105 1.00 90.31 762 LEU A C 1
ATOM 6187 O O . LEU A 1 762 ? -11.910 -0.192 -9.739 1.00 90.31 762 LEU A O 1
ATOM 6191 N N . PRO A 1 763 ? -10.566 0.850 -11.222 1.00 85.75 763 PRO A N 1
ATOM 6192 C CA . PRO A 1 763 ? -11.650 1.241 -12.111 1.00 85.75 763 PRO A CA 1
ATOM 6193 C C . PRO A 1 763 ? -12.482 0.033 -12.550 1.00 85.75 763 PRO A C 1
ATOM 6195 O O . PRO A 1 763 ? -11.949 -1.041 -12.815 1.00 85.75 763 PRO A O 1
ATOM 6198 N N . ASP A 1 764 ? -13.799 0.210 -12.617 1.00 85.44 764 ASP A N 1
ATOM 6199 C CA . ASP A 1 764 ? -14.781 -0.826 -12.953 1.00 85.44 764 ASP A CA 1
ATOM 6200 C C . ASP A 1 764 ? -14.860 -1.992 -11.947 1.00 85.44 764 ASP A C 1
ATOM 6202 O O . ASP A 1 764 ? -15.553 -2.979 -12.212 1.00 85.44 764 ASP A O 1
ATOM 6206 N N . ILE A 1 765 ? -14.195 -1.890 -10.791 1.00 91.38 765 ILE A N 1
ATOM 6207 C CA . ILE A 1 765 ? -14.318 -2.801 -9.644 1.00 91.38 765 ILE A CA 1
ATOM 6208 C C . ILE A 1 765 ? -14.744 -1.998 -8.412 1.00 91.38 765 ILE A C 1
ATOM 6210 O O . ILE A 1 765 ? -15.799 -2.274 -7.846 1.00 91.38 765 ILE A O 1
ATOM 6214 N N . THR A 1 766 ? -13.971 -0.989 -8.005 1.00 92.69 766 THR A N 1
ATOM 6215 C CA . THR A 1 766 ? -14.214 -0.172 -6.803 1.00 92.69 766 THR A CA 1
ATOM 6216 C C . THR A 1 766 ? -15.533 0.610 -6.881 1.00 92.69 766 THR A C 1
ATOM 6218 O O . THR A 1 766 ? -16.241 0.742 -5.882 1.00 92.69 766 THR A O 1
ATOM 6221 N N . ASP A 1 767 ? -15.905 1.085 -8.071 1.00 89.88 767 ASP A N 1
ATOM 6222 C CA . ASP A 1 767 ? -17.110 1.883 -8.339 1.0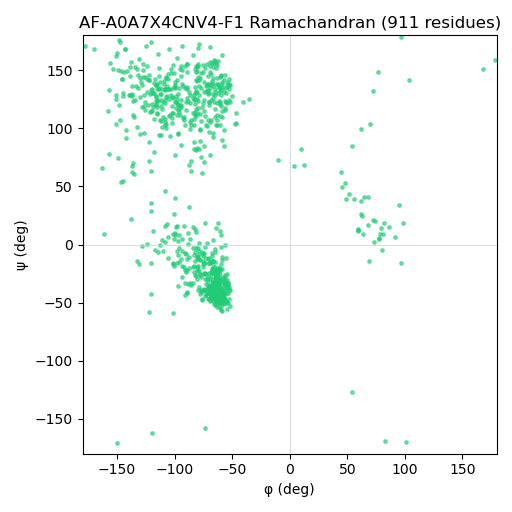0 89.88 767 ASP A CA 1
ATOM 6223 C C . ASP A 1 767 ? -18.395 1.049 -8.495 1.00 89.88 767 ASP A C 1
ATOM 6225 O O . ASP A 1 767 ? -19.490 1.604 -8.622 1.00 89.88 767 ASP A O 1
ATOM 6229 N N . ARG A 1 768 ? -18.308 -0.286 -8.445 1.00 90.81 768 ARG A N 1
ATOM 6230 C CA . ARG A 1 768 ? -19.486 -1.161 -8.514 1.00 90.81 768 ARG A CA 1
ATOM 6231 C C . ARG A 1 768 ? -20.359 -1.077 -7.266 1.00 90.81 768 ARG A C 1
ATOM 6233 O O . ARG A 1 768 ? -19.905 -0.803 -6.152 1.00 90.81 768 ARG A O 1
ATOM 6240 N N . LEU A 1 769 ? -21.649 -1.364 -7.441 1.00 90.56 769 LEU A N 1
ATOM 6241 C CA . LEU A 1 769 ? -22.597 -1.436 -6.325 1.00 90.56 769 LEU A CA 1
ATOM 6242 C C . LEU A 1 769 ? -22.342 -2.672 -5.457 1.00 90.56 769 LEU A C 1
ATOM 6244 O O . LEU A 1 769 ? -22.515 -2.614 -4.245 1.00 90.56 769 LEU A O 1
ATOM 6248 N N . GLU A 1 770 ? -21.879 -3.753 -6.077 1.00 94.00 770 GLU A N 1
ATOM 6249 C CA . GLU A 1 770 ? -21.534 -5.032 -5.458 1.00 94.00 770 GLU A CA 1
ATOM 6250 C C . GLU A 1 770 ? -20.200 -5.004 -4.691 1.00 94.00 770 GLU A C 1
ATOM 6252 O O . GLU A 1 770 ? -19.869 -5.970 -3.996 1.00 94.00 770 GLU A O 1
ATOM 6257 N N . THR A 1 771 ? -19.437 -3.913 -4.813 1.00 95.62 771 THR A N 1
ATOM 6258 C CA . THR A 1 771 ? -18.193 -3.687 -4.073 1.00 95.62 771 THR A CA 1
ATOM 6259 C C . THR A 1 771 ? -18.471 -2.871 -2.820 1.00 95.62 771 THR A C 1
ATOM 6261 O O . THR A 1 771 ? -19.006 -1.774 -2.905 1.00 95.62 771 THR A O 1
ATOM 6264 N N . PHE A 1 772 ? -18.099 -3.355 -1.644 1.00 96.81 772 PHE A N 1
ATOM 6265 C CA . PHE A 1 772 ? -18.311 -2.678 -0.369 1.00 96.81 772 PHE A CA 1
ATOM 6266 C C . PHE A 1 772 ? -16.979 -2.165 0.168 1.00 96.81 772 PHE A C 1
ATOM 6268 O O . PHE A 1 772 ? -16.046 -2.940 0.381 1.00 96.81 772 PHE A O 1
ATOM 6275 N N . LEU A 1 773 ? -16.891 -0.853 0.385 1.00 96.56 773 LEU A N 1
ATOM 6276 C CA . LEU A 1 773 ? -15.713 -0.227 0.971 1.00 96.56 773 LEU A CA 1
ATOM 6277 C C . LEU A 1 773 ? -15.748 -0.399 2.490 1.00 96.56 773 LEU A C 1
ATOM 6279 O O . LEU A 1 773 ? -16.722 -0.014 3.140 1.00 96.56 773 LEU A O 1
ATOM 6283 N N . PHE A 1 774 ? -14.694 -0.964 3.068 1.00 95.88 774 PHE A N 1
ATOM 6284 C CA . PHE A 1 774 ? -14.650 -1.273 4.498 1.00 95.88 774 PHE A CA 1
ATOM 6285 C C . PHE A 1 774 ? -13.337 -0.838 5.134 1.00 95.88 774 PHE A C 1
ATOM 6287 O O . PHE A 1 774 ? -12.309 -0.764 4.466 1.00 95.88 774 PHE A O 1
ATOM 6294 N N . ASP A 1 775 ? -13.373 -0.546 6.430 1.00 93.81 775 ASP A N 1
ATOM 6295 C CA . ASP A 1 775 ? -12.161 -0.480 7.246 1.00 93.81 775 ASP A CA 1
ATOM 6296 C C . ASP A 1 775 ? -11.950 -1.836 7.919 1.00 93.81 775 ASP A C 1
ATOM 6298 O O . ASP A 1 775 ? -12.918 -2.541 8.204 1.00 93.81 775 ASP A O 1
ATOM 6302 N N . TRP A 1 776 ? -10.712 -2.201 8.252 1.00 93.75 776 TRP A N 1
ATOM 6303 C CA . TRP A 1 776 ? -10.454 -3.485 8.915 1.00 93.75 776 TRP A CA 1
ATOM 6304 C C . TRP A 1 776 ? -11.235 -3.647 10.231 1.00 93.75 776 TRP A C 1
ATOM 6306 O O . TRP A 1 776 ? -11.696 -4.738 10.567 1.00 93.75 776 TRP A O 1
ATOM 6316 N N . GLU A 1 777 ? -11.471 -2.545 10.943 1.00 92.44 777 GLU A N 1
ATOM 6317 C CA . GLU A 1 777 ? -12.332 -2.507 12.123 1.00 92.44 777 GLU A CA 1
ATOM 6318 C C . GLU A 1 777 ? -13.753 -3.026 11.834 1.00 92.44 777 GLU A C 1
ATOM 6320 O O . GLU A 1 777 ? -14.339 -3.685 12.689 1.00 92.44 777 GLU A O 1
ATOM 6325 N N . ASP A 1 778 ? -14.307 -2.800 10.638 1.00 94.19 778 ASP A N 1
ATOM 6326 C CA . ASP A 1 778 ? -15.634 -3.308 10.261 1.00 94.19 778 ASP A CA 1
ATOM 6327 C C . ASP A 1 778 ? -15.650 -4.842 10.204 1.00 94.19 778 ASP A C 1
ATOM 6329 O O . ASP A 1 778 ? -16.618 -5.470 10.636 1.00 94.19 778 ASP A O 1
ATOM 6333 N N . PHE A 1 779 ? -14.561 -5.457 9.736 1.00 94.12 779 PHE A N 1
ATOM 6334 C CA . PHE A 1 779 ? -14.402 -6.912 9.701 1.00 94.12 779 PHE A CA 1
ATOM 6335 C C . PHE A 1 779 ? -14.307 -7.521 11.104 1.00 94.12 779 PHE A C 1
ATOM 6337 O O . PHE A 1 779 ? -14.985 -8.511 11.405 1.00 94.12 779 PHE A O 1
ATOM 6344 N N . GLU A 1 780 ? -13.544 -6.890 11.995 1.00 90.88 780 GLU A N 1
ATOM 6345 C CA . GLU A 1 780 ? -13.436 -7.313 13.396 1.00 90.88 780 GLU A CA 1
ATOM 6346 C C . GLU A 1 780 ? -14.765 -7.159 14.151 1.00 90.88 780 GLU A C 1
ATOM 6348 O O . GLU A 1 780 ? -15.180 -8.062 14.887 1.00 90.88 780 GLU A O 1
ATOM 6353 N N . ILE A 1 781 ? -15.478 -6.047 13.938 1.00 89.06 781 ILE A N 1
ATOM 6354 C CA . ILE A 1 781 ? -16.804 -5.803 14.524 1.00 89.06 781 ILE A CA 1
ATOM 6355 C C . ILE A 1 781 ? -17.803 -6.841 14.024 1.00 89.06 781 ILE A C 1
ATOM 6357 O O . ILE A 1 781 ? -18.497 -7.447 14.843 1.00 89.06 781 ILE A O 1
ATOM 6361 N N . ALA A 1 782 ? -17.838 -7.084 12.709 1.00 90.31 782 ALA A N 1
ATOM 6362 C CA . ALA A 1 782 ? -18.711 -8.083 12.100 1.00 90.31 782 ALA A CA 1
ATOM 6363 C C . ALA A 1 782 ? -18.490 -9.479 12.698 1.00 90.31 782 ALA A C 1
ATOM 6365 O O . ALA A 1 782 ? -19.413 -10.295 12.730 1.00 90.31 782 ALA A O 1
ATOM 6366 N N . GLY A 1 783 ? -17.271 -9.754 13.180 1.00 88.06 783 GLY A N 1
ATOM 6367 C CA . GLY A 1 783 ? -16.853 -11.105 13.513 1.00 88.06 783 GLY A CA 1
ATOM 6368 C C . GLY A 1 783 ? -16.882 -11.976 12.264 1.00 88.06 783 GLY A C 1
ATOM 6369 O O . GLY A 1 783 ? -17.302 -13.122 12.354 1.00 88.06 783 GLY A O 1
ATOM 6370 N N . GLY A 1 784 ? -16.505 -11.397 11.116 1.00 90.94 784 GLY A N 1
ATOM 6371 C CA . GLY A 1 784 ? -16.239 -12.019 9.819 1.00 90.94 784 GLY A CA 1
ATOM 6372 C C . GLY A 1 784 ? -17.318 -11.946 8.728 1.00 90.94 784 GLY A C 1
ATOM 6373 O O . GLY A 1 784 ? -18.264 -11.162 8.820 1.00 90.94 784 GLY A O 1
ATOM 6374 N N . LEU A 1 785 ? -17.134 -12.705 7.637 1.00 94.19 785 LEU A N 1
ATOM 6375 C CA . LEU A 1 785 ? -17.629 -12.310 6.303 1.00 94.19 785 LEU A CA 1
ATOM 6376 C C . LEU A 1 785 ? -19.150 -12.283 6.165 1.00 94.19 785 LEU A C 1
ATOM 6378 O O . LEU A 1 785 ? -19.695 -11.368 5.548 1.00 94.19 785 LEU A O 1
ATOM 6382 N N . HIS A 1 786 ? -19.847 -13.242 6.773 1.00 91.81 786 HIS A N 1
ATOM 6383 C CA . HIS A 1 786 ? -21.306 -13.364 6.677 1.00 91.81 786 HIS A CA 1
ATOM 6384 C C . HIS A 1 786 ? -22.072 -12.119 7.174 1.00 91.81 786 HIS A C 1
ATOM 6386 O O . HIS A 1 786 ? -23.215 -11.913 6.770 1.00 91.81 786 HIS A O 1
ATOM 6392 N N . LYS A 1 787 ? -21.445 -11.276 8.010 1.00 90.81 787 LYS A N 1
ATOM 6393 C CA . LYS A 1 787 ? -22.011 -10.030 8.562 1.00 90.81 787 LYS A CA 1
ATOM 6394 C C . LYS A 1 787 ? -21.317 -8.755 8.105 1.00 90.81 787 LYS A C 1
ATOM 6396 O O . LYS A 1 787 ? -21.790 -7.666 8.413 1.00 90.81 787 LYS A O 1
ATOM 6401 N N . LEU A 1 788 ? -20.211 -8.863 7.372 1.00 94.75 788 LEU A N 1
ATOM 6402 C CA . LEU A 1 788 ? -19.392 -7.707 7.013 1.00 94.75 788 LEU A CA 1
ATOM 6403 C C . LEU A 1 788 ? -20.197 -6.645 6.248 1.00 94.75 788 LEU A C 1
ATOM 6405 O O . LEU A 1 788 ? -20.140 -5.467 6.583 1.00 94.75 788 LEU A O 1
ATOM 6409 N N . GLN A 1 789 ? -21.013 -7.065 5.280 1.00 94.88 789 GLN A N 1
ATOM 6410 C CA . GLN A 1 789 ? -21.863 -6.153 4.509 1.00 94.88 789 GLN A CA 1
ATOM 6411 C C . GLN A 1 789 ? -22.856 -5.375 5.391 1.00 94.88 789 GLN A C 1
ATOM 6413 O O . GLN A 1 789 ? -23.050 -4.180 5.189 1.00 94.88 789 GLN A O 1
ATOM 6418 N N . GLU A 1 790 ? -23.477 -6.039 6.371 1.00 92.62 790 GLU A N 1
ATOM 6419 C CA . GLU A 1 790 ? -24.400 -5.397 7.314 1.00 92.62 790 GLU A CA 1
ATOM 6420 C C . GLU A 1 790 ? -23.668 -4.333 8.144 1.00 92.62 790 GLU A C 1
ATOM 6422 O O . GLU A 1 790 ? -24.126 -3.194 8.230 1.00 92.62 790 GLU A O 1
ATOM 6427 N N . THR A 1 791 ? -22.491 -4.670 8.681 1.00 92.38 791 THR A N 1
ATOM 6428 C CA . THR A 1 791 ? -21.657 -3.740 9.456 1.00 92.38 791 THR A CA 1
ATOM 6429 C C . THR A 1 791 ? -21.248 -2.511 8.641 1.00 92.38 791 THR A C 1
ATOM 6431 O O . THR A 1 791 ? -21.30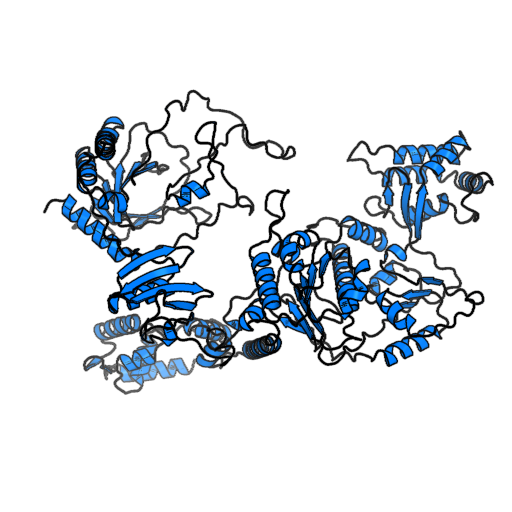1 -1.391 9.151 1.00 92.38 791 THR A O 1
ATOM 6434 N N . ILE A 1 792 ? -20.887 -2.701 7.368 1.00 94.44 792 ILE A N 1
ATOM 6435 C CA . ILE A 1 792 ? -20.523 -1.607 6.459 1.00 94.44 792 ILE A CA 1
ATOM 6436 C C . ILE A 1 792 ? -21.711 -0.674 6.230 1.00 94.44 792 ILE A C 1
ATOM 6438 O O . ILE A 1 792 ? -21.566 0.534 6.393 1.00 94.44 792 ILE A O 1
ATOM 6442 N N . HIS A 1 793 ? -22.897 -1.209 5.926 1.00 93.25 793 HIS A N 1
ATOM 6443 C CA . HIS A 1 793 ? -24.086 -0.377 5.723 1.00 93.25 793 HIS A CA 1
ATOM 6444 C C . HIS A 1 793 ? -24.455 0.432 6.971 1.00 93.25 793 HIS A C 1
ATOM 6446 O O . HIS A 1 793 ? -24.833 1.597 6.857 1.00 93.25 793 HIS A O 1
ATOM 6452 N N . ILE A 1 794 ? -24.319 -0.159 8.165 1.00 90.88 794 ILE A N 1
ATOM 6453 C CA . ILE A 1 794 ? -24.525 0.567 9.425 1.00 90.88 794 ILE A CA 1
ATOM 6454 C C . ILE A 1 794 ? -23.534 1.734 9.512 1.00 90.88 794 ILE A C 1
ATOM 6456 O O . ILE A 1 794 ? -23.949 2.865 9.759 1.00 90.88 794 ILE A O 1
ATOM 6460 N N . ARG A 1 795 ? -22.239 1.494 9.261 1.00 92.50 795 ARG A N 1
ATOM 6461 C CA . ARG A 1 795 ? -21.209 2.545 9.252 1.00 92.50 795 ARG A CA 1
ATOM 6462 C C . ARG A 1 795 ? -21.528 3.668 8.274 1.00 92.50 795 ARG A C 1
ATOM 6464 O O . ARG A 1 795 ? -21.487 4.829 8.668 1.00 92.50 795 ARG A O 1
ATOM 6471 N N . GLU A 1 796 ? -21.854 3.334 7.033 1.00 92.38 796 GLU A N 1
ATOM 6472 C CA . GLU A 1 796 ? -22.164 4.318 5.993 1.00 92.38 796 GLU A CA 1
ATOM 6473 C C . GLU A 1 796 ? -23.391 5.161 6.352 1.00 92.38 796 GLU A C 1
ATOM 6475 O O . GLU A 1 796 ? -23.374 6.375 6.153 1.00 92.38 796 GLU A O 1
ATOM 6480 N N . GLY A 1 797 ? -24.413 4.559 6.972 1.00 91.50 797 GLY A N 1
ATOM 6481 C CA . GLY A 1 797 ? -25.557 5.295 7.513 1.00 91.50 797 GLY A CA 1
ATOM 6482 C C . GLY A 1 797 ? -25.139 6.375 8.516 1.00 91.50 797 GLY A C 1
ATOM 6483 O O . GLY A 1 797 ? -25.543 7.531 8.387 1.00 91.50 797 GLY A O 1
ATOM 6484 N N . PHE A 1 798 ? -24.254 6.039 9.459 1.00 90.81 798 PHE A N 1
ATOM 6485 C CA . PHE A 1 798 ? -23.723 7.009 10.423 1.00 90.81 798 PHE A CA 1
ATOM 6486 C C . PHE A 1 798 ? -22.847 8.095 9.782 1.00 90.81 798 PHE A C 1
ATOM 6488 O O . PHE A 1 798 ? -22.849 9.226 10.263 1.00 90.81 798 PHE A O 1
ATOM 6495 N N . GLU A 1 799 ? -22.112 7.798 8.707 1.00 91.00 799 GLU A N 1
ATOM 6496 C CA . GLU A 1 799 ? -21.333 8.810 7.971 1.00 91.00 799 GLU A CA 1
ATOM 6497 C C . GLU A 1 799 ? -22.242 9.827 7.272 1.00 91.00 799 GLU A C 1
ATOM 6499 O O . GLU A 1 799 ? -21.966 11.028 7.302 1.00 91.00 799 GLU A O 1
ATOM 6504 N N . VAL A 1 800 ? -23.362 9.370 6.705 1.00 91.81 800 VAL A N 1
ATOM 6505 C CA . VAL A 1 800 ? -24.384 10.255 6.129 1.00 91.81 800 VAL A CA 1
ATOM 6506 C C . VAL A 1 800 ? -25.028 11.119 7.216 1.00 91.81 800 VAL A C 1
ATOM 6508 O O . VAL A 1 800 ? -25.170 12.328 7.038 1.00 91.81 800 VAL A O 1
ATOM 6511 N N . GLU A 1 801 ? -25.378 10.537 8.365 1.00 93.12 801 GLU A N 1
ATOM 6512 C CA . GLU A 1 801 ? -25.896 11.292 9.515 1.00 93.12 801 GLU A CA 1
ATOM 6513 C C . GLU A 1 801 ? -24.878 12.325 10.028 1.00 93.12 801 GLU A C 1
ATOM 6515 O O . GLU A 1 801 ? -25.244 13.467 10.305 1.00 93.12 801 GLU A O 1
ATOM 6520 N N . GLN A 1 802 ? -23.590 11.965 10.088 1.00 91.81 802 GLN A N 1
ATOM 6521 C CA . GLN A 1 802 ? -22.506 12.869 10.472 1.00 91.81 802 GLN A CA 1
ATOM 6522 C C . GLN A 1 802 ? -22.376 14.059 9.513 1.00 91.81 802 GLN A C 1
ATOM 6524 O O . GLN A 1 802 ? -22.209 15.191 9.971 1.00 91.81 802 GLN A O 1
ATOM 6529 N N . ALA A 1 803 ? -22.441 13.819 8.201 1.00 89.88 803 ALA A N 1
ATOM 6530 C CA . ALA A 1 803 ? -22.356 14.873 7.190 1.00 89.88 803 ALA A CA 1
ATOM 6531 C C . ALA A 1 803 ? -23.526 15.874 7.275 1.00 89.88 803 ALA A C 1
ATOM 6533 O O . ALA A 1 803 ? -23.379 17.025 6.866 1.00 89.88 803 ALA A O 1
ATOM 6534 N N . ASN A 1 804 ? -24.655 15.453 7.851 1.00 93.44 804 ASN A N 1
ATOM 6535 C CA . ASN A 1 804 ? -25.859 16.262 8.038 1.00 93.44 804 ASN A CA 1
ATOM 6536 C C . ASN A 1 804 ? -25.934 16.971 9.405 1.00 93.44 804 ASN A C 1
ATOM 6538 O O . ASN A 1 804 ? -26.946 17.608 9.700 1.00 93.44 804 ASN A O 1
ATOM 6542 N N . LEU A 1 805 ? -24.901 16.879 10.253 1.00 93.56 805 LEU A N 1
ATOM 6543 C CA . LEU A 1 805 ? -24.870 17.583 11.539 1.00 93.56 805 LEU A CA 1
ATOM 6544 C C . LEU A 1 805 ? -24.853 19.107 11.341 1.00 93.56 805 LEU A C 1
ATOM 6546 O O . LEU A 1 805 ? -23.986 19.649 10.654 1.00 93.56 805 LEU A O 1
ATOM 6550 N N . THR A 1 806 ? -25.764 19.811 12.014 1.00 93.06 806 THR A N 1
ATOM 6551 C CA . THR A 1 806 ? -25.877 21.276 11.974 1.00 93.06 806 THR A CA 1
ATOM 6552 C C . THR A 1 806 ? -25.709 21.898 13.365 1.00 93.06 806 THR A C 1
ATOM 6554 O O . THR A 1 806 ? -25.583 21.210 14.381 1.00 93.06 806 THR A O 1
ATOM 6557 N N . ALA A 1 807 ? -25.682 23.231 13.437 1.00 89.19 807 ALA A N 1
ATOM 6558 C CA . ALA A 1 807 ? -25.573 23.972 14.697 1.00 89.19 807 ALA A CA 1
ATOM 6559 C C . ALA A 1 807 ? -26.779 23.757 15.642 1.00 89.19 807 ALA A C 1
ATOM 6561 O O . ALA A 1 807 ? -26.657 23.937 16.864 1.00 89.19 807 ALA A O 1
ATOM 6562 N N . GLU A 1 808 ? -27.923 23.383 15.067 1.00 90.88 808 GLU A N 1
ATOM 6563 C CA . GLU A 1 808 ? -29.211 23.136 15.716 1.00 90.88 808 GLU A CA 1
ATOM 6564 C C . GLU A 1 808 ? -29.383 21.687 16.186 1.00 90.88 808 GLU A C 1
ATOM 6566 O O . GLU A 1 808 ? -30.309 21.410 16.949 1.00 90.88 808 GLU A O 1
ATOM 6571 N N . THR A 1 809 ? -28.513 20.760 15.767 1.00 91.56 809 THR A N 1
ATOM 6572 C CA . THR A 1 809 ? -28.596 19.361 16.201 1.00 91.56 809 THR A CA 1
ATOM 6573 C C . THR A 1 809 ? -28.483 19.265 17.727 1.00 91.56 809 THR A C 1
ATOM 6575 O O . THR A 1 809 ? -27.677 19.962 18.354 1.00 91.56 809 THR A O 1
ATOM 6578 N N . SER A 1 810 ? -29.307 18.418 18.354 1.00 90.25 810 SER A N 1
ATOM 6579 C CA . SER A 1 810 ? -29.249 18.228 19.805 1.00 90.25 810 SER A CA 1
ATOM 6580 C C . SER A 1 810 ? -27.930 17.570 20.210 1.00 90.25 810 SER A C 1
ATOM 6582 O O . SER A 1 810 ? -27.307 16.825 19.451 1.00 90.25 810 SER A O 1
ATOM 6584 N N . ARG A 1 811 ? -27.486 17.839 21.438 1.00 89.56 811 ARG A N 1
ATOM 6585 C CA . ARG A 1 811 ? -26.262 17.244 21.982 1.00 89.56 811 ARG A CA 1
ATOM 6586 C C . ARG A 1 811 ? -26.370 15.722 22.028 1.00 89.56 811 ARG A C 1
ATOM 6588 O O . ARG A 1 811 ? -25.425 15.048 21.641 1.00 89.56 811 ARG A O 1
ATOM 6595 N N . GLU A 1 812 ? -27.513 15.206 22.473 1.00 88.44 812 GLU A N 1
ATOM 6596 C CA . GLU A 1 812 ? -27.798 13.773 22.588 1.00 88.44 812 GLU A CA 1
ATOM 6597 C C . GLU A 1 812 ? -27.671 13.078 21.227 1.00 88.44 812 GLU A C 1
ATOM 6599 O O . GLU A 1 812 ? -27.141 11.974 21.136 1.00 88.44 812 GLU A O 1
ATOM 6604 N N . GLU A 1 813 ? -28.085 13.759 20.159 1.00 89.94 813 GLU A N 1
ATOM 6605 C CA . GLU A 1 813 ? -27.998 13.229 18.804 1.00 89.94 813 GLU A CA 1
ATOM 6606 C C . GLU A 1 813 ? -26.560 13.248 18.267 1.00 89.94 813 GLU A C 1
ATOM 6608 O O . GLU A 1 813 ? -26.111 12.276 17.666 1.00 89.94 813 GLU A O 1
ATOM 6613 N N . VAL A 1 814 ? -25.774 14.287 18.572 1.00 87.62 814 VAL A N 1
ATOM 6614 C CA . VAL A 1 814 ? -24.329 14.307 18.266 1.00 87.62 814 VAL A CA 1
ATOM 6615 C C . VAL A 1 814 ? -23.575 13.222 19.046 1.00 87.62 814 VAL A C 1
ATOM 6617 O O . VAL A 1 814 ? -22.672 12.582 18.503 1.00 87.62 814 VAL A O 1
ATOM 6620 N N . GLU A 1 815 ? -23.935 12.995 20.314 1.00 86.31 815 GLU A N 1
ATOM 6621 C CA . GLU A 1 815 ? -23.390 11.904 21.133 1.00 86.31 815 GLU A CA 1
ATOM 6622 C C . GLU A 1 815 ? -23.705 10.544 20.506 1.00 86.31 815 GLU A C 1
ATOM 6624 O O . GLU A 1 815 ? -22.794 9.727 20.376 1.00 86.31 815 GLU A O 1
ATOM 6629 N N . ARG A 1 816 ? -24.948 10.327 20.052 1.00 89.56 816 ARG A N 1
ATOM 6630 C CA . ARG A 1 816 ? -25.366 9.099 19.364 1.00 89.56 816 ARG A CA 1
ATOM 6631 C C . ARG A 1 816 ? -24.614 8.899 18.051 1.00 89.56 816 ARG A C 1
ATOM 6633 O O . ARG A 1 816 ? -24.050 7.827 17.862 1.00 89.56 816 ARG A O 1
ATOM 6640 N N . ILE A 1 817 ? -24.589 9.907 17.174 1.00 87.94 817 ILE A N 1
ATOM 6641 C CA . ILE A 1 817 ? -24.020 9.821 15.816 1.00 87.94 817 ILE A CA 1
ATOM 6642 C C . ILE A 1 817 ? -22.508 9.615 15.850 1.00 87.94 817 ILE A C 1
ATOM 6644 O O . ILE A 1 817 ? -21.971 8.839 15.064 1.00 87.94 817 ILE A O 1
ATOM 6648 N N . LEU A 1 818 ? -21.802 10.287 16.761 1.00 86.00 818 LEU A N 1
ATOM 6649 C CA . LEU A 1 818 ? -20.340 10.213 16.843 1.00 86.00 818 LEU A CA 1
ATOM 6650 C C . LEU A 1 818 ? -19.841 9.207 17.889 1.00 86.00 818 LEU A C 1
ATOM 6652 O O . LEU A 1 818 ? -18.637 8.969 17.972 1.00 86.00 818 LEU A O 1
ATOM 6656 N N . GLY A 1 819 ? -20.737 8.668 18.724 1.00 84.38 819 GLY A N 1
ATOM 6657 C CA . GLY A 1 819 ? -20.400 7.837 19.884 1.00 84.38 819 GLY A CA 1
ATOM 6658 C C . GLY A 1 819 ? -19.362 8.504 20.790 1.00 84.38 819 GLY A C 1
ATOM 6659 O O . GLY A 1 819 ? -18.380 7.883 21.202 1.00 84.38 819 GLY A O 1
ATOM 6660 N N . CYS A 1 820 ? -19.535 9.805 21.043 1.00 81.75 820 CYS A N 1
ATOM 6661 C CA . CYS A 1 820 ? -18.583 10.632 21.784 1.00 81.75 820 CYS A CA 1
ATOM 6662 C C . CYS A 1 820 ? -19.156 11.134 23.117 1.00 81.75 820 CYS A C 1
ATOM 6664 O O . CYS A 1 820 ? -20.358 11.103 23.352 1.00 81.75 820 CYS A O 1
ATOM 6666 N N . SER A 1 821 ? -18.283 11.610 24.012 1.00 79.94 821 SER A N 1
ATOM 6667 C CA . SER A 1 821 ? -18.715 12.170 25.301 1.00 79.94 821 SER A CA 1
ATOM 6668 C C . SER A 1 821 ? -19.456 13.500 25.135 1.00 79.94 821 SER A C 1
ATOM 6670 O O . SER A 1 821 ? -19.173 14.265 24.212 1.00 79.94 821 SER A O 1
ATOM 6672 N N . SER A 1 822 ? -20.286 13.868 26.111 1.00 79.12 822 SER A N 1
ATOM 6673 C CA . SER A 1 822 ? -21.026 15.141 26.124 1.00 79.12 822 SER A CA 1
ATOM 6674 C C . SER A 1 822 ? -20.157 16.371 25.932 1.00 79.12 822 SER A C 1
ATOM 6676 O O . SER A 1 822 ? -20.499 17.308 25.211 1.00 79.12 822 SER A O 1
ATOM 6678 N N . ARG A 1 823 ? -18.954 16.334 26.505 1.00 74.56 823 ARG A N 1
ATOM 6679 C CA . ARG A 1 823 ? -17.965 17.395 26.339 1.00 74.56 823 ARG A CA 1
ATOM 6680 C C . ARG A 1 823 ? -17.452 17.490 24.901 1.00 74.56 823 ARG A C 1
ATOM 6682 O O . ARG A 1 823 ? -17.151 18.589 24.439 1.00 74.56 823 ARG A O 1
ATOM 6689 N N . GLN A 1 824 ? -17.288 16.363 24.211 1.00 81.88 824 GLN A N 1
ATOM 6690 C CA . GLN A 1 824 ? -16.894 16.338 22.802 1.00 81.88 824 GLN A CA 1
ATOM 6691 C C . GLN A 1 824 ? -18.052 16.780 21.905 1.00 81.88 824 GLN A C 1
ATOM 6693 O O . GLN A 1 824 ? -17.825 17.636 21.053 1.00 81.88 824 GLN A O 1
ATOM 6698 N N . ALA A 1 825 ? -19.274 16.312 22.161 1.00 85.56 825 ALA A N 1
ATOM 6699 C CA . ALA A 1 825 ? -20.470 16.745 21.443 1.00 85.56 825 ALA A CA 1
ATOM 6700 C C . ALA A 1 825 ? -20.666 18.269 21.527 1.00 85.56 825 ALA A C 1
ATOM 6702 O O . ALA A 1 825 ? -20.769 18.941 20.502 1.00 85.56 825 ALA A O 1
ATOM 6703 N N . ASN A 1 826 ? -20.552 18.852 22.726 1.00 83.75 826 ASN A N 1
ATOM 6704 C CA . ASN A 1 826 ? -20.619 20.306 22.911 1.00 83.75 826 ASN A CA 1
ATOM 6705 C C . ASN A 1 826 ? -19.480 21.051 22.193 1.00 83.75 826 ASN A C 1
ATOM 6707 O O . ASN A 1 826 ? -19.678 22.161 21.704 1.00 83.75 826 ASN A O 1
ATOM 6711 N N . ARG A 1 827 ? -18.277 20.465 22.084 1.00 83.06 827 ARG A N 1
ATOM 6712 C CA . ARG A 1 827 ? -17.184 21.057 21.285 1.00 83.06 827 ARG A CA 1
ATOM 6713 C C . ARG A 1 827 ? -17.499 21.052 19.792 1.00 83.06 827 ARG A C 1
ATOM 6715 O O . ARG A 1 827 ? -17.186 22.038 19.131 1.00 83.06 827 ARG A O 1
ATOM 6722 N N . VAL A 1 828 ? -18.080 19.971 19.273 1.00 86.62 828 VAL A N 1
ATOM 6723 C CA . VAL A 1 828 ? -18.505 19.878 17.869 1.00 86.62 828 VAL A CA 1
ATOM 6724 C C . VAL A 1 828 ? -19.604 20.904 17.593 1.00 86.62 828 VAL A C 1
ATOM 6726 O O . VAL A 1 828 ? -19.437 21.727 16.699 1.00 86.62 828 VAL A O 1
ATOM 6729 N N . LEU A 1 829 ? -20.643 20.963 18.431 1.00 88.12 829 LEU A N 1
ATOM 6730 C CA . LEU A 1 829 ? -21.720 21.952 18.310 1.00 88.12 829 LEU A CA 1
ATOM 6731 C C . LEU A 1 829 ? -21.210 23.394 18.391 1.00 88.12 829 LEU A C 1
ATOM 6733 O O . LEU A 1 829 ? -21.611 24.234 17.594 1.00 88.12 829 LEU A O 1
ATOM 6737 N N . ASN A 1 830 ? -20.280 23.695 19.301 1.00 83.19 830 ASN A N 1
ATOM 6738 C CA . ASN A 1 830 ? -19.680 25.030 19.383 1.00 83.19 830 ASN A CA 1
ATOM 6739 C C . ASN A 1 830 ? -18.887 25.396 18.122 1.00 83.19 830 ASN A C 1
ATOM 6741 O O . ASN A 1 830 ? -18.912 26.555 17.713 1.00 83.19 830 ASN A O 1
ATOM 6745 N N . LYS A 1 831 ? -18.199 24.433 17.493 1.00 86.88 831 LYS A N 1
ATOM 6746 C CA . LYS A 1 831 ? -17.544 24.660 16.196 1.00 86.88 831 LYS A CA 1
ATOM 6747 C C . LYS A 1 831 ? -18.571 24.922 15.094 1.00 86.88 831 LYS A C 1
ATOM 6749 O O . LYS A 1 831 ? -18.398 25.883 14.355 1.00 86.88 831 LYS A O 1
ATOM 6754 N N . LEU A 1 832 ? -19.643 24.128 15.030 1.00 86.94 832 LEU A N 1
ATOM 6755 C CA . LEU A 1 832 ? -20.734 24.311 14.061 1.00 86.94 832 LEU A CA 1
ATOM 6756 C C . LEU A 1 832 ? -21.439 25.667 14.235 1.00 86.94 832 LEU A C 1
ATOM 6758 O O . LEU A 1 832 ? -21.849 26.279 13.259 1.00 86.94 832 LEU A O 1
ATOM 6762 N N . ARG A 1 833 ? -21.490 26.188 15.465 1.00 86.12 833 ARG A N 1
ATOM 6763 C CA . ARG A 1 833 ? -22.011 27.524 15.804 1.00 86.12 833 ARG A CA 1
ATOM 6764 C C . ARG A 1 833 ? -21.012 28.673 15.586 1.00 86.12 833 ARG A C 1
ATOM 6766 O O . ARG A 1 833 ? -21.220 29.771 16.095 1.00 86.12 833 ARG A O 1
ATOM 6773 N N . GLY A 1 834 ? -19.905 28.438 14.881 1.00 81.06 834 GLY A N 1
ATOM 6774 C CA . GLY A 1 834 ? -18.940 29.484 14.526 1.00 81.06 834 GLY A CA 1
ATOM 6775 C C . GLY A 1 834 ? -17.859 29.773 15.573 1.00 81.06 834 GLY A C 1
ATOM 6776 O O . GLY A 1 834 ? -17.192 30.799 15.480 1.00 81.06 834 GLY A O 1
ATOM 6777 N N . GLY A 1 835 ? -17.659 28.901 16.571 1.00 63.56 835 GLY A N 1
ATOM 6778 C CA . GLY A 1 835 ? -16.478 28.878 17.453 1.00 63.56 835 GLY A CA 1
ATOM 6779 C C . GLY A 1 835 ? -16.316 30.041 18.444 1.00 63.56 835 GLY A C 1
ATOM 6780 O O . GLY A 1 835 ? -15.552 29.907 19.398 1.00 63.56 835 GLY A O 1
ATOM 6781 N N . ASN A 1 836 ? -17.062 31.133 18.264 1.00 56.91 836 ASN A N 1
ATOM 6782 C CA . ASN A 1 836 ? -16.940 32.399 18.988 1.00 56.91 836 ASN A CA 1
ATOM 6783 C C . ASN A 1 836 ? -18.227 32.789 19.729 1.00 56.91 836 ASN A C 1
ATOM 6785 O O . ASN A 1 836 ? -18.547 33.970 19.837 1.00 56.91 836 ASN A O 1
ATOM 6789 N N . ILE A 1 837 ? -18.974 31.826 20.275 1.00 55.59 837 ILE A N 1
ATOM 6790 C CA . ILE A 1 837 ? -19.982 32.188 21.277 1.00 55.59 837 ILE A CA 1
ATOM 6791 C C . ILE A 1 837 ? -19.217 32.502 22.574 1.00 55.59 837 ILE A C 1
ATOM 6793 O O . ILE A 1 837 ? -18.574 31.593 23.116 1.00 55.59 837 ILE A O 1
ATOM 6797 N N . PRO A 1 838 ? -19.232 33.750 23.085 1.00 55.28 838 PRO A N 1
ATOM 6798 C CA . PRO A 1 838 ? -18.622 34.061 24.370 1.00 55.28 838 PRO A CA 1
ATOM 6799 C C . PRO A 1 838 ? -19.230 33.140 25.428 1.00 55.28 838 PRO A C 1
ATOM 6801 O O . PRO A 1 838 ? -20.449 33.073 25.587 1.00 55.28 838 PRO A O 1
ATOM 6804 N N . ARG A 1 839 ? -18.383 32.370 26.121 1.00 58.75 839 ARG A N 1
ATOM 6805 C CA . ARG A 1 839 ? -18.844 31.468 27.180 1.00 58.75 839 ARG A CA 1
ATOM 6806 C C . ARG A 1 839 ? -19.559 32.292 28.244 1.00 58.75 839 ARG A C 1
ATOM 6808 O O . ARG A 1 839 ? -18.896 32.996 29.001 1.00 58.75 839 ARG A O 1
ATOM 6815 N N . ILE A 1 840 ? -20.879 32.140 28.328 1.00 67.94 840 ILE A N 1
ATOM 6816 C CA . ILE A 1 840 ? -21.660 32.600 29.475 1.00 67.94 840 ILE A CA 1
ATOM 6817 C C . ILE A 1 840 ? -21.045 31.927 30.703 1.00 67.94 840 ILE A C 1
ATOM 6819 O O . ILE A 1 840 ? -20.963 30.697 30.784 1.00 67.94 840 ILE A O 1
ATOM 6823 N N . THR A 1 841 ? -20.519 32.728 31.617 1.00 81.12 841 THR A N 1
ATOM 6824 C CA . THR A 1 841 ? -19.800 32.247 32.795 1.00 81.12 841 THR A CA 1
ATOM 6825 C C . THR A 1 841 ? -20.735 31.443 33.703 1.00 81.12 841 THR A C 1
ATOM 6827 O O . THR A 1 841 ? -21.948 31.645 33.704 1.00 81.12 841 THR A O 1
ATOM 6830 N N . ILE A 1 842 ? -20.187 30.543 34.531 1.00 84.81 842 ILE A N 1
ATOM 6831 C CA . ILE A 1 842 ? -20.984 29.776 35.517 1.00 84.81 842 ILE A CA 1
ATOM 6832 C C . ILE A 1 842 ? -21.807 30.728 36.404 1.00 84.81 842 ILE A C 1
ATOM 6834 O O . ILE A 1 842 ? -22.927 30.408 36.783 1.00 84.81 842 ILE A O 1
ATOM 6838 N N . GLN A 1 843 ? -21.270 31.917 36.691 1.00 87.81 843 GLN A N 1
ATOM 6839 C CA . GLN A 1 843 ? -21.967 32.982 37.410 1.00 87.81 843 GLN A CA 1
ATOM 6840 C C . GLN A 1 843 ? -23.242 33.422 36.693 1.00 87.81 843 GLN A C 1
ATOM 6842 O O . GLN A 1 843 ? -24.323 33.341 37.265 1.00 87.81 843 GLN A O 1
ATOM 6847 N N . GLU A 1 844 ? -23.118 33.842 35.437 1.00 84.06 844 GLU A N 1
ATOM 6848 C CA . GLU A 1 844 ? -24.240 34.332 34.636 1.00 84.06 844 GLU A CA 1
ATOM 6849 C C . GLU A 1 844 ? -25.298 33.236 34.419 1.00 84.06 844 GLU A C 1
ATOM 6851 O O . GLU A 1 844 ? -26.492 33.522 34.464 1.00 84.06 844 GLU A O 1
ATOM 6856 N N . GLN A 1 845 ? -24.887 31.970 34.270 1.00 86.62 845 GLN A N 1
ATOM 6857 C CA . GLN A 1 845 ? -25.815 30.836 34.161 1.00 86.62 845 GLN A CA 1
ATOM 6858 C C . GLN A 1 845 ? -26.599 30.596 35.462 1.00 86.62 845 GLN A C 1
ATOM 6860 O O . GLN A 1 845 ? -27.821 30.448 35.419 1.00 86.62 845 GLN A O 1
ATOM 6865 N N . ILE A 1 846 ? -25.925 30.597 36.621 1.00 89.50 846 ILE A N 1
ATOM 6866 C CA . ILE A 1 846 ? -26.582 30.461 37.933 1.00 89.50 846 ILE A CA 1
ATOM 6867 C C . ILE A 1 846 ? -27.576 31.607 38.141 1.00 89.50 846 ILE A C 1
ATOM 6869 O O . ILE A 1 846 ? -28.725 31.370 38.509 1.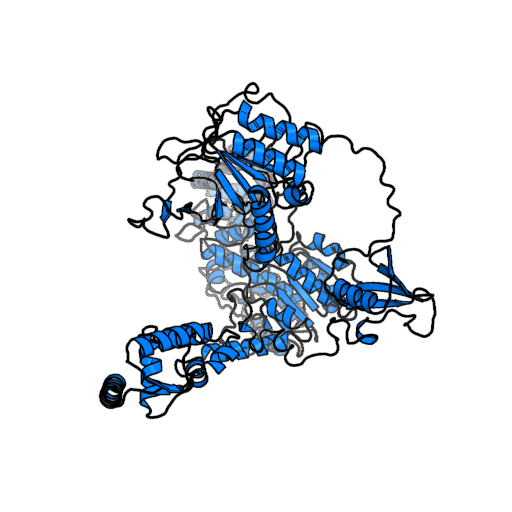00 89.50 846 ILE A O 1
ATOM 6873 N N . LEU A 1 847 ? -27.149 32.844 37.888 1.00 88.00 847 LEU A N 1
ATOM 6874 C CA . LEU A 1 847 ? -27.966 34.028 38.139 1.00 88.00 847 LEU A CA 1
ATOM 6875 C C . LEU A 1 847 ? -29.163 34.105 37.182 1.00 88.00 847 LEU A C 1
ATOM 6877 O O . LEU A 1 847 ? -30.258 34.438 37.622 1.00 88.00 847 LEU A O 1
ATOM 6881 N N . SER A 1 848 ? -29.003 33.689 35.923 1.00 85.19 848 SER A N 1
ATOM 6882 C CA . SER A 1 848 ? -30.108 33.560 34.963 1.00 85.19 848 SER A CA 1
ATOM 6883 C C . SER A 1 848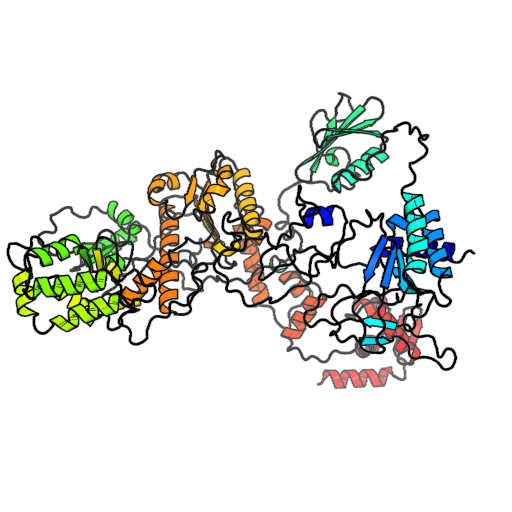 ? -31.162 32.539 35.406 1.00 85.19 848 SER A C 1
ATOM 6885 O O . SER A 1 848 ? -32.361 32.824 35.395 1.00 85.19 848 SER A O 1
ATOM 6887 N N . LEU A 1 849 ? -30.733 31.369 35.892 1.00 87.38 849 LEU A N 1
ATOM 6888 C CA . LEU A 1 849 ? -31.652 30.340 36.389 1.00 87.38 849 LEU A CA 1
ATOM 6889 C C . LEU A 1 849 ? -32.421 30.794 37.637 1.00 87.38 849 LEU A C 1
ATOM 6891 O O . LEU A 1 849 ? -33.601 30.460 37.780 1.00 87.38 849 LEU A O 1
ATOM 6895 N N . LEU A 1 850 ? -31.784 31.569 38.517 1.00 88.31 850 LEU A N 1
ATOM 6896 C CA . LEU A 1 850 ? -32.414 32.136 39.714 1.00 88.31 850 LEU A CA 1
ATOM 6897 C C . LEU A 1 850 ? -33.294 33.362 39.402 1.00 88.31 850 LEU A C 1
ATOM 6899 O O . LEU A 1 850 ? -34.274 33.603 40.103 1.00 88.31 850 LEU A O 1
ATOM 6903 N N . ALA A 1 851 ? -33.009 34.094 38.321 1.00 81.94 851 ALA A N 1
ATOM 6904 C CA . ALA A 1 851 ? -33.809 35.233 37.858 1.00 81.94 851 ALA A CA 1
ATOM 6905 C C . ALA A 1 851 ? -35.206 34.845 37.354 1.00 81.94 851 ALA A C 1
ATOM 6907 O O . ALA A 1 851 ? -36.080 35.702 37.256 1.00 81.94 851 ALA A O 1
ATOM 6908 N N . SER A 1 852 ? -35.456 33.553 37.109 1.00 75.62 852 SER A N 1
ATOM 6909 C CA . SER A 1 852 ? -36.788 33.030 36.771 1.00 75.62 852 SER A CA 1
ATOM 6910 C C . SER A 1 852 ? -37.822 33.120 37.911 1.00 75.62 852 SER A C 1
ATOM 6912 O O . SER A 1 852 ? -38.951 32.668 37.741 1.00 75.62 852 SER A O 1
ATOM 6914 N N . GLY A 1 853 ? -37.466 33.713 39.059 1.00 64.75 853 GLY A N 1
ATOM 6915 C CA . GLY A 1 853 ? -38.389 34.023 40.158 1.00 64.75 853 GLY A CA 1
ATOM 6916 C C . GLY A 1 853 ? -38.702 32.845 41.082 1.00 64.75 853 GLY A C 1
ATOM 6917 O O . GLY A 1 853 ? -39.580 32.947 41.935 1.00 64.75 853 GLY A O 1
ATOM 6918 N N . HIS A 1 854 ? -37.988 31.729 40.931 1.00 74.44 854 HIS A N 1
ATOM 6919 C CA . HIS A 1 854 ? -38.182 30.523 41.727 1.00 74.44 854 HIS A CA 1
ATOM 6920 C C . HIS A 1 854 ? -36.903 30.125 42.456 1.00 74.44 854 HIS A C 1
ATOM 6922 O O . HIS A 1 854 ? -35.808 30.172 41.894 1.00 74.44 854 HIS A O 1
ATOM 6928 N N . GLU A 1 855 ? -37.065 29.651 43.689 1.00 89.62 855 GLU A N 1
ATOM 6929 C CA . GLU A 1 855 ? -36.010 28.975 44.435 1.00 89.62 855 GLU A CA 1
ATOM 6930 C C . GLU A 1 855 ? -35.499 27.757 43.647 1.00 89.62 855 GLU A C 1
ATOM 6932 O O . GLU A 1 855 ? -36.283 26.934 43.164 1.00 89.62 855 GLU A O 1
ATOM 6937 N N . LYS A 1 856 ? -34.176 27.625 43.501 1.00 91.56 856 LYS A N 1
ATOM 6938 C CA . LYS A 1 856 ? -33.551 26.480 42.823 1.00 91.56 856 LYS A CA 1
ATOM 6939 C C . LYS A 1 856 ? -32.698 25.684 43.794 1.00 91.56 856 LYS A C 1
ATOM 6941 O O . LYS A 1 856 ? -31.936 26.236 44.588 1.00 91.56 856 LYS A O 1
ATOM 6946 N N . THR A 1 857 ? -32.805 24.363 43.702 1.00 92.31 857 THR A N 1
ATOM 6947 C CA . THR A 1 857 ? -31.971 23.447 44.481 1.00 92.31 857 THR A CA 1
ATOM 6948 C C . THR A 1 857 ? -30.589 23.292 43.843 1.00 92.31 857 THR A C 1
ATOM 6950 O O . THR A 1 857 ? -30.441 23.433 42.628 1.00 92.31 857 THR A O 1
ATOM 6953 N N . THR A 1 858 ? -29.570 22.925 44.629 1.00 88.31 858 THR A N 1
ATOM 6954 C CA . THR A 1 858 ? -28.240 22.576 44.099 1.00 88.31 858 THR A CA 1
ATOM 6955 C C . THR A 1 858 ? -28.337 21.493 43.027 1.00 88.31 858 THR A C 1
ATOM 6957 O O . THR A 1 858 ? -27.691 21.610 41.995 1.00 88.31 858 THR A O 1
ATOM 6960 N N . ALA A 1 859 ? -29.174 20.469 43.229 1.00 83.50 859 ALA A N 1
ATOM 6961 C CA . ALA A 1 859 ? -29.370 19.398 42.253 1.00 83.50 859 ALA A CA 1
ATOM 6962 C C . ALA A 1 859 ? -29.965 19.919 40.934 1.00 83.50 859 ALA A C 1
ATOM 6964 O O . ALA A 1 859 ? -29.496 19.546 39.864 1.00 83.50 859 ALA A O 1
ATOM 6965 N N . SER A 1 860 ? -30.940 20.834 41.001 1.00 85.50 860 SER A N 1
ATOM 6966 C CA . SER A 1 860 ? -31.521 21.463 39.810 1.00 85.50 860 SER A CA 1
ATOM 6967 C C . SER A 1 860 ? -30.508 22.328 39.060 1.00 85.50 860 SER A C 1
ATOM 6969 O O . SER A 1 860 ? -30.504 22.314 37.834 1.00 85.50 860 SER A O 1
ATOM 6971 N N . LEU A 1 861 ? -29.647 23.059 39.772 1.00 88.62 861 LEU A N 1
ATOM 6972 C CA . LEU A 1 861 ? -28.598 23.879 39.158 1.00 88.62 861 LEU A CA 1
ATOM 6973 C C . LEU A 1 861 ? -27.491 23.012 38.544 1.00 88.62 861 LEU A C 1
ATOM 6975 O O . LEU A 1 861 ? -27.032 23.306 37.449 1.00 88.62 861 LEU A O 1
ATOM 6979 N N . VAL A 1 862 ? -27.105 21.919 39.209 1.00 86.56 862 VAL A N 1
ATOM 6980 C CA . VAL A 1 862 ? -26.132 20.945 38.686 1.00 86.56 862 VAL A CA 1
ATOM 6981 C C . VAL A 1 862 ? -26.657 20.224 37.446 1.00 86.56 862 VAL A C 1
ATOM 6983 O O . VAL A 1 862 ? -25.887 19.971 36.530 1.00 86.56 862 VAL A O 1
ATOM 6986 N N . ALA A 1 863 ? -27.956 19.932 37.384 1.00 78.00 863 ALA A N 1
ATOM 6987 C CA . ALA A 1 863 ? -28.566 19.331 36.201 1.00 78.00 863 ALA A CA 1
ATOM 6988 C C . ALA A 1 863 ? -28.688 20.310 35.018 1.00 78.00 863 ALA A C 1
ATOM 6990 O O . ALA A 1 863 ? -28.669 19.879 33.870 1.00 78.00 863 ALA A O 1
ATOM 6991 N N . ALA A 1 864 ? -28.831 21.613 35.286 1.00 81.12 864 ALA A N 1
ATOM 6992 C CA . ALA A 1 864 ? -29.086 22.629 34.263 1.00 81.12 864 ALA A CA 1
ATOM 6993 C C . ALA A 1 864 ? -27.822 23.318 33.715 1.00 81.12 864 ALA A C 1
ATOM 6995 O O . ALA A 1 864 ? -27.884 23.942 32.658 1.00 81.12 864 ALA A O 1
ATOM 6996 N N . ILE A 1 865 ? -26.694 23.247 34.427 1.00 82.62 865 ILE A N 1
ATOM 6997 C CA . ILE A 1 865 ? -25.450 23.952 34.090 1.00 82.62 865 ILE A CA 1
ATOM 6998 C C . ILE A 1 865 ? -24.394 22.932 33.675 1.00 82.62 865 ILE A C 1
ATOM 7000 O O . ILE A 1 865 ? -24.052 22.045 34.454 1.00 82.62 865 ILE A O 1
ATOM 7004 N N . ASP A 1 866 ? -23.823 23.096 32.478 1.00 75.19 866 ASP A N 1
ATOM 7005 C CA . ASP A 1 866 ? -22.753 22.230 31.959 1.00 75.19 866 ASP A CA 1
ATOM 7006 C C . ASP A 1 866 ? -21.408 22.536 32.648 1.00 75.19 866 ASP A C 1
ATOM 7008 O O . ASP A 1 866 ? -20.496 23.162 32.097 1.00 75.19 866 ASP A O 1
ATOM 7012 N N . SER A 1 867 ? -21.305 22.159 33.923 1.00 77.62 867 SER A N 1
ATOM 7013 C CA . SER A 1 867 ? -20.091 22.266 34.724 1.00 77.62 867 SER A CA 1
ATOM 7014 C C . SER A 1 867 ? -20.036 21.185 35.801 1.00 77.62 867 SER A C 1
ATOM 7016 O O . SER A 1 867 ? -21.037 20.567 36.153 1.00 77.62 867 SER A O 1
ATOM 7018 N N . SER A 1 868 ? -18.843 20.937 36.348 1.00 80.31 868 SER A N 1
ATOM 7019 C CA . SER A 1 868 ? -18.697 19.933 37.406 1.00 80.31 868 SER A CA 1
ATOM 7020 C C . SER A 1 868 ? -19.504 20.332 38.653 1.00 80.31 868 SER A C 1
ATOM 7022 O O . SER A 1 868 ? -19.499 21.515 39.017 1.00 80.31 868 SER A O 1
ATOM 7024 N N . PRO A 1 869 ? -20.117 19.372 39.374 1.00 84.06 869 PRO A N 1
ATOM 7025 C CA . PRO A 1 869 ? -20.857 19.663 40.603 1.00 84.06 869 PRO A CA 1
ATOM 7026 C C . PRO A 1 869 ? -20.026 20.449 41.625 1.00 84.06 869 PRO A C 1
ATOM 7028 O O . PRO A 1 869 ? -20.540 21.331 42.308 1.00 84.06 869 PRO A O 1
ATOM 7031 N N . GLN A 1 870 ? -18.719 20.179 41.682 1.00 83.12 870 GLN A N 1
ATOM 7032 C CA . GLN A 1 870 ? -17.785 20.879 42.559 1.00 83.12 870 GLN A CA 1
ATOM 7033 C C . GLN A 1 870 ? -17.550 22.333 42.127 1.00 83.12 870 GLN A C 1
ATOM 7035 O O . GLN A 1 870 ? -17.530 23.219 42.976 1.00 83.12 870 GLN A O 1
ATOM 7040 N N . ALA A 1 871 ? -17.423 22.610 40.826 1.00 82.44 871 ALA A N 1
ATOM 7041 C CA . ALA A 1 871 ? -17.299 23.979 40.321 1.00 82.44 871 ALA A CA 1
ATOM 7042 C C . ALA A 1 871 ? -18.576 24.793 40.573 1.00 82.44 871 ALA A C 1
ATOM 7044 O O . ALA A 1 871 ? -18.489 25.944 40.998 1.00 82.44 871 ALA A O 1
ATOM 7045 N N . ILE A 1 872 ? -19.750 24.183 40.381 1.00 89.12 872 ILE A N 1
ATOM 7046 C CA . ILE A 1 872 ? -21.045 24.807 40.686 1.00 89.12 872 ILE A CA 1
ATOM 7047 C C . ILE A 1 872 ? -21.161 25.055 42.191 1.00 89.12 872 ILE A C 1
ATOM 7049 O O . ILE A 1 872 ? -21.502 26.159 42.597 1.00 89.12 872 ILE A O 1
ATOM 7053 N N . GLY A 1 873 ? -20.798 24.081 43.030 1.00 89.06 873 GLY A N 1
ATOM 7054 C CA . GLY A 1 873 ? -20.791 24.230 44.487 1.00 89.06 873 GLY A CA 1
ATOM 7055 C C . GLY A 1 873 ? -19.853 25.337 44.976 1.00 89.06 873 GLY A C 1
ATOM 7056 O O . GLY A 1 873 ? -20.261 26.186 45.770 1.00 89.06 873 GLY A O 1
ATOM 7057 N N . ASN A 1 874 ? -18.624 25.386 44.455 1.00 90.50 874 ASN A N 1
ATOM 7058 C CA . ASN A 1 874 ? -17.658 26.441 44.767 1.00 90.50 874 ASN A CA 1
ATOM 7059 C C . ASN A 1 874 ? -18.166 27.812 44.318 1.00 90.50 874 ASN A C 1
ATOM 7061 O O . ASN A 1 874 ? -18.030 28.789 45.054 1.00 90.50 874 ASN A O 1
ATOM 7065 N N . LYS A 1 875 ? -18.790 27.888 43.136 1.00 93.81 875 LYS A N 1
ATOM 7066 C CA . LYS A 1 875 ? -19.324 29.149 42.629 1.00 93.81 875 LYS A CA 1
ATOM 7067 C C . LYS A 1 875 ? -20.561 29.602 43.400 1.00 93.81 875 LYS A C 1
ATOM 7069 O O . LYS A 1 875 ? -20.657 30.779 43.715 1.00 93.81 875 LYS A O 1
ATOM 7074 N N . LEU A 1 876 ? -21.452 28.688 43.786 1.00 93.19 876 LEU A N 1
ATOM 7075 C CA . LEU A 1 876 ? -22.579 28.980 44.675 1.00 93.19 876 LEU A CA 1
ATOM 7076 C C . LEU A 1 876 ? -22.105 29.504 46.028 1.00 93.19 876 LEU A C 1
ATOM 7078 O O . LEU A 1 876 ? -22.678 30.461 46.535 1.00 93.19 876 LEU A O 1
ATOM 7082 N N . LYS A 1 877 ? -21.042 28.918 46.594 1.00 92.50 877 LYS A N 1
ATOM 7083 C CA . LYS A 1 877 ? -20.421 29.431 47.818 1.00 92.50 877 LYS A CA 1
ATOM 7084 C C . LYS A 1 877 ? -19.896 30.853 47.609 1.00 92.50 877 LYS A C 1
ATOM 7086 O O . LYS A 1 877 ? -20.255 31.735 48.371 1.00 92.50 877 LYS A O 1
ATOM 7091 N N . GLN A 1 878 ? -19.142 31.092 46.537 1.00 92.94 878 GLN A N 1
ATOM 7092 C CA . GLN A 1 878 ? -18.612 32.420 46.224 1.00 92.94 878 GLN A CA 1
ATOM 7093 C C . GLN A 1 878 ? -19.720 33.472 46.033 1.00 92.94 878 GLN A C 1
ATOM 7095 O O . GLN A 1 878 ? -19.595 34.582 46.535 1.00 92.94 878 GLN A O 1
ATOM 7100 N N . LEU A 1 879 ? -20.802 33.134 45.324 1.00 92.12 879 LEU A N 1
ATOM 7101 C CA . LEU A 1 879 ? -21.936 34.040 45.104 1.00 92.12 879 LEU A CA 1
ATOM 7102 C C . LEU A 1 879 ? -22.723 34.305 46.390 1.00 92.12 879 LEU A C 1
ATOM 7104 O O . LEU A 1 879 ? -23.227 35.409 46.582 1.00 92.12 879 LEU A O 1
ATOM 7108 N N . LEU A 1 880 ? -22.825 33.303 47.267 1.00 91.81 880 LEU A N 1
ATOM 7109 C CA . LEU A 1 880 ? -23.439 33.449 48.582 1.00 91.81 880 LEU A CA 1
ATOM 7110 C C . LEU A 1 880 ? -22.589 34.360 49.480 1.00 91.81 880 LEU A C 1
ATOM 7112 O O . LEU A 1 880 ? -23.127 35.274 50.096 1.00 91.81 880 LEU A O 1
ATOM 7116 N N . ASP A 1 881 ? -21.270 34.150 49.498 1.00 90.25 881 ASP A N 1
ATOM 7117 C CA . ASP A 1 881 ? -20.312 34.949 50.272 1.00 90.25 881 ASP A CA 1
ATOM 7118 C C . ASP A 1 881 ? -20.255 36.406 49.767 1.00 90.25 881 ASP A C 1
ATOM 7120 O O . ASP A 1 881 ? -20.114 37.336 50.558 1.00 90.25 881 ASP A O 1
ATOM 7124 N N . ALA A 1 882 ? -20.436 36.622 48.459 1.00 87.38 882 ALA A N 1
ATOM 7125 C CA . ALA A 1 882 ? -20.520 37.946 47.836 1.00 87.38 882 ALA A CA 1
ATOM 7126 C C . ALA A 1 882 ? -21.901 38.625 47.981 1.00 87.38 882 ALA A C 1
ATOM 7128 O O . ALA A 1 882 ? -22.088 39.748 47.506 1.00 87.38 882 ALA A O 1
ATOM 7129 N N . GLY A 1 883 ? -22.892 37.956 48.585 1.00 88.31 883 GLY A N 1
ATOM 7130 C CA . GLY A 1 883 ? -24.262 38.470 48.695 1.00 88.31 883 GLY A CA 1
ATOM 7131 C C . GLY A 1 883 ? -24.955 38.675 47.340 1.00 88.31 883 GLY A C 1
ATOM 7132 O O . GLY A 1 883 ? -25.838 39.522 47.199 1.00 88.31 883 GLY A O 1
ATOM 7133 N N . GLU A 1 884 ? -24.530 37.953 46.302 1.00 86.75 884 GLU A N 1
ATOM 7134 C CA . GLU A 1 884 ? -25.177 37.956 44.984 1.00 86.75 884 GLU A CA 1
ATOM 7135 C C . GLU A 1 884 ? -26.385 37.016 44.929 1.00 86.75 884 GLU A C 1
ATOM 7137 O O . GLU A 1 884 ? -27.319 37.265 44.171 1.00 86.75 884 GLU A O 1
ATOM 7142 N N . ILE A 1 885 ? -26.394 35.976 45.765 1.00 92.00 885 ILE A N 1
ATOM 7143 C CA . ILE A 1 885 ? -27.521 35.056 45.963 1.00 92.00 885 ILE A CA 1
ATOM 7144 C C . ILE A 1 885 ? -27.804 34.895 47.458 1.00 92.00 885 ILE A C 1
ATOM 7146 O O . ILE A 1 885 ? -26.929 35.123 48.292 1.00 92.00 885 ILE A O 1
ATOM 7150 N N . VAL A 1 886 ? -29.010 34.450 47.806 1.00 90.81 886 VAL A N 1
ATOM 7151 C CA . VAL A 1 886 ? -29.411 34.144 49.186 1.00 90.81 886 VAL A CA 1
ATOM 7152 C C . VAL A 1 886 ? -29.730 32.662 49.305 1.00 90.81 886 VAL A C 1
ATOM 7154 O O . VAL A 1 886 ? -30.392 32.080 48.446 1.00 90.81 886 VAL A O 1
ATOM 7157 N N . ARG A 1 887 ? -29.267 32.038 50.389 1.00 92.69 887 ARG A N 1
ATOM 7158 C CA . ARG A 1 887 ? -29.611 30.656 50.730 1.00 92.69 887 ARG A CA 1
ATOM 7159 C C . ARG A 1 887 ? -30.836 30.648 51.642 1.00 92.69 887 ARG A C 1
ATOM 7161 O O . ARG A 1 887 ? -30.710 30.984 52.816 1.00 92.69 887 ARG A O 1
ATOM 7168 N N . VAL A 1 888 ? -31.986 30.238 51.110 1.00 90.12 888 VAL A N 1
ATOM 7169 C CA . VAL A 1 888 ? -33.260 30.192 51.856 1.00 90.12 888 VAL A CA 1
ATOM 7170 C C . VAL A 1 888 ? -33.325 28.949 52.743 1.00 90.12 888 VAL A C 1
ATOM 7172 O O . VAL A 1 888 ? -33.747 29.011 53.894 1.00 90.12 888 VAL A O 1
ATOM 7175 N N . GLN A 1 889 ? -32.835 27.817 52.230 1.00 89.19 889 GLN A N 1
ATOM 7176 C CA . GLN A 1 889 ? -32.711 26.554 52.960 1.00 89.19 889 GLN A CA 1
ATOM 7177 C C . GLN A 1 889 ? -31.430 25.823 52.547 1.00 89.19 889 GLN A C 1
ATOM 7179 O O . GLN A 1 889 ? -30.754 26.192 51.584 1.00 89.19 889 GLN A O 1
ATOM 7184 N N . ARG A 1 890 ? -31.049 24.774 53.284 1.00 87.38 890 ARG A N 1
ATOM 7185 C CA . ARG A 1 890 ? -29.848 23.993 52.958 1.00 87.38 890 ARG A CA 1
ATOM 7186 C C . ARG A 1 890 ? -29.967 23.420 51.539 1.00 87.38 890 ARG A C 1
ATOM 7188 O O . ARG A 1 890 ? -30.804 22.565 51.287 1.00 87.38 890 ARG A O 1
ATOM 7195 N N . GLY A 1 891 ? -29.097 23.879 50.639 1.00 86.75 891 GLY A N 1
ATOM 7196 C CA . GLY A 1 891 ? -29.083 23.456 49.236 1.00 86.75 891 GLY A CA 1
ATOM 7197 C C . GLY A 1 891 ? -30.133 24.132 48.348 1.00 86.75 891 GLY A C 1
ATOM 7198 O O . GLY A 1 891 ? -30.352 23.647 47.244 1.00 86.75 891 GLY A O 1
ATOM 7199 N N . VAL A 1 892 ? -30.770 25.219 48.802 1.00 92.06 892 VAL A N 1
ATOM 7200 C CA . VAL A 1 892 ? -31.786 25.978 48.054 1.00 92.06 892 VAL A CA 1
ATOM 7201 C C . VAL A 1 892 ? -31.408 27.458 48.012 1.00 92.06 892 VAL A C 1
ATOM 7203 O O . VAL A 1 892 ? -31.131 28.060 49.053 1.00 92.06 892 VAL A O 1
ATOM 7206 N N . TYR A 1 893 ? -31.394 28.036 46.812 1.00 93.94 893 TYR A N 1
ATOM 7207 C CA . TYR A 1 893 ? -30.907 29.391 46.554 1.00 93.94 893 TYR A CA 1
ATOM 7208 C C . TYR A 1 893 ? -31.942 30.224 45.794 1.00 93.94 893 TYR A C 1
ATOM 7210 O O . TYR A 1 893 ? -32.711 29.686 44.998 1.00 93.94 893 TYR A O 1
ATOM 7218 N N . THR A 1 894 ? -31.930 31.535 46.026 1.00 93.19 894 THR A N 1
ATOM 7219 C CA . THR A 1 894 ? -32.734 32.542 45.314 1.00 93.19 894 THR A CA 1
ATOM 7220 C C . THR A 1 894 ? -31.931 33.835 45.122 1.00 93.19 894 THR A C 1
ATOM 7222 O O . THR A 1 894 ? -30.863 33.994 45.720 1.00 93.19 894 THR A O 1
ATOM 7225 N N . LEU A 1 895 ? -32.419 34.763 44.296 1.00 90.19 895 LEU A N 1
ATOM 7226 C CA . LEU A 1 895 ? -31.853 36.112 44.208 1.00 90.19 895 LEU A CA 1
ATOM 7227 C C . LEU A 1 895 ? -32.355 36.993 45.367 1.00 90.19 895 LEU A C 1
ATOM 7229 O O . LEU A 1 895 ? -33.519 36.878 45.752 1.00 90.19 895 LEU A O 1
ATOM 7233 N N . PRO A 1 896 ? -31.524 37.905 45.905 1.00 86.62 896 PRO A N 1
ATOM 7234 C CA . PRO A 1 896 ? -31.996 38.945 46.813 1.00 86.62 896 PRO A CA 1
ATOM 7235 C C . PRO A 1 896 ? -33.063 39.810 46.124 1.00 86.62 896 PRO A C 1
ATOM 7237 O O . PRO A 1 896 ? -32.889 40.176 44.960 1.00 86.62 896 PRO A O 1
ATOM 7240 N N . GLU A 1 897 ? -34.122 40.201 46.841 1.00 76.81 897 GLU A N 1
ATOM 7241 C CA . GLU A 1 897 ? -35.214 41.035 46.294 1.00 76.81 897 GLU A CA 1
ATOM 7242 C C . GLU A 1 897 ? -34.707 42.335 45.649 1.00 76.81 897 GLU A C 1
ATOM 7244 O O . GLU A 1 897 ? -35.244 42.786 44.640 1.00 76.81 897 GLU A O 1
ATOM 7249 N N . THR A 1 898 ? -33.619 42.899 46.179 1.00 72.75 898 THR A N 1
ATOM 7250 C CA . THR A 1 898 ? -32.975 44.117 45.670 1.00 72.75 898 THR A CA 1
ATOM 7251 C C . THR A 1 898 ? -32.214 43.919 44.357 1.00 72.75 898 THR A C 1
ATOM 7253 O O . THR A 1 898 ? -32.071 44.876 43.607 1.00 72.75 898 THR A O 1
ATOM 7256 N N . LYS A 1 899 ? -31.747 42.699 44.054 1.00 68.75 899 LYS A N 1
ATOM 7257 C CA . LYS A 1 899 ? -30.991 42.367 42.829 1.00 68.75 899 LYS A CA 1
ATOM 7258 C C . LYS A 1 899 ? -31.835 41.667 41.763 1.00 68.75 899 LYS A C 1
ATOM 7260 O O . LYS A 1 899 ? -31.433 41.619 40.603 1.00 68.75 899 LYS A O 1
ATOM 7265 N N . ALA A 1 900 ? -33.002 41.133 42.128 1.00 67.12 900 ALA A N 1
ATOM 7266 C CA . ALA A 1 900 ? -33.889 40.429 41.204 1.00 67.12 900 ALA A CA 1
ATOM 7267 C C . ALA A 1 900 ? -34.413 41.339 40.073 1.00 67.12 900 ALA A C 1
ATOM 7269 O O . ALA A 1 900 ? -34.490 40.906 38.925 1.00 67.12 900 ALA A O 1
ATOM 7270 N N . SER A 1 901 ? -34.719 42.608 40.365 1.00 67.12 901 SER A N 1
ATOM 7271 C CA . SER A 1 901 ? -35.188 43.583 39.367 1.00 67.12 901 SER A CA 1
ATOM 7272 C C . SER A 1 901 ? -34.083 44.035 38.401 1.00 67.12 901 SER A C 1
ATOM 7274 O O . SER A 1 901 ? -34.336 44.154 37.202 1.00 67.12 901 SER A O 1
ATOM 7276 N N . GLU A 1 902 ? -32.856 44.223 38.896 1.00 70.31 902 GLU A N 1
ATOM 7277 C CA . GLU A 1 902 ? -31.685 44.598 38.088 1.00 70.31 902 GLU A CA 1
ATOM 7278 C C . GLU A 1 902 ? -31.270 43.473 37.128 1.00 70.31 902 GLU A C 1
ATOM 7280 O O . GLU A 1 902 ? -31.033 43.714 35.942 1.00 70.31 902 GLU A O 1
ATOM 7285 N N . TYR A 1 903 ? -31.253 42.223 37.601 1.00 68.81 903 TYR A N 1
ATOM 7286 C CA . TYR A 1 903 ? -30.827 41.081 36.785 1.00 68.81 903 TYR A CA 1
ATOM 7287 C C . TYR A 1 903 ? -31.829 40.714 35.685 1.00 68.81 903 TYR A C 1
ATOM 7289 O O . TYR A 1 903 ? -31.428 40.359 34.576 1.00 68.81 903 TYR A O 1
ATOM 7297 N N . VAL A 1 904 ? -33.134 40.842 35.947 1.00 68.56 904 VAL A N 1
ATOM 7298 C CA . VAL A 1 904 ? -34.174 40.641 34.922 1.00 68.56 904 VAL A CA 1
ATOM 7299 C C . VAL A 1 904 ? -34.074 41.699 33.813 1.00 68.56 904 VAL A C 1
ATOM 7301 O O . VAL A 1 904 ? -34.347 41.391 32.651 1.00 68.56 904 VAL A O 1
ATOM 7304 N N . GLY A 1 905 ? -33.643 42.924 34.139 1.00 66.06 905 GLY A N 1
ATOM 7305 C CA . GLY A 1 905 ? -33.324 43.961 33.153 1.00 66.06 905 GLY A CA 1
ATOM 7306 C C . GLY A 1 905 ? -32.101 43.607 32.302 1.00 66.06 905 GLY A C 1
ATOM 7307 O O . GLY A 1 905 ? -32.181 43.621 31.075 1.00 66.06 905 GLY A O 1
ATOM 7308 N N . TRP A 1 906 ? -31.007 43.195 32.948 1.00 69.62 906 TRP A N 1
ATOM 7309 C CA . TRP A 1 906 ? -29.750 42.823 32.288 1.00 69.62 906 TRP A CA 1
ATOM 7310 C C . TRP A 1 906 ? -29.888 41.617 31.337 1.00 69.62 906 TRP A C 1
ATOM 7312 O O . TRP A 1 906 ? -29.346 41.626 30.231 1.00 69.62 906 TRP A O 1
ATOM 7322 N N . ILE A 1 907 ? -30.677 40.600 31.710 1.00 63.56 907 ILE A N 1
ATOM 7323 C CA . ILE A 1 907 ? -30.950 39.431 30.852 1.00 63.56 907 ILE A CA 1
ATOM 7324 C C . ILE A 1 907 ? -31.723 39.832 29.588 1.00 63.56 907 ILE A C 1
ATOM 7326 O O . ILE A 1 907 ? -31.403 39.350 28.502 1.00 63.56 907 ILE A O 1
ATOM 7330 N N . LYS A 1 908 ? -32.705 40.738 29.699 1.00 62.66 908 LYS A N 1
ATOM 7331 C CA . LYS A 1 908 ? -33.471 41.232 28.541 1.00 62.66 908 LYS A CA 1
ATOM 7332 C C . LYS A 1 908 ? -32.615 42.049 27.572 1.00 62.66 908 LYS A C 1
ATOM 7334 O O . LYS A 1 908 ? -32.866 42.022 26.373 1.00 62.66 908 LYS A O 1
ATOM 7339 N N . GLU A 1 909 ? -31.616 42.765 28.078 1.00 62.69 909 GLU A N 1
ATOM 7340 C CA . GLU A 1 909 ? -30.697 43.565 27.262 1.00 62.69 909 GLU A CA 1
ATOM 7341 C C . GLU A 1 909 ? -29.689 42.678 26.507 1.00 62.69 909 GLU A C 1
ATOM 7343 O O . GLU A 1 909 ? -29.443 42.891 25.323 1.00 62.69 909 GLU A O 1
ATOM 7348 N N . LYS A 1 910 ? -29.193 41.614 27.155 1.00 60.03 910 LYS A N 1
ATOM 7349 C CA . LYS A 1 910 ? -28.291 40.609 26.562 1.00 60.03 910 LYS A CA 1
ATOM 7350 C C . LYS A 1 910 ? -28.964 39.627 25.597 1.00 60.03 910 LYS A C 1
ATOM 7352 O O . LYS A 1 910 ? -28.267 39.063 24.770 1.00 60.03 910 LYS A O 1
ATOM 7357 N N . GLN A 1 911 ? -30.273 39.386 25.710 1.00 54.69 911 GLN A N 1
ATOM 7358 C CA . GLN A 1 911 ? -31.027 38.519 24.784 1.00 54.69 911 GLN A CA 1
ATOM 7359 C C . GLN A 1 911 ? -31.450 39.228 23.485 1.00 54.69 911 GLN A C 1
ATOM 7361 O O . GLN A 1 911 ? -31.851 38.560 22.536 1.00 54.69 911 GLN A O 1
ATOM 7366 N N . ASN A 1 912 ? -31.375 40.562 23.446 1.00 47.91 912 ASN A N 1
ATOM 7367 C CA . ASN A 1 912 ? -31.660 41.384 22.264 1.00 47.91 912 ASN A CA 1
ATOM 7368 C C . ASN A 1 912 ? -30.390 41.785 21.479 1.00 47.91 912 ASN A C 1
ATOM 7370 O O . ASN A 1 912 ? -30.492 42.543 20.513 1.00 47.91 912 ASN A O 1
ATOM 7374 N N . GLN A 1 913 ? -29.216 41.302 21.901 1.00 45.22 913 GLN A N 1
ATOM 7375 C CA . GLN A 1 913 ? -27.924 41.388 21.206 1.00 45.22 913 GLN A CA 1
ATOM 7376 C C . GLN A 1 913 ? -27.525 39.997 20.726 1.00 45.22 913 GLN A C 1
ATOM 7378 O O . GLN A 1 913 ? -26.921 39.920 19.634 1.00 45.22 913 GLN A O 1
#

Mean predicted aligned error: 19.99 Å

Secondary structure (DSSP, 8-state):
--HHHHHHHHHHHHHHHTTTS----------EETTEE---EE--STT--EEHHHHHTTT------S---TT----TTS---S------TTTT--------SSEEEEEPPPPTTT-PPPEEEEE-HHHHHHSHHHHHHHHHHHHHT-SS-EEEE-TTS-EEEEEEETT----------EEEESSPPBTTBTT---EEEE---TTS--TT---PEEEES-TTSPPEE-HHHHHHHHHHHHHHHTSPP-S--------PPPS--SSHHHHHHHHHHHHTTPEEEEEETTEEEEEETTEEEEEEEETTEEEEEESS--SSS-SS-EEHHHH-TTSSSPP---S-SSHHHHTTTTT-GGGS-PPPP-----------PBPHHHHHHHHHHHHTS---EEE--HHHHHHHTTS----S-GGGS--EEE----SGGGGSEEEEEEHHHHHHHHHHTTTSHHHHHHHHHHHHHH-TTSTT--HHHHHHHHHHHTGGGHHHHHHHHTSTTSTT---TTS-HHHHHHHHHHH---STTS-EEE-SSEEEEEE-----TT---EEE--SS--HHHHHHHSTTS-----PPPPBPPPTT-EEEEE---S-HHHHHEETTS-TT--EEPHHHHHHHHHHHHHHTT-TTS-EEEEE-HHHHGGGHHHHTSTTEEEEEEGGGGGG-GGGGGT-SEEEEES-----HHHHHHHHHHHHTTSSSPP---EETTTTEESSHHHHHHHHHHHHHHHHHHHHHTTTTT-SS-EEEEE--S--TTTTTSTTEEEE-HHHHHHHTSHHHHHHHHHHHHHHHHHHHT--TTS-HHHHHHHHT--HHHHHHHHHHHTTS------HHHHHHHHHHTSS-EEHHHHHHHSSS-HHHHHHHHHHHHHTTSSEEEETTEEE--HHHHHHHHHHHHHHT--

Solvent-accessible surface area (backbone atoms only — not comparable to full-atom values): 53778 Å² total; per-residue (Å²): 128,59,72,63,60,57,49,50,53,50,22,55,51,40,37,71,45,31,83,77,58,67,67,77,76,76,75,88,65,73,70,53,66,96,78,23,76,65,82,54,70,46,70,74,56,102,83,55,73,43,50,53,68,64,38,48,75,70,74,45,89,82,81,90,79,88,79,83,71,99,77,75,79,68,76,94,83,70,85,88,83,85,84,90,88,84,86,62,89,77,83,69,81,73,84,84,90,65,95,62,77,43,58,47,80,48,76,52,66,41,49,87,78,83,77,52,52,46,35,39,44,33,38,35,37,66,32,46,69,76,41,42,67,56,48,47,54,30,50,52,48,56,44,68,69,37,98,41,37,26,35,30,41,44,69,71,20,18,45,32,42,41,31,24,46,69,93,68,86,76,84,70,66,93,65,75,73,51,79,49,71,82,52,80,58,44,95,92,44,72,81,60,60,62,77,42,64,48,63,73,50,105,72,84,76,60,95,59,81,60,88,63,50,77,76,40,59,46,86,93,59,48,25,78,40,51,60,72,67,62,48,49,40,56,50,51,41,50,54,60,75,67,50,81,76,82,91,78,78,88,74,78,84,68,72,71,67,68,95,63,69,92,38,74,62,49,42,31,46,48,52,46,39,48,78,72,60,36,44,58,69,52,76,58,96,76,30,38,33,32,36,40,90,91,42,33,34,36,38,34,72,59,93,95,38,47,33,32,26,39,73,44,98,61,96,87,55,50,78,56,78,39,54,43,47,82,81,38,79,83,34,82,51,83,80,86,87,86,93,74,74,63,53,52,29,44,76,73,44,69,64,15,70,66,47,55,94,68,70,74,68,75,49,70,74,68,93,62,79,83,78,82,55,36,50,70,67,56,45,48,51,52,51,53,60,57,68,73,43,99,57,31,32,45,38,28,26,66,80,51,44,66,58,42,72,79,43,88,69,78,84,66,77,68,82,85,53,84,54,53,67,44,72,68,45,89,48,77,68,74,63,33,46,77,44,75,49,42,45,67,59,38,51,47,34,31,69,78,29,63,90,39,65,47,9,50,48,27,49,41,40,50,53,32,70,63,55,73,87,46,95,80,62,61,50,56,51,38,42,50,48,39,55,60,76,42,59,92,44,46,72,58,29,50,55,58,53,51,32,91,89,44,91,83,43,93,46,78,91,61,36,73,66,52,50,53,51,53,38,50,68,54,25,77,43,55,96,28,38,38,63,49,81,56,102,54,30,45,35,37,59,31,73,52,80,76,59,92,84,59,76,34,45,36,47,36,46,97,60,63,54,72,71,55,54,42,48,55,42,71,91,57,68,68,53,77,50,75,74,74,60,63,40,62,31,79,76,38,40,34,38,30,29,18,38,65,70,58,39,50,65,51,27,30,32,77,68,46,71,94,87,55,79,41,69,21,75,58,26,48,53,49,53,51,51,52,49,58,49,55,71,67,42,70,85,52,29,27,32,39,38,30,37,63,81,50,40,72,76,42,53,70,55,49,70,37,94,32,29,79,46,64,39,28,66,88,59,52,88,80,47,62,79,58,35,75,72,37,33,34,40,36,36,47,38,60,74,87,66,60,58,68,61,47,50,42,53,38,20,67,59,44,18,60,49,94,63,80,83,54,87,58,51,45,72,84,74,59,51,42,75,26,66,69,50,29,52,51,43,52,35,52,51,35,37,53,53,49,50,56,55,56,59,54,28,46,62,78,44,64,61,33,37,38,38,35,46,40,44,69,82,34,86,90,46,56,67,37,88,56,31,42,70,34,48,73,66,40,40,63,57,36,72,32,76,97,34,26,68,60,43,37,53,55,40,53,53,39,51,56,54,55,73,67,64,52,57,83,56,54,56,70,56,44,20,40,46,41,31,44,53,70,72,52,23,51,51,51,37,40,49,60,60,66,67,71,70,79,78,77,45,75,63,57,53,55,51,54,62,26,53,73,79,43,77,41,39,54,69,58,50,47,75,73,41,103,56,55,62,64,58,52,50,53,47,51,49,52,34,42,76,67,66,63,33,39,73,84,47,97,61,28,35,30,52,41,82,87,51,42,65,57,50,50,51,53,52,57,58,62,73,76,106

Nearest PDB structures (foldseek):
  5yhx-assembly1_B  TM=6.493E-01  e=1.256E-01  Lactococcus lactis subsp. lactis Il1403
  3cdh-assembly1_A  TM=6.262E-01  e=3.178E-01  Ruegeria pomeroyi DSS-3
  6pco-assembly1_B  TM=6.725E-01  e=4.559E-01  Bordetella bronchiseptica
  3vb2-assembly1_B  TM=6.876E-01  e=5.901E-01  Escherichia coli K-12
  7kfo-assembly1_A-2  TM=6.380E-01  e=4.559E-01  Variovorax paradoxus

Sequence (913 aa):
MDVLEDIFQRCHKRHAEAEILRQRKTVITPALYKRVPYHIKVHCVRANPLTLDALENASISFMPIGHAPEDDKGPQDLGGHRFLRRQTTEDWRLRQWDTSWGIQIYTGIPSEREGARWHDLEFCYEAICDEPELVSDCIQALLNTSANPLLTLTKSGGLRFTCRIQDYLHPDSDAEKYYVYKHAPTEEDPNHCDIYLEVHGDKSYSRWDMRYEILIGNLLNPPYITKEVVFAPLHTLRAALHAPESSQKKFTQVATVPSSLNSTNLNFAKAAFLNRGFSYEREMNGFHYWQRNDVSAALWEDRDTVWIREATPNTEFPIHAVPITVIWNDTGIPEQTPFNETVHAIRERRLSPLAIKRMPPKLQKQQTPQKVYKTLKERSAQLKQILARDIRILALTPSEIDVLTDIEIPKEPLDSHPTCLHERIASIENLFLECELSKEVVEQWIADWQGQALGNFAVALMNAMGTQTDSYSNPIGQVRAAVSAFYQYEDEIVQQMCSPNVQDSVNPEWTYWHQLRSFFKHYPRDDDAPMQWSETYLKFWMPPKLPSDVKRLLLISPSFSDPQLRKVFPDEDMAVVRVEPTAWVPGNKVFQLRAGGDLLHEILNYDGNSSIMELSQLGERYFRGIRAEVDRDPNITHAIVTTGSITDRLADLVSLPNVHFVSGFKMLGEIETDFEAVQVLWIVGTPHIEPHIIWREAQMLFGNDEKPLNYEGDIWTGDYKDERIQEIFNQKLSGLLTQVVGRVGLNRNSGKTLMLLTDFELPDITDRLETFLFDWEDFEIAGGLHKLQETIHIREGFEVEQANLTAETSREEVERILGCSSRQANRVLNKLRGGNIPRITIQEQILSLLASGHEKTTASLVAAIDSSPQAIGNKLKQLLDAGEIVRVQRGVYTLPETKASEYVGWIKEKQNQ

Foldseek 3Di:
DPLVVVLLVVLVVLLVCLVVVDDPPPPDDADDDVHFRDWDFDCPDDPDTDTPVVCVVVVHDDDDPDDDDPPPDDPPPDDDDDDDDDDDPVVDPDDDDDDDPQWDKDWDADAPPPPFTKIKIKHASNNCVVPVVLVSQLVVLQCVQFPFWWWKAFSNSIIMTMATEPPDDDDDHDFDWDKDWPDQADPVGNPDTPIDTDGDDPPPDDPRRGDIDTSTGDPVDGTYGYPCSSCVSVVVSVVVVPDPPPPDDPDPDPPDDPPDLPDPLVVLVVVVCVVVQWDWDDDDPQWTWIDDPPWIKTWHDDPLFIWIATPDDDDQGHNDIDGVCVNPVPSPRDDDDDDDVQLPVLVPLRPAPLLDDFFPFPDDQPPDDADDFAALVVLLVVVVVVVPDPAAEEADAPLVVVSCVVPCPPPDPPVVGRRHYPPHDLDVLVQWDKDKDWLVLLVVQLVVQPPHLSNVLSVQLVVLQPPPPDPPDLSQVSNVVSLVVSPVVVVVNLVVCCPVVNPPDVDSCDGPSNVSVQQCVQQVDSLLFLWDHDPTITIGTHQDDDDPPRQEHEYEDPLDDPVQVCLSVVPHDYDYDYRGHHDFDPAEFEEAARGDAQQVCQQWVCSPDNPQTDGDPVVVVVVVLVVLQCVPDVVAAEEEEEAPSCQVVCVVVCPRNRYQYYYYLVPVVVCLVVLQVHQEYEYGGFHQDQLSSLSSSLSHRPSNPPDHDDQDDDSRSLGGPGPSSSVSSLSSRLSSVVVVVSSNVSSNHHNHYYYHHDSRDRPPACNDPSYQHDHVSLCVSLSHDVRSVVSSVSNVVLVVVVVPDALPDDLVSLCNSNSDDSVVSVVVSCVRVVVDPPPCDLLNLVQVVQLVVDKDFLVRSCVRDPDDSVVNVVVVVVCCVVLQWDDPDDRIIHGDPVCSVVSVVVVVVVVVD

pLDDT: mean 73.98, std 20.43, range [26.88, 97.81]